Protein AF-L0HHL3-F1 (afdb_monomer)

Sequence (752 aa):
MQIEIRMGMSLYPGSCNAVVAPVHVMVSAINSNADLQRFLFLYIGGNYTRVLSGIPRDSTNFEIRHAFTAHQPLSVLREASHTIVLVEHDPTLFEGAEKMLAPVARALKDTGRESLVILYAPAIDRTFAALMRQADRIIEIAAAEVLSPRVFLRAIRLQRTGRPVRSKRRTRNTAGNLRTWQRSTPARRSLPATTRWRRRLSLFWLRSSNARSISMLRGMAMWIIDSAYRNGGIDLWTNEDGAVTRVHHPYDPLFFVHFADPHASHEMIGTLEERYGAEECTIRTVFDSLLGYRVFADRRVAEAIEGQAQYDVQLFNVDVHRDQRFMAEYEFFPCSGNGTDRFSQEGSHDLDSITIRIHGEPERSAALPEIELVHERTERFAGPEGTVLSDLFSRVSSLDPDVILMPDADAWMPRLRRLAQRHGLVMPFSRNGKYRSMDSRSYWSYGKMEHKDAALVPGGRVLIDTERSFVYREGGLEGVLMSARLSGLSPNLASRFTPGTLISSYETYEAVRRGIAVPFRKSDSETIRRISTLQSADRGGMMFQPRPGVFENVEEIDFTSMYPSIIVQGNLSPETIGYPEQPGFLPAVLNPLLDLRIRTKQLKKTDPAFDGIDSILKWMLVTCFGYTGYKNAKFGRIEVHKGITKQSWEILIKTKDISEKMGFTVLHGIVDCLWVQGSGIGLLKARVEQEIGLPLEVEHFDWIVFDPLADGFGAHNRYFGRHPDGSVKVRGIAARAVTTRRSSPAPCSGRC

Radius of gyration: 30.84 Å; Cα contacts (8 Å, |Δi|>4): 1315; chains: 1; bounding box: 78×94×77 Å

Secondary structure (DSSP, 8-state):
--EEEETTEEE-SSEEEEEE--HHHHHHHHHH-TTTTTS-EEEEE-SS-SSGGGS-TT-TTEEEEE--SSSHHHHHHHH---SEEEEE--GGGSTT-GGGHHHHHHHHHHHTTTSEEEEEESS--TTHHHHGGG-SEEEE---TT---HHHHHHHHGGGS--SPPPP----------------PPPPP------SSTTSSHHHHHHHHHHHHHHHHHTT---EEEEEEEETTEEEEEEEETTEEEEEEEE----EEEEES-TTTTHHHHHHHHHHH--EEEEEE-SS-EEEEEEE---HHHHHHHHHHTTT-EEEESSSS-HHHHHHHHHT--SS--TT--TT-S-------EEEEEESS-TTT-SS---EEEESSSEEEE-SSHHHHHHHHHHHHHHH--SEEEETTHHHHHHHHHHHHHHTTPPPTTSTTS-EEEE--EEEEETTEEEEE--EEEETTSEEEETTT-HHHHHHHHHHHHHHHHHHT--HHHHTTS-HHHHHHHHHHHHHHHHTPPPBSS---PPPPEEHHHHHHH---S-B-----EEEEEEEEEEETTHHHHHHHHTT--TTTTT-TTSPPHHHHHHHHHHHHHHHHHHHTTT-GGGHHHHHHHHHHHHHHHHHHT-TT-TT--HHHHHHHHHHHHHHHHHHHHHHHHTTPEEEEEETTEEEEESS-HHHHHHHHHHHH-S-EEEEEEEEEEEEEPTTSSEEEEEEEEE-TTS-EEEESSGGG-TT-----PPP-----

InterPro domains:
  IPR006134 DNA-directed DNA polymerase, family B, multifunctional domain [PF00136] (538-577)
  IPR012337 Ribonuclease H-like superfamily [SSF53098] (230-468)
  IPR023211 DNA polymerase, palm domain superfamily [G3DSA:3.90.1600.10] (544-700)
  IPR043502 DNA/RNA polymerase superfamily [SSF56672] (500-734)
  IPR050240 DNA polymerase type-B [PTHR10322] (482-677)

Nearest PDB structures (foldseek):
  3k59-assembly1_A  TM=7.622E-01  e=1.535E-24  Escherichia coli K-12
  3k5m-assembly1_A  TM=7.533E-01  e=8.736E-24  Escherichia coli
  3k58-assembly1_A  TM=7.401E-01  e=1.827E-23  Escherichia coli K-12
  8fok-assembly1_1  TM=7.064E-01  e=8.979E-19  Saccharomyces cerevisiae
  5iud-assembly3_G  TM=6.536E-01  e=2.086E-18  Homo sapiens

Structure (mmCIF, N/CA/C/O backbone):
data_AF-L0HHL3-F1
#
_entry.id   AF-L0HHL3-F1
#
loop_
_atom_site.group_PDB
_atom_site.id
_atom_site.type_symbol
_atom_site.label_atom_id
_atom_site.label_alt_id
_atom_site.label_comp_id
_atom_site.label_asym_id
_atom_site.label_entity_id
_atom_site.label_seq_id
_atom_site.pdbx_PDB_ins_code
_atom_site.Cartn_x
_atom_site.Cartn_y
_atom_site.Cartn_z
_atom_site.occupancy
_atom_site.B_iso_or_equiv
_atom_site.auth_seq_id
_atom_site.auth_comp_id
_atom_site.auth_asym_id
_atom_site.auth_atom_id
_atom_site.pdbx_PDB_model_num
ATOM 1 N N . MET A 1 1 ? -29.227 -20.607 34.211 1.00 55.47 1 MET A N 1
ATOM 2 C CA . MET A 1 1 ? -29.476 -19.443 33.335 1.00 55.47 1 MET A CA 1
ATOM 3 C C . MET A 1 1 ? -30.086 -19.967 32.047 1.00 55.47 1 MET A C 1
ATOM 5 O O . MET A 1 1 ? -29.527 -20.888 31.470 1.00 55.47 1 MET A O 1
ATOM 9 N N . GLN A 1 2 ? -31.268 -19.488 31.670 1.00 61.06 2 GLN A N 1
ATOM 10 C CA . GLN A 1 2 ? -31.998 -19.937 30.484 1.00 61.06 2 GLN A CA 1
ATOM 11 C C . GLN A 1 2 ? -32.368 -18.681 29.702 1.00 61.06 2 GLN A C 1
ATOM 13 O O . GLN A 1 2 ? -33.131 -17.862 30.194 1.00 61.06 2 GLN A O 1
ATOM 18 N N . ILE A 1 3 ? -31.771 -18.494 28.528 1.00 65.69 3 ILE A N 1
ATOM 19 C CA . ILE A 1 3 ? -31.923 -17.263 27.747 1.00 65.69 3 ILE A CA 1
ATOM 20 C C . ILE A 1 3 ? -32.920 -17.523 26.629 1.00 65.69 3 ILE A C 1
ATOM 22 O O . ILE A 1 3 ? -32.648 -18.280 25.700 1.00 65.69 3 ILE A O 1
ATOM 26 N N . GLU A 1 4 ? -34.096 -16.918 26.728 1.00 65.50 4 GLU A N 1
ATOM 27 C CA . GLU A 1 4 ? -35.163 -17.082 25.748 1.00 65.50 4 GLU A CA 1
ATOM 28 C C . GLU A 1 4 ? -35.013 -16.085 24.582 1.00 65.50 4 GLU A C 1
ATOM 30 O O . GLU A 1 4 ? -35.056 -14.873 24.783 1.00 65.50 4 GLU A O 1
ATOM 35 N N . ILE A 1 5 ? -34.811 -16.583 23.353 1.00 65.12 5 ILE A N 1
ATOM 36 C CA . ILE A 1 5 ? -34.751 -15.736 22.138 1.00 65.12 5 ILE A CA 1
ATOM 37 C C . ILE A 1 5 ? -36.171 -15.430 21.631 1.00 65.12 5 ILE A C 1
ATOM 39 O O . ILE A 1 5 ? -36.443 -14.367 21.077 1.00 65.12 5 ILE A O 1
ATOM 43 N N . ARG A 1 6 ? -37.092 -16.378 21.811 1.00 62.41 6 ARG A N 1
ATOM 44 C CA . ARG A 1 6 ? -38.516 -16.275 21.475 1.00 62.41 6 ARG A CA 1
ATOM 45 C C . ARG A 1 6 ? -39.278 -17.276 22.340 1.00 62.41 6 ARG A C 1
ATOM 47 O O . ARG A 1 6 ? -38.689 -18.282 22.718 1.00 62.41 6 ARG A O 1
ATOM 54 N N . MET A 1 7 ? -40.560 -17.031 22.607 1.00 55.59 7 MET A N 1
ATOM 55 C CA . MET A 1 7 ? -41.405 -17.905 23.433 1.00 55.59 7 MET A CA 1
ATOM 56 C C . MET A 1 7 ? -41.226 -19.396 23.069 1.00 55.59 7 MET A C 1
ATOM 58 O O . MET A 1 7 ? -41.476 -19.789 21.927 1.00 55.59 7 MET A O 1
ATOM 62 N N . GLY A 1 8 ? -40.752 -20.208 24.018 1.00 60.16 8 GLY A N 1
ATOM 63 C CA . GLY A 1 8 ? -40.486 -21.644 23.851 1.00 60.16 8 GLY A CA 1
ATOM 64 C C . GLY A 1 8 ? -39.119 -22.013 23.250 1.00 60.16 8 GLY A C 1
ATOM 65 O O . GLY A 1 8 ? -38.827 -23.197 23.074 1.00 60.16 8 GLY A O 1
ATOM 66 N N . MET A 1 9 ? -38.260 -21.039 22.944 1.00 69.12 9 MET A N 1
ATOM 67 C CA . MET A 1 9 ? -36.918 -21.245 22.396 1.00 69.12 9 MET A CA 1
ATOM 68 C C . MET A 1 9 ? -35.848 -20.689 23.328 1.00 69.12 9 MET A C 1
ATOM 70 O O . MET A 1 9 ? -35.544 -19.493 23.319 1.00 69.12 9 MET A O 1
ATOM 74 N N . SER A 1 10 ? -35.234 -21.588 24.092 1.00 71.62 10 SER A N 1
ATOM 75 C CA . SER A 1 10 ? -34.217 -21.227 25.072 1.00 71.62 10 SER A CA 1
ATOM 76 C C . SER A 1 10 ? -32.819 -21.716 24.715 1.00 71.62 10 SER A C 1
ATOM 78 O O . SER A 1 10 ? -32.622 -22.837 24.235 1.00 71.62 10 SER A O 1
ATOM 80 N N . LEU A 1 11 ? -31.855 -20.852 25.008 1.00 81.12 11 LEU A N 1
ATOM 81 C CA . LEU A 1 11 ? -30.425 -21.090 24.974 1.00 81.12 11 LEU A CA 1
ATOM 82 C C . LEU A 1 11 ? -29.896 -21.331 26.388 1.00 81.12 11 LEU A C 1
ATOM 84 O O . LEU A 1 11 ? -30.398 -20.753 27.356 1.00 81.12 11 LEU A O 1
ATOM 88 N N . TYR A 1 12 ? -28.857 -22.154 26.495 1.00 79.19 12 TYR A N 1
ATOM 89 C CA . TYR A 1 12 ? -28.260 -22.536 27.772 1.00 79.19 12 TYR A CA 1
ATOM 90 C C . TYR A 1 12 ? -26.768 -22.165 27.801 1.00 79.19 12 TYR A C 1
ATOM 92 O O . TYR A 1 12 ? -26.090 -22.351 26.790 1.00 79.19 12 TYR A O 1
ATOM 100 N N . PRO A 1 13 ? -26.230 -21.663 28.926 1.00 80.94 13 PRO A N 1
ATOM 101 C CA . PRO A 1 13 ? -24.787 -21.550 29.127 1.00 80.94 13 PRO A CA 1
ATOM 102 C C . PRO A 1 13 ? -24.097 -22.888 28.873 1.00 80.94 13 PRO A C 1
ATOM 104 O O . PRO A 1 13 ? -24.697 -23.939 29.108 1.00 80.94 13 PRO A O 1
ATOM 107 N N . GLY A 1 14 ? -22.849 -22.849 28.410 1.00 85.88 14 GLY A N 1
ATOM 108 C CA . GLY A 1 14 ? -22.137 -24.068 28.041 1.00 85.88 14 GLY A CA 1
ATOM 109 C C . GLY A 1 14 ? -22.707 -24.716 26.773 1.00 85.88 14 GLY A C 1
ATOM 110 O O . GLY A 1 14 ? -22.733 -25.942 26.661 1.00 85.88 14 GLY A O 1
ATOM 111 N N . SER A 1 15 ? -23.199 -23.909 25.823 1.00 90.75 15 SER A N 1
ATOM 112 C CA . SER A 1 15 ? -23.555 -24.404 24.491 1.00 90.75 15 SER A CA 1
ATOM 113 C C .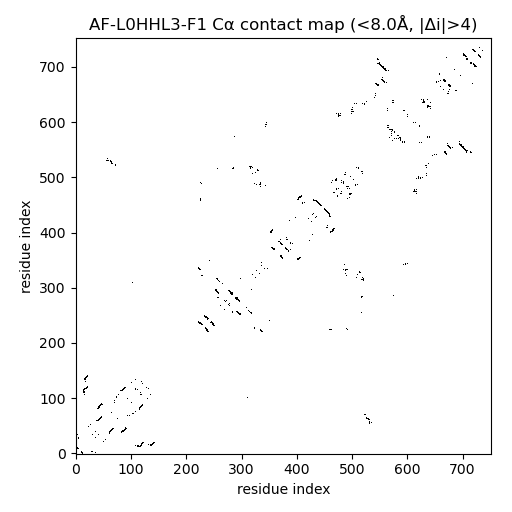 SER A 1 15 ? -23.190 -23.432 23.367 1.00 90.75 15 SER A C 1
ATOM 115 O O . SER A 1 15 ? -23.211 -22.210 23.536 1.00 90.75 15 SER A O 1
ATOM 117 N N . CYS A 1 16 ? -22.914 -23.982 22.181 1.00 92.88 16 CYS A N 1
ATOM 118 C CA . CYS A 1 16 ? -22.727 -23.231 20.942 1.00 92.88 16 CYS A CA 1
ATOM 119 C C . CYS A 1 16 ? -23.951 -23.389 20.035 1.00 92.88 16 CYS A C 1
ATOM 121 O O . CYS A 1 16 ? -24.223 -24.475 19.527 1.00 92.88 16 CYS A O 1
ATOM 123 N N . ASN A 1 17 ? -24.677 -22.303 19.775 1.00 93.81 17 ASN A N 1
ATOM 124 C CA . ASN A 1 17 ? -25.935 -22.324 19.030 1.00 93.81 17 ASN A CA 1
ATOM 125 C C . ASN A 1 17 ? -25.812 -21.506 17.745 1.00 93.81 17 ASN A C 1
ATOM 127 O O . ASN A 1 17 ? -25.396 -20.350 17.781 1.00 93.81 17 ASN A O 1
ATOM 131 N N . ALA A 1 18 ? -26.203 -22.087 16.612 1.00 93.88 18 ALA A N 1
ATOM 132 C CA . ALA A 1 18 ? -26.307 -21.375 15.343 1.00 93.88 18 ALA A CA 1
ATOM 133 C C . ALA A 1 18 ? -27.739 -20.866 15.151 1.00 93.88 18 ALA A C 1
ATOM 135 O O . ALA A 1 18 ? -28.680 -21.657 15.173 1.00 93.88 18 ALA A O 1
ATOM 136 N N . VAL A 1 19 ? -27.908 -19.562 14.951 1.00 92.12 19 VAL A N 1
ATOM 137 C CA . VAL A 1 19 ? -29.206 -18.894 14.824 1.00 92.12 19 VAL A CA 1
ATOM 138 C C . VAL A 1 19 ? -29.313 -18.224 13.459 1.00 92.12 19 VAL A C 1
ATOM 140 O O . VAL A 1 19 ? -28.503 -17.372 13.101 1.00 92.12 19 VAL A O 1
ATOM 143 N N . VAL A 1 20 ? -30.344 -18.591 12.707 1.00 91.81 20 VAL A N 1
ATOM 144 C CA . VAL A 1 20 ? -30.723 -17.960 11.444 1.00 91.81 20 VAL A CA 1
ATOM 145 C C . VAL A 1 20 ? -32.041 -17.241 11.664 1.00 91.81 20 VAL A C 1
ATOM 147 O O . VAL A 1 20 ? -33.058 -17.892 11.889 1.00 91.81 20 VAL A O 1
ATOM 150 N N . ALA A 1 21 ? -32.038 -15.912 11.649 1.00 89.88 21 ALA A N 1
ATOM 151 C CA . ALA A 1 21 ? -33.242 -15.127 11.918 1.00 89.88 21 ALA A CA 1
ATOM 152 C C . ALA A 1 21 ? -33.183 -13.748 11.244 1.00 89.88 21 ALA A C 1
ATOM 154 O O . ALA A 1 21 ? -32.094 -13.203 11.079 1.00 89.88 21 ALA A O 1
ATOM 155 N N . PRO A 1 22 ? -34.327 -13.130 10.898 1.00 88.62 22 PRO A N 1
ATOM 156 C CA . PRO A 1 22 ? -34.358 -11.740 10.464 1.00 88.62 22 PRO A CA 1
ATOM 157 C C . PRO A 1 22 ? -33.741 -10.797 11.506 1.00 88.62 22 PRO A C 1
ATOM 159 O O . PRO A 1 22 ? -33.952 -10.966 12.707 1.00 88.62 22 PRO A O 1
ATOM 162 N N . VAL A 1 23 ? -33.058 -9.744 11.040 1.00 85.69 23 VAL A N 1
ATOM 163 C CA . VAL A 1 23 ? -32.337 -8.781 11.899 1.00 85.69 23 VAL A CA 1
ATOM 164 C C . VAL A 1 23 ? -33.225 -8.205 13.002 1.00 85.69 23 VAL A C 1
ATOM 166 O O . VAL A 1 23 ? -32.812 -8.171 14.156 1.00 85.69 23 VAL A O 1
ATOM 169 N N . HIS A 1 24 ? -34.464 -7.821 12.682 1.00 83.56 24 HIS A N 1
ATOM 170 C CA . HIS A 1 24 ? -35.394 -7.251 13.662 1.00 83.56 24 HIS A CA 1
ATOM 171 C C . HIS A 1 24 ? -35.758 -8.231 14.790 1.00 83.56 24 HIS A C 1
ATOM 173 O O . HIS A 1 24 ? -35.934 -7.804 15.928 1.00 83.56 24 HIS A O 1
ATOM 179 N N . VAL A 1 25 ? -35.829 -9.538 14.502 1.00 84.69 25 VAL A N 1
ATOM 180 C CA . VAL A 1 25 ? -36.080 -10.571 15.519 1.00 84.69 25 VAL A CA 1
ATOM 181 C C . VAL A 1 25 ? -34.884 -10.672 16.456 1.00 84.69 25 VAL A C 1
ATOM 183 O O . VAL A 1 25 ? -35.065 -10.710 17.668 1.00 84.69 25 VAL A O 1
ATOM 186 N N . MET A 1 26 ? -33.667 -10.668 15.906 1.00 86.75 26 MET A N 1
ATOM 187 C CA . MET A 1 26 ? -32.451 -10.759 16.713 1.00 86.75 26 MET A CA 1
ATOM 188 C C . MET A 1 26 ? -32.255 -9.519 17.594 1.00 86.75 26 MET A C 1
ATOM 190 O O . MET A 1 26 ? -31.982 -9.649 18.783 1.00 86.75 26 MET A O 1
ATOM 194 N N . VAL A 1 27 ? -32.464 -8.321 17.041 1.00 84.75 27 VAL A N 1
ATOM 195 C CA . VAL A 1 27 ? -32.413 -7.058 17.797 1.00 84.75 27 VAL A CA 1
ATOM 196 C C . VAL A 1 27 ? -33.463 -7.048 18.910 1.00 84.75 27 VAL A C 1
ATOM 198 O O . VAL A 1 27 ? -33.146 -6.719 20.051 1.00 84.75 27 VAL A O 1
ATOM 201 N N . SER A 1 28 ? -34.700 -7.460 18.612 1.00 82.50 28 SER A N 1
ATOM 202 C CA . SER A 1 28 ? -35.758 -7.559 19.623 1.00 82.50 28 SER A CA 1
ATOM 203 C C . SER A 1 28 ? -35.394 -8.551 20.729 1.00 82.50 28 SER A C 1
ATOM 205 O O . SER A 1 28 ? -35.553 -8.218 21.902 1.00 82.50 28 SER A O 1
ATOM 207 N N . ALA A 1 29 ? -34.849 -9.720 20.386 1.00 80.62 29 ALA A N 1
ATOM 208 C CA . ALA A 1 29 ? -34.430 -10.721 21.363 1.00 80.62 29 ALA A CA 1
ATOM 209 C C . ALA A 1 29 ? -33.326 -10.201 22.298 1.00 80.62 29 ALA A C 1
ATOM 211 O O . ALA A 1 29 ? -33.406 -10.409 23.505 1.00 80.62 29 ALA A O 1
ATOM 212 N N . ILE A 1 30 ? -32.334 -9.485 21.759 1.00 82.00 30 ILE A N 1
ATOM 213 C CA . ILE A 1 30 ? -31.243 -8.886 22.543 1.00 82.00 30 ILE A CA 1
ATOM 214 C C . ILE A 1 30 ? -31.771 -7.804 23.487 1.00 82.00 30 ILE A C 1
ATOM 216 O O . ILE A 1 30 ? -31.431 -7.791 24.667 1.00 82.00 30 ILE A O 1
ATOM 220 N N . ASN A 1 31 ? -32.621 -6.911 22.980 1.00 81.44 31 ASN A N 1
ATOM 221 C CA . ASN A 1 31 ? -33.057 -5.735 23.731 1.00 81.44 31 ASN A CA 1
ATOM 222 C C . ASN A 1 31 ? -34.166 -6.030 24.746 1.00 81.44 31 ASN A C 1
ATOM 224 O O . ASN A 1 31 ? -34.282 -5.318 25.737 1.00 81.44 31 ASN A O 1
ATOM 228 N N . SER A 1 32 ? -34.995 -7.046 24.498 1.00 75.50 32 SER A N 1
ATOM 229 C CA . SER A 1 32 ? -36.169 -7.337 25.338 1.00 75.50 32 SER A CA 1
ATOM 230 C C . SER A 1 32 ? -35.873 -8.354 26.443 1.00 75.50 32 SER A C 1
ATOM 232 O O . SER A 1 32 ? -36.700 -8.551 27.331 1.00 75.50 32 SER A O 1
ATOM 234 N N . ASN A 1 33 ? -34.721 -9.029 26.396 1.00 73.25 33 ASN A N 1
ATOM 235 C CA . ASN A 1 33 ? -34.374 -10.070 27.353 1.00 73.25 33 ASN A CA 1
ATOM 236 C C . ASN A 1 33 ? -33.531 -9.493 28.503 1.00 73.25 33 ASN A C 1
ATOM 238 O O . ASN A 1 33 ? -32.340 -9.220 28.357 1.00 73.25 33 ASN A O 1
ATOM 242 N N . ALA A 1 34 ? -34.158 -9.343 29.671 1.00 67.31 34 ALA A N 1
ATOM 243 C CA . ALA A 1 34 ? -33.518 -8.794 30.864 1.00 67.31 34 ALA A CA 1
ATOM 244 C C . ALA A 1 34 ? -32.311 -9.620 31.346 1.00 67.31 34 ALA A C 1
ATOM 246 O O . ALA A 1 34 ? -31.379 -9.056 31.915 1.00 67.31 34 ALA A O 1
ATOM 247 N N . ASP A 1 35 ? -32.292 -10.934 31.102 1.00 66.19 35 ASP A N 1
ATOM 248 C CA . ASP A 1 35 ? -31.152 -11.775 31.465 1.00 66.19 35 ASP A CA 1
ATOM 249 C C . ASP A 1 35 ? -29.970 -11.547 30.518 1.00 66.19 35 ASP A C 1
ATOM 251 O O . ASP A 1 35 ? -28.837 -11.511 30.985 1.00 66.19 35 ASP A O 1
ATOM 255 N N . LEU A 1 36 ? -30.200 -11.274 29.227 1.00 66.38 36 LEU A N 1
ATOM 256 C CA . LEU A 1 36 ? -29.121 -10.884 28.304 1.00 66.38 36 LEU A CA 1
ATOM 257 C C . LEU A 1 36 ? -28.428 -9.587 28.724 1.00 66.38 36 LEU A C 1
ATOM 259 O O . LEU A 1 36 ? -27.220 -9.459 28.551 1.00 66.38 36 LEU A O 1
ATOM 263 N N . GLN A 1 37 ? -29.172 -8.647 29.306 1.00 67.12 37 GLN A N 1
ATOM 264 C CA . GLN A 1 37 ? -28.620 -7.371 29.760 1.00 67.12 37 GLN A CA 1
ATOM 265 C C . GLN A 1 37 ? -27.899 -7.454 31.112 1.00 67.12 37 GLN A C 1
ATOM 267 O O . GLN A 1 37 ? -27.196 -6.514 31.478 1.00 67.12 37 GLN A O 1
ATOM 272 N N . ARG A 1 38 ? -28.041 -8.556 31.860 1.00 72.06 38 ARG A N 1
ATOM 273 C CA . ARG A 1 38 ? -27.437 -8.738 33.193 1.00 72.06 38 ARG A CA 1
ATOM 274 C C . ARG A 1 38 ? -26.022 -9.312 33.173 1.00 72.06 38 ARG A C 1
ATOM 276 O O . ARG A 1 38 ? -25.310 -9.146 34.159 1.00 72.06 38 ARG A O 1
ATOM 283 N N . PHE A 1 39 ? -25.622 -9.988 32.099 1.00 78.00 39 PHE A N 1
ATOM 284 C CA . PHE A 1 39 ? -24.329 -10.674 32.011 1.00 78.00 39 PHE A CA 1
ATOM 285 C C . PHE A 1 39 ? -23.344 -9.943 31.104 1.00 78.00 39 PHE A C 1
ATOM 287 O O . PHE A 1 39 ? -23.742 -9.184 30.224 1.00 78.00 39 PHE A O 1
ATOM 294 N N . LEU A 1 40 ? -22.049 -10.208 31.306 1.00 80.06 40 LEU A N 1
ATOM 295 C CA . LEU A 1 40 ? -21.001 -9.671 30.448 1.00 80.06 40 LEU A CA 1
ATOM 296 C C . LEU A 1 40 ? -21.117 -10.298 29.053 1.00 80.06 40 LEU A C 1
ATOM 298 O O . LEU A 1 40 ? -21.014 -11.521 28.893 1.00 80.06 40 LEU A O 1
ATOM 302 N N . PHE A 1 41 ? -21.356 -9.448 28.060 1.00 85.88 41 PHE A N 1
ATOM 303 C CA . PHE A 1 41 ? -21.722 -9.844 26.709 1.00 85.88 41 PHE A CA 1
ATOM 304 C C . PHE A 1 41 ? -20.639 -9.410 25.724 1.00 85.88 41 PHE A C 1
ATOM 306 O O . PHE A 1 41 ? -20.372 -8.218 25.609 1.00 85.88 41 PHE A O 1
ATOM 313 N N . LEU A 1 42 ? -20.051 -10.349 24.981 1.00 88.00 42 LEU A N 1
ATOM 314 C CA . LEU A 1 42 ? -19.148 -10.049 23.870 1.00 88.00 42 LEU A CA 1
ATOM 315 C C . LEU A 1 42 ? -19.882 -10.151 22.538 1.00 88.00 42 LEU A C 1
ATOM 317 O O . LEU A 1 42 ? -20.348 -11.219 22.148 1.00 88.00 42 LEU A O 1
ATOM 321 N N . TYR A 1 43 ? -19.929 -9.049 21.804 1.00 89.06 43 TYR A N 1
ATOM 322 C CA . TYR A 1 43 ? -20.373 -8.994 20.422 1.00 89.06 43 TYR A CA 1
ATOM 323 C C . TYR A 1 43 ? -19.164 -9.016 19.485 1.00 89.06 43 TYR A C 1
ATOM 325 O O . TYR A 1 43 ? -18.332 -8.106 19.506 1.00 89.06 43 TYR A O 1
ATOM 333 N N . ILE A 1 44 ? -19.090 -10.027 18.625 1.00 88.50 44 ILE A N 1
ATOM 334 C CA . ILE A 1 44 ? -18.081 -10.158 17.577 1.00 88.50 44 ILE A CA 1
ATOM 335 C C . ILE A 1 44 ? -18.738 -9.868 16.227 1.00 88.50 44 ILE A C 1
ATOM 337 O O . ILE A 1 44 ? -19.641 -10.591 15.803 1.00 88.50 44 ILE A O 1
ATOM 341 N N . GLY A 1 45 ? -18.289 -8.808 15.554 1.00 83.12 45 GLY A N 1
ATOM 342 C CA . GLY A 1 45 ? -18.847 -8.350 14.277 1.00 83.12 45 GLY A CA 1
ATOM 343 C C . GLY A 1 45 ? -17.824 -8.295 13.143 1.00 83.12 45 GLY A C 1
ATOM 344 O O . GLY A 1 45 ? -16.636 -8.095 13.384 1.00 83.12 45 GLY A O 1
ATOM 345 N N . GLY A 1 46 ? -18.292 -8.450 11.902 1.00 74.44 46 GLY A N 1
ATOM 346 C CA . GLY A 1 46 ? -17.477 -8.293 10.690 1.00 74.44 46 GLY A CA 1
ATOM 347 C C . GLY A 1 46 ? -17.328 -6.843 10.211 1.00 74.44 46 GLY A C 1
ATOM 348 O O . GLY A 1 46 ? -17.470 -5.894 10.988 1.00 74.44 46 GLY A O 1
ATOM 349 N N . ASN A 1 47 ? -17.093 -6.677 8.901 1.00 62.41 47 ASN A N 1
ATOM 350 C CA . ASN A 1 47 ? -17.029 -5.365 8.232 1.00 62.41 47 ASN A CA 1
ATOM 351 C C . ASN A 1 47 ? -18.384 -4.645 8.245 1.00 62.41 47 ASN A C 1
ATOM 353 O O . ASN A 1 47 ? -18.444 -3.419 8.221 1.00 62.41 47 ASN A O 1
ATOM 357 N N . TYR A 1 48 ? -19.470 -5.418 8.253 1.00 65.44 48 TYR A N 1
ATOM 358 C CA . TYR A 1 48 ? -20.834 -4.913 8.193 1.00 65.44 48 TYR A CA 1
ATOM 359 C C . TYR A 1 48 ? -21.653 -5.538 9.311 1.00 65.44 48 TYR A C 1
ATOM 361 O O . TYR A 1 48 ? -22.057 -6.698 9.216 1.00 65.44 48 TYR A O 1
ATOM 369 N N . THR A 1 49 ? -21.906 -4.766 10.363 1.00 74.50 49 THR A N 1
ATOM 370 C CA . THR A 1 49 ? -22.762 -5.203 11.462 1.00 74.50 49 THR A CA 1
ATOM 371 C C . THR A 1 49 ? -24.195 -4.748 11.226 1.00 74.50 49 THR A C 1
ATOM 373 O O . THR A 1 49 ? -24.459 -3.573 10.970 1.00 74.50 49 THR A O 1
ATOM 376 N N . ARG A 1 50 ? -25.146 -5.685 11.271 1.00 81.12 50 ARG A N 1
ATOM 377 C CA . ARG A 1 50 ? -26.572 -5.384 11.047 1.00 81.12 50 ARG A CA 1
ATOM 378 C C . ARG A 1 50 ? -27.345 -5.290 12.351 1.00 81.12 50 ARG A C 1
ATOM 380 O O . ARG A 1 50 ? -28.338 -4.577 12.416 1.00 81.12 50 ARG A O 1
ATOM 387 N N . VAL A 1 51 ? -26.911 -6.033 13.366 1.00 83.00 51 VAL A N 1
ATOM 388 C CA . VAL A 1 51 ? -27.590 -6.100 14.667 1.00 83.00 51 VAL A CA 1
ATOM 389 C C . VAL A 1 51 ? -27.110 -4.984 15.591 1.00 83.00 51 VAL A C 1
ATOM 391 O O . VAL A 1 51 ? -27.916 -4.399 16.308 1.00 83.00 51 VAL A O 1
ATOM 394 N N . LEU A 1 52 ? -25.819 -4.645 15.527 1.00 81.00 52 LEU A N 1
ATOM 395 C CA . LEU A 1 52 ? -25.172 -3.685 16.423 1.00 81.00 52 LEU A CA 1
ATOM 396 C C . LEU A 1 52 ? -25.843 -2.302 16.461 1.00 81.00 52 LEU A C 1
ATOM 398 O O . LEU A 1 52 ? -25.928 -1.689 17.521 1.00 81.00 52 LEU A O 1
ATOM 402 N N . SER A 1 53 ? -26.346 -1.817 15.321 1.00 76.44 53 SER A N 1
ATOM 403 C CA . SER A 1 53 ? -27.036 -0.522 15.214 1.00 76.44 53 SER A CA 1
ATOM 404 C C . SER A 1 53 ? -28.373 -0.480 15.959 1.00 76.44 53 SER A C 1
ATOM 406 O O . SER A 1 53 ? -28.849 0.601 16.298 1.00 76.44 53 SER A O 1
ATOM 408 N N . GLY A 1 54 ? -28.972 -1.643 16.221 1.00 75.56 54 GLY A N 1
ATOM 409 C CA . GLY A 1 54 ? -30.223 -1.777 16.956 1.00 75.56 54 GLY A CA 1
ATOM 410 C C . GLY A 1 54 ? -30.058 -1.880 18.473 1.00 75.56 54 GLY A C 1
ATOM 411 O O . GLY A 1 54 ? -31.074 -1.932 19.161 1.00 75.56 54 GLY A O 1
ATOM 412 N N . ILE A 1 55 ? -28.832 -1.932 19.008 1.00 80.25 55 ILE A N 1
ATOM 413 C CA . ILE A 1 55 ? -28.592 -2.100 20.451 1.00 80.25 55 ILE A CA 1
ATOM 414 C C . ILE A 1 55 ? -28.546 -0.719 21.156 1.00 80.25 55 ILE A C 1
ATOM 416 O O . ILE A 1 55 ? -27.852 0.182 20.669 1.00 80.25 55 ILE A O 1
ATOM 420 N N . PRO A 1 56 ? -29.267 -0.519 22.284 1.00 75.50 56 PRO A N 1
ATOM 421 C CA . PRO A 1 56 ? -29.323 0.749 23.016 1.00 75.50 56 PRO A CA 1
ATOM 422 C C . PRO A 1 56 ? -27.969 1.255 23.532 1.00 75.50 56 PRO A C 1
ATOM 424 O O . PRO A 1 56 ? -27.112 0.485 23.961 1.00 75.50 56 PRO A O 1
ATOM 427 N N . ARG A 1 57 ? -27.806 2.584 23.549 1.00 66.69 57 ARG A N 1
ATOM 428 C CA . ARG A 1 57 ? -26.555 3.293 23.900 1.00 66.69 57 ARG A CA 1
ATOM 429 C C . ARG A 1 57 ? -26.108 3.148 25.349 1.00 66.69 57 ARG A C 1
ATOM 431 O O . ARG A 1 57 ? -24.919 3.247 25.636 1.00 66.69 57 ARG A O 1
ATOM 438 N N . ASP A 1 58 ? -27.066 2.978 26.239 1.00 68.06 58 ASP A N 1
ATOM 439 C CA . ASP A 1 58 ? -26.918 2.866 27.687 1.00 68.06 58 ASP A CA 1
ATOM 440 C C . ASP A 1 58 ? -26.611 1.433 28.150 1.00 68.06 58 ASP A C 1
ATOM 442 O O . ASP A 1 58 ? -26.429 1.195 29.340 1.00 68.06 58 ASP A O 1
ATOM 446 N N . SER A 1 59 ? -26.485 0.484 27.218 1.00 74.19 59 SER A N 1
ATOM 447 C CA . SER A 1 59 ? -26.120 -0.902 27.513 1.00 74.19 59 SER A CA 1
ATOM 448 C C . SER A 1 59 ? -24.668 -1.000 28.005 1.00 74.19 59 SER A C 1
ATOM 450 O O . SER A 1 59 ? -23.721 -1.035 27.217 1.00 74.19 59 SER A O 1
ATOM 452 N N . THR A 1 60 ? -24.479 -1.043 29.326 1.00 70.62 60 THR A N 1
ATOM 453 C CA . THR A 1 60 ? -23.159 -1.015 29.987 1.00 70.62 60 THR A CA 1
ATOM 454 C C . THR A 1 60 ? -22.413 -2.350 29.977 1.00 70.62 60 THR A C 1
ATOM 456 O O . THR A 1 60 ? -21.185 -2.345 30.044 1.00 70.62 60 THR A O 1
ATOM 459 N N . ASN A 1 61 ? -23.132 -3.469 29.861 1.00 77.00 61 ASN A N 1
ATOM 460 C CA . ASN A 1 61 ? -22.579 -4.830 29.925 1.00 77.00 61 ASN A CA 1
ATOM 461 C C . ASN A 1 61 ? -22.193 -5.413 28.553 1.00 77.00 61 ASN A C 1
ATOM 463 O O . ASN A 1 61 ? -21.777 -6.567 28.465 1.00 77.00 61 ASN A O 1
ATOM 467 N N . PHE A 1 62 ? -22.338 -4.621 27.487 1.00 80.00 62 PHE A N 1
ATOM 468 C CA . PHE A 1 62 ? -22.008 -5.020 26.124 1.00 80.00 62 PHE A CA 1
ATOM 469 C C . PHE A 1 62 ? -20.621 -4.532 25.732 1.00 80.00 62 PHE A C 1
ATOM 471 O O . PHE A 1 62 ? -20.364 -3.334 25.577 1.00 80.00 62 PHE A O 1
ATOM 478 N N . GLU A 1 63 ? -19.762 -5.507 25.510 1.00 84.88 63 GLU A N 1
ATOM 479 C CA . GLU A 1 63 ? -18.426 -5.378 24.978 1.00 84.88 63 GLU A CA 1
ATOM 480 C C . GLU A 1 63 ? -18.412 -5.833 23.520 1.00 84.88 63 GLU A C 1
ATOM 482 O O . GLU A 1 63 ? -19.087 -6.780 23.130 1.00 84.88 63 GLU A O 1
ATOM 487 N N . ILE A 1 64 ? -17.680 -5.120 22.676 1.00 83.62 64 ILE A N 1
ATOM 488 C CA . ILE A 1 64 ? -17.679 -5.302 21.229 1.00 83.62 64 ILE A CA 1
ATOM 489 C C . ILE A 1 64 ? -16.242 -5.425 20.760 1.00 83.62 64 ILE A C 1
ATOM 491 O O . ILE A 1 64 ? -15.384 -4.624 21.141 1.00 83.62 64 ILE A O 1
ATOM 495 N N . ARG A 1 65 ? -16.012 -6.398 19.881 1.00 84.44 65 ARG A N 1
ATOM 496 C CA . ARG A 1 65 ? -14.778 -6.550 19.114 1.00 84.44 65 ARG A CA 1
ATOM 497 C C . ARG A 1 65 ? -15.111 -6.805 17.653 1.00 84.44 65 ARG A C 1
ATOM 499 O O . ARG A 1 65 ? -15.831 -7.748 17.334 1.00 84.44 65 ARG A O 1
ATOM 506 N N . HIS A 1 66 ? -14.563 -6.000 16.751 1.00 78.75 66 HIS A N 1
ATOM 507 C CA . HIS A 1 66 ? -14.647 -6.312 15.330 1.00 78.75 66 HIS A CA 1
ATOM 508 C C . HIS A 1 66 ? -13.520 -7.244 14.881 1.00 78.75 66 HIS A C 1
ATOM 510 O O . HIS A 1 66 ? -12.379 -7.164 15.343 1.00 78.75 66 HIS A O 1
ATOM 516 N N . ALA A 1 67 ? -13.857 -8.113 13.933 1.00 78.19 67 ALA A N 1
ATOM 517 C CA . ALA A 1 67 ? -12.941 -8.996 13.243 1.00 78.19 67 ALA A CA 1
ATOM 518 C C . ALA A 1 67 ? -13.086 -8.789 11.729 1.00 78.19 67 ALA A C 1
ATOM 520 O O . ALA A 1 67 ? -14.119 -9.080 11.138 1.00 78.19 67 ALA A O 1
ATOM 521 N N . PHE A 1 68 ? -12.034 -8.279 11.103 1.00 75.44 68 PHE A N 1
ATOM 522 C CA . PHE A 1 68 ? -11.947 -7.887 9.698 1.00 75.44 68 PHE A CA 1
ATOM 523 C C . PHE A 1 68 ? -11.183 -8.902 8.827 1.00 75.44 68 PHE A C 1
ATOM 525 O O . PHE A 1 68 ? -11.256 -8.838 7.597 1.00 75.44 68 PHE A O 1
ATOM 532 N N . THR A 1 69 ? -10.462 -9.855 9.432 1.00 77.56 69 THR A N 1
ATOM 533 C CA . THR A 1 69 ? -9.763 -10.956 8.734 1.00 77.56 69 THR A CA 1
ATOM 534 C C . THR A 1 69 ? -10.255 -12.321 9.203 1.00 77.56 69 THR A C 1
ATOM 536 O O . THR A 1 69 ? -10.777 -12.438 10.300 1.00 77.56 69 THR A O 1
ATOM 539 N N . ALA A 1 70 ? -10.032 -13.391 8.432 1.00 80.50 70 ALA A N 1
ATOM 540 C CA . ALA A 1 70 ? -10.393 -14.755 8.849 1.00 80.50 70 ALA A CA 1
ATOM 541 C C . ALA A 1 70 ? -9.677 -15.259 10.124 1.00 80.50 70 ALA A C 1
ATOM 543 O O . ALA A 1 70 ? -10.108 -16.254 10.702 1.00 80.50 70 ALA A O 1
ATOM 544 N N . HIS A 1 71 ? -8.568 -14.625 10.530 1.00 82.50 71 HIS A N 1
ATOM 545 C CA . HIS A 1 71 ? -7.752 -15.062 11.671 1.00 82.50 71 HIS A CA 1
ATOM 546 C C . HIS A 1 71 ? -8.170 -14.365 12.972 1.00 82.50 71 HIS A C 1
ATOM 548 O O . HIS A 1 71 ? -8.110 -14.979 14.031 1.00 82.50 71 HIS A O 1
ATOM 554 N N . GLN A 1 72 ? -8.669 -13.128 12.895 1.00 83.69 72 GLN A N 1
ATOM 555 C CA . GLN A 1 72 ? -9.112 -12.367 14.066 1.00 83.69 72 GLN A CA 1
ATOM 556 C C . GLN A 1 72 ? -10.262 -13.032 14.852 1.00 83.69 72 GLN A C 1
ATOM 558 O O . GLN A 1 72 ? -10.162 -13.051 16.073 1.00 83.69 72 GLN A O 1
ATOM 563 N N . PRO A 1 73 ? -11.309 -13.643 14.246 1.00 84.12 73 PRO A N 1
ATOM 564 C CA . PRO A 1 73 ? -12.355 -14.324 15.005 1.00 84.12 73 PRO A CA 1
ATOM 565 C C . PRO A 1 73 ? -11.793 -15.448 15.871 1.00 84.12 73 PRO A C 1
ATOM 567 O O . PRO A 1 73 ? -12.256 -15.644 16.986 1.00 84.12 73 PRO A O 1
ATOM 570 N N . LEU A 1 74 ? -10.778 -16.165 15.377 1.00 85.38 74 LEU A N 1
ATOM 571 C CA . LEU A 1 74 ? -10.126 -17.229 16.132 1.00 85.38 74 LEU A CA 1
ATOM 572 C C . LEU A 1 74 ? -9.399 -16.672 17.364 1.00 85.38 74 LEU A C 1
ATOM 574 O O . LEU A 1 74 ? -9.608 -17.185 18.459 1.00 85.38 74 LEU A O 1
ATOM 578 N N . SER A 1 75 ? -8.600 -15.614 17.194 1.00 83.88 75 SER A N 1
ATOM 579 C CA . SER A 1 75 ? -7.910 -14.938 18.303 1.00 83.88 75 SER A CA 1
ATOM 580 C C . SER A 1 75 ? -8.899 -14.386 19.331 1.00 83.88 75 SER A C 1
ATOM 582 O O . SER A 1 75 ? -8.777 -14.672 20.517 1.00 83.88 75 SER A O 1
ATOM 584 N N . VAL A 1 76 ? -9.950 -13.693 18.876 1.00 84.06 76 VAL A N 1
ATOM 585 C CA . VAL A 1 76 ? -10.975 -13.127 19.765 1.00 84.06 76 VAL A CA 1
ATOM 586 C C . VAL A 1 76 ? -11.699 -14.216 20.557 1.00 84.06 76 VAL A C 1
ATOM 588 O O . VAL A 1 76 ? -11.924 -14.032 21.747 1.00 84.06 76 VAL A O 1
ATOM 591 N N . LEU A 1 77 ? -12.050 -15.343 19.928 1.00 87.38 77 LEU A N 1
ATOM 592 C CA . LEU A 1 77 ? -12.738 -16.452 20.600 1.00 87.38 77 LEU A CA 1
ATOM 593 C C . LEU A 1 77 ? -11.867 -17.151 21.652 1.00 87.38 77 LEU A C 1
ATOM 595 O O . LEU A 1 77 ? -12.407 -17.626 22.647 1.00 87.38 77 LEU A O 1
ATOM 599 N N . ARG A 1 78 ? -10.545 -17.212 21.446 1.00 84.06 78 ARG A N 1
ATOM 600 C CA . ARG A 1 78 ? -9.595 -17.781 22.420 1.00 84.06 78 ARG A CA 1
ATOM 601 C C . ARG A 1 78 ? -9.372 -16.883 23.630 1.00 84.06 78 ARG A C 1
ATOM 603 O O . ARG A 1 78 ? -9.153 -17.385 24.722 1.00 84.06 78 ARG A O 1
ATOM 610 N N . GLU A 1 79 ? -9.418 -15.572 23.427 1.00 82.88 79 GLU A N 1
ATOM 611 C CA . GLU A 1 79 ? -9.280 -14.579 24.497 1.00 82.88 79 GLU A CA 1
ATOM 612 C C . GLU A 1 79 ? -10.601 -14.302 25.235 1.00 82.88 79 GLU A C 1
ATOM 614 O O . GLU A 1 79 ? -10.602 -13.637 26.270 1.00 82.88 79 GLU A O 1
ATOM 619 N N . ALA A 1 80 ? -11.735 -14.753 24.688 1.00 83.31 80 ALA A N 1
ATOM 620 C CA . ALA A 1 80 ? -13.052 -14.474 25.241 1.00 83.31 80 ALA A CA 1
ATOM 621 C C . ALA A 1 80 ? -13.251 -15.195 26.581 1.00 83.31 80 ALA A C 1
ATOM 623 O O . ALA A 1 80 ? -13.245 -16.420 26.648 1.00 83.31 80 ALA A O 1
ATOM 624 N N . SER A 1 81 ? -13.505 -14.419 27.633 1.00 83.31 81 SER A N 1
ATOM 625 C CA . SER A 1 81 ? -13.845 -14.896 28.983 1.00 83.31 81 SER A CA 1
ATOM 626 C C . SER A 1 81 ? -15.266 -14.487 29.404 1.00 83.31 81 SER A C 1
ATOM 628 O O . SER A 1 81 ? -15.637 -14.525 30.577 1.00 83.31 81 SER A O 1
ATOM 630 N N . HIS A 1 82 ? -16.080 -14.070 28.432 1.00 88.62 82 HIS A N 1
ATOM 631 C CA . HIS A 1 82 ? -17.423 -13.529 28.622 1.00 88.62 82 HIS A CA 1
ATOM 632 C C . HIS A 1 82 ? -18.454 -14.621 28.883 1.00 88.62 82 HIS A C 1
ATOM 634 O O . HIS A 1 82 ? -18.356 -15.734 28.372 1.00 88.62 82 HIS A O 1
ATOM 640 N N . THR A 1 83 ? -19.515 -14.286 29.617 1.00 86.25 83 THR A N 1
ATOM 641 C CA . THR A 1 83 ? -20.618 -15.225 29.870 1.00 86.25 83 THR A CA 1
ATOM 642 C C . THR A 1 83 ? -21.387 -15.544 28.588 1.00 86.25 83 THR A C 1
ATOM 644 O O . THR A 1 83 ? -21.840 -16.674 28.388 1.00 86.25 83 THR A O 1
ATOM 647 N N . ILE A 1 84 ? -21.545 -14.546 27.715 1.00 88.12 84 ILE A N 1
ATOM 648 C CA . ILE A 1 84 ? -22.267 -14.664 26.450 1.00 88.12 84 ILE A CA 1
ATOM 649 C C . ILE A 1 84 ? -21.389 -14.111 25.334 1.00 88.12 84 ILE A C 1
ATOM 651 O O . ILE A 1 84 ? -20.859 -13.009 25.451 1.00 88.12 84 ILE A O 1
ATOM 655 N N . VAL A 1 85 ? -21.264 -14.864 24.244 1.00 91.06 85 VAL A N 1
ATOM 656 C CA . VAL A 1 85 ? -20.512 -14.473 23.050 1.00 91.06 85 VAL A CA 1
ATOM 657 C C . VAL A 1 85 ? -21.429 -14.581 21.836 1.00 91.06 85 VAL A C 1
ATOM 659 O O . VAL A 1 85 ? -21.806 -15.676 21.422 1.00 91.06 85 VAL A O 1
ATOM 662 N N . LEU A 1 86 ? -21.795 -13.451 21.241 1.00 91.62 86 LEU A N 1
ATOM 663 C CA . LEU A 1 86 ? -22.553 -13.397 19.995 1.00 91.62 86 LEU A CA 1
ATOM 664 C C . LEU A 1 86 ? -21.608 -13.094 18.843 1.00 91.62 86 LEU A C 1
ATOM 666 O O . LEU A 1 86 ? -20.928 -12.076 18.846 1.00 91.62 86 LEU A O 1
ATOM 670 N N . VAL A 1 87 ? -21.608 -13.956 17.834 1.00 92.94 87 VAL A N 1
ATOM 671 C CA . VAL A 1 87 ? -20.815 -13.790 16.616 1.00 92.94 87 VAL A CA 1
ATOM 672 C C . VAL A 1 87 ? -21.753 -13.544 15.444 1.00 92.94 87 VAL A C 1
ATOM 674 O O . VAL A 1 87 ? -22.461 -14.456 15.018 1.00 92.94 87 VAL A O 1
ATOM 677 N N . GLU A 1 88 ? -21.772 -12.320 14.917 1.00 91.62 88 GLU A N 1
ATOM 678 C CA . GLU A 1 88 ? -22.478 -12.014 13.673 1.00 91.62 88 GLU A CA 1
ATOM 679 C C . GLU A 1 88 ? -21.627 -12.464 12.482 1.00 91.62 88 GLU A C 1
ATOM 681 O O . GLU A 1 88 ? -20.516 -11.980 12.261 1.00 91.62 88 GLU A O 1
ATOM 686 N N . HIS A 1 89 ? -22.159 -13.399 11.698 1.00 90.19 89 HIS A N 1
ATOM 687 C CA . HIS A 1 89 ? -21.474 -13.956 10.542 1.00 90.19 89 HIS A CA 1
ATOM 688 C C . HIS A 1 89 ? -21.370 -12.949 9.396 1.00 90.19 89 HIS A C 1
ATOM 690 O O . HIS A 1 89 ? -22.375 -12.453 8.874 1.00 90.19 89 HIS A O 1
ATOM 696 N N . ASP A 1 90 ? -20.136 -12.735 8.949 1.00 85.44 90 ASP A N 1
ATOM 697 C CA . ASP A 1 90 ? -19.801 -11.993 7.742 1.00 85.44 90 ASP A CA 1
ATOM 698 C C . ASP A 1 90 ? -19.060 -12.928 6.764 1.00 85.44 90 ASP A C 1
ATOM 700 O O . ASP A 1 90 ? -17.919 -13.332 7.025 1.00 85.44 90 ASP A O 1
ATOM 704 N N . PRO A 1 91 ? -19.674 -13.290 5.620 1.00 81.69 91 PRO A N 1
ATOM 705 C CA . PRO A 1 91 ? -19.055 -14.201 4.664 1.00 81.69 91 PRO A CA 1
ATOM 706 C C . PRO A 1 91 ? -17.777 -13.629 4.036 1.00 81.69 91 PRO A C 1
ATOM 708 O O . PRO A 1 91 ? -16.907 -14.410 3.641 1.00 81.69 91 PRO A O 1
ATOM 711 N N . THR A 1 92 ? -17.626 -12.299 3.986 1.00 80.12 92 THR A N 1
ATOM 712 C CA . THR A 1 92 ? -16.478 -11.629 3.349 1.00 80.12 92 THR A CA 1
ATOM 713 C C . THR A 1 92 ? -15.165 -11.830 4.113 1.00 80.12 92 THR A C 1
ATOM 715 O O . THR A 1 92 ? -14.080 -11.610 3.561 1.00 80.12 92 THR A O 1
ATOM 718 N N . LEU A 1 93 ? -15.234 -12.282 5.372 1.00 80.06 93 LEU A N 1
ATOM 719 C CA . LEU A 1 93 ? -14.061 -12.599 6.189 1.00 80.06 93 LEU A CA 1
ATOM 720 C C . LEU A 1 93 ? -13.314 -13.830 5.675 1.00 80.06 93 LEU A C 1
ATOM 722 O O . LEU A 1 93 ? -12.099 -13.908 5.836 1.00 80.06 93 LEU A O 1
ATOM 726 N N . PHE A 1 94 ? -14.019 -14.772 5.043 1.00 83.19 94 PHE A N 1
ATOM 727 C CA . PHE A 1 94 ? -13.479 -16.076 4.645 1.00 83.19 94 PHE A CA 1
ATOM 728 C C . PHE A 1 94 ? -13.151 -16.189 3.148 1.00 83.19 94 PHE A C 1
ATOM 730 O O . PHE A 1 94 ? -12.719 -17.254 2.701 1.00 83.19 94 PHE A O 1
ATOM 737 N N . GLU A 1 95 ? -13.331 -15.120 2.367 1.00 77.62 95 GLU A N 1
ATOM 738 C CA . GLU A 1 95 ? -12.968 -15.092 0.945 1.00 77.62 95 GLU A CA 1
ATOM 739 C C . GLU A 1 95 ? -11.461 -15.326 0.760 1.00 77.62 95 GLU A C 1
ATOM 741 O O . GLU A 1 95 ? -10.631 -14.547 1.229 1.00 77.62 95 GLU A O 1
ATOM 746 N N . GLY A 1 96 ? -11.097 -16.428 0.094 1.00 74.81 96 GLY A N 1
ATOM 747 C CA . GLY A 1 96 ? -9.698 -16.832 -0.094 1.00 74.81 96 GLY A CA 1
ATOM 748 C C . GLY A 1 96 ? -9.017 -17.395 1.162 1.00 74.81 96 GLY A C 1
ATOM 749 O O . GLY A 1 96 ? -7.803 -17.614 1.154 1.00 74.81 96 GLY A O 1
ATOM 750 N N . ALA A 1 97 ? -9.774 -17.634 2.237 1.00 81.44 97 ALA A N 1
ATOM 751 C CA . ALA A 1 97 ? -9.294 -18.164 3.511 1.00 81.44 97 ALA A CA 1
ATOM 752 C C . ALA A 1 97 ? -10.163 -19.331 4.016 1.00 81.44 97 ALA A C 1
ATOM 754 O O . ALA A 1 97 ? -10.325 -19.528 5.220 1.00 81.44 97 ALA A O 1
ATOM 755 N N . GLU A 1 98 ? -10.702 -20.157 3.114 1.00 84.19 98 GLU A N 1
ATOM 756 C CA . GLU A 1 98 ? -11.643 -21.241 3.439 1.00 84.19 98 GLU A CA 1
ATOM 757 C C . GLU A 1 98 ? -11.070 -22.270 4.425 1.00 84.19 98 GLU A C 1
ATOM 759 O O . GLU A 1 98 ? -11.819 -22.932 5.144 1.00 84.19 98 GLU A O 1
ATOM 764 N N . LYS A 1 99 ? -9.738 -22.385 4.496 1.00 85.12 99 LYS A N 1
ATOM 765 C CA . LYS A 1 99 ? -9.033 -23.230 5.471 1.00 85.12 99 LYS A CA 1
ATOM 766 C C . LYS A 1 99 ? -9.319 -22.826 6.926 1.00 85.12 99 LYS A C 1
ATOM 768 O O . LYS A 1 99 ? -9.278 -23.693 7.792 1.00 85.12 99 LYS A O 1
ATOM 773 N N . MET A 1 100 ? -9.673 -21.563 7.181 1.00 87.31 100 MET A N 1
ATOM 774 C CA . MET A 1 100 ? -9.982 -21.041 8.520 1.00 87.31 100 MET A CA 1
ATOM 775 C C . MET A 1 100 ? -11.377 -21.420 9.026 1.00 87.31 100 MET A C 1
ATOM 777 O O . MET A 1 100 ? -11.630 -21.329 10.224 1.00 87.31 100 MET A O 1
ATOM 781 N N . LEU A 1 101 ? -12.274 -21.907 8.161 1.00 90.19 101 LEU A N 1
ATOM 782 C CA . LEU A 1 101 ? -13.639 -22.268 8.564 1.00 90.19 101 LEU A CA 1
ATOM 783 C C . LEU A 1 101 ? -13.656 -23.369 9.631 1.00 90.19 101 LEU A C 1
ATOM 785 O O . LEU A 1 101 ? -14.413 -23.285 10.591 1.00 90.19 101 LEU A O 1
ATOM 789 N N . ALA A 1 102 ? -12.828 -24.406 9.483 1.00 89.75 102 ALA A N 1
ATOM 790 C CA . ALA A 1 102 ? -12.793 -25.510 10.442 1.00 89.75 102 ALA A CA 1
ATOM 791 C C . ALA A 1 102 ? -12.182 -25.111 11.806 1.00 89.75 102 ALA A C 1
ATOM 793 O O . ALA A 1 102 ? -12.806 -25.436 12.820 1.00 89.75 102 ALA A O 1
ATOM 794 N N . PRO A 1 103 ? -11.037 -24.395 11.865 1.00 89.75 103 PRO A N 1
ATOM 795 C CA . PRO A 1 103 ? -10.515 -23.822 13.107 1.00 89.75 103 PRO A CA 1
ATOM 796 C C . PRO A 1 103 ? -11.506 -22.898 13.819 1.00 89.75 103 PRO A C 1
ATOM 798 O O . PRO A 1 103 ? -11.748 -23.085 15.006 1.00 89.75 103 PRO A O 1
ATOM 801 N N . VAL A 1 104 ? -12.136 -21.956 13.105 1.00 90.94 104 VAL A N 1
ATOM 802 C CA . VAL A 1 104 ? -13.107 -21.027 13.712 1.00 90.94 104 VAL A CA 1
ATOM 803 C C . VAL A 1 104 ? -14.343 -21.775 14.217 1.00 90.94 104 VAL A C 1
ATOM 805 O O . VAL A 1 104 ? -14.794 -21.521 15.328 1.00 90.94 104 VAL A O 1
ATOM 808 N N . ALA A 1 105 ? -14.859 -22.752 13.461 1.00 92.06 105 ALA A N 1
ATOM 809 C CA . ALA A 1 105 ? -15.971 -23.592 13.914 1.00 92.06 105 ALA A CA 1
ATOM 810 C C . ALA A 1 105 ? -15.644 -24.365 15.202 1.00 92.06 105 ALA A C 1
ATOM 812 O O . ALA A 1 105 ? -16.510 -24.525 16.058 1.00 92.06 105 ALA A O 1
ATOM 813 N N . ARG A 1 106 ? -14.398 -24.839 15.338 1.00 91.12 106 ARG A N 1
ATOM 814 C CA . ARG A 1 106 ? -13.929 -25.512 16.552 1.00 91.12 106 ARG A CA 1
ATOM 815 C C . ARG A 1 106 ? -13.797 -24.534 17.717 1.00 91.12 106 ARG A C 1
ATOM 817 O O . ARG A 1 106 ? -14.287 -24.835 18.792 1.00 91.12 106 ARG A O 1
ATOM 824 N N . ALA A 1 107 ? -13.222 -23.355 17.490 1.00 90.44 107 ALA A N 1
ATOM 825 C CA . ALA A 1 107 ? -13.113 -22.330 18.524 1.00 90.44 107 ALA A CA 1
ATOM 826 C C . ALA A 1 107 ? -14.487 -21.898 19.050 1.00 90.44 107 ALA A C 1
ATOM 828 O O . ALA A 1 107 ? -14.684 -21.878 20.253 1.00 90.44 107 ALA A O 1
ATOM 829 N N . LEU A 1 108 ? -15.474 -21.679 18.170 1.00 93.31 108 LEU A N 1
ATOM 830 C CA . LEU A 1 108 ? -16.862 -21.411 18.576 1.00 93.31 108 LEU A CA 1
ATOM 831 C C . LEU A 1 108 ? -17.415 -22.508 19.494 1.00 93.31 108 LEU A C 1
ATOM 833 O O . LEU A 1 108 ? -18.079 -22.222 20.490 1.00 93.31 108 LEU A O 1
ATOM 837 N N . LYS A 1 109 ? -17.134 -23.771 19.160 1.00 92.62 109 LYS A N 1
ATOM 838 C CA . LYS A 1 109 ? -17.554 -24.924 19.953 1.00 92.62 109 LYS A CA 1
ATOM 839 C C . LYS A 1 109 ? -16.857 -24.979 21.312 1.00 92.62 109 LYS A C 1
ATOM 841 O O . LYS A 1 109 ? -17.511 -25.277 22.307 1.00 92.62 109 LYS A O 1
ATOM 846 N N . ASP A 1 110 ? -15.558 -24.718 21.346 1.00 90.06 110 ASP A N 1
ATOM 847 C CA . ASP A 1 110 ? -14.754 -24.779 22.563 1.00 90.06 110 ASP A CA 1
ATOM 848 C C . ASP A 1 110 ? -15.081 -23.615 23.509 1.00 90.06 110 ASP A C 1
ATOM 850 O O . ASP A 1 110 ? -15.365 -23.872 24.676 1.00 90.06 110 ASP A O 1
ATOM 854 N N . THR A 1 111 ? -15.204 -22.379 23.004 1.00 91.00 111 THR A N 1
ATOM 855 C CA . THR A 1 111 ? -15.735 -21.230 23.766 1.00 91.00 111 THR A CA 1
ATOM 856 C C . THR A 1 111 ? -17.136 -21.533 24.299 1.00 91.00 111 THR A C 1
ATOM 858 O O . THR A 1 111 ? -17.471 -21.214 25.436 1.00 91.00 111 THR A O 1
ATOM 861 N N . GLY A 1 112 ? -17.953 -22.230 23.506 1.00 89.62 112 GLY A N 1
ATOM 862 C CA . GLY A 1 112 ? -19.280 -22.678 23.907 1.00 89.62 112 GLY A CA 1
ATOM 863 C C . GLY A 1 112 ? -19.296 -23.680 25.059 1.00 89.62 112 GLY A C 1
ATOM 864 O O . GLY A 1 112 ? -20.381 -23.992 25.514 1.00 89.62 112 GLY A O 1
ATOM 865 N N . ARG A 1 113 ? -18.168 -24.213 25.546 1.00 88.81 113 ARG A N 1
ATOM 866 C CA . ARG A 1 113 ? -18.156 -25.081 26.741 1.00 88.81 113 ARG A CA 1
ATOM 867 C C . ARG A 1 113 ? -18.252 -24.286 28.040 1.00 88.81 113 ARG A C 1
ATOM 869 O O . ARG A 1 113 ? -18.795 -24.796 29.016 1.00 88.81 113 ARG A O 1
ATOM 876 N N . GLU A 1 114 ? -17.746 -23.058 28.035 1.00 86.06 114 GLU A N 1
ATOM 877 C CA . GLU A 1 114 ? -17.676 -22.177 29.208 1.00 86.06 114 GLU A CA 1
ATOM 878 C C . GLU A 1 114 ? -18.665 -21.008 29.096 1.00 86.06 114 GLU A C 1
ATOM 880 O O . GLU A 1 114 ? -19.252 -20.582 30.091 1.00 86.06 114 GLU A O 1
ATOM 885 N N . SER A 1 115 ? -18.928 -20.551 27.871 1.00 89.56 115 SER A N 1
ATOM 886 C CA . SER A 1 115 ? -19.840 -19.450 27.560 1.00 89.56 115 SER A CA 1
ATOM 887 C C . SER A 1 115 ? -21.112 -19.943 26.866 1.00 89.56 115 SER A C 1
ATOM 889 O O . SER A 1 115 ? -21.188 -21.055 26.340 1.00 89.56 115 SER A O 1
ATOM 891 N N . LEU A 1 116 ? -22.137 -19.093 26.802 1.00 91.00 1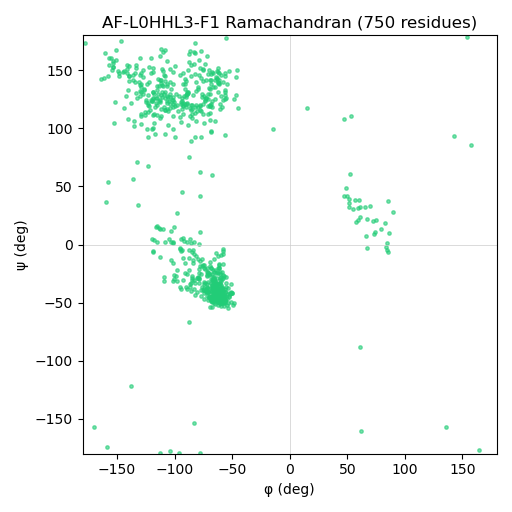16 LEU A N 1
ATOM 892 C CA . LEU A 1 116 ? -23.179 -19.234 25.786 1.00 91.00 116 LEU A CA 1
ATOM 893 C C . LEU A 1 116 ? -22.692 -18.600 24.476 1.00 91.00 116 LEU A C 1
ATOM 895 O O . LEU A 1 116 ? -22.579 -17.378 24.401 1.00 91.00 116 LEU A O 1
ATOM 899 N N . VAL A 1 117 ? -22.470 -19.402 23.433 1.00 93.38 117 VAL A N 1
ATOM 900 C CA . VAL A 1 117 ? -22.104 -18.898 22.099 1.00 93.38 117 VAL A CA 1
ATOM 901 C C . VAL A 1 117 ? -23.330 -18.852 21.185 1.00 93.38 117 VAL A C 1
ATOM 903 O O . VAL A 1 117 ? -24.053 -19.842 21.041 1.00 93.38 117 VAL A O 1
ATOM 906 N N . ILE A 1 118 ? -23.547 -17.704 20.539 1.00 92.81 118 ILE A N 1
ATOM 907 C CA . ILE A 1 118 ? -24.610 -17.460 19.557 1.00 92.81 118 ILE A CA 1
ATOM 908 C C . ILE A 1 118 ? -23.968 -17.076 18.221 1.00 92.81 118 ILE A C 1
ATOM 910 O O . ILE A 1 118 ? -23.593 -15.927 18.010 1.00 92.81 118 ILE A O 1
ATOM 914 N N . LEU A 1 119 ? -23.859 -18.029 17.298 1.00 94.25 119 LEU A N 1
ATOM 915 C CA . LEU A 1 119 ? -23.433 -17.776 15.922 1.00 94.25 119 LEU A CA 1
ATOM 916 C C . LEU A 1 119 ? -24.651 -17.357 15.088 1.00 94.25 119 LEU A C 1
ATOM 918 O O . LEU A 1 119 ? -25.507 -18.187 14.794 1.00 94.25 119 LEU A O 1
ATOM 922 N N . TYR A 1 120 ? -24.732 -16.091 14.690 1.00 93.44 120 TYR A N 1
ATOM 923 C CA . TYR A 1 120 ? -25.916 -15.505 14.062 1.00 93.44 120 TYR A CA 1
ATOM 924 C C . TYR A 1 120 ? -25.698 -15.138 12.586 1.00 93.44 120 TYR A C 1
ATOM 926 O O . TYR A 1 120 ? -24.675 -14.557 12.231 1.00 93.44 120 TYR A O 1
ATOM 934 N N . ALA A 1 121 ? -26.691 -15.408 11.732 1.00 91.50 121 ALA A N 1
ATOM 935 C CA . ALA A 1 121 ? -26.769 -14.869 10.373 1.00 91.50 121 ALA A CA 1
ATOM 936 C C . ALA A 1 121 ? -28.222 -14.567 9.961 1.00 91.50 121 ALA A C 1
ATOM 938 O O . ALA A 1 121 ? -29.135 -15.292 10.355 1.00 91.50 121 ALA A O 1
ATOM 939 N N . PRO A 1 122 ? -28.469 -13.562 9.099 1.00 87.75 122 PRO A N 1
ATOM 940 C CA . PRO A 1 122 ? -29.811 -13.315 8.572 1.00 87.75 122 PRO A CA 1
ATOM 941 C C . PRO A 1 122 ? -30.274 -14.377 7.563 1.00 87.75 122 PRO A C 1
ATOM 943 O O . PRO A 1 122 ? -31.471 -14.546 7.347 1.00 87.75 122 PRO A O 1
ATOM 946 N N . ALA A 1 123 ? -29.333 -15.074 6.924 1.00 87.56 123 ALA A N 1
ATOM 947 C CA . ALA A 1 123 ? -29.589 -16.128 5.952 1.00 87.56 123 ALA A CA 1
ATOM 948 C C . ALA A 1 123 ? -28.417 -17.118 5.919 1.00 87.56 123 ALA A C 1
ATOM 950 O O . ALA A 1 123 ? -27.288 -16.765 6.262 1.00 87.56 123 ALA A O 1
ATOM 951 N N . ILE A 1 124 ? -28.677 -18.350 5.474 1.00 89.44 124 ILE A N 1
ATOM 952 C CA . ILE A 1 124 ? -27.644 -19.381 5.329 1.00 89.44 124 ILE A CA 1
ATOM 953 C C . ILE A 1 124 ? -26.889 -19.174 4.014 1.00 89.44 124 ILE A C 1
ATOM 955 O O . ILE A 1 124 ? -27.462 -19.294 2.930 1.00 89.44 124 ILE A O 1
ATOM 959 N N . ASP A 1 125 ? -25.582 -18.956 4.111 1.00 90.19 125 ASP A N 1
ATOM 960 C CA . ASP A 1 125 ? -24.649 -19.013 2.986 1.00 90.19 125 ASP A CA 1
ATOM 961 C C . ASP A 1 125 ? -23.675 -20.205 3.113 1.00 90.19 125 ASP A C 1
ATOM 963 O O . ASP A 1 125 ? -23.744 -21.013 4.045 1.00 90.19 125 ASP A O 1
ATOM 967 N N . ARG A 1 126 ? -22.761 -20.351 2.143 1.00 89.06 126 ARG A N 1
ATOM 968 C CA . ARG A 1 126 ? -21.807 -21.472 2.099 1.00 89.06 126 ARG A CA 1
ATOM 969 C C . ARG A 1 126 ? -20.847 -21.487 3.294 1.00 89.06 126 ARG A C 1
ATOM 971 O O . ARG A 1 126 ? -20.477 -22.577 3.737 1.00 89.06 126 ARG A O 1
ATOM 978 N N . THR A 1 127 ? -20.394 -20.327 3.764 1.00 90.44 127 THR A N 1
ATOM 979 C CA . THR A 1 127 ? -19.411 -20.223 4.849 1.00 90.44 127 THR A CA 1
ATOM 980 C C . THR A 1 127 ? -20.099 -20.398 6.201 1.00 90.44 127 THR A C 1
ATOM 982 O O . THR A 1 127 ? -19.625 -21.203 7.003 1.00 90.44 127 THR A O 1
ATOM 985 N N . PHE A 1 128 ? -21.286 -19.819 6.401 1.00 92.06 128 PHE A N 1
ATOM 986 C CA . PHE A 1 128 ? -22.125 -20.074 7.577 1.00 92.06 128 PHE A CA 1
ATOM 987 C C . PHE A 1 128 ? -22.470 -21.561 7.716 1.00 92.06 128 PHE A C 1
ATOM 989 O O . PHE A 1 128 ? -22.289 -22.154 8.779 1.00 92.06 128 PHE A O 1
ATOM 996 N N . ALA A 1 129 ? -22.864 -22.206 6.610 1.00 91.19 129 ALA A N 1
ATOM 997 C CA . ALA A 1 129 ? -23.152 -23.640 6.567 1.00 91.19 129 ALA A CA 1
ATOM 998 C C . ALA A 1 129 ? -21.942 -24.526 6.913 1.00 91.19 129 ALA A C 1
ATOM 1000 O O . ALA A 1 129 ? -22.104 -25.707 7.229 1.00 91.19 129 ALA A O 1
ATOM 1001 N N . ALA A 1 130 ? -20.715 -24.008 6.817 1.00 91.06 130 ALA A N 1
ATOM 1002 C CA . ALA A 1 130 ? -19.525 -24.701 7.296 1.00 91.06 130 ALA A CA 1
ATOM 1003 C C . ALA A 1 130 ? -19.329 -24.518 8.806 1.00 91.06 130 ALA A C 1
ATOM 1005 O O . ALA A 1 130 ? -19.063 -25.507 9.490 1.00 91.06 130 ALA A O 1
ATOM 1006 N N . LEU A 1 131 ? -19.511 -23.294 9.311 1.00 92.38 131 LEU A N 1
ATOM 1007 C CA . LEU A 1 131 ? -19.351 -22.953 10.727 1.00 92.38 131 LEU A CA 1
ATOM 1008 C C . LEU A 1 131 ? -20.398 -23.640 11.614 1.00 92.38 131 LEU A C 1
ATOM 1010 O O . LEU A 1 131 ? -20.051 -24.268 12.612 1.00 92.38 131 LEU A O 1
ATOM 1014 N N . MET A 1 132 ? -21.669 -23.622 11.204 1.00 92.31 132 MET A N 1
ATOM 1015 C CA . MET A 1 132 ? -22.781 -24.163 11.998 1.00 92.31 132 MET A CA 1
ATOM 1016 C C . MET A 1 132 ? -22.732 -25.685 12.208 1.00 92.31 132 MET A C 1
ATOM 1018 O O . MET A 1 132 ? -23.474 -26.205 13.033 1.00 92.31 132 MET A O 1
ATOM 1022 N N . ARG A 1 133 ? -21.879 -26.431 11.486 1.00 89.38 133 ARG A N 1
ATOM 1023 C CA . ARG A 1 133 ? -21.821 -27.904 11.602 1.00 89.38 133 ARG A CA 1
ATOM 1024 C C . ARG A 1 133 ? -21.345 -28.396 12.963 1.00 89.38 133 ARG A C 1
ATOM 1026 O O . ARG A 1 133 ? -21.614 -29.546 13.290 1.00 89.38 133 ARG A O 1
ATOM 1033 N N . GLN A 1 134 ? -20.601 -27.573 13.699 1.00 87.56 134 GLN A N 1
ATOM 1034 C CA . GLN A 1 134 ? -20.129 -27.911 15.044 1.00 87.56 134 GLN A CA 1
ATOM 1035 C C . GLN A 1 134 ? -21.040 -27.361 16.151 1.00 87.56 134 GLN A C 1
ATOM 1037 O O . GLN A 1 134 ? -20.800 -27.651 17.322 1.00 87.56 134 GLN A O 1
ATOM 1042 N N . ALA A 1 135 ? -22.086 -26.604 15.803 1.00 91.00 135 ALA A N 1
ATOM 1043 C CA . ALA A 1 135 ? -23.037 -26.089 16.779 1.00 91.00 135 ALA A CA 1
ATOM 1044 C C . ALA A 1 135 ? -23.818 -27.236 17.445 1.00 91.00 135 ALA A C 1
ATOM 1046 O O . ALA A 1 135 ? -24.200 -28.205 16.791 1.00 91.00 135 ALA A O 1
ATOM 1047 N N . ASP A 1 136 ? -24.079 -27.103 18.744 1.00 91.31 136 ASP A N 1
ATOM 1048 C CA . ASP A 1 136 ? -24.945 -27.994 19.522 1.00 91.31 136 ASP A CA 1
ATOM 1049 C C . ASP A 1 136 ? -26.377 -27.990 18.999 1.00 91.31 136 ASP A C 1
ATOM 1051 O O . ASP A 1 136 ? -27.041 -29.025 18.940 1.00 91.31 136 ASP A O 1
ATOM 1055 N N . ARG A 1 137 ? -26.864 -26.802 18.629 1.00 91.00 137 ARG A N 1
ATOM 1056 C CA . ARG A 1 137 ? -28.220 -26.600 18.122 1.00 91.00 137 ARG A CA 1
ATOM 1057 C C . ARG A 1 137 ? -28.205 -25.615 16.968 1.00 91.00 137 ARG A C 1
ATOM 1059 O O . ARG A 1 137 ? -27.444 -24.649 16.957 1.00 91.00 137 ARG A O 1
ATOM 1066 N N . ILE A 1 138 ? -29.089 -25.865 16.012 1.00 90.25 138 ILE A N 1
ATOM 1067 C CA . ILE A 1 138 ? -29.367 -24.976 14.890 1.00 90.25 138 ILE A CA 1
ATOM 1068 C C . ILE A 1 138 ? -30.809 -24.516 15.040 1.00 90.25 138 ILE A C 1
ATOM 1070 O O . ILE A 1 138 ? -31.719 -25.335 15.169 1.00 90.25 138 ILE A O 1
ATOM 1074 N N . ILE A 1 139 ? -30.998 -23.207 15.033 1.00 88.69 139 ILE A N 1
ATOM 1075 C CA . ILE A 1 139 ? -32.273 -22.541 15.229 1.00 88.69 139 ILE A CA 1
ATOM 1076 C C . ILE A 1 139 ? -32.528 -21.688 13.993 1.00 88.69 139 ILE A C 1
ATOM 1078 O O . ILE A 1 139 ? -31.760 -20.778 13.703 1.00 88.69 139 ILE A O 1
ATOM 1082 N N . GLU A 1 140 ? -33.611 -21.962 13.277 1.00 87.75 140 GLU A N 1
ATOM 1083 C CA . GLU A 1 140 ? -34.033 -21.176 12.120 1.00 87.75 140 GLU A CA 1
ATOM 1084 C C . GLU A 1 140 ? -35.396 -20.547 12.412 1.00 87.75 140 GLU A C 1
ATOM 1086 O O . GLU A 1 140 ? -36.381 -21.244 12.658 1.00 87.75 140 GLU A O 1
ATOM 1091 N N . ILE A 1 141 ? -35.446 -19.218 12.407 1.00 83.62 141 ILE A N 1
ATOM 1092 C CA . ILE A 1 141 ? -36.659 -18.428 12.585 1.00 83.62 141 ILE A CA 1
ATOM 1093 C C . ILE A 1 141 ? -37.001 -17.821 11.228 1.00 83.62 141 ILE A C 1
ATOM 1095 O O . ILE A 1 141 ? -36.490 -16.769 10.857 1.00 83.62 141 ILE A O 1
ATOM 1099 N N . ALA A 1 142 ? -37.874 -18.484 10.476 1.00 71.12 142 ALA A N 1
ATOM 1100 C CA . ALA A 1 142 ? -38.399 -17.928 9.237 1.00 71.12 142 ALA A CA 1
ATOM 1101 C C . ALA A 1 142 ? -39.474 -16.865 9.531 1.00 71.12 142 ALA A C 1
ATOM 1103 O O . ALA A 1 142 ? -40.283 -17.015 10.452 1.00 71.12 142 ALA A O 1
ATOM 1104 N N . ALA A 1 143 ? -39.513 -15.801 8.722 1.00 55.50 143 ALA A N 1
ATOM 1105 C CA . ALA A 1 143 ? -40.696 -14.950 8.640 1.00 55.50 143 ALA A CA 1
ATOM 1106 C C . ALA A 1 143 ? -41.866 -15.789 8.097 1.00 55.50 143 ALA A C 1
ATOM 1108 O O . ALA A 1 143 ? -41.663 -16.638 7.227 1.00 55.50 143 ALA A O 1
ATOM 1109 N N . ALA A 1 144 ? -43.080 -15.554 8.600 1.00 48.12 144 ALA A N 1
ATOM 1110 C CA . ALA A 1 144 ? -44.266 -16.369 8.314 1.00 48.12 144 ALA A CA 1
ATOM 1111 C C . ALA A 1 144 ? -44.637 -16.482 6.813 1.00 48.12 144 ALA A C 1
ATOM 1113 O O . ALA A 1 144 ? -45.480 -17.300 6.461 1.00 48.12 144 ALA A O 1
ATOM 1114 N N . GLU A 1 145 ? -43.988 -15.728 5.921 1.00 42.53 145 GLU A N 1
ATOM 1115 C CA . GLU A 1 145 ? -44.298 -15.674 4.487 1.00 42.53 145 GLU A CA 1
ATOM 1116 C C . GLU A 1 145 ? -43.361 -16.483 3.569 1.00 42.53 145 GLU A C 1
ATOM 1118 O O . GLU A 1 145 ? -43.568 -16.502 2.358 1.00 42.53 145 GLU A O 1
ATOM 1123 N N . VAL A 1 146 ? -42.362 -17.214 4.087 1.00 39.28 146 VAL A N 1
ATOM 1124 C CA . VAL A 1 146 ? -41.464 -18.028 3.235 1.00 39.28 146 VAL A CA 1
ATOM 1125 C C . VAL A 1 146 ? -41.475 -19.499 3.646 1.00 39.28 146 VAL A C 1
ATOM 1127 O O . VAL A 1 146 ? -40.480 -20.061 4.094 1.00 39.28 146 VAL A O 1
ATOM 1130 N N . LEU A 1 147 ? -42.612 -20.168 3.447 1.00 34.66 147 LEU A N 1
ATOM 1131 C CA . LEU A 1 147 ? -42.679 -21.631 3.438 1.00 34.66 147 LEU A CA 1
ATOM 1132 C C . LEU A 1 147 ? -42.689 -22.139 1.993 1.00 34.66 147 LEU A C 1
ATOM 1134 O O . LEU A 1 147 ? -43.733 -22.321 1.376 1.00 34.66 147 LEU A O 1
ATOM 1138 N N . SER A 1 148 ? -41.502 -22.435 1.460 1.00 37.75 148 SER A N 1
ATOM 1139 C CA . SER A 1 148 ? -41.354 -23.387 0.355 1.00 37.75 148 SER A CA 1
ATOM 1140 C C . SER A 1 148 ? -40.761 -24.689 0.926 1.00 37.75 148 SER A C 1
ATOM 1142 O O . SER A 1 148 ? -39.545 -24.770 1.139 1.00 37.75 148 SER A O 1
ATOM 1144 N N . PRO A 1 149 ? -41.571 -25.751 1.122 1.00 40.06 149 PRO A N 1
ATOM 1145 C CA . PRO A 1 149 ? -41.136 -27.043 1.680 1.00 40.06 149 PRO A CA 1
ATOM 1146 C C . PRO A 1 149 ? -40.032 -27.760 0.876 1.00 40.06 149 PRO A C 1
ATOM 1148 O O . PRO A 1 149 ? -39.477 -28.770 1.311 1.00 40.06 149 PRO A O 1
ATOM 1151 N N . ARG A 1 150 ? -39.701 -27.264 -0.324 1.00 40.38 150 ARG A N 1
ATOM 1152 C CA . ARG A 1 150 ? -38.780 -27.912 -1.269 1.00 40.38 150 ARG A CA 1
ATOM 1153 C C . ARG A 1 150 ? -37.297 -27.718 -0.942 1.00 40.38 150 ARG A C 1
ATOM 1155 O O . ARG A 1 150 ? -36.486 -28.527 -1.392 1.00 40.38 150 ARG A O 1
ATOM 1162 N N . VAL A 1 151 ? -36.929 -26.696 -0.164 1.00 44.25 151 VAL A N 1
ATOM 1163 C CA . VAL A 1 151 ? -35.524 -26.456 0.230 1.00 44.25 151 VAL A CA 1
ATOM 1164 C C . VAL A 1 151 ? -35.165 -27.263 1.485 1.00 44.25 151 VAL A C 1
ATOM 1166 O O . VAL A 1 151 ? -34.125 -27.924 1.510 1.00 44.25 151 VAL A O 1
ATOM 1169 N N . PHE A 1 152 ? -36.086 -27.339 2.451 1.00 39.22 152 PHE A N 1
ATOM 1170 C CA . PHE A 1 152 ? -35.945 -28.082 3.710 1.00 39.22 152 PHE A CA 1
ATOM 1171 C C . PHE A 1 152 ? -35.662 -29.583 3.496 1.00 39.22 152 PHE A C 1
ATOM 1173 O O . PHE A 1 152 ? -34.710 -30.145 4.041 1.00 39.22 152 PHE A O 1
ATOM 1180 N N . LEU A 1 153 ? -36.403 -30.232 2.589 1.00 40.91 153 LEU A N 1
ATOM 1181 C CA . LEU A 1 153 ? -36.200 -31.650 2.256 1.00 40.91 153 LEU A CA 1
ATOM 1182 C C . LEU A 1 153 ? -34.881 -31.931 1.517 1.00 40.91 153 LEU A C 1
ATOM 1184 O O . LEU A 1 153 ? -34.411 -33.071 1.514 1.00 40.91 153 LEU A O 1
ATOM 1188 N N . ARG A 1 154 ? -34.262 -30.922 0.890 1.00 40.00 154 ARG A N 1
ATOM 1189 C CA . ARG A 1 154 ? -33.020 -31.093 0.118 1.00 40.00 154 ARG A CA 1
ATOM 1190 C C . ARG A 1 154 ? -31.772 -31.017 1.001 1.00 40.00 154 ARG A C 1
ATOM 1192 O O . ARG A 1 154 ? -30.805 -31.717 0.714 1.00 40.00 154 ARG A O 1
ATOM 1199 N N . ALA A 1 155 ? -31.823 -30.243 2.087 1.00 37.78 155 ALA A N 1
ATOM 1200 C CA . ALA A 1 155 ? -30.751 -30.151 3.078 1.00 37.78 155 ALA A CA 1
ATOM 1201 C C . ALA A 1 155 ? -30.689 -31.393 3.990 1.00 37.78 155 ALA A C 1
ATOM 1203 O O . ALA A 1 155 ? -29.613 -31.951 4.199 1.00 37.78 155 ALA A O 1
ATOM 1204 N N . ILE A 1 156 ? -31.841 -31.909 4.438 1.00 42.38 156 ILE A N 1
ATOM 1205 C CA . ILE A 1 156 ? -31.908 -33.100 5.309 1.00 42.38 156 ILE A CA 1
ATOM 1206 C C . ILE A 1 156 ? -31.485 -34.381 4.564 1.00 42.38 156 ILE A C 1
ATOM 1208 O O . ILE A 1 156 ? -30.845 -35.263 5.137 1.00 42.38 156 ILE A O 1
ATOM 1212 N N . ARG A 1 157 ? -31.750 -34.493 3.252 1.00 37.69 157 ARG A N 1
ATOM 1213 C CA . ARG A 1 157 ? -31.353 -35.682 2.468 1.00 37.69 157 ARG A CA 1
ATOM 1214 C C . ARG A 1 157 ? -29.836 -35.831 2.288 1.00 37.69 157 ARG A C 1
ATOM 1216 O O . ARG A 1 157 ? -29.371 -36.940 2.041 1.00 37.69 157 ARG A O 1
ATOM 1223 N N . LEU A 1 158 ? -29.066 -34.755 2.457 1.00 38.56 158 LEU A N 1
ATOM 1224 C CA . LEU A 1 158 ? -27.598 -34.774 2.414 1.00 38.56 158 LEU A CA 1
ATOM 1225 C C . LEU A 1 158 ? -26.950 -35.234 3.731 1.00 38.56 158 LEU A C 1
ATOM 1227 O O . LEU A 1 158 ? -25.758 -35.525 3.735 1.00 38.56 158 LEU A O 1
ATOM 1231 N N . GLN A 1 159 ? -27.719 -35.380 4.816 1.00 44.75 159 GLN A N 1
ATOM 1232 C CA . GLN A 1 159 ? -27.214 -35.892 6.097 1.00 44.75 159 GLN A CA 1
ATOM 1233 C C . GLN A 1 159 ? -27.170 -37.427 6.184 1.00 44.75 159 GLN A C 1
ATOM 1235 O O . GLN A 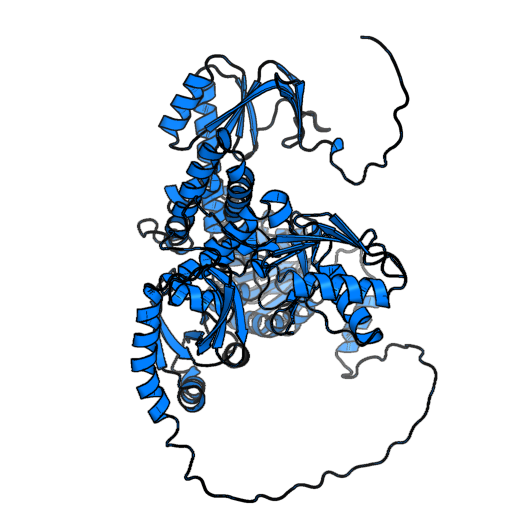1 159 ? -26.497 -37.957 7.063 1.00 44.75 159 GLN A O 1
ATOM 1240 N N . ARG A 1 160 ? -27.856 -38.169 5.297 1.00 34.34 160 ARG A N 1
ATOM 1241 C CA . ARG A 1 160 ? -28.009 -39.637 5.434 1.00 34.34 160 ARG A CA 1
ATOM 1242 C C . ARG A 1 160 ? -27.313 -40.501 4.387 1.00 34.34 160 ARG A C 1
ATOM 1244 O O . ARG A 1 160 ? -27.215 -41.706 4.585 1.00 34.34 160 ARG A O 1
ATOM 1251 N N . THR A 1 161 ? -26.793 -39.941 3.301 1.00 35.78 161 THR A N 1
ATOM 1252 C CA . THR A 1 161 ? -26.090 -40.741 2.286 1.00 35.78 161 THR A CA 1
ATOM 1253 C C . THR A 1 161 ? -24.802 -40.048 1.877 1.00 35.78 161 THR A C 1
ATOM 1255 O O . THR A 1 161 ? -24.828 -39.108 1.086 1.00 35.78 161 THR A O 1
ATOM 1258 N N . GLY A 1 162 ? -23.669 -40.514 2.403 1.00 33.44 162 GLY A N 1
ATOM 1259 C CA . GLY A 1 162 ? -22.324 -40.051 2.051 1.00 33.44 162 GLY A CA 1
ATOM 1260 C C . GLY A 1 162 ? -21.907 -40.401 0.617 1.00 33.44 162 GLY A C 1
ATOM 1261 O O . GLY A 1 162 ? -20.924 -41.106 0.410 1.00 33.44 162 GLY A O 1
ATOM 1262 N N . ARG A 1 163 ? -22.645 -39.928 -0.394 1.00 26.75 163 ARG A N 1
ATOM 1263 C CA . ARG A 1 163 ? -22.251 -39.989 -1.807 1.00 26.75 163 ARG A CA 1
ATOM 1264 C C . ARG A 1 163 ? -22.637 -38.695 -2.535 1.00 26.75 163 ARG A C 1
ATOM 1266 O O . ARG A 1 163 ? -23.781 -38.260 -2.419 1.00 26.75 163 ARG A O 1
ATOM 1273 N N . PRO A 1 164 ? -21.728 -38.091 -3.320 1.00 29.38 164 PRO A N 1
ATOM 1274 C CA . PRO A 1 164 ? -22.041 -36.901 -4.098 1.00 29.38 164 PRO A CA 1
ATOM 1275 C C . PRO A 1 164 ? -22.988 -37.237 -5.260 1.00 29.38 164 PRO A C 1
ATOM 1277 O O . PRO A 1 164 ? -22.795 -38.210 -5.993 1.00 29.38 164 PRO A O 1
ATOM 1280 N N . VAL A 1 165 ? -24.014 -36.403 -5.445 1.00 29.53 165 VAL A N 1
ATOM 1281 C CA . VAL A 1 165 ? -24.943 -36.466 -6.580 1.00 29.53 165 VAL A CA 1
ATOM 1282 C C . VAL A 1 165 ? -24.213 -36.014 -7.851 1.00 29.53 165 VAL A C 1
ATOM 1284 O O . VAL A 1 165 ? -23.745 -34.882 -7.941 1.00 29.53 165 VAL A O 1
ATOM 1287 N N . ARG A 1 166 ? -24.127 -36.910 -8.845 1.00 25.59 166 ARG A N 1
ATOM 1288 C CA . ARG A 1 166 ? -23.605 -36.643 -10.197 1.00 25.59 166 ARG A CA 1
ATOM 1289 C C . ARG A 1 166 ? -24.387 -35.510 -10.874 1.00 25.59 166 ARG A C 1
ATOM 1291 O O . ARG A 1 166 ? -25.595 -35.631 -11.074 1.00 25.59 166 ARG A O 1
ATOM 1298 N N . SER A 1 167 ? -23.693 -34.466 -11.326 1.00 27.25 167 SER A N 1
ATOM 1299 C CA . SER A 1 167 ? -24.227 -33.534 -12.319 1.00 27.25 167 SER A CA 1
ATOM 1300 C C . SER A 1 167 ? -24.177 -34.187 -13.707 1.00 27.25 167 SER A C 1
ATOM 1302 O O . SER A 1 167 ? -23.146 -34.694 -14.150 1.00 27.25 167 SER A O 1
ATOM 1304 N N . LYS A 1 168 ? -25.316 -34.213 -14.409 1.00 24.47 168 LYS A N 1
ATOM 1305 C CA . LYS A 1 168 ? -25.384 -34.594 -15.825 1.00 24.47 168 LYS A CA 1
ATOM 1306 C C . LYS A 1 168 ? -24.684 -33.510 -16.655 1.00 24.47 168 LYS A C 1
ATOM 1308 O O . LYS A 1 168 ? -25.303 -32.509 -17.000 1.00 24.47 168 LYS A O 1
ATOM 1313 N N . ARG A 1 169 ? -23.418 -33.722 -17.017 1.00 26.22 169 ARG A N 1
ATOM 1314 C CA . ARG A 1 169 ? -22.817 -33.117 -18.214 1.00 26.22 169 ARG A CA 1
ATOM 1315 C C . ARG A 1 169 ? -22.793 -34.173 -19.315 1.00 26.22 169 ARG A C 1
ATOM 1317 O O . ARG A 1 169 ? -22.219 -35.242 -19.144 1.00 26.22 169 ARG A O 1
ATOM 1324 N N . ARG A 1 170 ? -23.460 -33.866 -20.430 1.00 25.78 170 ARG A N 1
ATOM 1325 C CA . ARG A 1 170 ? -23.303 -34.556 -21.714 1.00 25.78 170 ARG A CA 1
ATOM 1326 C C . ARG A 1 170 ? -21.838 -34.437 -22.139 1.00 25.78 170 ARG A C 1
ATOM 1328 O O . ARG A 1 170 ? -21.384 -33.328 -22.400 1.00 25.78 170 ARG A O 1
ATOM 1335 N N . THR A 1 171 ? -21.143 -35.556 -22.279 1.00 25.69 171 THR A N 1
ATOM 1336 C CA . THR A 1 171 ? -19.935 -35.660 -23.103 1.00 25.69 171 THR A CA 1
ATOM 1337 C C . THR A 1 171 ? -20.042 -36.911 -23.967 1.00 25.69 171 THR A C 1
ATOM 1339 O O . THR A 1 171 ? -20.424 -37.983 -23.500 1.00 25.69 171 THR A O 1
ATOM 1342 N N . ARG A 1 172 ? -19.795 -36.716 -25.265 1.00 24.88 172 ARG A N 1
ATOM 1343 C CA . ARG A 1 172 ? -19.724 -37.749 -26.301 1.00 24.88 172 ARG A CA 1
ATOM 1344 C C . ARG A 1 172 ? -18.510 -38.658 -26.062 1.00 24.88 172 ARG A C 1
ATOM 1346 O O . ARG A 1 172 ? -17.484 -38.200 -25.571 1.00 24.88 172 ARG A O 1
ATOM 1353 N N . ASN A 1 173 ? -18.686 -39.921 -26.445 1.00 22.81 173 ASN A N 1
ATOM 1354 C CA . ASN A 1 173 ? -17.715 -41.016 -26.481 1.00 22.81 173 ASN A CA 1
ATOM 1355 C C . ASN A 1 173 ? -16.364 -40.654 -27.114 1.00 22.81 173 ASN A C 1
ATOM 1357 O O . ASN A 1 173 ? -16.358 -40.047 -28.180 1.00 22.81 173 ASN A O 1
ATOM 1361 N N . THR A 1 174 ? -15.288 -41.226 -26.563 1.00 26.81 174 THR A N 1
ATOM 1362 C CA . THR A 1 174 ? -14.320 -42.069 -27.297 1.00 26.81 174 THR A CA 1
ATOM 1363 C C . THR A 1 174 ? -13.562 -42.982 -26.321 1.00 26.81 174 THR A C 1
ATOM 1365 O O . THR A 1 174 ? -13.354 -42.652 -25.158 1.00 26.81 174 THR A O 1
ATOM 1368 N N . ALA A 1 175 ? -13.270 -44.189 -26.802 1.00 23.69 175 ALA A N 1
ATOM 1369 C CA . ALA A 1 175 ? -12.889 -45.397 -26.077 1.00 23.69 175 ALA A CA 1
ATOM 1370 C C . ALA A 1 175 ? -11.394 -45.491 -25.707 1.00 23.69 175 ALA A C 1
ATOM 1372 O O . ALA A 1 175 ? -10.569 -44.810 -26.308 1.00 23.69 175 ALA A O 1
ATOM 1373 N N . GLY A 1 176 ? -11.042 -46.417 -24.798 1.00 24.92 176 GLY A N 1
ATOM 1374 C CA . GLY A 1 176 ? -9.661 -46.910 -24.683 1.00 24.92 176 GLY A CA 1
ATOM 1375 C C . GLY A 1 176 ? -9.239 -47.530 -23.344 1.00 24.92 176 GLY A C 1
ATOM 1376 O O . GLY A 1 176 ? -8.637 -46.853 -22.526 1.00 24.92 176 GLY A O 1
ATOM 1377 N N . ASN A 1 177 ? -9.501 -48.831 -23.178 1.00 25.50 177 ASN A N 1
ATOM 1378 C CA . ASN A 1 177 ? -8.716 -49.850 -22.453 1.00 25.50 177 ASN A CA 1
ATOM 1379 C C . ASN A 1 177 ? -8.169 -49.587 -21.029 1.00 25.50 177 ASN A C 1
ATOM 1381 O O . ASN A 1 177 ? -7.116 -48.989 -20.827 1.00 25.50 177 ASN A O 1
ATOM 1385 N N . LEU A 1 178 ? -8.796 -50.259 -20.053 1.00 22.34 178 LEU A N 1
ATOM 1386 C CA . LEU A 1 178 ? -8.191 -50.637 -18.773 1.00 22.34 178 LEU A CA 1
ATOM 1387 C C . LEU A 1 178 ? -7.197 -51.797 -18.966 1.00 22.34 178 LEU A C 1
ATOM 1389 O O . LEU A 1 178 ? -7.579 -52.878 -19.412 1.00 22.34 178 LEU A O 1
ATOM 1393 N N . ARG A 1 179 ? -5.946 -51.603 -18.537 1.00 24.39 179 ARG A N 1
ATOM 1394 C CA . ARG A 1 179 ? -5.049 -52.687 -18.112 1.00 24.39 179 ARG A CA 1
ATOM 1395 C C . ARG A 1 179 ? -4.634 -52.457 -16.661 1.00 24.39 179 ARG A C 1
ATOM 1397 O O . ARG A 1 179 ? -4.124 -51.404 -16.294 1.00 24.39 179 ARG A O 1
ATOM 1404 N N . THR A 1 180 ? -4.902 -53.475 -15.861 1.00 22.78 180 THR A N 1
ATOM 1405 C CA . THR A 1 180 ? -4.499 -53.692 -14.473 1.00 22.78 180 THR A CA 1
ATOM 1406 C C . THR A 1 180 ? -2.982 -53.628 -14.298 1.00 22.78 180 THR A C 1
ATOM 1408 O O . THR A 1 180 ? -2.264 -54.306 -15.027 1.00 22.78 180 THR A O 1
ATOM 1411 N N . TRP A 1 181 ? -2.508 -52.899 -13.284 1.00 23.39 181 TRP A N 1
ATOM 1412 C CA . TRP A 1 181 ? -1.145 -53.033 -12.760 1.00 23.39 181 TRP A CA 1
ATOM 1413 C C . TRP A 1 181 ? -1.185 -53.214 -11.242 1.00 23.39 181 TRP A C 1
ATOM 1415 O O . TRP A 1 181 ? -1.559 -52.314 -10.488 1.00 23.39 181 TRP A O 1
ATOM 1425 N N . GLN A 1 182 ? -0.833 -54.430 -10.822 1.00 22.69 182 GLN A N 1
ATOM 1426 C CA . GLN A 1 182 ? -0.545 -54.812 -9.444 1.00 22.69 182 GLN A CA 1
ATOM 1427 C C . GLN A 1 182 ? 0.658 -54.016 -8.921 1.00 22.69 182 GLN A C 1
ATOM 1429 O O . GLN A 1 182 ? 1.649 -53.821 -9.623 1.00 22.69 182 GLN A O 1
ATOM 1434 N N . ARG A 1 183 ? 0.573 -53.570 -7.664 1.00 24.09 183 ARG A N 1
ATOM 1435 C CA . ARG A 1 183 ? 1.688 -52.961 -6.933 1.00 24.09 183 ARG A CA 1
ATOM 1436 C C . ARG A 1 183 ? 2.719 -54.034 -6.581 1.00 24.09 183 ARG A C 1
ATOM 1438 O O . ARG A 1 183 ? 2.457 -54.867 -5.720 1.00 24.09 183 ARG A O 1
ATOM 1445 N N . SER A 1 184 ? 3.895 -53.963 -7.193 1.00 23.34 184 SER A N 1
ATOM 1446 C CA . SER A 1 184 ? 5.114 -54.618 -6.718 1.00 23.34 184 SER A CA 1
ATOM 1447 C C . SER A 1 184 ? 5.932 -53.640 -5.869 1.00 23.34 184 SER A C 1
ATOM 1449 O O . SER A 1 184 ? 6.335 -52.573 -6.333 1.00 23.34 184 SER A O 1
ATOM 1451 N N . THR A 1 185 ? 6.166 -54.011 -4.617 1.00 27.84 185 THR A N 1
ATOM 1452 C CA . THR A 1 185 ? 7.114 -53.411 -3.669 1.00 27.84 185 THR A CA 1
ATOM 1453 C C . THR A 1 185 ? 8.551 -53.519 -4.197 1.00 27.84 185 THR A C 1
ATOM 1455 O O . THR A 1 185 ? 8.921 -54.607 -4.638 1.00 27.84 185 THR A O 1
ATOM 1458 N N . PRO A 1 186 ? 9.415 -52.490 -4.085 1.00 27.27 186 PRO A N 1
ATOM 1459 C CA . PRO A 1 186 ? 10.851 -52.693 -4.179 1.00 27.27 186 PRO A CA 1
ATOM 1460 C C . PRO A 1 186 ? 11.511 -52.693 -2.799 1.00 27.27 186 PRO A C 1
ATOM 1462 O O . PRO A 1 186 ? 11.200 -51.905 -1.905 1.00 27.27 186 PRO A O 1
ATOM 1465 N N . ALA A 1 187 ? 12.433 -53.638 -2.674 1.00 24.16 187 ALA A N 1
ATOM 1466 C CA . ALA A 1 187 ? 13.207 -53.987 -1.505 1.00 24.16 187 ALA A CA 1
ATOM 1467 C C . ALA A 1 187 ? 14.138 -52.866 -1.016 1.00 24.16 187 ALA A C 1
ATOM 1469 O O . ALA A 1 187 ? 14.704 -52.094 -1.792 1.00 24.16 187 ALA A O 1
ATOM 1470 N N . ARG A 1 188 ? 14.353 -52.860 0.305 1.00 26.67 188 ARG A N 1
ATOM 1471 C CA . ARG A 1 188 ? 15.431 -52.143 0.992 1.00 26.67 188 ARG A CA 1
ATOM 1472 C C . ARG A 1 188 ? 16.790 -52.556 0.416 1.00 26.67 188 ARG A C 1
ATOM 1474 O O . ARG A 1 188 ? 17.146 -53.730 0.458 1.00 26.67 188 ARG A O 1
ATOM 1481 N N . ARG A 1 189 ? 17.586 -51.578 -0.018 1.00 25.64 189 ARG A N 1
ATOM 1482 C CA . ARG A 1 189 ? 19.049 -51.687 -0.078 1.00 25.64 189 ARG A CA 1
ATOM 1483 C C . ARG A 1 189 ? 19.657 -50.561 0.747 1.00 25.64 189 ARG A C 1
ATOM 1485 O O . ARG A 1 189 ? 19.498 -49.386 0.437 1.00 25.64 189 ARG A O 1
ATOM 1492 N N . SER A 1 190 ? 20.308 -50.964 1.827 1.00 27.48 190 SER A N 1
ATOM 1493 C CA . SER A 1 190 ? 21.169 -50.164 2.689 1.00 27.48 190 SER A CA 1
ATOM 1494 C C . SER A 1 190 ? 22.477 -49.825 1.971 1.00 27.48 190 SER A C 1
ATOM 1496 O O . SER A 1 190 ? 23.154 -50.728 1.483 1.00 27.48 190 SER A O 1
ATOM 1498 N N . LEU A 1 191 ? 22.855 -48.546 1.960 1.00 28.31 191 LEU A N 1
ATOM 1499 C CA . LEU A 1 191 ? 24.215 -48.077 1.673 1.00 28.31 191 LEU A CA 1
ATOM 1500 C C . LEU A 1 191 ? 24.643 -47.091 2.781 1.00 28.31 191 LEU A C 1
ATOM 1502 O O . LEU A 1 191 ? 23.776 -46.402 3.326 1.00 28.31 191 LEU A O 1
ATOM 1506 N N . PRO A 1 192 ? 25.933 -47.049 3.166 1.00 25.86 192 PRO A N 1
ATOM 1507 C CA . PRO A 1 192 ? 26.354 -46.578 4.483 1.00 25.86 192 PRO A CA 1
ATOM 1508 C C . PRO A 1 192 ? 26.465 -45.055 4.580 1.00 25.86 192 PRO A C 1
ATOM 1510 O O . PRO A 1 192 ? 26.864 -44.361 3.645 1.00 25.86 192 PRO A O 1
ATOM 1513 N N . ALA A 1 193 ? 26.150 -44.547 5.767 1.00 31.25 193 ALA A N 1
ATOM 1514 C CA . ALA A 1 193 ? 26.197 -43.144 6.130 1.00 31.25 193 ALA A CA 1
ATOM 1515 C C . ALA A 1 193 ? 27.597 -42.727 6.606 1.00 31.25 193 ALA A C 1
ATOM 1517 O O . ALA A 1 193 ? 27.841 -42.743 7.800 1.00 31.25 193 ALA A O 1
ATOM 1518 N N . THR A 1 194 ? 28.496 -42.292 5.717 1.00 33.22 194 THR A N 1
ATOM 1519 C CA . THR A 1 194 ? 29.741 -41.595 6.126 1.00 33.22 194 THR A CA 1
ATOM 1520 C C . THR A 1 194 ? 30.338 -40.721 5.011 1.00 33.22 194 THR A C 1
ATOM 1522 O O . THR A 1 194 ? 31.507 -40.848 4.670 1.00 33.22 194 THR A O 1
ATOM 1525 N N . THR A 1 195 ? 29.589 -39.790 4.400 1.00 30.27 195 THR A N 1
ATOM 1526 C CA . THR A 1 195 ? 30.232 -38.731 3.567 1.00 30.27 195 THR A CA 1
ATOM 1527 C C . THR A 1 195 ? 29.388 -37.471 3.333 1.00 30.27 195 THR A C 1
ATOM 1529 O O . THR A 1 195 ? 29.434 -36.864 2.268 1.00 30.27 195 THR A O 1
ATOM 1532 N N . ARG A 1 196 ? 28.603 -37.023 4.325 1.00 28.36 196 ARG A N 1
ATOM 1533 C CA . ARG A 1 196 ? 27.828 -35.761 4.216 1.00 28.36 196 ARG A CA 1
ATOM 1534 C C . ARG A 1 196 ? 28.180 -34.688 5.253 1.00 28.36 196 ARG A C 1
ATOM 1536 O O . ARG A 1 196 ? 27.740 -33.551 5.123 1.00 28.36 196 ARG A O 1
ATOM 1543 N N . TRP A 1 197 ? 29.046 -35.012 6.213 1.00 28.69 197 TRP A N 1
ATOM 1544 C CA . TRP A 1 197 ? 29.367 -34.148 7.356 1.00 28.69 197 TRP A CA 1
ATOM 1545 C C . TRP A 1 197 ? 30.504 -33.134 7.127 1.00 28.69 197 TRP A C 1
ATOM 1547 O O . TRP A 1 197 ? 30.632 -32.187 7.894 1.00 28.69 197 TRP A O 1
ATOM 1557 N N . ARG A 1 198 ? 31.280 -33.232 6.036 1.00 24.77 198 ARG A N 1
ATOM 1558 C CA . ARG A 1 198 ? 32.384 -32.282 5.754 1.00 24.77 198 ARG A CA 1
ATOM 1559 C C . ARG A 1 198 ? 32.025 -31.080 4.865 1.00 24.77 198 ARG A C 1
ATOM 1561 O O . ARG A 1 198 ? 32.845 -30.183 4.731 1.00 24.77 198 ARG A O 1
ATOM 1568 N N . ARG A 1 199 ? 30.804 -30.996 4.313 1.00 28.64 199 ARG A N 1
ATOM 1569 C CA . ARG A 1 199 ? 30.351 -29.843 3.494 1.00 28.64 199 ARG A CA 1
ATOM 1570 C C . ARG A 1 199 ? 29.575 -28.758 4.260 1.00 28.64 199 ARG A C 1
ATOM 1572 O O . ARG A 1 199 ? 29.260 -27.733 3.671 1.00 28.64 199 ARG A O 1
ATOM 1579 N N . ARG A 1 200 ? 29.260 -28.956 5.549 1.00 35.88 200 ARG A N 1
ATOM 1580 C CA . ARG A 1 200 ? 28.524 -27.964 6.368 1.00 35.88 200 ARG A CA 1
ATOM 1581 C C . ARG A 1 200 ? 29.416 -27.099 7.263 1.00 35.88 200 ARG A C 1
ATOM 1583 O O . ARG A 1 200 ? 29.083 -25.943 7.483 1.00 35.88 200 ARG A O 1
ATOM 1590 N N . LEU A 1 201 ? 30.590 -27.583 7.674 1.00 26.53 201 LEU A N 1
ATOM 1591 C CA . LEU A 1 201 ? 31.573 -26.757 8.394 1.00 26.53 201 LEU A CA 1
ATOM 1592 C C . LEU A 1 201 ? 32.215 -25.680 7.497 1.00 26.53 201 LEU A C 1
ATOM 1594 O O . LEU A 1 201 ? 32.573 -24.612 7.986 1.00 26.53 201 LEU A O 1
ATOM 1598 N N . SER A 1 202 ? 32.266 -25.891 6.174 1.00 28.20 202 SER A N 1
ATOM 1599 C CA . SER A 1 202 ? 32.712 -24.856 5.229 1.00 28.20 202 SER A CA 1
ATOM 1600 C C . SER A 1 202 ? 31.719 -23.694 5.098 1.00 28.20 202 SER A C 1
ATOM 1602 O O . SER A 1 202 ? 32.137 -22.579 4.819 1.00 28.20 202 SER A O 1
ATOM 1604 N N . LEU A 1 203 ? 30.420 -23.910 5.348 1.00 32.84 203 LEU A N 1
ATOM 1605 C CA . LEU A 1 203 ? 29.397 -22.852 5.325 1.00 32.84 203 LEU A CA 1
ATOM 1606 C C . LEU A 1 203 ? 29.506 -21.895 6.523 1.00 32.84 203 LEU A C 1
ATOM 1608 O O . LEU A 1 203 ? 29.139 -20.730 6.401 1.00 32.84 203 LEU A O 1
ATOM 1612 N N . PHE A 1 204 ? 30.059 -22.355 7.649 1.00 27.73 204 PHE A N 1
ATOM 1613 C CA . PHE A 1 204 ? 30.321 -21.505 8.813 1.00 27.73 204 PHE A CA 1
ATOM 1614 C C . PHE A 1 204 ? 31.541 -20.595 8.579 1.00 27.73 204 PHE A C 1
ATOM 1616 O O . PHE A 1 204 ? 31.490 -19.405 8.874 1.00 27.73 204 PHE A O 1
ATOM 1623 N N . TRP A 1 205 ? 32.594 -21.115 7.933 1.00 24.16 205 TRP A N 1
ATOM 1624 C CA . TRP A 1 205 ? 33.759 -20.320 7.513 1.00 24.16 205 TRP A CA 1
ATOM 1625 C C . TRP A 1 205 ? 33.466 -19.375 6.330 1.00 24.16 205 TRP A C 1
ATOM 1627 O O . TRP A 1 205 ? 34.069 -18.303 6.247 1.00 24.16 205 TRP A O 1
ATOM 1637 N N . LEU A 1 206 ? 32.496 -19.713 5.466 1.00 30.92 206 LEU A N 1
ATOM 1638 C CA . LEU A 1 206 ? 31.998 -18.815 4.413 1.00 30.92 206 LEU A CA 1
ATOM 1639 C C . LEU A 1 206 ? 31.156 -17.640 4.950 1.00 30.92 206 LEU A C 1
ATOM 1641 O O . LEU A 1 206 ? 31.023 -16.634 4.261 1.00 30.92 206 LEU A O 1
ATOM 1645 N N . ARG A 1 207 ? 30.594 -17.714 6.167 1.00 38.25 207 ARG A N 1
ATOM 1646 C CA . ARG A 1 207 ? 29.765 -16.631 6.741 1.00 38.25 207 ARG A CA 1
ATOM 1647 C C . ARG A 1 207 ? 30.590 -15.445 7.254 1.00 38.25 207 ARG A C 1
ATOM 1649 O O . ARG A 1 207 ? 30.194 -14.304 7.032 1.00 38.25 207 ARG A O 1
ATOM 1656 N N . SER A 1 208 ? 31.768 -15.688 7.830 1.00 30.92 208 SER A N 1
ATOM 1657 C CA . SER A 1 208 ? 32.705 -14.621 8.232 1.00 30.92 208 SER A CA 1
ATOM 1658 C C . SER A 1 208 ? 33.374 -13.934 7.034 1.00 30.92 208 SER A C 1
ATOM 1660 O O . SER A 1 208 ? 33.794 -12.782 7.128 1.00 30.92 208 SER A O 1
ATOM 1662 N N . SER A 1 209 ? 33.451 -14.625 5.893 1.00 30.89 209 SER A N 1
ATOM 1663 C CA . SER A 1 209 ? 33.942 -14.076 4.624 1.00 30.89 209 SER A CA 1
ATOM 1664 C C . SER A 1 209 ? 32.831 -13.379 3.819 1.00 30.89 209 SER A C 1
ATOM 1666 O O . SER A 1 209 ? 33.095 -12.321 3.255 1.00 30.89 209 SER A O 1
ATOM 1668 N N . ASN A 1 210 ? 31.574 -13.847 3.870 1.00 42.41 210 ASN A N 1
ATOM 1669 C CA . ASN A 1 210 ? 30.420 -13.147 3.276 1.00 42.41 210 ASN A CA 1
ATOM 1670 C C . ASN A 1 210 ? 30.106 -11.813 3.966 1.00 42.41 210 ASN A C 1
ATOM 1672 O O . ASN A 1 210 ? 29.793 -10.845 3.284 1.00 42.41 210 ASN A O 1
ATOM 1676 N N . ALA A 1 211 ? 30.219 -11.728 5.297 1.00 36.50 211 ALA A N 1
ATOM 1677 C CA . ALA A 1 211 ? 30.045 -10.458 6.005 1.00 36.50 211 ALA A CA 1
ATOM 1678 C C . ALA A 1 211 ? 31.115 -9.423 5.604 1.00 36.50 211 ALA A C 1
ATOM 1680 O O . ALA A 1 211 ? 30.797 -8.244 5.497 1.00 36.50 211 ALA A O 1
ATOM 1681 N N . ARG A 1 212 ? 32.350 -9.867 5.304 1.00 33.00 212 ARG A N 1
ATOM 1682 C CA . ARG A 1 212 ? 33.437 -9.012 4.789 1.00 33.00 212 ARG A CA 1
ATOM 1683 C C . ARG A 1 212 ? 33.251 -8.614 3.316 1.00 33.00 212 ARG A C 1
ATOM 1685 O O . ARG A 1 212 ? 33.531 -7.472 2.968 1.00 33.00 212 ARG A O 1
ATOM 1692 N N . SER A 1 213 ? 32.737 -9.507 2.462 1.00 44.03 213 SER A N 1
ATOM 1693 C CA . SER A 1 213 ? 32.393 -9.174 1.066 1.00 44.03 213 SER A CA 1
ATOM 1694 C C . SER A 1 213 ? 31.163 -8.270 0.953 1.00 44.03 213 SER A C 1
ATOM 1696 O O . SER A 1 213 ? 31.120 -7.430 0.065 1.00 44.03 213 SER A O 1
ATOM 1698 N N . ILE A 1 214 ? 30.185 -8.385 1.858 1.00 45.81 214 ILE A N 1
ATOM 1699 C CA . ILE A 1 214 ? 28.994 -7.523 1.870 1.00 45.81 214 ILE A CA 1
ATOM 1700 C C . ILE A 1 214 ? 29.264 -6.191 2.590 1.00 45.81 214 ILE A C 1
ATOM 1702 O O . ILE A 1 214 ? 28.737 -5.162 2.178 1.00 45.81 214 ILE A O 1
ATOM 1706 N N . SER A 1 215 ? 30.156 -6.149 3.589 1.00 42.62 215 SER A N 1
ATOM 1707 C CA . SER A 1 215 ? 30.627 -4.874 4.153 1.00 42.62 215 SER A CA 1
ATOM 1708 C C . SER A 1 215 ? 31.442 -4.051 3.151 1.00 42.62 215 SER A C 1
ATOM 1710 O O . SER A 1 215 ? 31.419 -2.830 3.235 1.00 42.62 215 SER A O 1
ATOM 1712 N N . MET A 1 216 ? 32.123 -4.693 2.189 1.00 41.12 216 MET A N 1
ATOM 1713 C CA . MET A 1 216 ? 32.737 -3.999 1.044 1.00 41.12 216 MET A CA 1
ATOM 1714 C C . MET A 1 216 ? 31.692 -3.381 0.098 1.00 41.12 216 MET A C 1
ATOM 1716 O O . MET A 1 216 ? 31.969 -2.352 -0.507 1.00 41.12 216 MET A O 1
ATOM 1720 N N . LEU A 1 217 ? 30.478 -3.944 0.014 1.00 47.03 217 LEU A N 1
ATOM 1721 C CA . LEU A 1 217 ? 29.395 -3.424 -0.834 1.00 47.03 217 LEU A CA 1
ATOM 1722 C C . LEU A 1 217 ? 28.675 -2.208 -0.237 1.00 47.03 217 LEU A C 1
ATOM 1724 O O . LEU A 1 217 ? 28.062 -1.456 -0.986 1.00 47.03 217 LEU A O 1
ATOM 1728 N N . ARG A 1 218 ? 28.789 -1.952 1.076 1.00 46.78 218 ARG A N 1
ATOM 1729 C CA . ARG A 1 218 ? 28.257 -0.721 1.702 1.00 46.78 218 ARG A CA 1
ATOM 1730 C C . ARG A 1 218 ? 28.905 0.568 1.168 1.00 46.78 218 ARG A C 1
ATOM 1732 O O . ARG A 1 218 ? 28.411 1.646 1.470 1.00 46.78 218 ARG A O 1
ATOM 1739 N N . GLY A 1 219 ? 29.985 0.458 0.389 1.00 40.19 219 GLY A N 1
ATOM 1740 C CA . GLY A 1 219 ? 30.642 1.575 -0.297 1.00 40.19 219 GLY A CA 1
ATOM 1741 C C . GLY A 1 219 ? 30.689 1.455 -1.825 1.00 40.19 219 GLY A C 1
ATOM 1742 O O . GLY A 1 219 ? 31.319 2.298 -2.456 1.00 40.19 219 GLY A O 1
ATOM 1743 N N . MET A 1 220 ? 30.068 0.431 -2.428 1.00 44.78 220 MET A N 1
ATOM 1744 C CA . MET A 1 220 ? 30.062 0.247 -3.885 1.00 44.78 220 MET A CA 1
ATOM 1745 C C . MET A 1 220 ? 28.729 0.705 -4.477 1.00 44.78 220 MET A C 1
ATOM 1747 O O . MET A 1 220 ? 27.717 0.012 -4.428 1.00 44.78 220 MET A O 1
ATOM 1751 N N . ALA A 1 221 ? 28.782 1.919 -5.006 1.00 52.56 221 ALA A N 1
ATOM 1752 C CA . ALA A 1 221 ? 28.027 2.456 -6.128 1.00 52.56 221 ALA A CA 1
ATOM 1753 C C . ALA A 1 221 ? 27.293 1.433 -7.005 1.00 52.56 221 ALA A C 1
ATOM 1755 O O . ALA A 1 221 ? 27.901 0.850 -7.895 1.00 52.56 221 ALA A O 1
ATOM 1756 N N . MET A 1 222 ? 25.990 1.226 -6.820 1.00 69.50 222 MET A N 1
ATOM 1757 C CA . MET A 1 222 ? 25.240 0.325 -7.701 1.00 69.50 222 MET A CA 1
ATOM 1758 C C . MET A 1 222 ? 23.858 0.893 -8.010 1.00 69.50 222 MET A C 1
ATOM 1760 O O . MET A 1 222 ? 22.966 0.860 -7.162 1.00 69.50 222 MET A O 1
ATOM 1764 N N . TRP A 1 223 ? 23.655 1.362 -9.246 1.00 85.81 223 TRP A N 1
ATOM 1765 C CA . TRP A 1 223 ? 22.328 1.748 -9.726 1.00 85.81 223 TRP A CA 1
ATOM 1766 C C . TRP A 1 223 ? 21.535 0.483 -10.075 1.00 85.81 223 TRP A C 1
ATOM 1768 O O . TRP A 1 223 ? 21.668 -0.077 -11.160 1.00 85.81 223 TRP A O 1
ATOM 1778 N N . ILE A 1 224 ? 20.759 -0.039 -9.119 1.00 90.50 224 ILE A N 1
ATOM 1779 C CA . ILE A 1 224 ? 20.022 -1.301 -9.296 1.00 90.50 224 ILE A CA 1
ATOM 1780 C C . ILE A 1 224 ? 18.768 -1.065 -10.153 1.00 90.50 224 ILE A C 1
ATOM 1782 O O . ILE A 1 224 ? 17.861 -0.330 -9.752 1.00 90.50 224 ILE A O 1
ATOM 1786 N N . ILE A 1 225 ? 18.694 -1.754 -11.296 1.00 91.75 225 ILE A N 1
ATOM 1787 C CA . ILE A 1 225 ? 17.640 -1.614 -12.319 1.00 91.75 225 ILE A CA 1
ATOM 1788 C C . ILE A 1 225 ? 16.558 -2.689 -12.170 1.00 91.75 225 ILE A C 1
ATOM 1790 O O . ILE A 1 225 ? 15.397 -2.492 -12.519 1.00 91.75 225 ILE A O 1
ATOM 1794 N N . ASP A 1 226 ? 16.948 -3.871 -11.693 1.00 93.62 226 ASP A N 1
ATOM 1795 C CA . ASP A 1 226 ? 16.071 -5.022 -11.500 1.00 93.62 226 ASP A CA 1
ATOM 1796 C C . ASP A 1 226 ? 16.645 -5.924 -10.408 1.00 93.62 226 ASP A C 1
ATOM 1798 O O . ASP A 1 226 ? 17.858 -6.032 -10.227 1.00 93.62 226 ASP A O 1
ATOM 1802 N N . SER A 1 227 ? 15.763 -6.618 -9.701 1.00 92.88 227 SER A N 1
ATOM 1803 C CA . SER A 1 227 ? 16.137 -7.587 -8.679 1.00 92.88 227 SER A CA 1
ATOM 1804 C C . SER A 1 227 ? 15.204 -8.793 -8.726 1.00 92.88 227 SER A C 1
ATOM 1806 O O . SER A 1 227 ? 14.041 -8.698 -9.135 1.00 92.88 227 SER A O 1
ATOM 1808 N N . ALA A 1 228 ? 15.734 -9.973 -8.399 1.00 90.94 228 ALA A N 1
ATOM 1809 C CA . ALA A 1 228 ? 14.921 -11.173 -8.234 1.00 90.94 228 ALA A CA 1
ATOM 1810 C C . ALA A 1 228 ? 15.619 -12.273 -7.441 1.00 90.94 228 ALA A C 1
ATOM 1812 O O . ALA A 1 228 ? 16.787 -12.582 -7.657 1.00 90.94 228 ALA A O 1
ATOM 1813 N N . TYR A 1 229 ? 14.839 -12.987 -6.632 1.00 89.50 229 TYR A N 1
ATOM 1814 C CA . TYR A 1 229 ? 15.295 -14.215 -5.992 1.00 89.50 229 TYR A CA 1
ATOM 1815 C C . TYR A 1 229 ? 15.347 -15.391 -6.979 1.00 89.50 229 TYR A C 1
ATOM 1817 O O . TYR A 1 229 ? 14.322 -15.779 -7.552 1.00 89.50 229 TYR A O 1
ATOM 1825 N N . ARG A 1 230 ? 16.526 -15.994 -7.166 1.00 85.75 230 ARG A N 1
ATOM 1826 C CA . ARG A 1 230 ? 16.765 -17.159 -8.035 1.00 85.75 230 ARG A CA 1
ATOM 1827 C C . ARG A 1 230 ? 17.881 -18.032 -7.468 1.00 85.75 230 ARG A C 1
ATOM 1829 O O . ARG A 1 230 ? 18.820 -17.529 -6.880 1.00 85.75 230 ARG A O 1
ATOM 1836 N N . ASN A 1 231 ? 17.798 -19.346 -7.679 1.00 85.38 231 ASN A N 1
ATOM 1837 C CA . ASN A 1 231 ? 18.879 -20.297 -7.372 1.00 85.38 231 ASN A CA 1
ATOM 1838 C C . ASN A 1 231 ? 19.463 -20.220 -5.940 1.00 85.38 231 ASN A C 1
ATOM 1840 O O . ASN A 1 231 ? 20.642 -20.499 -5.755 1.00 85.38 231 ASN A O 1
ATOM 1844 N N . GLY A 1 232 ? 18.660 -19.872 -4.928 1.00 85.56 232 GLY A N 1
ATOM 1845 C CA . GLY A 1 232 ? 19.156 -19.749 -3.548 1.00 85.56 232 GLY A CA 1
ATOM 1846 C C . GLY A 1 232 ? 19.833 -18.410 -3.230 1.00 85.56 232 GLY A C 1
ATOM 1847 O O . GLY A 1 232 ? 20.590 -18.325 -2.267 1.00 85.56 232 GLY A O 1
ATOM 1848 N N . GLY A 1 233 ? 19.593 -17.375 -4.037 1.00 91.56 233 GLY A N 1
ATOM 1849 C CA . GLY A 1 233 ? 20.132 -16.037 -3.826 1.00 91.56 233 GLY A CA 1
ATOM 1850 C C . GLY A 1 233 ? 19.342 -14.945 -4.540 1.00 91.56 233 GLY A C 1
ATOM 1851 O O . GLY A 1 233 ? 18.289 -15.209 -5.122 1.00 91.56 233 GLY A O 1
ATOM 1852 N N . ILE A 1 234 ? 19.847 -13.717 -4.481 1.00 93.44 234 ILE A N 1
ATOM 1853 C CA . ILE A 1 234 ? 19.313 -12.538 -5.163 1.00 93.44 234 ILE A CA 1
ATOM 1854 C C . ILE A 1 234 ? 20.195 -12.216 -6.367 1.00 93.44 234 ILE A C 1
ATOM 1856 O O . ILE A 1 234 ? 21.387 -11.970 -6.218 1.00 93.44 234 ILE A O 1
ATOM 1860 N N . ASP A 1 235 ? 19.599 -12.208 -7.557 1.00 92.44 235 ASP A N 1
ATOM 1861 C CA . ASP A 1 235 ? 20.183 -11.572 -8.736 1.00 92.44 235 ASP A CA 1
ATOM 1862 C C . ASP A 1 235 ? 19.857 -10.072 -8.653 1.00 92.44 235 ASP A C 1
ATOM 1864 O O . ASP A 1 235 ? 18.677 -9.709 -8.674 1.00 92.44 235 ASP A O 1
ATOM 1868 N N . LEU A 1 236 ? 20.881 -9.223 -8.574 1.00 93.00 236 LEU A N 1
ATOM 1869 C CA . LEU A 1 236 ? 20.788 -7.778 -8.771 1.00 93.00 236 LEU A CA 1
ATOM 1870 C C . LEU A 1 236 ? 21.322 -7.438 -10.160 1.00 93.00 236 LEU A C 1
ATOM 1872 O O . LEU A 1 236 ? 22.368 -7.940 -10.568 1.00 93.00 236 LEU A O 1
ATOM 1876 N N . TRP A 1 237 ? 20.589 -6.608 -10.889 1.00 92.44 237 TRP A N 1
ATOM 1877 C CA . TRP A 1 237 ? 21.049 -6.025 -12.141 1.00 92.44 237 TRP A CA 1
ATOM 1878 C C . TRP A 1 237 ? 21.431 -4.583 -11.881 1.00 92.44 237 TRP A C 1
ATOM 1880 O O . TRP A 1 237 ? 20.571 -3.804 -11.472 1.00 92.44 237 TRP A O 1
ATOM 1890 N N . THR A 1 238 ? 22.697 -4.249 -12.086 1.00 89.62 238 THR A N 1
ATOM 1891 C CA . THR A 1 238 ? 23.256 -2.931 -11.788 1.00 89.62 238 THR A CA 1
ATOM 1892 C C . THR A 1 238 ? 23.702 -2.277 -13.080 1.00 89.62 238 THR A C 1
ATOM 1894 O O . THR A 1 238 ? 24.272 -2.950 -13.935 1.00 89.62 238 THR A O 1
ATOM 1897 N N . ASN A 1 239 ? 23.395 -0.993 -13.246 1.00 85.94 239 ASN A N 1
ATOM 1898 C CA . ASN A 1 239 ? 23.989 -0.160 -14.282 1.00 85.94 239 ASN A CA 1
ATOM 1899 C C . ASN A 1 239 ? 25.200 0.557 -13.667 1.00 85.94 239 ASN A C 1
ATOM 1901 O O . ASN A 1 239 ? 25.049 1.310 -12.702 1.00 85.94 239 ASN A O 1
ATOM 1905 N N . GLU A 1 240 ? 26.385 0.261 -14.194 1.00 78.00 240 GLU A N 1
ATOM 1906 C CA . GLU A 1 240 ? 27.652 0.909 -13.855 1.00 78.00 240 GLU A CA 1
ATOM 1907 C C . GLU A 1 240 ? 28.221 1.495 -15.154 1.00 78.00 240 GLU A C 1
ATOM 1909 O O . GLU A 1 240 ? 28.498 0.756 -16.098 1.00 78.00 240 GLU A O 1
ATOM 1914 N N . ASP A 1 241 ? 28.331 2.825 -15.224 1.00 70.94 241 ASP A N 1
ATOM 1915 C CA . ASP A 1 241 ? 28.866 3.570 -16.375 1.00 70.94 241 ASP A CA 1
ATOM 1916 C C . ASP A 1 241 ? 28.224 3.206 -17.735 1.00 70.94 241 ASP A C 1
ATOM 1918 O O . ASP A 1 241 ? 28.898 3.100 -18.760 1.00 70.94 241 ASP A O 1
ATOM 1922 N N . GLY A 1 242 ? 26.902 2.987 -17.751 1.00 74.00 242 GLY A N 1
ATOM 1923 C CA . GLY A 1 242 ? 26.134 2.655 -18.957 1.00 74.00 242 GLY A CA 1
ATOM 1924 C C . GLY A 1 242 ? 26.151 1.168 -19.328 1.00 74.00 242 GLY A C 1
ATOM 1925 O O . GLY A 1 242 ? 25.487 0.765 -20.283 1.00 74.00 242 GLY A O 1
ATOM 1926 N N . ALA A 1 243 ? 26.871 0.330 -18.578 1.00 82.56 243 ALA A N 1
ATOM 1927 C CA . ALA A 1 243 ? 26.896 -1.111 -18.773 1.00 82.56 243 ALA A CA 1
ATOM 1928 C C . ALA A 1 243 ? 26.082 -1.818 -17.688 1.00 82.56 243 ALA A C 1
ATOM 1930 O O . ALA A 1 243 ? 26.361 -1.712 -16.492 1.00 82.56 243 ALA A O 1
ATOM 1931 N N . VAL A 1 244 ? 25.094 -2.612 -18.106 1.00 89.00 244 VAL A N 1
ATOM 1932 C CA . VAL A 1 244 ? 24.305 -3.393 -17.156 1.00 89.00 244 VAL A CA 1
ATOM 1933 C C . VAL A 1 244 ? 24.913 -4.761 -16.921 1.00 89.00 244 VAL A C 1
ATOM 1935 O O . VAL A 1 244 ? 24.967 -5.614 -17.811 1.00 89.00 244 VAL A O 1
ATOM 1938 N N . THR A 1 245 ? 25.288 -5.007 -15.673 1.00 90.12 245 THR A N 1
ATOM 1939 C CA . THR A 1 245 ? 25.820 -6.289 -15.227 1.00 90.12 245 THR A CA 1
ATOM 1940 C C . THR A 1 245 ? 24.858 -6.974 -14.265 1.00 90.12 245 THR A C 1
ATOM 1942 O O . THR A 1 245 ? 23.922 -6.380 -13.729 1.00 90.12 245 THR A O 1
ATOM 1945 N N . ARG A 1 246 ? 25.045 -8.284 -14.088 1.00 91.75 246 ARG A N 1
ATOM 1946 C CA . ARG A 1 246 ? 24.266 -9.079 -13.140 1.00 91.75 246 ARG A CA 1
ATOM 1947 C C . ARG A 1 246 ? 25.178 -9.614 -12.053 1.00 91.75 246 ARG A C 1
ATOM 1949 O O . ARG A 1 246 ? 26.039 -10.448 -12.337 1.00 91.75 246 ARG A O 1
ATOM 1956 N N . VAL A 1 247 ? 24.882 -9.248 -10.815 1.00 90.25 247 VAL A N 1
ATOM 1957 C CA . VAL A 1 247 ? 25.571 -9.729 -9.619 1.00 90.25 247 VAL A CA 1
ATOM 1958 C C . VAL A 1 247 ? 24.648 -10.679 -8.858 1.00 90.25 247 VAL A C 1
ATOM 1960 O O . VAL A 1 247 ? 23.470 -10.393 -8.651 1.00 90.25 247 VAL A O 1
ATOM 1963 N N . HIS A 1 248 ? 25.159 -11.850 -8.478 1.00 91.94 248 HIS A N 1
ATOM 1964 C CA . HIS A 1 248 ? 24.402 -12.842 -7.714 1.00 91.94 248 HIS A CA 1
ATOM 1965 C C . HIS A 1 248 ? 24.888 -12.890 -6.266 1.00 91.94 248 HIS A C 1
ATOM 1967 O O . HIS A 1 248 ? 26.049 -13.208 -6.011 1.00 91.94 248 HIS A O 1
ATOM 1973 N N . HIS A 1 249 ? 23.981 -12.655 -5.322 1.00 91.00 249 HIS A N 1
ATOM 1974 C CA . HIS A 1 249 ? 24.251 -12.719 -3.890 1.00 91.00 249 HIS A CA 1
ATOM 1975 C C . HIS A 1 249 ? 23.562 -13.940 -3.275 1.00 91.00 249 HIS A C 1
ATOM 1977 O O . HIS A 1 249 ? 22.332 -14.007 -3.294 1.00 91.00 249 HIS A O 1
ATOM 1983 N N . PRO A 1 250 ? 24.303 -14.902 -2.697 1.00 91.38 250 PRO A N 1
ATOM 1984 C CA . PRO A 1 250 ? 23.699 -15.986 -1.931 1.00 91.38 250 PRO A CA 1
ATOM 1985 C C . PRO A 1 250 ? 22.830 -15.426 -0.802 1.00 91.38 250 PRO A C 1
ATOM 1987 O O . PRO A 1 250 ? 23.285 -14.591 -0.022 1.00 91.38 250 PRO A O 1
ATOM 1990 N N . TYR A 1 251 ? 21.588 -15.891 -0.708 1.00 91.12 251 TYR A N 1
ATOM 1991 C CA . TYR A 1 251 ? 20.632 -15.389 0.271 1.00 91.12 251 TYR A CA 1
ATOM 1992 C C . TYR A 1 251 ? 19.626 -16.473 0.643 1.00 91.12 251 TYR A C 1
ATOM 1994 O O . TYR A 1 251 ? 18.915 -17.008 -0.212 1.00 91.12 251 TYR A O 1
ATOM 2002 N N . ASP A 1 252 ? 19.550 -16.776 1.934 1.00 86.62 252 ASP A N 1
ATOM 2003 C CA . ASP A 1 252 ? 18.661 -17.794 2.482 1.00 86.62 252 ASP A CA 1
ATOM 2004 C C . ASP A 1 252 ? 17.760 -17.161 3.554 1.00 86.62 252 ASP A C 1
ATOM 2006 O O . ASP A 1 252 ? 18.185 -17.008 4.704 1.00 86.62 252 ASP A O 1
ATOM 2010 N N . PRO A 1 253 ? 16.555 -16.692 3.179 1.00 86.38 253 PRO A N 1
ATOM 2011 C CA . PRO A 1 253 ? 15.687 -15.973 4.097 1.00 86.38 253 PRO A CA 1
ATOM 2012 C C . PRO A 1 253 ? 15.073 -16.926 5.128 1.00 86.38 253 PRO A C 1
ATOM 2014 O O . PRO A 1 253 ? 14.397 -17.888 4.772 1.00 86.38 253 PRO A O 1
ATOM 2017 N N . LEU A 1 254 ? 15.249 -16.603 6.407 1.00 93.25 254 LEU A N 1
ATOM 2018 C CA . LEU A 1 254 ? 14.591 -17.273 7.536 1.00 93.25 254 LEU A CA 1
ATOM 2019 C C . LEU A 1 254 ? 13.232 -16.645 7.848 1.00 93.25 254 LEU A C 1
ATOM 2021 O O . LEU A 1 254 ? 13.045 -15.464 7.592 1.00 93.25 254 LEU A O 1
ATOM 2025 N N . PHE A 1 255 ? 12.308 -17.348 8.484 1.00 96.31 255 PHE A N 1
ATOM 2026 C CA . PHE A 1 255 ? 11.150 -16.712 9.129 1.00 96.31 255 PHE A CA 1
ATOM 2027 C C . PHE A 1 255 ? 11.245 -16.857 10.647 1.00 96.31 255 PHE A C 1
ATOM 2029 O O . PHE A 1 255 ? 12.075 -17.617 11.146 1.00 96.31 255 PHE A O 1
ATOM 2036 N N . PHE A 1 256 ? 10.409 -16.124 11.378 1.00 97.00 256 PHE A N 1
ATOM 2037 C CA . PHE A 1 256 ? 10.323 -16.256 12.830 1.00 97.00 256 PHE A CA 1
ATOM 2038 C C . PHE A 1 256 ? 9.018 -16.925 13.236 1.00 97.00 256 PHE A C 1
ATOM 2040 O O . PHE A 1 256 ? 7.986 -16.695 12.602 1.00 97.00 256 PHE A O 1
ATOM 2047 N N . VAL A 1 257 ? 9.066 -17.727 14.296 1.00 96.56 257 VAL A N 1
ATOM 2048 C CA . VAL A 1 257 ? 7.892 -18.339 14.918 1.00 96.56 257 VAL A CA 1
ATOM 2049 C C . VAL A 1 257 ? 7.903 -18.086 16.419 1.00 96.56 257 VAL A C 1
ATOM 2051 O O . VAL A 1 257 ? 8.906 -18.317 17.086 1.00 96.56 257 VAL A O 1
ATOM 2054 N N . HIS A 1 258 ? 6.778 -17.624 16.943 1.00 95.19 258 HIS A N 1
ATOM 2055 C CA . HIS A 1 258 ? 6.492 -17.561 18.366 1.00 95.19 258 HIS A CA 1
ATOM 2056 C C . HIS A 1 258 ? 5.371 -18.558 18.684 1.00 95.19 258 HIS A C 1
ATOM 2058 O O . HIS A 1 258 ? 4.328 -18.565 18.021 1.00 95.19 258 HIS A O 1
ATOM 2064 N N . PHE A 1 259 ? 5.612 -19.400 19.686 1.00 92.00 259 PHE A N 1
ATOM 2065 C CA . PHE A 1 259 ? 4.643 -20.344 20.233 1.00 92.00 259 PHE A CA 1
ATOM 2066 C C . PHE A 1 259 ? 4.095 -19.766 21.535 1.00 92.00 259 PHE A C 1
ATOM 2068 O O . PHE A 1 259 ? 4.886 -19.415 22.410 1.00 92.00 259 PHE A O 1
ATOM 2075 N N . ALA A 1 260 ? 2.768 -19.683 21.664 1.00 85.00 260 ALA A N 1
ATOM 2076 C CA . ALA A 1 260 ? 2.131 -19.191 22.887 1.00 85.00 260 ALA A CA 1
ATOM 2077 C C . ALA A 1 260 ? 2.450 -20.099 24.089 1.00 85.00 260 ALA A C 1
ATOM 2079 O O . ALA A 1 260 ? 2.751 -19.609 25.174 1.00 85.00 260 ALA A O 1
ATOM 2080 N N . ASP A 1 261 ? 2.460 -21.417 23.859 1.00 86.00 261 ASP A N 1
ATOM 2081 C CA . ASP A 1 261 ? 2.930 -22.426 24.806 1.00 86.00 261 ASP A CA 1
ATOM 2082 C C . ASP A 1 261 ? 4.034 -23.294 24.160 1.00 86.00 261 ASP A C 1
ATOM 2084 O O . ASP A 1 261 ? 3.748 -24.226 23.390 1.00 86.00 261 ASP A O 1
ATOM 2088 N N . PRO A 1 262 ? 5.317 -22.997 24.448 1.00 87.00 262 PRO A N 1
ATOM 2089 C CA . PRO A 1 262 ? 6.441 -23.804 23.987 1.00 87.00 262 PRO A CA 1
ATOM 2090 C C . PRO A 1 262 ? 6.404 -25.249 24.501 1.00 87.00 262 PRO A C 1
ATOM 2092 O O . PRO A 1 262 ? 6.846 -26.153 23.792 1.00 87.00 262 PRO A O 1
ATOM 2095 N N . HIS A 1 263 ? 5.849 -25.498 25.693 1.00 86.94 263 HIS A N 1
ATOM 2096 C CA . HIS A 1 263 ? 5.763 -26.846 26.253 1.00 86.94 263 HIS A CA 1
ATOM 2097 C C . HIS A 1 263 ? 4.759 -27.693 25.480 1.00 86.94 263 HIS A C 1
ATOM 2099 O O . HIS A 1 263 ? 5.096 -28.805 25.085 1.00 86.94 263 HIS A O 1
ATOM 2105 N N . ALA A 1 264 ? 3.574 -27.161 25.175 1.00 85.69 264 ALA A N 1
ATOM 2106 C CA . ALA A 1 264 ? 2.604 -27.855 24.323 1.00 85.69 264 ALA A CA 1
ATOM 2107 C C . ALA A 1 264 ? 3.140 -28.134 22.904 1.00 85.69 264 ALA A C 1
ATOM 2109 O O . ALA A 1 264 ? 2.685 -29.063 22.237 1.00 85.69 264 ALA A O 1
ATOM 2110 N N . SER A 1 265 ? 4.127 -27.355 22.450 1.00 89.38 265 SER A N 1
ATOM 2111 C CA . SER A 1 265 ? 4.702 -27.433 21.101 1.00 89.38 265 SER A CA 1
ATOM 2112 C C . SER A 1 265 ? 6.070 -28.130 21.040 1.00 89.38 265 SER A C 1
ATOM 2114 O O . SER A 1 265 ? 6.732 -28.074 20.000 1.00 89.38 265 SER A O 1
ATOM 2116 N N . HIS A 1 266 ? 6.507 -28.806 22.111 1.00 90.62 266 HIS A N 1
ATOM 2117 C CA . HIS A 1 266 ? 7.883 -29.304 22.242 1.00 90.62 266 HIS A CA 1
ATOM 2118 C C . HIS A 1 266 ? 8.318 -30.256 21.108 1.00 90.62 266 HIS A C 1
ATOM 2120 O O . HIS A 1 266 ? 9.440 -30.153 20.614 1.00 90.62 266 HIS A O 1
ATOM 2126 N N . GLU A 1 267 ? 7.444 -31.163 20.648 1.00 91.56 267 GLU A N 1
ATOM 2127 C CA . GLU A 1 267 ? 7.765 -32.095 19.551 1.00 91.56 267 GLU A CA 1
ATOM 2128 C C . GLU A 1 267 ? 7.984 -31.357 18.225 1.00 91.56 267 GLU A C 1
ATOM 2130 O O . GLU A 1 267 ? 8.870 -31.697 17.432 1.00 91.56 267 GLU A O 1
ATOM 2135 N N . MET A 1 268 ? 7.178 -30.318 17.989 1.00 92.25 268 MET A N 1
ATOM 2136 C CA . MET A 1 268 ? 7.293 -29.481 16.803 1.00 92.25 268 MET A CA 1
ATOM 2137 C C . MET A 1 268 ? 8.589 -28.678 16.847 1.00 92.25 268 MET A C 1
ATOM 2139 O O . MET A 1 268 ? 9.325 -28.682 15.863 1.00 92.25 268 MET A O 1
ATOM 2143 N N . ILE A 1 269 ? 8.891 -28.047 17.984 1.00 93.06 269 ILE A N 1
ATOM 2144 C CA . ILE A 1 269 ? 10.129 -27.288 18.193 1.00 93.06 269 ILE A CA 1
ATOM 2145 C C . ILE A 1 269 ? 11.346 -28.190 17.960 1.00 93.06 269 ILE A C 1
ATOM 2147 O O . ILE A 1 269 ? 12.174 -27.862 17.112 1.00 93.06 269 ILE A O 1
ATOM 2151 N N . GLY A 1 270 ? 11.395 -29.376 18.577 1.00 93.50 270 GLY A N 1
ATOM 2152 C CA . GLY A 1 270 ? 12.495 -30.326 18.374 1.00 93.50 270 GLY A CA 1
ATOM 2153 C C . GLY A 1 270 ? 12.662 -30.752 16.909 1.00 93.50 270 GLY A C 1
ATOM 2154 O O . GLY A 1 270 ? 13.778 -30.834 16.396 1.00 93.50 270 GLY A O 1
ATOM 2155 N N . THR A 1 271 ? 11.556 -30.930 16.176 1.00 94.25 271 THR A N 1
ATOM 2156 C CA . THR A 1 271 ? 11.602 -31.203 14.728 1.00 94.25 271 THR A CA 1
ATOM 2157 C C . THR A 1 271 ? 12.171 -30.018 13.938 1.00 94.25 271 THR A C 1
ATOM 2159 O O . THR A 1 271 ? 12.901 -30.214 12.961 1.00 94.25 271 THR A O 1
ATOM 2162 N N . LEU A 1 272 ? 11.827 -28.784 14.319 1.00 94.25 272 LEU A N 1
ATOM 2163 C CA . LEU A 1 272 ? 12.337 -27.574 13.674 1.00 94.25 272 LEU A CA 1
ATOM 2164 C C . LEU A 1 272 ? 13.841 -27.401 13.912 1.00 94.25 272 LEU A C 1
ATOM 2166 O O . LEU A 1 272 ? 14.571 -27.089 12.968 1.00 94.25 272 LEU A O 1
ATOM 2170 N N . GLU A 1 273 ? 14.311 -27.667 15.126 1.00 95.00 273 GLU A N 1
ATOM 2171 C CA . GLU A 1 273 ? 15.730 -27.648 15.492 1.00 95.00 273 GLU A CA 1
ATOM 2172 C C . GLU A 1 273 ? 16.521 -28.700 14.700 1.00 95.00 273 GLU A C 1
ATOM 2174 O O . GLU A 1 273 ? 17.477 -28.364 13.999 1.00 95.00 273 GLU A O 1
ATOM 2179 N N . GLU A 1 274 ? 16.077 -29.962 14.706 1.00 95.62 274 GLU A N 1
ATOM 2180 C CA . GLU A 1 274 ? 16.788 -31.061 14.042 1.00 95.62 274 GLU A CA 1
ATOM 2181 C C . GLU A 1 274 ? 16.810 -30.905 12.512 1.00 95.62 274 GLU A C 1
ATOM 2183 O O . GLU A 1 274 ? 17.846 -31.073 11.856 1.00 95.62 274 GLU A O 1
ATOM 2188 N N . ARG A 1 275 ? 15.655 -30.595 11.912 1.00 95.00 275 ARG A N 1
ATOM 2189 C CA . ARG A 1 275 ? 15.486 -30.641 10.453 1.00 95.00 275 ARG A CA 1
ATOM 2190 C C . ARG A 1 275 ? 15.822 -29.327 9.763 1.00 95.00 275 ARG A C 1
ATOM 2192 O O . ARG A 1 275 ? 16.339 -29.353 8.641 1.00 95.00 275 ARG A O 1
ATOM 2199 N N . TYR A 1 276 ?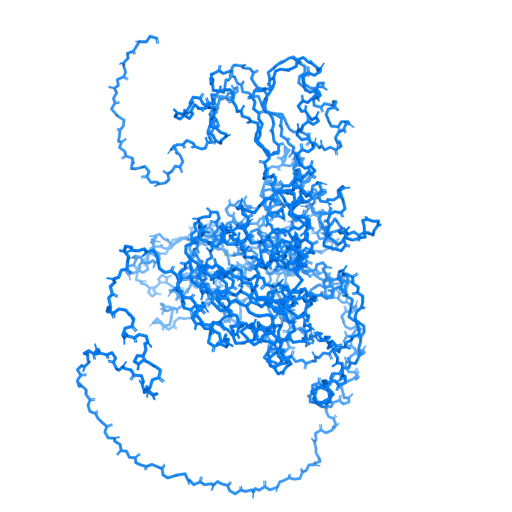 15.500 -28.204 10.398 1.00 93.31 276 TYR A N 1
ATOM 2200 C CA . TYR A 1 276 ? 15.612 -26.868 9.810 1.00 93.31 276 TYR A CA 1
ATOM 2201 C C . TYR A 1 276 ? 16.637 -25.982 10.524 1.00 93.31 276 TYR A C 1
ATOM 2203 O O . TYR A 1 276 ? 16.825 -24.842 10.104 1.00 93.31 276 TYR A O 1
ATOM 2211 N N . GLY A 1 277 ? 17.332 -26.499 11.547 1.00 92.94 277 GLY A N 1
ATOM 2212 C CA . GLY A 1 277 ? 18.321 -25.729 12.301 1.00 92.94 277 GLY A CA 1
ATOM 2213 C C . GLY A 1 277 ? 17.692 -24.513 12.967 1.00 92.94 277 GLY A C 1
ATOM 2214 O O . GLY A 1 277 ? 18.266 -23.429 12.904 1.00 92.94 277 GLY A O 1
ATOM 2215 N N . ALA A 1 278 ? 16.470 -24.666 13.485 1.00 95.12 278 ALA A N 1
ATOM 2216 C CA . ALA A 1 278 ? 15.821 -23.592 14.212 1.00 95.12 278 ALA A CA 1
ATOM 2217 C C . ALA A 1 278 ? 16.619 -23.243 15.472 1.00 95.12 278 ALA A C 1
ATOM 2219 O O . ALA A 1 278 ? 17.181 -24.121 16.120 1.00 95.12 278 ALA A O 1
ATOM 2220 N N . GLU A 1 279 ? 16.679 -21.957 15.796 1.00 96.31 279 GLU A N 1
ATOM 2221 C CA . GLU A 1 279 ? 17.427 -21.455 16.947 1.00 96.31 279 GLU A CA 1
ATOM 2222 C C . GLU A 1 279 ? 16.564 -20.453 17.707 1.00 96.31 279 GLU A C 1
ATOM 2224 O O . GLU A 1 279 ? 15.877 -19.634 17.089 1.00 96.31 279 GLU A O 1
ATOM 2229 N N . GLU A 1 280 ? 16.613 -20.511 19.034 1.00 96.31 280 GLU A N 1
ATOM 2230 C CA . GLU A 1 280 ? 15.909 -19.574 19.904 1.00 96.31 280 GLU A CA 1
ATOM 2231 C C . GLU A 1 280 ? 16.422 -18.139 19.698 1.00 96.31 280 GLU A C 1
ATOM 2233 O O . GLU A 1 280 ? 17.615 -17.889 19.497 1.00 96.31 280 GLU A O 1
ATOM 2238 N N . CYS A 1 281 ? 15.505 -17.175 19.696 1.00 96.38 281 CYS A N 1
ATOM 2239 C CA . CYS A 1 281 ? 15.807 -15.768 19.492 1.00 96.38 281 CYS A CA 1
ATOM 2240 C C . CYS A 1 281 ? 14.723 -14.856 20.073 1.00 96.38 281 CYS A C 1
ATOM 2242 O O . CYS A 1 281 ? 13.564 -15.243 20.227 1.00 96.38 281 CYS A O 1
ATOM 2244 N N . THR A 1 282 ? 15.090 -13.597 20.299 1.00 97.38 282 THR A N 1
ATOM 2245 C CA . THR A 1 282 ? 14.136 -12.526 20.587 1.00 97.38 282 THR A CA 1
ATOM 2246 C C . THR A 1 282 ? 13.594 -11.945 19.280 1.00 97.38 282 THR A C 1
ATOM 2248 O O . THR A 1 282 ? 14.345 -11.414 18.460 1.00 97.38 282 THR A O 1
ATOM 2251 N N . ILE A 1 283 ? 12.281 -12.024 19.092 1.00 96.94 283 ILE A N 1
ATOM 2252 C CA . ILE A 1 283 ? 11.546 -11.472 17.956 1.00 96.94 283 ILE A CA 1
ATOM 2253 C C . ILE A 1 283 ? 11.017 -10.101 18.363 1.00 96.94 283 ILE A C 1
ATOM 2255 O O . ILE A 1 283 ? 10.096 -9.998 19.168 1.00 96.94 283 ILE A O 1
ATOM 2259 N N . ARG A 1 284 ? 11.572 -9.033 17.796 1.00 95.81 284 ARG A N 1
ATOM 2260 C CA . ARG A 1 284 ? 11.097 -7.676 18.076 1.00 95.81 284 ARG A CA 1
ATOM 2261 C C . ARG A 1 284 ? 9.931 -7.320 17.157 1.00 95.81 284 ARG A C 1
ATOM 2263 O O . ARG A 1 284 ? 10.102 -7.319 15.940 1.00 95.81 284 ARG A O 1
ATOM 2270 N N . THR A 1 285 ? 8.766 -7.009 17.713 1.00 93.31 285 THR A N 1
ATOM 2271 C CA . THR A 1 285 ? 7.584 -6.556 16.956 1.00 93.31 285 THR A CA 1
ATOM 2272 C C . THR A 1 285 ? 7.384 -5.044 17.113 1.00 93.31 285 THR A C 1
ATOM 2274 O O . THR A 1 285 ? 8.215 -4.378 17.729 1.00 93.31 285 THR A O 1
ATOM 2277 N N . VAL A 1 286 ? 6.319 -4.487 16.523 1.00 91.00 286 VAL A N 1
ATOM 2278 C CA . VAL A 1 286 ? 5.922 -3.088 16.783 1.00 91.00 286 VAL A CA 1
ATOM 2279 C C . VAL A 1 286 ? 5.340 -2.893 18.183 1.00 91.00 286 VAL A C 1
ATOM 2281 O O . VAL A 1 286 ? 5.400 -1.786 18.692 1.00 91.00 286 VAL A O 1
ATOM 2284 N N . PHE A 1 287 ? 4.802 -3.953 18.795 1.00 88.44 287 PHE A N 1
ATOM 2285 C CA . PHE A 1 287 ? 4.227 -3.904 20.138 1.00 88.44 287 PHE A CA 1
ATOM 2286 C C . PHE A 1 287 ? 5.310 -4.161 21.182 1.00 88.44 287 PHE A C 1
ATOM 2288 O O . PHE A 1 287 ? 5.706 -3.260 21.904 1.00 88.44 287 PHE A O 1
ATOM 2295 N N . ASP A 1 288 ? 5.835 -5.386 21.194 1.00 84.25 288 ASP A N 1
ATOM 2296 C CA . ASP A 1 288 ? 6.786 -5.862 22.194 1.00 84.25 288 ASP A CA 1
ATOM 2297 C C . ASP A 1 288 ? 7.798 -6.848 21.597 1.00 84.25 288 ASP A C 1
ATOM 2299 O O . ASP A 1 288 ? 7.728 -7.248 20.427 1.00 84.25 288 ASP A O 1
ATOM 2303 N N . SER A 1 289 ? 8.764 -7.253 22.419 1.00 92.94 289 SER A N 1
ATOM 2304 C CA . SER A 1 289 ? 9.678 -8.349 22.102 1.00 92.94 289 SER A CA 1
ATOM 2305 C C . SER A 1 289 ? 9.116 -9.683 22.590 1.00 92.94 289 SER A C 1
ATOM 2307 O O . SER A 1 289 ? 8.766 -9.824 23.757 1.00 92.94 289 SER A O 1
ATOM 2309 N N . LEU A 1 290 ? 9.070 -10.673 21.703 1.00 94.38 290 LEU A N 1
ATOM 2310 C CA . LEU A 1 290 ? 8.593 -12.026 21.977 1.00 94.38 290 LEU A CA 1
ATOM 2311 C C . LEU A 1 290 ? 9.766 -13.005 21.976 1.00 94.38 290 LEU A C 1
ATOM 2313 O O . LEU A 1 290 ? 10.697 -12.866 21.182 1.00 94.38 290 LEU A O 1
ATOM 2317 N N . LEU A 1 291 ? 9.710 -14.032 22.819 1.00 95.69 291 LEU A N 1
ATOM 2318 C CA . LEU A 1 291 ? 10.616 -15.172 22.706 1.00 95.69 291 LEU A CA 1
ATOM 2319 C C . LEU A 1 291 ? 10.119 -16.105 21.599 1.00 95.69 291 LEU A C 1
ATOM 2321 O O . LEU A 1 291 ? 8.926 -16.393 21.514 1.00 95.69 291 LEU A O 1
ATOM 2325 N N . GLY A 1 292 ? 11.005 -16.585 20.739 1.00 95.94 292 GLY A N 1
ATOM 2326 C CA . GLY A 1 292 ? 10.620 -17.509 19.681 1.00 95.94 292 GLY A CA 1
ATOM 2327 C C . GLY A 1 292 ? 11.822 -18.108 18.981 1.00 95.94 292 GLY A C 1
ATOM 2328 O O . GLY A 1 292 ? 12.912 -18.151 19.537 1.00 95.94 292 GLY A O 1
ATOM 2329 N N . TYR A 1 293 ? 11.630 -18.560 17.747 1.00 96.69 293 TYR A N 1
ATOM 2330 C CA . TYR A 1 293 ? 12.650 -19.270 16.988 1.00 96.69 293 TYR A CA 1
ATOM 2331 C C . TYR A 1 293 ? 12.822 -18.664 15.600 1.00 96.69 293 TYR A C 1
ATOM 2333 O O . TYR A 1 293 ? 11.842 -18.373 14.908 1.00 96.69 293 TYR A O 1
ATOM 2341 N N . ARG A 1 294 ? 14.073 -18.527 15.157 1.00 96.31 294 ARG A N 1
ATOM 2342 C CA . ARG A 1 294 ? 14.407 -18.296 13.747 1.00 96.31 294 ARG A CA 1
ATOM 2343 C C . ARG A 1 294 ? 14.460 -19.633 13.021 1.00 96.31 294 ARG A C 1
ATOM 2345 O O . ARG A 1 294 ? 15.148 -20.541 13.468 1.00 96.31 294 ARG A O 1
ATOM 2352 N N . VAL A 1 295 ? 13.757 -19.754 11.899 1.00 96.06 295 VAL A N 1
ATOM 2353 C CA . VAL A 1 295 ? 13.621 -21.006 11.142 1.00 96.06 295 VAL A CA 1
ATOM 2354 C C . VAL A 1 295 ? 14.099 -20.802 9.707 1.00 96.06 295 VAL A C 1
ATOM 2356 O O . VAL A 1 295 ? 13.560 -19.972 8.973 1.00 96.06 295 VAL A O 1
ATOM 2359 N N . PHE A 1 296 ? 15.091 -21.588 9.283 1.00 91.81 296 PHE A N 1
ATOM 2360 C CA . PHE A 1 296 ? 15.665 -21.538 7.934 1.00 91.81 296 PHE A CA 1
ATOM 2361 C C . PHE A 1 296 ? 14.882 -22.449 6.984 1.00 91.81 296 PHE A C 1
ATOM 2363 O O . PHE A 1 296 ? 15.293 -23.566 6.658 1.00 91.81 296 PHE A O 1
ATOM 2370 N N . ALA A 1 297 ? 13.695 -21.997 6.587 1.00 91.62 297 ALA A N 1
ATOM 2371 C CA . ALA A 1 297 ? 12.812 -22.763 5.722 1.00 91.62 297 ALA A CA 1
ATOM 2372 C C . ALA A 1 297 ? 11.917 -21.875 4.850 1.00 91.62 297 ALA A C 1
ATOM 2374 O O . ALA A 1 297 ? 11.791 -20.669 5.052 1.00 91.62 297 ALA A O 1
ATOM 2375 N N . ASP A 1 298 ? 11.275 -22.494 3.857 1.00 89.50 298 ASP A N 1
ATOM 2376 C CA . ASP A 1 298 ? 10.349 -21.797 2.974 1.00 89.50 298 ASP A CA 1
ATOM 2377 C C . ASP A 1 298 ? 8.940 -21.652 3.578 1.00 89.50 298 ASP A C 1
ATOM 2379 O O . ASP A 1 298 ? 8.584 -22.221 4.613 1.00 89.50 298 ASP A O 1
ATOM 2383 N N . ARG A 1 299 ? 8.094 -20.901 2.868 1.00 91.50 299 ARG A N 1
ATOM 2384 C CA . ARG A 1 299 ? 6.700 -20.647 3.241 1.00 91.50 299 ARG A CA 1
ATOM 2385 C C . ARG A 1 299 ? 5.869 -21.918 3.449 1.00 91.50 299 ARG A C 1
ATOM 2387 O O . ARG A 1 299 ? 4.918 -21.880 4.221 1.00 91.50 299 ARG A O 1
ATOM 2394 N N . ARG A 1 300 ? 6.184 -23.037 2.786 1.00 92.38 300 ARG A N 1
ATOM 2395 C CA . ARG A 1 300 ? 5.400 -24.275 2.944 1.00 92.38 300 ARG A CA 1
ATOM 2396 C C . ARG A 1 300 ? 5.566 -24.843 4.345 1.00 92.38 300 ARG A C 1
ATOM 2398 O O . ARG A 1 300 ? 4.614 -25.395 4.885 1.00 92.38 300 ARG A O 1
ATOM 2405 N N . VAL A 1 301 ? 6.756 -24.694 4.926 1.00 94.19 301 VAL A N 1
ATOM 2406 C CA . VAL A 1 301 ? 7.024 -25.093 6.310 1.00 94.19 301 VAL A CA 1
ATOM 2407 C C . VAL A 1 301 ? 6.279 -24.178 7.275 1.00 94.19 301 VAL A C 1
ATOM 2409 O O . VAL A 1 301 ? 5.594 -24.683 8.155 1.00 94.19 301 VAL A O 1
ATOM 2412 N N . ALA A 1 302 ? 6.309 -22.862 7.053 1.00 94.00 302 ALA A N 1
ATOM 2413 C CA . ALA A 1 302 ? 5.533 -21.905 7.844 1.00 94.00 302 ALA A CA 1
ATOM 2414 C C . ALA A 1 302 ? 4.020 -22.221 7.835 1.00 94.00 302 ALA A C 1
ATOM 2416 O O . ALA A 1 302 ? 3.395 -22.313 8.887 1.00 94.00 302 ALA A O 1
ATOM 2417 N N . GLU A 1 303 ? 3.434 -22.483 6.662 1.00 92.06 303 GLU A N 1
ATOM 2418 C CA . GLU A 1 303 ? 2.015 -22.859 6.543 1.00 92.06 303 GLU A CA 1
ATOM 2419 C C . GLU A 1 303 ? 1.704 -24.229 7.182 1.00 92.06 303 GLU A C 1
ATOM 2421 O O . GLU A 1 303 ? 0.594 -24.451 7.669 1.00 92.06 303 GLU A O 1
ATOM 2426 N N . ALA A 1 304 ? 2.669 -25.156 7.194 1.00 92.25 304 ALA A N 1
ATOM 2427 C CA . ALA A 1 304 ? 2.525 -26.436 7.882 1.00 92.25 304 ALA A CA 1
ATOM 2428 C C . ALA A 1 304 ? 2.545 -26.272 9.410 1.00 92.25 304 ALA A C 1
ATOM 2430 O O . ALA A 1 304 ? 1.728 -26.903 10.077 1.00 92.25 304 ALA A O 1
ATOM 2431 N N . ILE A 1 305 ? 3.419 -25.406 9.940 1.00 92.25 305 ILE A N 1
ATOM 2432 C CA . ILE A 1 305 ? 3.461 -25.035 11.365 1.00 92.25 305 ILE A CA 1
ATOM 2433 C C . ILE A 1 305 ? 2.111 -24.441 11.781 1.00 92.25 305 ILE A C 1
ATOM 2435 O O . ILE A 1 305 ? 1.501 -24.932 12.726 1.00 92.25 305 ILE A O 1
ATOM 2439 N N . GLU A 1 306 ? 1.599 -23.464 11.019 1.00 89.56 306 GLU A N 1
ATOM 2440 C CA . GLU A 1 306 ? 0.265 -22.868 11.212 1.00 89.56 306 GLU A CA 1
ATOM 2441 C C . GLU A 1 306 ? -0.823 -23.940 11.347 1.00 89.56 306 GLU A C 1
ATOM 2443 O O . GLU A 1 306 ? -1.589 -23.946 12.306 1.00 89.56 306 GLU A O 1
ATOM 2448 N N . GLY A 1 307 ? -0.881 -24.880 10.400 1.00 86.44 307 GLY A N 1
ATOM 2449 C CA . GLY A 1 307 ? -1.898 -25.930 10.410 1.00 86.44 307 GLY A CA 1
ATOM 2450 C C . GLY A 1 307 ? -1.756 -26.914 11.575 1.00 86.44 307 GLY A C 1
ATOM 2451 O O . GLY A 1 307 ? -2.762 -27.296 12.173 1.00 86.44 307 GLY A O 1
ATOM 2452 N N . GLN A 1 308 ? -0.529 -27.332 11.898 1.00 88.62 308 GLN A N 1
ATOM 2453 C CA . GLN A 1 308 ? -0.262 -28.308 12.962 1.00 88.62 308 GLN A CA 1
ATOM 2454 C C . GLN A 1 308 ? -0.504 -27.725 14.353 1.00 88.62 308 GLN A C 1
ATOM 2456 O O . GLN A 1 308 ? -1.127 -28.383 15.182 1.00 88.62 308 GLN A O 1
ATOM 2461 N N . ALA A 1 309 ? -0.103 -26.473 14.574 1.00 85.38 309 ALA A N 1
ATOM 2462 C CA . ALA A 1 309 ? -0.358 -25.754 15.816 1.00 85.38 309 ALA A CA 1
ATOM 2463 C C . ALA A 1 309 ? -1.796 -25.216 15.904 1.00 85.38 309 ALA A C 1
ATOM 2465 O O . ALA A 1 309 ? -2.099 -24.387 16.753 1.00 85.38 309 ALA A O 1
ATOM 2466 N N . GLN A 1 310 ? -2.693 -25.633 15.001 1.00 82.75 310 GLN A N 1
ATOM 2467 C CA . GLN A 1 310 ? -4.081 -25.169 14.943 1.00 82.75 310 GLN A CA 1
ATOM 2468 C C . GLN A 1 310 ? -4.194 -23.636 14.932 1.00 82.75 310 GLN A C 1
ATOM 2470 O O . GLN A 1 310 ? -5.126 -23.076 15.504 1.00 82.75 310 GLN A O 1
ATOM 2475 N N . TYR A 1 311 ? -3.259 -22.956 14.269 1.00 82.75 311 TYR A N 1
ATOM 2476 C CA . TYR A 1 311 ? -3.147 -21.499 14.206 1.00 82.75 311 TYR A CA 1
ATOM 2477 C C . TYR A 1 311 ? -2.923 -20.833 15.575 1.00 82.75 311 TYR A C 1
ATOM 2479 O O . TYR A 1 311 ? -3.257 -19.667 15.751 1.00 82.75 311 TYR A O 1
ATOM 2487 N N . ASP A 1 312 ? -2.391 -21.558 16.562 1.00 84.31 312 ASP A N 1
ATOM 2488 C CA . ASP A 1 312 ? -1.964 -21.039 17.871 1.00 84.31 312 ASP A CA 1
ATOM 2489 C C . ASP A 1 312 ? -0.480 -20.665 17.907 1.00 84.31 312 ASP A C 1
ATOM 2491 O O . ASP A 1 312 ? 0.287 -21.018 18.798 1.00 84.31 312 ASP A O 1
ATOM 2495 N N . VAL A 1 313 ? -0.060 -19.979 16.850 1.00 90.25 313 VAL A N 1
ATOM 2496 C CA . VAL A 1 313 ? 1.318 -19.555 16.622 1.00 90.25 313 VAL A CA 1
ATOM 2497 C C . VAL A 1 313 ? 1.314 -18.211 15.929 1.00 90.25 313 VAL A C 1
ATOM 2499 O O . VAL A 1 313 ? 0.446 -17.925 15.100 1.00 90.25 313 VAL A O 1
ATOM 2502 N N . GLN A 1 314 ? 2.329 -17.407 16.216 1.00 92.31 314 GLN A N 1
ATOM 2503 C CA . GLN A 1 314 ? 2.587 -16.181 15.477 1.00 92.31 314 GLN A CA 1
ATOM 2504 C C . GLN A 1 314 ? 3.803 -16.393 14.582 1.00 92.31 314 GLN A C 1
ATOM 2506 O O . GLN A 1 314 ? 4.877 -16.773 15.042 1.00 92.31 314 GLN A O 1
ATOM 2511 N N . LEU A 1 315 ? 3.624 -16.166 13.284 1.00 94.75 315 LEU A N 1
ATOM 2512 C CA . LEU A 1 315 ? 4.681 -16.282 12.285 1.00 94.75 315 LEU A CA 1
ATOM 2513 C C . LEU A 1 315 ? 5.007 -14.906 11.719 1.00 94.75 315 LEU A C 1
ATOM 2515 O O . LEU A 1 315 ? 4.101 -14.120 11.439 1.00 94.75 315 LEU A O 1
ATOM 2519 N N . PHE A 1 316 ? 6.289 -14.647 11.475 1.00 96.19 316 PHE A N 1
ATOM 2520 C CA . PHE A 1 316 ? 6.762 -13.361 10.969 1.00 96.19 316 PHE A CA 1
ATOM 2521 C C . PHE A 1 316 ? 7.750 -13.519 9.817 1.00 96.19 316 PHE A C 1
ATOM 2523 O O . PHE A 1 316 ? 8.483 -14.503 9.733 1.00 96.19 316 PHE A O 1
ATOM 2530 N N . ASN A 1 317 ? 7.797 -12.522 8.936 1.00 95.56 317 ASN A N 1
ATOM 2531 C CA . ASN A 1 317 ? 8.672 -12.432 7.764 1.00 95.56 317 ASN A CA 1
ATOM 2532 C C . ASN A 1 317 ? 8.519 -13.576 6.739 1.00 95.56 317 ASN A C 1
ATOM 2534 O O . ASN A 1 317 ? 9.417 -13.809 5.928 1.00 95.56 317 ASN A O 1
ATOM 2538 N N . VAL A 1 318 ? 7.383 -14.282 6.745 1.00 94.81 318 VAL A N 1
ATOM 2539 C CA . VAL A 1 318 ? 7.115 -15.427 5.851 1.00 94.81 318 VAL A CA 1
ATOM 2540 C C . VAL A 1 318 ? 6.825 -14.985 4.413 1.00 94.81 318 VAL A C 1
ATOM 2542 O O . VAL A 1 318 ? 7.232 -15.653 3.460 1.00 94.81 318 VAL A O 1
ATOM 2545 N N . ASP A 1 319 ? 6.089 -13.885 4.243 1.00 91.88 319 ASP A N 1
ATOM 2546 C CA . ASP A 1 319 ? 5.588 -13.390 2.955 1.00 91.88 319 ASP A CA 1
ATOM 2547 C C . ASP A 1 319 ? 6.209 -12.062 2.511 1.00 91.88 319 ASP A C 1
ATOM 2549 O O . ASP A 1 319 ? 5.736 -11.453 1.553 1.00 91.88 319 ASP A O 1
ATOM 2553 N N . VAL A 1 320 ? 7.299 -11.643 3.158 1.00 92.81 320 VAL A N 1
ATOM 2554 C CA . VAL A 1 320 ? 8.094 -10.498 2.706 1.00 92.81 320 VAL A CA 1
ATOM 2555 C C . VAL A 1 320 ? 8.801 -10.868 1.401 1.00 92.81 320 VAL A C 1
ATOM 2557 O O . VAL A 1 320 ? 9.386 -11.950 1.274 1.00 92.81 320 VAL A O 1
ATOM 2560 N N . HIS A 1 321 ? 8.750 -9.967 0.420 1.00 91.81 321 HIS A N 1
ATOM 2561 C CA . HIS A 1 321 ? 9.460 -10.128 -0.846 1.00 91.81 321 HIS A CA 1
ATOM 2562 C C . HIS A 1 321 ? 10.957 -10.335 -0.580 1.00 91.81 321 HIS A C 1
ATOM 2564 O O . HIS A 1 321 ? 11.580 -9.566 0.140 1.00 91.81 321 HIS A O 1
ATOM 2570 N N . ARG A 1 322 ? 11.540 -11.421 -1.099 1.00 92.31 322 ARG A N 1
ATOM 2571 C CA . ARG A 1 322 ? 12.889 -11.867 -0.694 1.00 92.31 322 ARG A CA 1
ATOM 2572 C C . ARG A 1 322 ? 13.992 -10.897 -1.117 1.00 92.31 322 ARG A C 1
ATOM 2574 O O . ARG A 1 322 ? 14.939 -10.694 -0.373 1.00 92.31 322 ARG A O 1
ATOM 2581 N N . ASP A 1 323 ? 13.860 -10.329 -2.306 1.00 92.12 323 ASP A N 1
ATOM 2582 C CA . ASP A 1 323 ? 14.713 -9.266 -2.839 1.00 92.12 323 ASP A CA 1
ATOM 2583 C C . ASP A 1 323 ? 14.559 -7.965 -2.049 1.00 92.12 323 ASP A C 1
ATOM 2585 O O . ASP A 1 323 ? 15.561 -7.396 -1.629 1.00 92.12 323 ASP A O 1
ATOM 2589 N N . GLN A 1 324 ? 13.324 -7.545 -1.770 1.00 95.00 324 GLN A N 1
ATOM 2590 C CA . GLN A 1 324 ? 13.046 -6.401 -0.898 1.00 95.00 324 GLN A CA 1
ATOM 2591 C C . GLN A 1 324 ? 13.655 -6.589 0.494 1.00 95.00 324 GLN A C 1
ATOM 2593 O O . GLN A 1 324 ? 14.257 -5.672 1.040 1.00 95.00 324 GLN A O 1
ATOM 2598 N N . ARG A 1 325 ? 13.511 -7.785 1.069 1.00 94.75 325 ARG A N 1
ATOM 2599 C CA . ARG A 1 325 ? 14.037 -8.120 2.389 1.00 94.75 325 ARG A CA 1
ATOM 2600 C C . ARG A 1 325 ? 15.555 -8.072 2.422 1.00 94.75 325 ARG A C 1
ATOM 2602 O O . ARG A 1 325 ? 16.102 -7.460 3.327 1.00 94.75 325 ARG A O 1
ATOM 2609 N N . PHE A 1 326 ? 16.210 -8.687 1.438 1.00 94.19 326 PHE A N 1
ATOM 2610 C CA . PHE A 1 326 ? 17.657 -8.593 1.272 1.00 94.19 326 PHE A CA 1
ATOM 2611 C C . PHE A 1 326 ? 18.083 -7.124 1.223 1.00 94.19 326 PHE A C 1
ATOM 2613 O O . PHE A 1 326 ? 18.937 -6.696 1.990 1.00 94.19 326 PHE A O 1
ATOM 2620 N N . MET A 1 327 ? 17.429 -6.331 0.375 1.00 92.50 327 MET A N 1
ATOM 2621 C CA . MET A 1 327 ? 17.719 -4.907 0.253 1.00 92.50 327 MET A CA 1
ATOM 2622 C C . MET A 1 327 ? 17.523 -4.162 1.583 1.00 92.50 327 MET A C 1
ATOM 2624 O O . MET A 1 327 ? 18.413 -3.432 1.991 1.00 92.50 327 MET A O 1
ATOM 2628 N N . ALA A 1 328 ? 16.451 -4.428 2.329 1.00 93.94 328 ALA A N 1
ATOM 2629 C CA . ALA A 1 328 ? 16.216 -3.815 3.635 1.00 93.94 328 ALA A CA 1
ATOM 2630 C C . ALA A 1 328 ? 17.240 -4.230 4.710 1.00 93.94 328 ALA A C 1
ATOM 2632 O O . ALA A 1 328 ? 17.721 -3.375 5.447 1.00 93.94 328 ALA A O 1
ATOM 2633 N N . GLU A 1 329 ? 17.591 -5.519 4.798 1.00 93.38 329 GLU A N 1
ATOM 2634 C CA . GLU A 1 329 ? 18.563 -6.054 5.770 1.00 93.38 329 GLU A CA 1
ATOM 2635 C C . GLU A 1 329 ? 19.980 -5.510 5.532 1.00 93.38 329 GLU A C 1
ATOM 2637 O O . GLU A 1 329 ? 20.741 -5.313 6.481 1.00 93.38 329 GLU A O 1
ATOM 2642 N N . TYR A 1 330 ? 20.332 -5.258 4.268 1.00 89.81 330 TYR A N 1
ATOM 2643 C CA . TYR A 1 330 ? 21.640 -4.734 3.871 1.00 89.81 330 TYR A CA 1
ATOM 2644 C C . TYR A 1 330 ? 21.642 -3.229 3.563 1.00 89.81 330 TYR A C 1
ATOM 2646 O O . TYR A 1 330 ? 22.700 -2.687 3.254 1.00 89.81 330 TYR A O 1
ATOM 2654 N N . GLU A 1 331 ? 20.494 -2.564 3.712 1.00 88.94 331 GLU A N 1
ATOM 2655 C CA . GLU A 1 331 ? 20.266 -1.137 3.439 1.00 88.94 331 GLU A CA 1
ATOM 2656 C C . GLU A 1 331 ? 20.544 -0.706 1.985 1.00 88.94 331 GLU A C 1
ATOM 2658 O O . GLU A 1 331 ? 20.901 0.439 1.720 1.00 88.94 331 GLU A O 1
ATOM 2663 N N . PHE A 1 332 ? 20.326 -1.612 1.030 1.00 88.44 332 PHE A N 1
ATOM 2664 C CA . PHE A 1 332 ? 20.280 -1.294 -0.397 1.00 88.44 332 PHE A CA 1
ATOM 2665 C C . PHE A 1 332 ? 18.890 -0.834 -0.818 1.00 88.44 332 PHE A C 1
ATOM 2667 O O . PHE A 1 332 ? 17.879 -1.253 -0.265 1.00 88.44 332 PHE A O 1
ATOM 2674 N N . PHE A 1 333 ? 18.819 -0.046 -1.880 1.00 89.62 333 PHE A N 1
ATOM 2675 C CA . PHE A 1 333 ? 17.560 0.335 -2.504 1.00 89.62 333 PHE A CA 1
ATOM 2676 C C . PHE A 1 333 ? 17.772 0.549 -4.003 1.00 89.62 333 PHE A C 1
ATOM 2678 O O . PHE A 1 333 ? 18.874 0.907 -4.423 1.00 89.62 333 PHE A O 1
ATOM 2685 N N . PRO A 1 334 ? 16.751 0.284 -4.831 1.00 91.56 334 PRO A N 1
ATOM 2686 C CA . PRO A 1 334 ? 16.893 0.393 -6.269 1.00 91.56 334 PRO A CA 1
ATOM 2687 C C . PRO A 1 334 ? 16.866 1.842 -6.747 1.00 91.56 334 PRO A C 1
ATOM 2689 O O . PRO A 1 334 ? 16.476 2.749 -6.013 1.00 91.56 334 PRO A O 1
ATOM 2692 N N . CYS A 1 335 ? 17.261 2.041 -8.005 1.00 88.88 335 CYS A N 1
ATOM 2693 C CA . CYS A 1 335 ? 17.162 3.326 -8.699 1.00 88.88 335 CYS A CA 1
ATOM 2694 C C . CYS A 1 335 ? 17.885 4.481 -7.994 1.00 88.88 335 CYS A C 1
ATOM 2696 O O . CYS A 1 335 ? 17.370 5.598 -7.953 1.00 88.88 335 CYS A O 1
ATOM 2698 N N . SER A 1 336 ? 19.050 4.218 -7.407 1.00 80.06 336 SER A N 1
ATOM 2699 C CA . SER A 1 336 ? 19.871 5.206 -6.707 1.00 80.06 336 SER A CA 1
ATOM 2700 C C . SER A 1 336 ? 21.335 5.030 -7.088 1.00 80.06 336 SER A C 1
ATOM 2702 O O . SER A 1 336 ? 21.786 3.900 -7.254 1.00 80.06 336 SER A O 1
ATOM 2704 N N . GLY A 1 337 ? 22.067 6.129 -7.248 1.00 67.31 337 GLY A N 1
ATOM 2705 C CA . GLY A 1 337 ? 23.501 6.099 -7.519 1.00 67.31 337 GLY A CA 1
ATOM 2706 C C . GLY A 1 337 ? 24.343 6.262 -6.250 1.00 67.31 337 GLY A C 1
ATOM 2707 O O . GLY A 1 337 ? 23.848 6.432 -5.140 1.00 67.31 337 GLY A O 1
ATOM 2708 N N . ASN A 1 338 ? 25.658 6.265 -6.424 1.00 58.47 338 ASN A N 1
ATOM 2709 C CA . ASN A 1 338 ? 26.432 7.457 -6.087 1.00 58.47 338 ASN A CA 1
ATOM 2710 C C . ASN A 1 338 ? 26.422 8.071 -4.672 1.00 58.47 338 ASN A C 1
ATOM 2712 O O . ASN A 1 338 ? 26.710 9.259 -4.606 1.00 58.47 338 ASN A O 1
ATOM 2716 N N . GLY A 1 339 ? 26.044 7.403 -3.577 1.00 59.31 339 GLY A N 1
ATOM 2717 C CA . GLY A 1 339 ? 25.866 8.096 -2.285 1.00 59.31 339 GLY A CA 1
ATOM 2718 C C . GLY A 1 339 ? 24.618 8.992 -2.220 1.00 59.31 339 GLY A C 1
ATOM 2719 O O . GLY A 1 339 ? 24.536 9.876 -1.367 1.00 59.31 339 GLY A O 1
ATOM 2720 N N . THR A 1 340 ? 23.636 8.761 -3.101 1.00 68.44 340 THR A N 1
ATOM 2721 C CA . THR A 1 340 ? 22.332 9.428 -3.031 1.00 68.44 340 THR A CA 1
ATOM 2722 C C . THR A 1 340 ? 21.471 8.816 -1.930 1.00 68.44 340 THR A C 1
ATOM 2724 O O . THR A 1 340 ? 21.297 7.597 -1.856 1.00 68.44 340 THR A O 1
ATOM 2727 N N . ASP A 1 341 ? 20.924 9.673 -1.066 1.00 82.19 341 ASP A N 1
ATOM 2728 C CA . ASP A 1 341 ? 19.972 9.273 -0.030 1.00 82.19 341 ASP A CA 1
ATOM 2729 C C . ASP A 1 341 ? 18.692 8.691 -0.653 1.00 82.19 341 ASP A C 1
ATOM 2731 O O . ASP A 1 341 ? 18.253 9.114 -1.723 1.00 82.19 341 ASP A O 1
ATOM 2735 N N . ARG A 1 342 ? 18.039 7.739 0.026 1.00 87.38 342 ARG A N 1
ATOM 2736 C CA . ARG A 1 342 ? 16.800 7.127 -0.487 1.00 87.38 342 ARG A CA 1
ATOM 2737 C C . ARG A 1 342 ? 15.689 8.163 -0.700 1.00 87.38 342 ARG A C 1
ATOM 2739 O O . ARG A 1 342 ? 14.833 7.961 -1.558 1.00 87.38 342 ARG A O 1
ATOM 2746 N N . PHE A 1 343 ? 15.704 9.251 0.068 1.00 90.00 343 PHE A N 1
ATOM 2747 C CA . PHE A 1 343 ? 14.769 10.367 -0.033 1.00 90.00 343 PHE A CA 1
ATOM 2748 C C . PHE A 1 343 ? 15.360 11.568 -0.784 1.00 90.00 343 PHE A C 1
ATOM 2750 O O . PHE A 1 343 ? 14.797 12.662 -0.715 1.00 90.00 343 PHE A O 1
ATOM 2757 N N . SER A 1 344 ? 16.475 11.402 -1.507 1.00 82.81 344 SER A N 1
ATOM 2758 C CA . SER A 1 344 ? 16.973 12.456 -2.387 1.00 82.81 344 SER A CA 1
ATOM 2759 C C . SER A 1 344 ? 15.950 12.754 -3.483 1.00 82.81 344 SER A C 1
ATOM 2761 O O . SER A 1 344 ? 15.325 11.856 -4.051 1.00 82.81 344 SER A O 1
ATOM 2763 N N . GLN A 1 345 ? 15.787 14.040 -3.777 1.00 70.38 345 GLN A N 1
ATOM 2764 C CA . GLN A 1 345 ? 14.943 14.531 -4.870 1.00 70.38 345 GLN A CA 1
ATOM 2765 C C . GLN A 1 345 ? 15.656 14.411 -6.213 1.00 70.38 345 GLN A C 1
ATOM 2767 O O . GLN A 1 345 ? 15.022 14.229 -7.244 1.00 70.38 345 GLN A O 1
ATOM 2772 N N . GLU A 1 346 ? 16.982 14.489 -6.176 1.00 62.69 346 GLU A N 1
ATOM 2773 C CA . GLU A 1 346 ? 17.844 14.352 -7.333 1.00 62.69 346 GLU A CA 1
ATOM 2774 C C . GLU A 1 346 ? 17.965 12.868 -7.682 1.00 62.69 346 GLU A C 1
ATOM 2776 O O . GLU A 1 346 ? 18.436 12.037 -6.894 1.00 62.69 346 GLU A O 1
ATOM 2781 N N . GLY A 1 347 ? 17.465 12.530 -8.863 1.00 58.91 347 GLY A N 1
ATOM 2782 C CA . GLY A 1 347 ? 17.578 11.218 -9.470 1.00 58.91 347 GLY A CA 1
ATOM 2783 C C . GLY A 1 347 ? 17.932 11.365 -10.937 1.00 58.91 347 GLY A C 1
ATOM 2784 O O . GLY A 1 347 ? 17.195 10.870 -11.773 1.00 58.91 347 GLY A O 1
ATOM 2785 N N . SER A 1 348 ? 19.033 12.053 -11.260 1.00 64.50 348 SER A N 1
ATOM 2786 C CA . SER A 1 348 ? 19.561 11.967 -12.624 1.00 64.50 348 SER A CA 1
ATOM 2787 C C . SER A 1 348 ? 19.906 10.509 -12.905 1.00 64.50 348 SER A C 1
ATOM 2789 O O . SER A 1 348 ? 20.584 9.860 -12.102 1.00 64.50 348 SER A O 1
ATOM 2791 N N . HIS A 1 349 ? 19.399 9.985 -14.013 1.00 77.56 349 HIS A N 1
ATOM 2792 C CA . HIS A 1 349 ? 19.686 8.637 -14.459 1.00 77.56 349 HIS A CA 1
ATOM 2793 C C . HIS A 1 349 ? 20.084 8.662 -15.932 1.00 77.56 349 H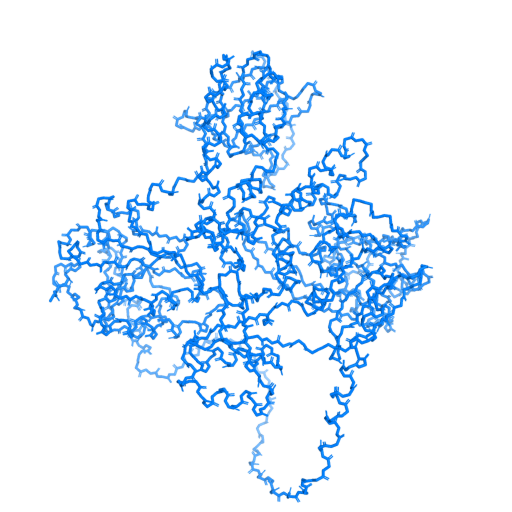IS A C 1
ATOM 2795 O O . HIS A 1 349 ? 19.440 9.321 -16.744 1.00 77.56 349 HIS A O 1
ATOM 2801 N N . ASP A 1 350 ? 21.081 7.863 -16.292 1.00 78.94 350 ASP A N 1
ATOM 2802 C CA . ASP A 1 350 ? 21.550 7.751 -17.679 1.00 78.94 350 ASP A CA 1
ATOM 2803 C C . ASP A 1 350 ? 20.945 6.523 -18.379 1.00 78.94 350 ASP A C 1
ATOM 2805 O O . ASP A 1 350 ? 21.548 5.930 -19.269 1.00 78.94 350 ASP A O 1
ATOM 2809 N N . LEU A 1 351 ? 19.756 6.091 -17.938 1.00 87.94 351 LEU A N 1
ATOM 2810 C CA . LEU A 1 351 ? 19.080 4.928 -18.508 1.00 87.94 351 LEU A CA 1
ATOM 2811 C C . LEU A 1 351 ? 18.693 5.171 -19.955 1.00 87.94 351 LEU A C 1
ATOM 2813 O O . LEU A 1 351 ? 17.903 6.070 -20.256 1.00 87.94 351 LEU A O 1
ATOM 2817 N N . ASP A 1 352 ? 19.146 4.272 -20.819 1.00 91.50 352 ASP A N 1
ATOM 2818 C CA . ASP A 1 352 ? 18.689 4.260 -22.195 1.00 91.50 352 ASP A CA 1
ATOM 2819 C C . ASP A 1 352 ? 17.249 3.738 -22.271 1.00 91.50 352 ASP A C 1
ATOM 2821 O O . ASP A 1 352 ? 16.921 2.659 -21.760 1.00 91.50 352 ASP A O 1
ATOM 2825 N N . SER A 1 353 ? 16.367 4.515 -22.897 1.00 94.50 353 SER A N 1
ATOM 2826 C CA . SER A 1 353 ? 14.938 4.219 -22.943 1.00 94.50 353 SER A CA 1
ATOM 2827 C C . SER A 1 353 ? 14.411 4.206 -24.369 1.00 94.50 353 SER A C 1
ATOM 2829 O O . SER A 1 353 ? 14.666 5.111 -25.160 1.00 94.50 353 SER A O 1
ATOM 2831 N N . ILE A 1 354 ? 13.622 3.182 -24.691 1.00 97.75 354 ILE A N 1
ATOM 2832 C CA . ILE A 1 354 ? 12.893 3.098 -25.958 1.00 97.75 354 ILE A CA 1
ATOM 2833 C C . ILE A 1 354 ? 11.395 3.053 -25.700 1.00 97.75 354 ILE A C 1
ATOM 2835 O O . ILE A 1 354 ? 10.934 2.523 -24.685 1.00 97.75 354 ILE A O 1
ATOM 2839 N N . THR A 1 355 ? 10.619 3.547 -26.660 1.00 98.31 355 THR A N 1
ATOM 2840 C CA . THR A 1 355 ? 9.167 3.362 -26.680 1.00 98.31 355 THR A CA 1
ATOM 2841 C C . THR A 1 355 ? 8.774 2.431 -27.819 1.00 98.31 355 THR A C 1
ATOM 2843 O O . THR A 1 355 ? 9.126 2.679 -28.966 1.00 98.31 355 THR A O 1
ATOM 2846 N N . ILE A 1 356 ? 8.021 1.371 -27.520 1.00 98.00 356 ILE A N 1
ATOM 2847 C CA . ILE A 1 356 ? 7.463 0.453 -28.522 1.00 98.00 356 ILE A CA 1
ATOM 2848 C C . ILE A 1 356 ? 5.948 0.621 -28.528 1.00 98.00 356 ILE A C 1
ATOM 2850 O O . ILE A 1 356 ? 5.291 0.303 -27.540 1.00 98.00 356 ILE A O 1
ATOM 2854 N N . ARG A 1 357 ? 5.376 1.075 -29.645 1.00 97.12 357 ARG A N 1
ATOM 2855 C CA . ARG A 1 357 ? 3.925 1.165 -29.849 1.00 97.12 357 ARG A CA 1
ATOM 2856 C C . ARG A 1 357 ? 3.485 0.122 -30.861 1.00 97.12 357 ARG A C 1
ATOM 2858 O O . ARG A 1 357 ? 4.051 0.020 -31.942 1.00 97.12 357 ARG A O 1
ATOM 2865 N N . ILE A 1 358 ? 2.461 -0.646 -30.513 1.00 94.69 358 ILE A N 1
ATOM 2866 C CA . ILE A 1 358 ? 1.846 -1.619 -31.416 1.00 94.69 358 ILE A CA 1
ATOM 2867 C C . ILE A 1 358 ? 0.476 -1.065 -31.803 1.00 94.69 358 ILE A C 1
ATOM 2869 O O . ILE A 1 358 ? -0.377 -0.894 -30.935 1.00 94.69 358 ILE A O 1
ATOM 2873 N N . HIS A 1 359 ? 0.268 -0.762 -33.089 1.00 90.12 359 HIS A N 1
ATOM 2874 C CA . HIS A 1 359 ? -0.930 -0.076 -33.601 1.00 90.12 359 HIS A CA 1
ATOM 2875 C C . HIS A 1 359 ? -2.137 -1.019 -33.712 1.00 90.12 359 HIS A C 1
ATOM 2877 O O . HIS A 1 359 ? -2.653 -1.298 -34.793 1.00 90.12 359 HIS A O 1
ATOM 2883 N N . GLY A 1 360 ? -2.584 -1.551 -32.576 1.00 85.62 360 GLY A N 1
ATOM 2884 C CA . GLY A 1 360 ? -3.789 -2.364 -32.470 1.00 85.62 360 GLY A CA 1
ATOM 2885 C C . GLY A 1 360 ? -4.082 -2.803 -31.040 1.00 85.62 360 GLY A C 1
ATOM 2886 O O . GLY A 1 360 ? -3.283 -2.612 -30.129 1.00 85.62 360 GLY A O 1
ATOM 2887 N N . GLU A 1 361 ? -5.240 -3.430 -30.842 1.00 84.62 361 GLU A N 1
ATOM 2888 C CA . GLU A 1 361 ? -5.630 -3.953 -29.530 1.00 84.62 361 GLU A CA 1
ATOM 2889 C C . GLU A 1 361 ? -5.126 -5.400 -29.359 1.00 84.62 361 GLU A C 1
ATOM 2891 O O . GLU A 1 361 ? -5.403 -6.245 -30.227 1.00 84.62 361 GLU A O 1
ATOM 2896 N N . PRO A 1 362 ? -4.434 -5.741 -28.255 1.00 82.06 362 PRO A N 1
ATOM 2897 C CA . PRO A 1 362 ? -3.826 -7.061 -28.055 1.00 82.06 362 PRO A CA 1
ATOM 2898 C C . PRO A 1 362 ? -4.840 -8.209 -28.074 1.00 82.06 362 PRO A C 1
ATOM 2900 O O . PRO A 1 362 ? -4.505 -9.309 -28.523 1.00 82.06 362 PRO A O 1
ATOM 2903 N N . GLU A 1 363 ? -6.073 -7.956 -27.633 1.00 79.44 363 GLU A N 1
ATOM 2904 C CA . GLU A 1 363 ? -7.152 -8.949 -27.563 1.00 79.44 363 GLU A CA 1
ATOM 2905 C C . GLU A 1 363 ? -7.926 -9.108 -28.878 1.00 79.44 363 GLU A C 1
ATOM 2907 O O . GLU A 1 363 ? -8.439 -10.192 -29.156 1.00 79.44 363 GLU A O 1
ATOM 2912 N N . ARG A 1 364 ? -8.011 -8.052 -29.699 1.00 82.38 364 ARG A N 1
ATOM 2913 C CA . ARG A 1 364 ? -8.837 -8.044 -30.922 1.00 82.38 364 ARG A CA 1
ATOM 2914 C C . ARG A 1 364 ? -8.050 -8.268 -32.203 1.00 82.38 364 ARG A C 1
ATOM 2916 O O . ARG A 1 364 ? -8.607 -8.743 -33.188 1.00 82.38 364 ARG A O 1
ATOM 2923 N N . SER A 1 365 ? -6.766 -7.925 -32.212 1.00 81.69 365 SER A N 1
ATOM 2924 C CA . SER A 1 365 ? -5.961 -8.002 -33.432 1.00 81.69 365 SER A CA 1
ATOM 2925 C C . SER A 1 365 ? -5.734 -9.466 -33.813 1.00 81.69 365 SER A C 1
ATOM 2927 O O . SER A 1 365 ? -5.130 -10.204 -33.041 1.00 81.69 365 SER A O 1
ATOM 2929 N N . ALA A 1 366 ? -6.181 -9.915 -34.988 1.00 78.62 366 ALA A N 1
ATOM 2930 C CA . ALA A 1 366 ? -5.986 -11.303 -35.430 1.00 78.62 366 ALA A CA 1
ATOM 2931 C C . ALA A 1 366 ? -4.527 -11.595 -35.834 1.00 78.62 366 ALA A C 1
ATOM 2933 O O . ALA A 1 366 ? -3.979 -12.642 -35.493 1.00 78.62 366 ALA A O 1
ATOM 2934 N N . ALA A 1 367 ? -3.886 -10.634 -36.501 1.00 83.50 367 ALA A N 1
ATOM 2935 C CA . ALA A 1 367 ? -2.466 -10.637 -36.846 1.00 83.50 367 ALA A CA 1
ATOM 2936 C C . ALA A 1 367 ? -1.706 -9.605 -36.000 1.00 83.50 367 ALA A C 1
ATOM 2938 O O . ALA A 1 367 ? -2.326 -8.790 -35.311 1.00 83.50 367 ALA A O 1
ATOM 2939 N N . LEU A 1 368 ? -0.374 -9.670 -36.011 1.00 85.75 368 LEU A N 1
ATOM 2940 C CA . LEU A 1 368 ? 0.462 -8.616 -35.441 1.00 85.75 368 LEU A CA 1
ATOM 2941 C C . LEU A 1 368 ? 0.351 -7.355 -36.322 1.00 85.75 368 LEU A C 1
ATOM 2943 O O . LEU A 1 368 ? 0.655 -7.448 -37.512 1.00 85.75 368 LEU A O 1
ATOM 2947 N N . PRO A 1 369 ? -0.132 -6.221 -35.788 1.00 87.69 369 PRO A N 1
ATOM 2948 C CA . PRO A 1 369 ? -0.243 -4.985 -36.554 1.00 87.69 369 PRO A CA 1
ATOM 2949 C C . PRO A 1 369 ? 1.127 -4.300 -36.690 1.00 87.69 369 PRO A C 1
ATOM 2951 O O . PRO A 1 369 ? 2.135 -4.809 -36.197 1.00 87.69 369 PRO A O 1
ATOM 2954 N N . GLU A 1 370 ? 1.154 -3.147 -37.361 1.00 92.94 370 GLU A N 1
ATOM 2955 C CA . GLU A 1 370 ? 2.353 -2.310 -37.469 1.00 92.94 370 GLU A CA 1
ATOM 2956 C C . GLU A 1 370 ? 2.917 -1.974 -36.081 1.00 92.94 370 GLU A C 1
ATOM 2958 O O . GLU A 1 370 ? 2.172 -1.668 -35.141 1.00 92.94 370 GLU A O 1
ATOM 2963 N N . ILE A 1 371 ? 4.244 -2.031 -35.969 1.00 96.25 371 ILE A N 1
ATOM 2964 C CA . ILE A 1 371 ? 4.976 -1.688 -34.752 1.00 96.25 371 ILE A CA 1
ATOM 2965 C C . ILE A 1 371 ? 5.834 -0.458 -35.020 1.00 96.25 371 ILE A C 1
ATOM 2967 O O . ILE A 1 371 ? 6.603 -0.422 -35.976 1.00 96.25 371 ILE A O 1
ATOM 2971 N N . GLU A 1 372 ? 5.723 0.530 -34.146 1.00 97.50 372 GLU A N 1
ATOM 2972 C CA . GLU A 1 372 ? 6.558 1.723 -34.117 1.00 97.50 372 GLU A CA 1
ATOM 2973 C C . GLU A 1 372 ? 7.536 1.619 -32.941 1.00 97.50 372 GLU A C 1
ATOM 2975 O O . GLU A 1 372 ? 7.125 1.388 -31.803 1.00 97.50 372 GLU A O 1
ATOM 2980 N N . LEU A 1 373 ? 8.830 1.787 -33.208 1.00 97.75 373 LEU A N 1
ATOM 2981 C CA . LEU A 1 373 ? 9.874 1.899 -32.194 1.00 97.75 373 LEU A CA 1
ATOM 2982 C C . LEU A 1 373 ? 10.439 3.317 -32.231 1.00 97.75 373 LEU A C 1
ATOM 2984 O O . LEU A 1 373 ? 10.896 3.781 -33.273 1.00 97.75 373 LEU A O 1
ATOM 2988 N N . VAL A 1 374 ? 10.416 3.992 -31.087 1.00 97.44 374 VAL A N 1
ATOM 2989 C CA . VAL A 1 374 ? 10.947 5.344 -30.904 1.00 97.44 374 VAL A CA 1
ATOM 2990 C C . VAL A 1 374 ? 12.152 5.281 -29.971 1.00 97.44 374 VAL A C 1
ATOM 2992 O O . VAL A 1 374 ? 12.043 4.792 -28.845 1.00 97.44 374 VAL A O 1
ATOM 2995 N N . HIS A 1 375 ? 13.281 5.784 -30.461 1.00 94.38 375 HIS A N 1
ATOM 2996 C CA . HIS A 1 375 ? 14.528 6.015 -29.726 1.00 94.38 375 HIS A CA 1
ATOM 2997 C C . HIS A 1 375 ? 15.081 7.384 -30.163 1.00 94.38 375 HIS A C 1
ATOM 2999 O O . HIS A 1 375 ? 14.335 8.358 -30.115 1.00 94.38 375 HIS A O 1
ATOM 3005 N N . GLU A 1 376 ? 16.305 7.471 -30.697 1.00 91.75 376 GLU A N 1
ATOM 3006 C CA . GLU A 1 376 ? 16.813 8.673 -31.389 1.00 91.75 376 GLU A CA 1
ATOM 3007 C C . GLU A 1 376 ? 16.025 9.000 -32.669 1.00 91.75 376 GLU A C 1
ATOM 3009 O O . GLU A 1 376 ? 15.837 10.159 -33.039 1.00 91.75 376 GLU A O 1
ATOM 3014 N N . ARG A 1 377 ? 15.550 7.958 -33.356 1.00 93.12 377 ARG A N 1
ATOM 3015 C CA . ARG A 1 377 ? 14.697 8.046 -34.545 1.00 93.12 377 ARG A CA 1
ATOM 3016 C C . ARG A 1 377 ? 13.477 7.151 -34.383 1.00 93.12 377 ARG A C 1
ATOM 3018 O O . ARG A 1 377 ? 13.473 6.220 -33.580 1.00 93.12 377 ARG A O 1
ATOM 3025 N N . THR A 1 378 ? 12.444 7.431 -35.171 1.00 96.19 378 THR A N 1
ATOM 3026 C CA . THR A 1 378 ? 11.248 6.586 -35.242 1.00 96.19 378 THR A CA 1
ATOM 3027 C C . THR A 1 378 ? 11.397 5.576 -36.376 1.00 96.19 378 THR A C 1
ATOM 3029 O O . THR A 1 378 ? 11.570 5.960 -37.532 1.00 96.19 378 THR A O 1
ATOM 3032 N N . GLU A 1 379 ? 11.324 4.289 -36.048 1.00 96.75 379 GLU A N 1
ATOM 3033 C CA . GLU A 1 379 ? 11.383 3.169 -36.990 1.00 96.75 379 GLU A CA 1
ATOM 3034 C C . GLU A 1 379 ? 10.026 2.457 -37.011 1.00 96.75 379 GLU A C 1
ATOM 3036 O O . GLU A 1 379 ? 9.412 2.246 -35.963 1.00 96.75 379 GLU A O 1
ATOM 3041 N N . ARG A 1 380 ? 9.534 2.103 -38.203 1.00 96.69 380 ARG A N 1
ATOM 3042 C CA . ARG A 1 380 ? 8.247 1.415 -38.381 1.00 96.69 380 ARG A CA 1
ATOM 3043 C C . ARG A 1 380 ? 8.458 0.060 -39.032 1.00 96.69 380 ARG A C 1
ATOM 3045 O O . ARG A 1 380 ? 9.125 -0.039 -40.059 1.00 96.69 380 ARG A O 1
ATOM 3052 N N . PHE A 1 381 ? 7.849 -0.961 -38.446 1.00 94.81 381 PHE A N 1
ATOM 3053 C CA . PHE A 1 381 ? 7.913 -2.339 -38.904 1.00 94.81 381 PHE A CA 1
ATOM 3054 C C . PHE A 1 381 ? 6.515 -2.781 -39.339 1.00 94.81 381 PHE A C 1
ATOM 3056 O O . PHE A 1 381 ? 5.611 -2.935 -38.513 1.00 94.81 381 PHE A O 1
ATOM 3063 N N . ALA A 1 382 ? 6.345 -2.991 -40.642 1.00 92.75 382 ALA A N 1
ATOM 3064 C CA . ALA A 1 382 ? 5.107 -3.457 -41.255 1.00 92.75 382 ALA A CA 1
ATOM 3065 C C . ALA A 1 382 ? 5.409 -4.565 -42.272 1.00 92.75 382 ALA A C 1
ATOM 3067 O O . ALA A 1 382 ? 6.453 -4.554 -42.921 1.00 92.75 382 ALA A O 1
ATOM 3068 N N . GLY A 1 383 ? 4.495 -5.526 -42.421 1.00 91.62 383 GLY A N 1
ATOM 3069 C CA . GLY A 1 383 ? 4.656 -6.648 -43.347 1.00 91.62 383 GLY A CA 1
ATOM 3070 C C . GLY A 1 383 ? 4.261 -7.994 -42.733 1.00 91.62 383 GLY A C 1
ATOM 3071 O O . GLY A 1 383 ? 3.470 -8.031 -41.787 1.00 91.62 383 GLY A O 1
ATOM 3072 N N . PRO A 1 384 ? 4.777 -9.116 -43.270 1.00 91.12 384 PRO A N 1
ATOM 3073 C CA . PRO A 1 384 ? 4.521 -10.444 -42.724 1.00 91.12 384 PRO A CA 1
ATOM 3074 C C . PRO A 1 384 ? 4.952 -10.557 -41.256 1.00 91.12 384 PRO A C 1
ATOM 3076 O O . PRO A 1 384 ? 6.023 -10.089 -40.877 1.00 91.12 384 PRO A O 1
ATOM 3079 N N . GLU A 1 385 ? 4.142 -11.243 -40.442 1.00 92.12 385 GLU A N 1
ATOM 3080 C CA . GLU A 1 385 ? 4.323 -11.342 -38.982 1.00 92.12 385 GLU A CA 1
ATOM 3081 C C . GLU A 1 385 ? 5.741 -11.777 -38.566 1.00 92.12 385 GLU A C 1
ATOM 3083 O O . GLU A 1 385 ? 6.308 -11.212 -37.633 1.00 92.12 385 GLU A O 1
ATOM 3088 N N . GLY A 1 386 ? 6.330 -12.756 -39.263 1.00 92.00 386 GLY A N 1
ATOM 3089 C CA . GLY A 1 386 ? 7.682 -13.241 -38.969 1.00 92.00 386 GLY A CA 1
ATOM 3090 C C . GLY A 1 386 ? 8.771 -12.194 -39.224 1.00 92.00 386 GLY A C 1
ATOM 3091 O O . GLY A 1 386 ? 9.684 -12.060 -38.412 1.00 92.00 386 GLY A O 1
ATOM 3092 N N . THR A 1 387 ? 8.648 -11.418 -40.305 1.00 93.31 387 THR A N 1
ATOM 3093 C CA . THR A 1 387 ? 9.585 -10.338 -40.652 1.00 93.31 387 THR A CA 1
ATOM 3094 C C . THR A 1 387 ? 9.498 -9.206 -39.635 1.00 93.31 387 THR A C 1
ATOM 3096 O O . THR A 1 387 ? 10.511 -8.840 -39.053 1.00 93.31 387 THR A O 1
ATOM 3099 N N . VAL A 1 388 ? 8.281 -8.748 -39.315 1.00 94.56 388 VAL A N 1
ATOM 3100 C CA . VAL A 1 388 ? 8.053 -7.684 -38.319 1.00 94.56 388 VAL A CA 1
ATOM 3101 C C . VAL A 1 388 ? 8.649 -8.054 -36.956 1.00 94.56 388 VAL A C 1
ATOM 3103 O O . VAL A 1 388 ? 9.313 -7.234 -36.325 1.00 94.56 388 VAL A O 1
ATOM 3106 N N . LEU A 1 389 ? 8.450 -9.297 -36.500 1.00 95.62 389 LEU A N 1
ATOM 3107 C CA . LEU A 1 389 ? 9.035 -9.776 -35.243 1.00 95.62 389 LEU A CA 1
ATOM 3108 C C . LEU A 1 389 ? 10.558 -9.857 -35.306 1.00 95.62 389 LEU A C 1
ATOM 3110 O O . LEU A 1 389 ? 11.218 -9.457 -34.351 1.00 95.62 389 LEU A O 1
ATOM 3114 N N . SER A 1 390 ? 11.109 -10.376 -36.404 1.00 96.19 390 SER A N 1
ATOM 3115 C CA . SER A 1 390 ? 12.556 -10.489 -36.589 1.00 96.19 390 SER A CA 1
ATOM 3116 C C . SER A 1 390 ? 13.232 -9.117 -36.574 1.00 96.19 390 SER A C 1
ATOM 3118 O O . SER A 1 390 ? 14.247 -8.949 -35.896 1.00 96.19 390 SER A O 1
ATOM 3120 N N . ASP A 1 391 ? 12.649 -8.130 -37.256 1.00 95.94 391 ASP A N 1
ATOM 3121 C CA . ASP A 1 391 ? 13.188 -6.771 -37.345 1.00 95.94 391 ASP A CA 1
ATOM 3122 C C . ASP A 1 391 ? 13.110 -6.061 -35.991 1.00 95.94 391 ASP A C 1
ATOM 3124 O O . ASP A 1 391 ? 14.119 -5.548 -35.501 1.00 95.94 391 ASP A O 1
ATOM 3128 N N . LEU A 1 392 ? 11.949 -6.127 -35.323 1.00 96.56 392 LEU A N 1
ATOM 3129 C CA . LEU A 1 392 ? 11.784 -5.603 -33.967 1.00 96.56 392 LEU A CA 1
ATOM 3130 C C . LEU A 1 392 ? 12.800 -6.231 -33.004 1.00 96.56 392 LEU A C 1
ATOM 3132 O O . LEU A 1 392 ? 13.463 -5.527 -32.243 1.00 96.56 392 LEU A O 1
ATOM 3136 N N . PHE A 1 393 ? 12.920 -7.561 -33.006 1.00 97.06 393 PHE A N 1
ATOM 3137 C CA . PHE A 1 393 ? 13.786 -8.273 -32.069 1.00 97.06 393 PHE A CA 1
ATOM 3138 C C . PHE A 1 393 ? 15.268 -8.002 -32.336 1.00 97.06 393 PHE A C 1
ATOM 3140 O O . PHE A 1 393 ? 16.037 -7.796 -31.393 1.00 97.06 393 PHE A O 1
ATOM 3147 N N . SER A 1 394 ? 15.669 -7.943 -33.603 1.00 96.56 394 SER A N 1
ATOM 3148 C CA . SER A 1 394 ? 17.018 -7.525 -33.984 1.00 96.56 394 SER A CA 1
ATOM 3149 C C . SER A 1 394 ? 17.292 -6.104 -33.498 1.00 96.56 394 SER A C 1
ATOM 3151 O O . SER A 1 394 ? 18.341 -5.855 -32.904 1.00 96.56 394 SER A O 1
ATOM 3153 N N . ARG A 1 395 ? 16.323 -5.187 -33.644 1.00 96.81 395 ARG A N 1
ATOM 3154 C CA . ARG A 1 395 ? 16.505 -3.799 -33.219 1.00 96.81 395 ARG A CA 1
ATOM 3155 C C . ARG A 1 395 ? 16.629 -3.658 -31.706 1.00 96.81 395 ARG A C 1
ATOM 3157 O O . ARG A 1 395 ? 17.598 -3.058 -31.249 1.00 96.81 395 ARG A O 1
ATOM 3164 N N . VAL A 1 396 ? 15.733 -4.272 -30.932 1.00 96.62 396 VAL A N 1
ATOM 3165 C CA . VAL A 1 396 ? 15.812 -4.287 -29.457 1.00 96.62 396 VAL A CA 1
ATOM 3166 C C . VAL A 1 396 ? 17.130 -4.903 -28.977 1.00 96.62 396 VAL A C 1
ATOM 3168 O O . VAL A 1 396 ? 17.725 -4.403 -28.028 1.00 96.62 396 VAL A O 1
ATOM 3171 N N . SER A 1 397 ? 17.618 -5.955 -29.643 1.00 95.56 397 SER A N 1
ATOM 3172 C CA . SER A 1 397 ? 18.910 -6.569 -29.300 1.00 95.56 397 SER A CA 1
ATOM 3173 C C . SER A 1 397 ? 20.093 -5.653 -29.614 1.00 95.56 397 SER A C 1
ATOM 3175 O O . SER A 1 397 ? 21.049 -5.632 -28.851 1.00 95.56 397 SER A O 1
ATOM 3177 N N . SER A 1 398 ? 20.030 -4.907 -30.724 1.00 95.00 398 SER A N 1
ATOM 3178 C CA . SER A 1 398 ? 21.091 -3.979 -31.139 1.00 95.00 398 SER A CA 1
ATOM 3179 C C . SER A 1 398 ? 21.176 -2.721 -30.276 1.00 95.00 398 SER A C 1
ATOM 3181 O O . SER A 1 398 ? 22.268 -2.204 -30.083 1.00 95.00 398 SER A O 1
ATOM 3183 N N . LEU A 1 399 ? 20.029 -2.229 -29.795 1.00 95.19 399 LEU A N 1
ATOM 3184 C CA . LEU A 1 399 ? 19.952 -1.050 -28.934 1.00 95.19 399 LEU A CA 1
ATOM 3185 C C . LEU A 1 399 ? 20.324 -1.380 -27.483 1.00 95.19 399 LEU A C 1
ATOM 3187 O O . LEU A 1 399 ? 20.893 -0.545 -26.804 1.00 95.19 399 LEU A O 1
ATOM 3191 N N . ASP A 1 400 ? 20.012 -2.595 -27.021 1.00 94.12 400 ASP A N 1
ATOM 3192 C CA . ASP A 1 400 ? 20.177 -3.027 -25.626 1.00 94.12 400 ASP A CA 1
ATOM 3193 C C . ASP A 1 400 ? 19.607 -2.045 -24.568 1.00 94.12 400 ASP A C 1
ATOM 3195 O O . ASP A 1 400 ? 20.254 -1.806 -23.552 1.00 94.12 400 ASP A O 1
ATOM 3199 N N . PRO A 1 401 ? 18.362 -1.552 -24.712 1.00 95.12 401 PRO A N 1
ATOM 3200 C CA . PRO A 1 401 ? 17.831 -0.492 -23.853 1.00 95.12 401 PRO A CA 1
ATOM 3201 C C . PRO A 1 401 ? 17.615 -0.949 -22.406 1.00 95.12 401 PRO A C 1
ATOM 3203 O O . PRO A 1 401 ? 17.186 -2.081 -22.147 1.00 95.12 401 PRO A O 1
ATOM 3206 N N . ASP A 1 402 ? 17.802 -0.054 -21.446 1.00 94.75 402 ASP A N 1
ATOM 3207 C CA . ASP A 1 402 ? 17.530 -0.337 -20.036 1.00 94.75 402 ASP A CA 1
ATOM 3208 C C . ASP A 1 402 ? 16.038 -0.307 -19.719 1.00 94.75 402 ASP A C 1
ATOM 3210 O O . ASP A 1 402 ? 15.539 -1.154 -18.965 1.00 94.75 402 ASP A O 1
ATOM 3214 N N . VAL A 1 403 ? 15.321 0.638 -20.331 1.00 96.38 403 VAL A N 1
ATOM 3215 C CA . VAL A 1 403 ? 13.891 0.867 -20.131 1.00 96.38 403 VAL A CA 1
ATOM 3216 C C . VAL A 1 403 ? 13.135 0.673 -21.443 1.00 96.38 403 VAL A C 1
ATOM 3218 O O . VAL A 1 403 ? 13.476 1.225 -22.484 1.00 96.38 403 VAL A O 1
ATOM 3221 N N . ILE A 1 404 ? 12.057 -0.103 -21.383 1.00 98.12 404 ILE A N 1
ATOM 3222 C CA . ILE A 1 404 ? 11.110 -0.283 -22.479 1.00 98.12 404 ILE A CA 1
ATOM 3223 C C . ILE A 1 404 ? 9.754 0.234 -22.007 1.00 98.12 404 ILE A C 1
ATOM 3225 O O . ILE A 1 404 ? 9.116 -0.352 -21.126 1.00 98.12 404 ILE A O 1
ATOM 3229 N N . LEU A 1 405 ? 9.320 1.333 -22.614 1.00 98.31 405 LEU A N 1
ATOM 3230 C CA . LEU A 1 405 ? 7.999 1.916 -22.434 1.00 98.31 405 LEU A CA 1
ATOM 3231 C C . LEU A 1 405 ? 7.082 1.357 -23.520 1.00 98.31 405 LEU A C 1
ATOM 3233 O O . LEU A 1 405 ? 7.357 1.501 -24.711 1.00 98.31 405 LEU A O 1
ATOM 3237 N N . MET A 1 406 ? 6.017 0.664 -23.131 1.00 97.38 406 MET A N 1
ATOM 3238 C CA . MET A 1 406 ? 5.163 -0.021 -24.095 1.00 97.38 406 MET A CA 1
ATOM 3239 C C . MET A 1 406 ? 3.689 0.030 -23.670 1.00 97.38 406 MET A C 1
ATOM 3241 O O . MET A 1 406 ? 3.339 -0.535 -22.633 1.00 97.38 406 MET A O 1
ATOM 3245 N N . PRO A 1 407 ? 2.802 0.662 -24.458 1.00 95.88 407 PRO A N 1
ATOM 3246 C CA . PRO A 1 407 ? 1.359 0.577 -24.254 1.00 95.88 407 PRO A CA 1
ATOM 3247 C C . PRO A 1 407 ? 0.876 -0.877 -24.252 1.00 95.88 407 PRO A C 1
ATOM 3249 O O . PRO A 1 407 ? 1.244 -1.653 -25.138 1.00 95.88 407 PRO A O 1
ATOM 3252 N N . ASP A 1 408 ? 0.073 -1.257 -23.254 1.00 93.69 408 ASP A N 1
ATOM 3253 C CA . ASP A 1 408 ? -0.467 -2.614 -23.088 1.00 93.69 408 ASP A CA 1
ATOM 3254 C C . ASP A 1 408 ? 0.607 -3.723 -23.063 1.00 93.69 408 ASP A C 1
ATOM 3256 O O . ASP A 1 408 ? 0.368 -4.860 -23.495 1.00 93.69 408 ASP A O 1
ATOM 3260 N N . ALA A 1 409 ? 1.813 -3.411 -22.574 1.00 94.69 409 ALA A N 1
ATOM 3261 C CA . ALA A 1 409 ? 2.928 -4.353 -22.494 1.00 94.69 409 ALA A CA 1
ATOM 3262 C C . ALA A 1 409 ? 2.538 -5.687 -21.843 1.00 94.69 409 ALA A C 1
ATOM 3264 O O . ALA A 1 409 ? 2.929 -6.752 -22.330 1.00 94.69 409 ALA A O 1
ATOM 3265 N N . ASP A 1 410 ? 1.751 -5.656 -20.763 1.00 92.69 410 ASP A N 1
ATOM 3266 C CA . ASP A 1 410 ? 1.409 -6.867 -20.014 1.00 92.69 410 ASP A CA 1
ATOM 3267 C C . ASP A 1 410 ? 0.521 -7.819 -20.838 1.00 92.69 410 ASP A C 1
ATOM 3269 O O . ASP A 1 410 ? 0.671 -9.041 -20.744 1.00 92.69 410 ASP A O 1
ATOM 3273 N N . ALA A 1 411 ? -0.306 -7.282 -21.740 1.00 91.50 411 ALA A N 1
ATOM 3274 C CA . ALA A 1 411 ? -1.116 -8.065 -22.671 1.00 91.50 411 ALA A CA 1
ATOM 3275 C C . ALA A 1 411 ? -0.327 -8.499 -23.923 1.00 91.50 411 ALA A C 1
ATOM 3277 O O . ALA A 1 411 ? -0.475 -9.629 -24.411 1.00 91.50 411 ALA A O 1
ATOM 3278 N N . TRP A 1 412 ? 0.549 -7.633 -24.441 1.00 93.81 412 TRP A N 1
ATOM 3279 C CA . TRP A 1 412 ? 1.342 -7.917 -25.637 1.00 93.81 412 TRP A CA 1
ATOM 3280 C C . TRP A 1 412 ? 2.463 -8.927 -25.396 1.00 93.81 412 TRP A C 1
ATOM 3282 O O . TRP A 1 412 ? 2.675 -9.804 -26.234 1.00 93.81 412 TRP A O 1
ATOM 3292 N N . MET A 1 413 ? 3.160 -8.884 -24.261 1.00 94.00 413 MET A N 1
ATOM 3293 C CA . MET A 1 413 ? 4.333 -9.733 -24.011 1.00 94.00 413 MET A CA 1
ATOM 3294 C C . MET A 1 413 ? 4.050 -11.245 -24.088 1.00 94.00 413 MET A C 1
ATOM 3296 O O . MET A 1 413 ? 4.784 -11.958 -24.785 1.00 94.00 413 MET A O 1
ATOM 3300 N N . PRO A 1 414 ? 2.987 -11.794 -23.459 1.00 91.75 414 PRO A N 1
ATOM 3301 C CA . PRO A 1 414 ? 2.626 -13.201 -23.629 1.00 91.75 414 PRO A CA 1
ATOM 3302 C C . PRO A 1 414 ? 2.289 -13.556 -25.079 1.00 91.75 414 PRO A C 1
ATOM 3304 O O . PRO A 1 414 ? 2.565 -14.675 -25.524 1.00 91.75 414 PRO A O 1
ATOM 3307 N N . ARG A 1 415 ? 1.688 -12.620 -25.824 1.00 91.62 415 ARG A N 1
ATOM 3308 C CA . ARG A 1 415 ? 1.378 -12.796 -27.241 1.00 91.62 415 ARG A CA 1
ATOM 3309 C C . ARG A 1 415 ? 2.655 -12.827 -28.071 1.00 91.62 415 ARG A C 1
ATOM 3311 O O . ARG A 1 415 ? 2.866 -13.835 -28.735 1.00 91.62 415 ARG A O 1
ATOM 3318 N N . LEU A 1 416 ? 3.525 -11.825 -27.963 1.00 93.31 416 LEU A N 1
ATOM 3319 C CA . LEU A 1 416 ? 4.823 -11.775 -28.644 1.00 93.31 416 LEU A CA 1
ATOM 3320 C C . LEU A 1 416 ? 5.641 -13.043 -28.389 1.00 93.31 416 LEU A C 1
ATOM 3322 O O . LEU A 1 416 ? 6.167 -13.618 -29.335 1.00 93.31 416 LEU A O 1
ATOM 3326 N N . ARG A 1 417 ? 5.654 -13.562 -27.153 1.00 92.69 417 ARG A N 1
ATOM 3327 C CA . ARG A 1 417 ? 6.310 -14.841 -26.836 1.00 92.69 417 ARG A CA 1
ATOM 3328 C C . ARG A 1 417 ? 5.735 -16.020 -27.627 1.00 92.69 417 ARG A C 1
ATOM 3330 O O . ARG A 1 417 ? 6.496 -16.841 -28.129 1.00 92.69 417 ARG A O 1
ATOM 3337 N N . ARG A 1 418 ? 4.404 -16.124 -27.737 1.00 91.81 418 ARG A N 1
ATOM 3338 C CA . ARG A 1 418 ? 3.755 -17.179 -28.540 1.00 91.81 418 ARG A CA 1
ATOM 3339 C C . ARG A 1 418 ? 4.076 -17.021 -30.023 1.00 91.81 418 ARG A C 1
ATOM 3341 O O . ARG A 1 418 ? 4.360 -18.016 -30.678 1.00 91.81 418 ARG A O 1
ATOM 3348 N N . LEU A 1 419 ? 4.048 -15.794 -30.545 1.00 92.38 419 LEU A N 1
ATOM 3349 C CA . LEU A 1 419 ? 4.379 -15.531 -31.947 1.00 92.38 419 LEU A CA 1
ATOM 3350 C C . LEU A 1 419 ? 5.843 -15.881 -32.244 1.00 92.38 419 LEU A C 1
ATOM 3352 O O . LEU A 1 419 ? 6.108 -16.607 -33.195 1.00 92.38 419 LEU A O 1
ATOM 3356 N N . ALA A 1 420 ? 6.767 -15.461 -31.379 1.00 93.50 420 ALA A N 1
ATOM 3357 C CA . ALA A 1 420 ? 8.185 -15.791 -31.466 1.00 93.50 420 ALA A CA 1
ATOM 3358 C C . ALA A 1 420 ? 8.408 -17.309 -31.536 1.00 93.50 420 ALA A C 1
ATOM 3360 O O . ALA A 1 420 ? 9.095 -17.789 -32.429 1.00 93.50 420 ALA A O 1
ATOM 3361 N N . GLN A 1 421 ? 7.742 -18.077 -30.664 1.00 93.75 421 GLN A N 1
ATOM 3362 C CA . GLN A 1 421 ? 7.807 -19.542 -30.679 1.00 93.75 421 GLN A CA 1
ATOM 3363 C C . GLN A 1 421 ? 7.296 -20.151 -31.992 1.00 93.75 421 GLN A C 1
ATOM 3365 O O . GLN A 1 421 ? 7.903 -21.098 -32.485 1.00 93.75 421 GLN A O 1
ATOM 3370 N N . ARG A 1 422 ? 6.210 -19.618 -32.574 1.00 94.31 422 ARG A N 1
ATOM 3371 C CA . ARG A 1 422 ? 5.677 -20.100 -33.864 1.00 94.31 422 ARG A CA 1
ATOM 3372 C C . ARG A 1 422 ? 6.646 -19.872 -35.023 1.00 94.31 422 ARG A C 1
ATOM 3374 O O . ARG A 1 422 ? 6.705 -20.707 -35.916 1.00 94.31 422 ARG A O 1
ATOM 3381 N N . HIS A 1 423 ? 7.386 -18.767 -34.994 1.00 94.19 423 HIS A N 1
ATOM 3382 C CA . HIS A 1 423 ? 8.354 -18.395 -36.034 1.00 94.19 423 HIS A CA 1
ATOM 3383 C C . HIS A 1 423 ? 9.789 -18.846 -35.725 1.00 94.19 423 HIS A C 1
ATOM 3385 O O . HIS A 1 423 ? 10.702 -18.519 -36.474 1.00 94.19 423 HIS A O 1
ATOM 3391 N N . GLY A 1 424 ? 10.015 -19.586 -34.632 1.00 95.00 424 GLY A N 1
ATOM 3392 C CA . GLY A 1 424 ? 11.354 -20.040 -34.236 1.00 95.00 424 GLY A CA 1
ATOM 3393 C C . GLY A 1 424 ? 12.306 -18.914 -33.808 1.00 95.00 424 GLY A C 1
ATOM 3394 O O . GLY A 1 424 ? 13.519 -19.092 -33.854 1.00 95.00 424 GLY A O 1
ATOM 3395 N N . LEU A 1 425 ? 11.773 -17.761 -33.395 1.00 95.31 425 LEU A N 1
ATOM 3396 C CA . LEU A 1 425 ? 12.539 -16.583 -32.989 1.00 95.31 425 LEU A CA 1
ATOM 3397 C C . LEU A 1 425 ? 12.790 -16.562 -31.475 1.00 95.31 425 LEU A C 1
ATOM 3399 O O . LEU A 1 425 ? 11.944 -16.968 -30.671 1.00 95.31 425 LEU A O 1
ATOM 3403 N N . VAL A 1 426 ? 13.940 -16.015 -31.074 1.00 93.44 426 VAL A N 1
ATOM 3404 C CA . VAL A 1 426 ? 14.278 -15.766 -29.666 1.00 93.44 426 VAL A CA 1
ATOM 3405 C C . VAL A 1 426 ? 13.847 -14.353 -29.285 1.00 93.44 426 VAL A C 1
ATOM 3407 O O . VAL A 1 426 ? 14.185 -13.383 -29.951 1.00 93.44 426 VAL A O 1
ATOM 3410 N N . MET A 1 427 ? 13.093 -14.239 -28.194 1.00 94.06 427 MET A N 1
ATOM 3411 C CA . MET A 1 427 ? 12.521 -12.977 -27.728 1.00 94.06 427 MET A CA 1
ATOM 3412 C C . MET A 1 427 ? 13.533 -12.193 -26.853 1.00 94.06 427 MET A C 1
ATOM 3414 O O . MET A 1 427 ? 13.849 -12.668 -25.755 1.00 94.06 427 MET A O 1
ATOM 3418 N N . PRO A 1 428 ? 13.994 -10.991 -27.262 1.00 94.94 428 PRO A N 1
ATOM 3419 C CA . PRO A 1 428 ? 15.182 -10.325 -26.697 1.00 94.94 428 PRO A CA 1
ATOM 3420 C C . PRO A 1 428 ? 14.901 -9.343 -25.549 1.00 94.94 428 PRO A C 1
ATOM 3422 O O . PRO A 1 428 ? 15.801 -8.658 -25.061 1.00 94.94 428 PRO A O 1
ATOM 3425 N N . PHE A 1 429 ? 13.652 -9.255 -25.090 1.00 95.62 429 PHE A N 1
ATOM 3426 C CA . PHE A 1 429 ? 13.266 -8.321 -24.028 1.00 95.62 429 PHE A CA 1
ATOM 3427 C C . PHE A 1 429 ? 13.940 -8.638 -22.685 1.00 95.62 429 PHE A C 1
ATOM 3429 O O . PHE A 1 429 ? 14.051 -7.758 -21.843 1.00 95.62 429 PHE A O 1
ATOM 3436 N N . SER A 1 430 ? 14.405 -9.870 -22.462 1.00 94.69 430 SER A N 1
ATOM 3437 C CA . SER A 1 430 ? 15.197 -10.235 -21.285 1.00 94.69 430 SER A CA 1
ATOM 3438 C C . SER A 1 430 ? 16.661 -10.455 -21.647 1.00 94.69 430 SER A C 1
ATOM 3440 O O . SER A 1 430 ? 16.960 -11.314 -22.476 1.00 94.69 430 SER A O 1
ATOM 3442 N N . ARG A 1 431 ? 17.571 -9.788 -20.923 1.00 92.88 431 ARG A N 1
ATOM 3443 C CA . ARG A 1 431 ? 19.029 -9.927 -21.098 1.00 92.88 431 ARG A CA 1
ATOM 3444 C C . ARG A 1 431 ? 19.556 -11.340 -20.807 1.00 92.88 431 ARG A C 1
ATOM 3446 O O . ARG A 1 431 ? 20.578 -11.737 -21.346 1.00 92.88 431 ARG A O 1
ATOM 3453 N N . ASN A 1 432 ? 18.861 -12.136 -19.986 1.00 90.62 432 ASN A N 1
ATOM 3454 C CA . ASN A 1 432 ? 19.226 -13.538 -19.713 1.00 90.62 432 ASN A CA 1
ATOM 3455 C C . ASN A 1 432 ? 18.215 -14.565 -20.247 1.00 90.62 432 ASN A C 1
ATOM 3457 O O . ASN A 1 432 ? 18.232 -15.720 -19.811 1.00 90.62 432 ASN A O 1
ATOM 3461 N N . GLY A 1 433 ? 17.294 -14.144 -21.120 1.00 89.75 433 GLY A N 1
ATOM 3462 C CA . GLY A 1 433 ? 16.250 -14.998 -21.693 1.00 89.75 433 GLY A CA 1
ATOM 3463 C C . GLY A 1 433 ? 15.207 -15.515 -20.692 1.00 89.75 433 GLY A C 1
ATOM 3464 O O . GLY A 1 433 ? 14.372 -16.346 -21.052 1.00 89.75 433 GLY A O 1
ATOM 3465 N N . LYS A 1 434 ? 15.222 -15.058 -19.431 1.00 89.44 434 LYS A N 1
ATOM 3466 C CA . LYS A 1 434 ? 14.317 -15.549 -18.382 1.00 89.44 434 LYS A CA 1
ATOM 3467 C C . LYS A 1 434 ? 13.271 -14.507 -18.022 1.00 89.44 434 LYS A C 1
ATOM 3469 O O . LYS A 1 434 ? 13.591 -13.431 -17.525 1.00 89.44 434 LYS A O 1
ATOM 3474 N N . TYR A 1 435 ? 12.013 -14.918 -18.089 1.00 91.06 435 TYR A N 1
ATOM 3475 C CA . TYR A 1 435 ? 10.869 -14.078 -17.757 1.00 91.06 435 TYR A CA 1
ATOM 3476 C C . TYR A 1 435 ? 10.179 -14.544 -16.474 1.00 91.06 435 TYR A C 1
ATOM 3478 O O . TYR A 1 435 ? 9.979 -15.743 -16.267 1.00 91.06 435 TYR A O 1
ATOM 3486 N N . ARG A 1 436 ? 9.797 -13.599 -15.612 1.00 89.00 436 ARG A N 1
ATOM 3487 C CA . ARG A 1 436 ? 8.961 -13.854 -14.432 1.00 89.00 436 ARG A CA 1
ATOM 3488 C C . ARG A 1 436 ? 7.499 -13.698 -14.840 1.00 89.00 436 ARG A C 1
ATOM 3490 O O . ARG A 1 436 ? 7.134 -12.688 -15.429 1.00 89.00 436 ARG A O 1
ATOM 3497 N N . SER A 1 437 ? 6.678 -14.705 -14.557 1.00 85.19 437 SER A N 1
ATOM 3498 C CA . SER A 1 437 ? 5.230 -14.610 -14.777 1.00 85.19 437 SER A CA 1
ATOM 3499 C C . SER A 1 437 ? 4.568 -14.084 -13.508 1.00 85.19 437 SER A C 1
ATOM 3501 O O . SER A 1 437 ? 4.886 -14.553 -12.415 1.00 85.19 437 SER A O 1
ATOM 3503 N N . MET A 1 438 ? 3.675 -13.113 -13.654 1.00 81.50 438 MET A N 1
ATOM 3504 C CA . MET A 1 438 ? 2.783 -12.650 -12.596 1.00 81.50 438 MET A CA 1
ATOM 3505 C C . MET A 1 438 ? 1.364 -13.069 -12.957 1.00 81.50 438 MET A C 1
ATOM 3507 O O . MET A 1 438 ? 0.943 -12.854 -14.090 1.00 81.50 438 MET A O 1
ATOM 3511 N N . ASP A 1 439 ? 0.645 -13.669 -12.013 1.00 72.50 439 ASP A N 1
ATOM 3512 C CA . ASP A 1 439 ? -0.733 -14.105 -12.236 1.00 72.50 439 ASP A CA 1
ATOM 3513 C C . ASP A 1 439 ? -1.703 -12.919 -12.228 1.00 72.50 439 ASP A C 1
ATOM 3515 O O . ASP A 1 439 ? -1.506 -11.943 -11.496 1.00 72.50 439 ASP A O 1
ATOM 3519 N N . SER A 1 440 ? -2.793 -13.045 -12.988 1.00 71.06 440 SER A N 1
ATOM 3520 C CA . SER A 1 440 ? -3.900 -12.091 -12.947 1.00 71.06 440 SER A CA 1
ATOM 3521 C C . SER A 1 440 ? -4.583 -12.100 -11.578 1.00 71.06 440 SER A C 1
ATOM 3523 O O . SER A 1 440 ? -4.754 -13.164 -10.974 1.00 71.06 440 SER A O 1
ATOM 3525 N N . ARG A 1 441 ? -5.043 -10.942 -11.101 1.00 68.25 441 ARG A N 1
ATOM 3526 C CA . ARG A 1 441 ? -5.779 -10.816 -9.834 1.00 68.25 441 ARG A CA 1
ATOM 3527 C C . ARG A 1 441 ? -6.933 -9.837 -9.975 1.00 68.25 441 ARG A C 1
ATOM 3529 O O . ARG A 1 441 ? -6.764 -8.780 -10.564 1.00 68.25 441 ARG A O 1
ATOM 3536 N N . SER A 1 442 ? -8.068 -10.157 -9.364 1.00 57.91 442 SER A N 1
ATOM 3537 C CA . SER A 1 442 ? -9.168 -9.206 -9.189 1.00 57.91 442 SER A CA 1
ATOM 3538 C C . SER A 1 442 ? -9.239 -8.761 -7.733 1.00 57.91 442 SER A C 1
ATOM 3540 O O . SER A 1 442 ? -9.078 -9.585 -6.831 1.00 57.91 442 SER A O 1
ATOM 3542 N N . TYR A 1 443 ? -9.470 -7.475 -7.495 1.00 55.53 443 TYR A N 1
ATOM 3543 C CA . TYR A 1 443 ? -9.640 -6.913 -6.156 1.00 55.53 443 TYR A CA 1
ATOM 3544 C C . TYR A 1 443 ? -10.727 -5.840 -6.160 1.00 55.53 443 TYR A C 1
ATOM 3546 O O . TYR A 1 443 ? -11.012 -5.228 -7.183 1.00 55.53 443 TYR A O 1
ATOM 3554 N N . TRP A 1 444 ? -11.355 -5.612 -5.011 1.00 43.53 444 TRP A N 1
ATOM 3555 C CA . TRP A 1 444 ? -12.341 -4.546 -4.852 1.00 43.53 444 TRP A CA 1
ATOM 3556 C C . TRP A 1 444 ? -11.654 -3.239 -4.453 1.00 43.53 444 TRP A C 1
ATOM 3558 O O . TRP A 1 444 ? -10.845 -3.223 -3.528 1.00 43.53 444 TRP A O 1
ATOM 3568 N N . SER A 1 445 ? -11.985 -2.145 -5.136 1.00 42.97 445 SER A N 1
ATOM 3569 C CA . SER A 1 445 ? -11.484 -0.797 -4.865 1.00 42.97 445 SER A CA 1
ATOM 3570 C C . SER A 1 445 ? -12.602 0.220 -5.090 1.00 42.97 445 SER A C 1
ATOM 3572 O O . SER A 1 445 ? -13.258 0.189 -6.127 1.00 42.97 445 SER A O 1
ATOM 3574 N N . TYR A 1 446 ? -12.863 1.093 -4.109 1.00 39.34 446 TYR A N 1
ATOM 3575 C CA . TYR A 1 446 ? -13.894 2.145 -4.185 1.00 39.34 446 TYR A CA 1
ATOM 3576 C C . TYR A 1 446 ? -15.266 1.662 -4.708 1.00 39.34 446 TYR A C 1
ATOM 3578 O O . TYR A 1 446 ? -15.903 2.313 -5.535 1.00 39.34 446 TYR A O 1
ATOM 3586 N N . GLY A 1 447 ? -15.716 0.486 -4.256 1.00 41.75 447 GLY A N 1
ATOM 3587 C CA . GLY A 1 447 ? -17.006 -0.090 -4.658 1.00 41.75 447 GLY A CA 1
ATOM 3588 C C . GLY A 1 447 ? -17.053 -0.655 -6.084 1.00 41.75 447 GLY A C 1
ATOM 3589 O O . GLY A 1 447 ? -18.135 -0.985 -6.565 1.00 41.75 447 GLY A O 1
ATOM 3590 N N . LYS A 1 448 ? -15.907 -0.793 -6.760 1.00 43.03 448 LYS A N 1
ATOM 3591 C CA . LYS A 1 448 ? -15.770 -1.448 -8.067 1.00 43.03 448 LYS A CA 1
ATOM 3592 C C . LYS A 1 448 ? -14.809 -2.629 -7.982 1.00 43.03 448 LYS A C 1
ATOM 3594 O O . LYS A 1 448 ? -13.861 -2.617 -7.199 1.00 43.03 448 LYS A O 1
ATOM 3599 N N . MET A 1 449 ? -15.064 -3.658 -8.784 1.00 57.41 449 MET A N 1
ATOM 3600 C CA . MET A 1 449 ? -14.134 -4.769 -8.956 1.00 57.41 449 MET A CA 1
ATOM 3601 C C . MET A 1 449 ? -13.120 -4.387 -10.034 1.00 57.41 449 MET A C 1
ATOM 3603 O O . MET A 1 449 ? -13.477 -4.258 -11.202 1.00 57.41 449 MET A O 1
ATOM 3607 N N . GLU A 1 450 ? -11.871 -4.212 -9.628 1.00 60.53 450 GLU A N 1
ATOM 3608 C CA . GLU A 1 450 ? -10.733 -3.976 -10.509 1.00 60.53 450 GLU A CA 1
ATOM 3609 C C . GLU A 1 450 ? -10.110 -5.319 -10.906 1.00 60.53 450 GLU A C 1
ATOM 3611 O O . GLU A 1 450 ? -10.006 -6.238 -10.085 1.00 60.53 450 GLU A O 1
ATOM 3616 N N . HIS A 1 451 ? -9.693 -5.440 -12.165 1.00 66.75 451 HIS A N 1
ATOM 3617 C CA . HIS A 1 451 ? -8.975 -6.605 -12.677 1.00 66.75 451 HIS A CA 1
ATOM 3618 C C . HIS A 1 451 ? -7.569 -6.201 -13.101 1.00 66.75 451 HIS A C 1
ATOM 3620 O O . HIS A 1 451 ? -7.377 -5.207 -13.795 1.00 66.75 451 HIS A O 1
ATOM 3626 N N . LYS A 1 452 ? -6.587 -6.994 -12.683 1.00 66.25 452 LYS A N 1
ATOM 3627 C CA . LYS A 1 452 ? -5.191 -6.848 -13.060 1.00 66.25 452 LYS A CA 1
ATOM 3628 C C . LYS A 1 452 ? -4.757 -8.071 -13.849 1.00 66.25 452 LYS A C 1
ATOM 3630 O O . LYS A 1 452 ? -4.876 -9.195 -13.355 1.00 66.25 452 LYS A O 1
ATOM 3635 N N . ASP A 1 453 ? -4.218 -7.829 -15.032 1.00 71.94 453 ASP A N 1
ATOM 3636 C CA . ASP A 1 453 ? -3.816 -8.875 -15.962 1.00 71.94 453 ASP A CA 1
ATOM 3637 C C . ASP A 1 453 ? -2.566 -9.624 -15.505 1.00 71.94 453 ASP A C 1
ATOM 3639 O O . ASP A 1 453 ? -1.797 -9.179 -14.647 1.00 71.94 453 ASP A O 1
ATOM 3643 N N . ALA A 1 454 ? -2.371 -10.798 -16.103 1.00 81.00 454 ALA A N 1
ATOM 3644 C CA . ALA A 1 454 ? -1.117 -11.514 -15.982 1.00 81.00 454 ALA A CA 1
ATOM 3645 C C . ALA A 1 454 ? -0.009 -10.753 -16.725 1.00 81.00 454 ALA A C 1
ATOM 3647 O O . ALA A 1 454 ? -0.219 -10.296 -17.844 1.00 81.00 454 ALA A O 1
ATOM 3648 N N . ALA A 1 455 ? 1.182 -10.672 -16.135 1.00 85.81 455 ALA A N 1
ATOM 3649 C CA . ALA A 1 455 ? 2.321 -9.960 -16.716 1.00 85.81 455 ALA A CA 1
ATOM 3650 C C . ALA A 1 455 ? 3.499 -10.903 -16.968 1.00 85.81 455 ALA A C 1
ATOM 3652 O O . ALA A 1 455 ? 3.722 -11.865 -16.223 1.00 85.81 455 ALA A O 1
ATOM 3653 N N . LEU A 1 456 ? 4.288 -10.607 -18.003 1.00 91.44 456 LEU A N 1
ATOM 3654 C CA . LEU A 1 456 ? 5.518 -11.327 -18.317 1.00 91.44 456 LEU A CA 1
ATOM 3655 C C . LEU A 1 456 ? 6.721 -10.384 -18.214 1.00 91.44 456 LEU A C 1
ATOM 3657 O O . LEU A 1 456 ? 7.067 -9.684 -19.160 1.00 91.44 456 LEU A O 1
ATOM 3661 N N . VAL A 1 457 ? 7.368 -10.395 -17.054 1.00 92.69 457 VAL A N 1
ATOM 3662 C CA . VAL A 1 457 ? 8.414 -9.436 -16.691 1.00 92.69 457 VAL A CA 1
ATOM 3663 C C . VAL A 1 457 ? 9.793 -9.943 -17.137 1.00 92.69 457 VAL A C 1
ATOM 3665 O O . VAL A 1 457 ? 10.192 -11.035 -16.707 1.00 92.69 457 VAL A O 1
ATOM 3668 N N . PRO A 1 458 ? 10.540 -9.200 -17.973 1.00 94.62 458 PRO A N 1
ATOM 3669 C CA . PRO A 1 458 ? 11.884 -9.590 -18.385 1.00 94.62 458 PRO A CA 1
ATOM 3670 C C . PRO A 1 458 ? 12.896 -9.465 -17.241 1.00 94.62 458 PRO A C 1
ATOM 3672 O O . PRO A 1 458 ? 12.793 -8.585 -16.395 1.00 94.62 458 PRO A O 1
ATOM 3675 N N . GLY A 1 459 ? 13.900 -10.346 -17.214 1.00 92.81 459 GLY A N 1
ATOM 3676 C CA . GLY A 1 459 ? 15.068 -10.159 -16.351 1.00 92.81 459 GLY A CA 1
ATOM 3677 C C . GLY A 1 459 ? 16.076 -9.198 -16.979 1.00 92.81 459 GLY A C 1
ATOM 3678 O O . GLY A 1 459 ? 16.428 -9.390 -18.149 1.00 92.81 459 GLY A O 1
ATOM 3679 N N . GLY A 1 460 ? 16.554 -8.231 -16.192 1.00 92.31 460 GLY A N 1
ATOM 3680 C CA . GLY A 1 460 ? 17.635 -7.314 -16.573 1.00 92.31 460 GLY A CA 1
ATOM 3681 C C . GLY A 1 460 ? 17.235 -6.149 -17.477 1.00 92.31 460 GLY A C 1
ATOM 3682 O O . GLY A 1 460 ? 18.116 -5.507 -18.034 1.00 92.31 460 GLY A O 1
ATOM 3683 N N . ARG A 1 461 ? 15.933 -5.886 -17.635 1.00 94.81 461 ARG A N 1
ATOM 3684 C CA . ARG A 1 461 ? 15.385 -4.661 -18.239 1.00 94.81 461 ARG A CA 1
ATOM 3685 C C . ARG A 1 461 ? 14.160 -4.208 -17.456 1.00 94.81 461 ARG A C 1
ATOM 3687 O O . ARG A 1 461 ? 13.466 -5.040 -16.859 1.00 94.81 461 ARG A O 1
ATOM 3694 N N . VAL A 1 462 ? 13.864 -2.918 -17.494 1.00 96.12 462 VAL A N 1
ATOM 3695 C CA . VAL A 1 462 ? 12.643 -2.338 -16.933 1.00 96.12 462 VAL A CA 1
ATOM 3696 C C . VAL A 1 462 ? 11.590 -2.265 -18.035 1.00 96.12 462 VAL A C 1
ATOM 3698 O O . VAL A 1 462 ? 11.734 -1.506 -18.983 1.00 96.12 462 VAL A O 1
ATOM 3701 N N . LEU A 1 463 ? 10.525 -3.059 -17.926 1.00 97.38 463 LEU A N 1
ATOM 3702 C CA . LEU A 1 463 ? 9.394 -3.020 -18.851 1.00 97.38 463 LEU A CA 1
ATOM 3703 C C . LEU A 1 463 ? 8.178 -2.411 -18.158 1.00 97.38 463 LEU A C 1
ATOM 3705 O O . LEU A 1 463 ? 7.618 -3.018 -17.232 1.00 97.38 463 LEU A O 1
ATOM 3709 N N . ILE A 1 464 ? 7.731 -1.261 -18.654 1.00 97.56 464 ILE A N 1
ATOM 3710 C CA . ILE A 1 464 ? 6.591 -0.528 -18.103 1.00 97.56 464 ILE A CA 1
ATOM 3711 C C . ILE A 1 464 ? 5.440 -0.554 -19.104 1.00 97.56 464 ILE A C 1
ATOM 3713 O O . ILE A 1 464 ? 5.576 -0.100 -20.239 1.00 97.56 464 ILE A O 1
ATOM 3717 N N . ASP A 1 465 ? 4.299 -1.070 -18.649 1.00 96.44 465 ASP A N 1
ATOM 3718 C CA . ASP A 1 465 ? 3.030 -0.929 -19.357 1.00 96.44 465 ASP A CA 1
ATOM 3719 C C . ASP A 1 465 ? 2.514 0.501 -19.179 1.00 96.44 465 ASP A C 1
ATOM 3721 O O . ASP A 1 465 ? 2.052 0.856 -18.095 1.00 96.44 465 ASP A O 1
ATOM 3725 N N . THR A 1 466 ? 2.620 1.339 -20.207 1.00 96.50 466 THR A N 1
ATOM 3726 C CA . THR A 1 466 ? 2.331 2.777 -20.071 1.00 96.50 466 THR A CA 1
ATOM 3727 C C . THR A 1 466 ? 0.841 3.101 -19.984 1.00 96.50 466 THR A C 1
ATOM 3729 O O . THR A 1 466 ? 0.488 4.180 -19.517 1.00 96.50 466 THR A O 1
ATOM 3732 N N . GLU A 1 467 ? -0.033 2.176 -20.387 1.00 92.19 467 GLU A N 1
ATOM 3733 C CA . GLU A 1 467 ? -1.487 2.384 -20.396 1.00 92.19 467 GLU A CA 1
ATOM 3734 C C . GLU A 1 467 ? -2.152 1.850 -19.130 1.00 92.19 467 GLU A C 1
ATOM 3736 O O . GLU A 1 467 ? -3.095 2.450 -18.608 1.00 92.19 467 GLU A O 1
ATOM 3741 N N . ARG A 1 468 ? -1.662 0.723 -18.604 1.00 89.81 468 ARG A N 1
ATOM 3742 C CA . ARG A 1 468 ? -2.278 0.040 -17.456 1.00 89.81 468 ARG A CA 1
ATOM 3743 C C . ARG A 1 468 ? -1.609 0.364 -16.126 1.00 89.81 468 ARG A C 1
ATOM 3745 O O . ARG A 1 468 ? -2.245 0.234 -15.079 1.00 89.81 468 ARG A O 1
ATOM 3752 N N . SER A 1 469 ? -0.351 0.805 -16.141 1.00 93.94 469 SER A N 1
ATOM 3753 C CA . SER A 1 469 ? 0.365 1.237 -14.938 1.00 93.94 469 SER A CA 1
ATOM 3754 C C . SER A 1 469 ? -0.214 2.544 -14.402 1.00 93.94 469 SER A C 1
ATOM 3756 O O . SER A 1 469 ? 0.018 3.622 -14.948 1.00 93.94 469 SER A O 1
ATOM 3758 N N . PHE A 1 470 ? -0.938 2.467 -13.284 1.00 93.69 470 PHE A N 1
ATOM 3759 C CA . PHE A 1 470 ? -1.399 3.659 -12.569 1.00 93.69 470 PHE A CA 1
ATOM 3760 C C . PHE A 1 470 ? -0.226 4.568 -12.181 1.00 93.69 470 PHE A C 1
ATOM 3762 O O . PHE A 1 470 ? -0.279 5.773 -12.393 1.00 93.69 470 PHE A O 1
ATOM 3769 N N . VAL A 1 471 ? 0.851 3.973 -11.664 1.00 95.50 471 VAL A N 1
ATOM 3770 C CA . VAL A 1 471 ? 2.041 4.692 -11.194 1.00 95.50 471 VAL A CA 1
ATOM 3771 C C . VAL A 1 471 ? 2.697 5.472 -12.331 1.00 95.50 471 VAL A C 1
ATOM 3773 O O . VAL A 1 471 ? 3.081 6.616 -12.134 1.00 95.50 471 VAL A O 1
ATOM 3776 N N . TYR A 1 472 ? 2.777 4.883 -13.526 1.00 96.62 472 TYR A N 1
ATOM 3777 C CA . TYR A 1 472 ? 3.339 5.558 -14.694 1.00 96.62 472 TYR A CA 1
ATOM 3778 C C . TYR A 1 472 ? 2.405 6.639 -15.246 1.00 96.62 472 TYR A C 1
ATOM 3780 O O . TYR A 1 472 ? 2.869 7.714 -15.599 1.00 96.62 472 TYR A O 1
ATOM 3788 N N . ARG A 1 473 ? 1.089 6.398 -15.306 1.00 95.69 473 ARG A N 1
ATOM 3789 C CA . ARG A 1 473 ? 0.145 7.417 -15.799 1.00 95.69 473 ARG A CA 1
ATOM 3790 C C . ARG A 1 473 ? 0.107 8.660 -14.916 1.00 95.69 473 ARG A C 1
ATOM 3792 O O . ARG A 1 473 ? -0.014 9.762 -15.433 1.00 95.69 473 ARG A O 1
ATOM 3799 N N . GLU A 1 474 ? 0.203 8.476 -13.603 1.00 94.44 474 GLU A N 1
ATOM 3800 C CA . GLU A 1 474 ? 0.174 9.582 -12.644 1.00 94.44 474 GLU A CA 1
ATOM 3801 C C . GLU A 1 474 ? 1.551 10.212 -12.418 1.00 94.44 474 GLU A C 1
ATOM 3803 O O . GLU A 1 474 ? 1.629 11.403 -12.131 1.00 94.44 474 GLU A O 1
ATOM 3808 N N . GLY A 1 475 ? 2.618 9.411 -12.487 1.00 93.31 475 GLY A N 1
ATOM 3809 C CA . GLY A 1 475 ? 3.961 9.798 -12.056 1.00 93.31 475 GLY A CA 1
ATOM 3810 C C . GLY A 1 475 ? 5.041 9.781 -13.141 1.00 93.31 475 GLY A C 1
ATOM 3811 O O . GLY A 1 475 ? 6.173 10.172 -12.873 1.00 93.31 475 GLY A O 1
ATOM 3812 N N . GLY A 1 476 ? 4.738 9.310 -14.349 1.00 95.00 476 GLY A N 1
ATOM 3813 C CA . GLY A 1 476 ? 5.731 9.072 -15.397 1.00 95.00 476 GLY A CA 1
ATOM 3814 C C . GLY A 1 476 ? 6.785 8.029 -15.004 1.00 95.00 476 GLY A C 1
ATOM 3815 O O . GLY A 1 476 ? 6.592 7.222 -14.088 1.00 95.00 476 GLY A O 1
ATOM 3816 N N . LEU A 1 477 ? 7.920 8.042 -15.709 1.00 94.12 477 LEU A N 1
ATOM 3817 C CA . LEU A 1 477 ? 9.065 7.186 -15.389 1.00 94.12 477 LEU A CA 1
ATOM 3818 C C . LEU A 1 477 ? 9.646 7.536 -14.010 1.00 94.12 477 LEU A C 1
ATOM 3820 O O . LEU A 1 477 ? 9.809 6.640 -13.184 1.00 94.12 477 LEU A O 1
ATOM 3824 N N . GLU A 1 478 ? 9.849 8.823 -13.725 1.00 92.38 478 GLU A N 1
ATOM 3825 C CA . GLU A 1 478 ? 10.391 9.290 -12.441 1.00 92.38 478 GLU A CA 1
ATOM 3826 C C . GLU A 1 478 ? 9.552 8.843 -11.244 1.00 92.38 478 GLU A C 1
ATOM 3828 O O . GLU A 1 478 ? 10.086 8.376 -10.238 1.00 92.38 478 GLU A O 1
ATOM 3833 N N . GLY A 1 479 ? 8.222 8.887 -11.354 1.00 94.12 479 GLY A N 1
ATOM 3834 C CA . GLY A 1 479 ? 7.333 8.388 -10.309 1.00 94.12 479 GLY A CA 1
ATOM 3835 C C . GLY A 1 479 ? 7.469 6.878 -10.078 1.00 94.12 479 GLY A C 1
ATOM 3836 O O . GLY A 1 479 ? 7.409 6.420 -8.932 1.00 94.12 479 GLY A O 1
ATOM 3837 N N . VAL A 1 480 ? 7.707 6.088 -11.134 1.00 95.75 480 VAL A N 1
ATOM 3838 C CA . VAL A 1 480 ? 7.987 4.645 -11.016 1.00 95.75 480 VAL A CA 1
ATOM 3839 C C . VAL A 1 480 ? 9.330 4.403 -10.328 1.00 95.75 480 VAL A C 1
ATOM 3841 O O . VAL A 1 480 ? 9.396 3.571 -9.420 1.00 95.75 480 VAL A O 1
ATOM 3844 N N . LEU A 1 481 ? 10.381 5.121 -10.730 1.00 94.12 481 LEU A N 1
ATOM 3845 C CA . LEU A 1 481 ? 11.722 4.984 -10.156 1.00 94.12 481 LEU A CA 1
ATOM 3846 C C . LEU A 1 481 ? 11.751 5.424 -8.688 1.00 94.12 481 LEU A C 1
ATOM 3848 O O . LEU A 1 481 ? 12.279 4.701 -7.845 1.00 94.12 481 LEU A O 1
ATOM 3852 N N . MET A 1 482 ? 11.096 6.537 -8.354 1.00 93.69 482 MET A N 1
ATOM 3853 C CA . MET A 1 482 ? 10.928 6.998 -6.974 1.00 93.69 482 MET A CA 1
ATOM 3854 C C . MET A 1 482 ? 10.158 5.973 -6.131 1.00 93.69 482 MET A C 1
ATOM 3856 O O . MET A 1 482 ? 10.578 5.617 -5.031 1.00 93.69 482 MET A O 1
ATOM 3860 N N . SER A 1 483 ? 9.058 5.427 -6.658 1.00 95.38 483 SER A N 1
ATOM 3861 C CA . SER A 1 483 ? 8.284 4.389 -5.962 1.00 95.38 483 SER A CA 1
ATOM 3862 C C . SER A 1 483 ? 9.109 3.134 -5.696 1.00 95.38 483 SER A C 1
ATOM 3864 O O . SER A 1 483 ? 9.041 2.566 -4.603 1.00 95.38 483 SER A O 1
ATOM 3866 N N . ALA A 1 484 ? 9.888 2.695 -6.686 1.00 95.44 484 ALA A N 1
ATOM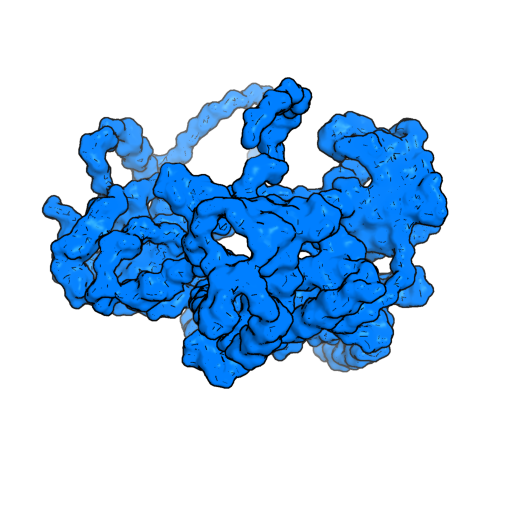 3867 C CA . ALA A 1 484 ? 10.803 1.566 -6.571 1.00 95.44 484 ALA A CA 1
ATOM 3868 C C . ALA A 1 484 ? 11.850 1.821 -5.481 1.00 95.44 484 ALA A C 1
ATOM 3870 O O . ALA A 1 484 ? 11.987 1.011 -4.560 1.00 95.44 484 ALA A O 1
ATOM 3871 N N . ARG A 1 485 ? 12.515 2.982 -5.547 1.00 93.75 485 ARG A N 1
ATOM 3872 C CA . ARG A 1 485 ? 13.534 3.439 -4.595 1.00 93.75 485 ARG A CA 1
ATOM 3873 C C . ARG A 1 485 ? 13.014 3.429 -3.161 1.00 93.75 485 ARG A C 1
ATOM 3875 O O . ARG A 1 485 ? 13.627 2.817 -2.291 1.00 93.75 485 ARG A O 1
ATOM 3882 N N . LEU A 1 486 ? 11.866 4.062 -2.920 1.00 94.50 486 LEU A N 1
ATOM 3883 C CA . LEU A 1 486 ? 11.269 4.155 -1.587 1.00 94.50 486 LEU A CA 1
ATOM 3884 C C . LEU A 1 486 ? 10.851 2.777 -1.072 1.00 94.50 486 LEU A C 1
ATOM 3886 O O . LEU A 1 486 ? 11.237 2.387 0.028 1.00 94.50 486 LEU A O 1
ATOM 3890 N N . SER A 1 487 ? 10.090 2.022 -1.869 1.00 95.31 487 SER A N 1
ATOM 3891 C CA . SER A 1 487 ? 9.522 0.738 -1.439 1.00 95.31 487 SER A CA 1
ATOM 3892 C C . SER A 1 487 ? 10.527 -0.416 -1.396 1.00 95.31 487 SER A C 1
ATOM 3894 O O . SER A 1 487 ? 10.204 -1.466 -0.843 1.00 95.31 487 SER A O 1
ATOM 3896 N N . GLY A 1 488 ? 11.725 -0.266 -1.967 1.00 94.38 488 GLY A N 1
ATOM 3897 C CA . GLY A 1 488 ? 12.680 -1.366 -2.102 1.00 94.38 488 GLY A CA 1
ATOM 3898 C C . GLY A 1 488 ? 12.172 -2.467 -3.038 1.00 94.38 488 GLY A C 1
ATOM 3899 O O . GLY A 1 488 ? 12.434 -3.646 -2.816 1.00 94.38 488 GLY A O 1
ATOM 3900 N N . LEU A 1 489 ? 11.390 -2.111 -4.056 1.00 95.44 489 LEU A N 1
ATOM 3901 C CA . LEU A 1 489 ? 10.897 -3.033 -5.081 1.00 95.44 489 LEU A CA 1
ATOM 3902 C C . LEU A 1 489 ? 11.553 -2.716 -6.419 1.00 95.44 489 LEU A C 1
ATOM 3904 O O . LEU A 1 489 ? 11.849 -1.561 -6.696 1.00 95.44 489 LEU A O 1
ATOM 3908 N N . SER A 1 490 ? 11.717 -3.706 -7.298 1.00 94.88 490 SER A N 1
ATOM 3909 C CA . SER A 1 490 ? 12.176 -3.410 -8.660 1.00 94.88 490 SER A CA 1
ATOM 3910 C C . SER A 1 490 ? 11.180 -2.493 -9.396 1.00 94.88 490 SER A C 1
ATOM 3912 O O . SER A 1 490 ? 9.968 -2.635 -9.198 1.00 94.88 490 SER A O 1
ATOM 3914 N N . PRO A 1 491 ? 11.636 -1.610 -10.303 1.00 95.44 491 PRO A N 1
ATOM 3915 C CA . PRO A 1 491 ? 10.766 -0.770 -11.142 1.00 95.44 491 PRO A CA 1
ATOM 3916 C C . PRO A 1 491 ? 9.680 -1.549 -11.890 1.00 95.44 491 PRO A C 1
ATOM 3918 O O . PRO A 1 491 ? 8.546 -1.089 -12.044 1.00 95.44 491 PRO A O 1
ATOM 3921 N N . ASN A 1 492 ? 9.996 -2.781 -12.295 1.00 95.31 492 ASN A N 1
ATOM 3922 C CA . ASN A 1 492 ? 9.033 -3.704 -12.889 1.00 95.31 492 ASN A CA 1
ATOM 3923 C C . ASN A 1 492 ? 7.858 -4.030 -11.950 1.00 95.31 492 ASN A C 1
ATOM 3925 O O . ASN A 1 492 ? 6.715 -4.115 -12.399 1.00 95.31 492 ASN A O 1
ATOM 3929 N N . LEU A 1 493 ? 8.118 -4.247 -10.658 1.00 94.31 493 LEU A N 1
ATOM 3930 C CA . LEU A 1 493 ? 7.064 -4.486 -9.671 1.00 94.31 493 LEU A CA 1
ATOM 3931 C C . LEU A 1 493 ? 6.372 -3.182 -9.280 1.00 94.31 493 LEU A C 1
ATOM 3933 O O . LEU A 1 493 ? 5.142 -3.144 -9.252 1.00 94.31 493 LEU A O 1
ATOM 3937 N N . ALA A 1 494 ? 7.149 -2.124 -9.033 1.00 95.81 494 ALA A N 1
ATOM 3938 C CA . ALA A 1 494 ? 6.637 -0.840 -8.578 1.00 95.81 494 ALA A CA 1
ATOM 3939 C C . ALA A 1 494 ? 5.624 -0.243 -9.565 1.00 95.81 494 ALA A C 1
ATOM 3941 O O . ALA A 1 494 ? 4.524 0.116 -9.157 1.00 95.81 494 ALA A O 1
ATOM 3942 N N . SER A 1 495 ? 5.927 -0.257 -10.869 1.00 95.94 495 SER A N 1
ATOM 3943 C CA . SER A 1 495 ? 4.997 0.189 -11.923 1.00 95.94 495 SER A CA 1
ATOM 3944 C C . SER A 1 495 ? 3.673 -0.580 -11.941 1.00 95.94 495 SER A C 1
ATOM 3946 O O . SER A 1 495 ? 2.633 -0.047 -12.308 1.00 95.94 495 SER A O 1
ATOM 3948 N N . ARG A 1 496 ? 3.666 -1.845 -11.518 1.00 93.12 496 ARG A N 1
ATOM 3949 C CA . ARG A 1 496 ? 2.463 -2.684 -11.555 1.00 93.12 496 ARG A CA 1
ATOM 3950 C C . ARG A 1 496 ? 1.656 -2.595 -10.263 1.00 93.12 496 ARG A C 1
ATOM 3952 O O . ARG A 1 496 ? 0.530 -3.089 -10.221 1.00 93.12 496 ARG A O 1
ATOM 3959 N N . PHE A 1 497 ? 2.210 -2.083 -9.173 1.00 91.00 497 PHE A N 1
ATOM 3960 C CA . PHE A 1 497 ? 1.552 -2.090 -7.868 1.00 91.00 497 PHE A CA 1
ATOM 3961 C C . PHE A 1 497 ? 0.674 -0.856 -7.662 1.00 91.00 497 PHE A C 1
ATOM 3963 O O . PHE A 1 497 ? 0.907 0.206 -8.227 1.00 91.00 497 PHE A O 1
ATOM 3970 N N . THR A 1 498 ? -0.388 -1.013 -6.868 1.00 89.56 498 THR A N 1
ATOM 3971 C CA . THR A 1 498 ? -1.228 0.125 -6.477 1.00 89.56 498 THR A CA 1
ATOM 3972 C C . THR A 1 498 ? -0.483 0.986 -5.456 1.00 89.56 498 THR A C 1
ATOM 3974 O O . THR A 1 498 ? 0.331 0.438 -4.706 1.00 89.56 498 THR A O 1
ATOM 3977 N N . PRO A 1 499 ? -0.800 2.287 -5.325 1.00 90.06 499 PRO A N 1
ATOM 3978 C CA . PRO A 1 499 ? -0.182 3.135 -4.303 1.00 90.06 499 PRO A CA 1
ATOM 3979 C C . PRO A 1 499 ? -0.306 2.566 -2.879 1.00 90.06 499 PRO A C 1
ATOM 3981 O O . PRO A 1 499 ? 0.665 2.573 -2.131 1.00 90.06 499 PRO A O 1
ATOM 3984 N N . GLY A 1 500 ? -1.448 1.946 -2.550 1.00 87.12 500 GLY A N 1
ATOM 3985 C CA . GLY A 1 500 ? -1.650 1.251 -1.271 1.00 87.12 500 GLY A CA 1
ATOM 3986 C C . GLY A 1 500 ? -0.715 0.048 -1.062 1.00 87.12 500 GLY A C 1
ATOM 3987 O O . GLY A 1 500 ? -0.222 -0.191 0.039 1.00 87.12 500 GLY A O 1
ATOM 3988 N N . THR A 1 501 ? -0.412 -0.696 -2.131 1.00 88.88 501 THR A N 1
ATOM 3989 C CA . THR A 1 501 ? 0.583 -1.780 -2.067 1.00 88.88 501 THR A CA 1
ATOM 3990 C C . THR A 1 501 ? 1.991 -1.207 -1.914 1.00 88.88 501 THR A C 1
ATOM 3992 O O . THR A 1 501 ? 2.768 -1.730 -1.124 1.00 88.88 501 THR A O 1
ATOM 3995 N N . LEU A 1 502 ? 2.312 -0.118 -2.620 1.00 93.56 502 LEU A N 1
ATOM 3996 C CA . LEU A 1 502 ? 3.615 0.544 -2.534 1.00 93.56 502 LEU A CA 1
ATOM 3997 C C . LEU A 1 502 ? 3.898 1.081 -1.130 1.00 93.56 502 LEU A C 1
ATOM 3999 O O . LEU A 1 502 ? 4.987 0.840 -0.617 1.00 93.56 502 LEU A O 1
ATOM 4003 N N . ILE A 1 503 ? 2.928 1.745 -0.486 1.00 92.50 503 ILE A N 1
ATOM 4004 C CA . ILE A 1 503 ? 3.108 2.244 0.885 1.00 92.50 503 ILE A CA 1
ATOM 4005 C C . ILE A 1 503 ? 3.249 1.091 1.890 1.00 92.50 503 ILE A C 1
ATOM 4007 O O . ILE A 1 503 ? 4.117 1.134 2.751 1.00 92.50 503 ILE A O 1
ATOM 4011 N N . SER A 1 504 ? 2.509 -0.008 1.716 1.00 91.31 504 SER A N 1
ATOM 4012 C CA . SER A 1 504 ? 2.688 -1.211 2.549 1.00 91.31 504 SER A CA 1
ATOM 4013 C C . SER A 1 504 ? 4.047 -1.871 2.364 1.00 91.31 504 SER A C 1
ATOM 4015 O O . SER A 1 504 ? 4.658 -2.349 3.321 1.00 91.31 504 SER A O 1
ATOM 4017 N N . SER A 1 505 ? 4.521 -1.942 1.120 1.00 94.00 505 SER A N 1
ATOM 4018 C CA . SER A 1 505 ? 5.854 -2.442 0.806 1.00 94.00 505 SER A CA 1
ATOM 4019 C C . SER A 1 505 ? 6.917 -1.534 1.416 1.00 94.00 505 SER A C 1
ATOM 4021 O O . SER A 1 505 ? 7.862 -2.047 2.006 1.00 94.00 505 SER A O 1
ATOM 4023 N N . TYR A 1 506 ? 6.730 -0.217 1.362 1.00 95.56 506 TYR A N 1
ATOM 4024 C CA . TYR A 1 506 ? 7.584 0.755 2.034 1.00 95.56 506 TYR A CA 1
ATOM 4025 C C . TYR A 1 506 ? 7.633 0.549 3.561 1.00 95.56 506 TYR A C 1
ATOM 4027 O O . TYR A 1 506 ? 8.719 0.418 4.124 1.00 95.56 506 TYR A O 1
ATOM 4035 N N . GLU A 1 507 ? 6.482 0.417 4.226 1.00 95.19 507 GLU A N 1
ATOM 4036 C CA . GLU A 1 507 ? 6.408 0.106 5.661 1.00 95.19 507 GLU A CA 1
ATOM 4037 C C . GLU A 1 507 ? 7.106 -1.225 5.984 1.00 95.19 507 GLU A C 1
ATOM 4039 O O . GLU A 1 507 ? 7.864 -1.327 6.943 1.00 95.19 507 GLU A O 1
ATOM 4044 N N . THR A 1 508 ? 6.906 -2.248 5.148 1.00 95.50 508 THR A N 1
ATOM 4045 C CA . THR A 1 508 ? 7.557 -3.561 5.292 1.00 95.50 508 THR A CA 1
ATOM 4046 C C . THR A 1 508 ? 9.078 -3.449 5.186 1.00 95.50 508 THR A C 1
ATOM 4048 O O . THR A 1 508 ? 9.795 -4.043 5.991 1.00 95.50 508 THR A O 1
ATOM 4051 N N . TYR A 1 509 ? 9.577 -2.673 4.219 1.00 96.38 509 TYR A N 1
ATOM 4052 C CA . TYR A 1 509 ? 11.002 -2.399 4.070 1.00 96.38 509 TYR A CA 1
ATOM 4053 C C . TYR A 1 509 ? 11.552 -1.709 5.327 1.00 96.38 509 TYR A C 1
ATOM 4055 O O . TYR A 1 509 ? 12.563 -2.146 5.871 1.00 96.38 509 TYR A O 1
ATOM 4063 N N . GLU A 1 510 ? 10.875 -0.672 5.834 1.00 96.69 510 GLU A N 1
ATOM 4064 C CA . GLU A 1 510 ? 11.308 0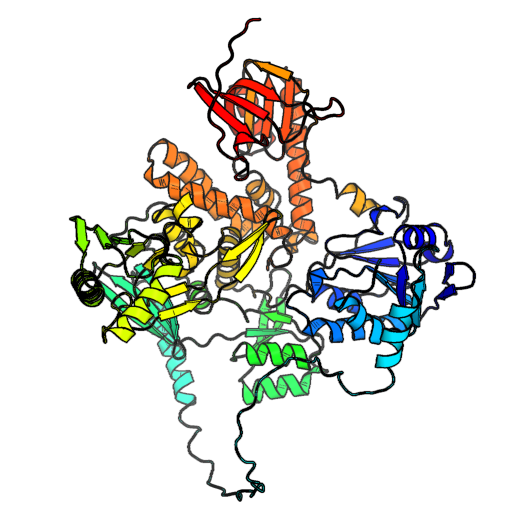.033 7.046 1.00 96.69 510 GLU A CA 1
ATOM 4065 C C . GLU A 1 510 ? 11.275 -0.848 8.294 1.00 96.69 510 GLU A C 1
ATOM 4067 O O . GLU A 1 510 ? 12.189 -0.767 9.116 1.00 96.69 510 GLU A O 1
ATOM 4072 N N . ALA A 1 511 ? 10.267 -1.709 8.433 1.00 96.62 511 ALA A N 1
ATOM 4073 C CA . ALA A 1 511 ? 10.198 -2.664 9.528 1.00 96.62 511 ALA A CA 1
ATOM 4074 C C . ALA A 1 511 ? 11.414 -3.597 9.505 1.00 96.62 511 ALA A C 1
ATOM 4076 O O . ALA A 1 511 ? 12.153 -3.663 10.488 1.00 96.62 511 ALA A O 1
ATOM 4077 N N . VAL A 1 512 ? 11.687 -4.241 8.365 1.00 96.44 512 VAL A N 1
ATOM 4078 C CA . VAL A 1 512 ? 12.837 -5.147 8.219 1.00 96.44 512 VAL A CA 1
ATOM 4079 C C . VAL A 1 512 ? 14.155 -4.414 8.460 1.00 96.44 512 VAL A C 1
ATOM 4081 O O . VAL A 1 512 ? 14.961 -4.897 9.254 1.00 96.44 512 VAL A O 1
ATOM 4084 N N . ARG A 1 513 ? 14.352 -3.235 7.853 1.00 95.69 513 ARG A N 1
ATOM 4085 C CA . ARG A 1 513 ? 15.566 -2.419 8.023 1.00 95.69 513 ARG A CA 1
ATOM 4086 C C . ARG A 1 513 ? 15.830 -2.089 9.485 1.00 95.69 513 ARG A C 1
ATOM 4088 O O . ARG A 1 513 ? 16.963 -2.134 9.950 1.00 95.69 513 ARG A O 1
ATOM 4095 N N . ARG A 1 514 ? 14.773 -1.768 10.232 1.00 95.69 514 ARG A N 1
ATOM 4096 C CA . ARG A 1 514 ? 14.893 -1.456 11.656 1.00 95.69 514 ARG A CA 1
ATOM 4097 C C . ARG A 1 514 ? 15.141 -2.711 12.487 1.00 95.69 514 ARG A C 1
ATOM 4099 O O . ARG A 1 514 ? 15.648 -2.560 13.590 1.00 95.69 514 ARG A O 1
ATOM 4106 N N . GLY A 1 515 ? 14.812 -3.913 12.007 1.00 95.25 515 GLY A N 1
ATOM 4107 C CA . GLY A 1 515 ? 14.826 -5.165 12.776 1.00 95.25 515 GLY A CA 1
ATOM 4108 C C . GLY A 1 515 ? 13.492 -5.461 13.471 1.00 95.25 515 GLY A C 1
ATOM 4109 O O . GLY A 1 515 ? 13.465 -6.048 14.547 1.00 95.25 515 GLY A O 1
ATOM 4110 N N . ILE A 1 516 ? 12.386 -4.971 12.913 1.00 96.50 516 ILE A N 1
ATOM 4111 C CA . ILE A 1 516 ? 11.011 -5.236 13.348 1.00 96.50 516 ILE A CA 1
ATOM 4112 C C . ILE A 1 516 ? 10.442 -6.378 12.499 1.00 96.50 516 ILE A C 1
ATOM 4114 O O . ILE A 1 516 ? 10.484 -6.348 11.268 1.00 96.50 516 ILE A O 1
ATOM 4118 N N . ALA A 1 517 ? 9.904 -7.394 13.162 1.00 96.19 517 ALA A N 1
ATOM 4119 C CA . ALA A 1 517 ? 9.305 -8.555 12.534 1.00 96.19 517 ALA A CA 1
ATOM 4120 C C . ALA A 1 517 ? 7.931 -8.210 11.931 1.00 96.19 517 ALA A C 1
ATOM 4122 O O . ALA A 1 517 ? 7.049 -7.674 12.600 1.00 96.19 517 ALA A O 1
ATOM 4123 N N . VAL A 1 518 ? 7.746 -8.540 10.655 1.00 95.00 518 VAL A N 1
ATOM 4124 C CA . VAL A 1 518 ? 6.532 -8.276 9.876 1.00 95.00 518 VAL A CA 1
ATOM 4125 C C . VAL A 1 518 ? 5.569 -9.454 10.046 1.00 95.00 518 VAL A C 1
ATOM 4127 O O . VAL A 1 518 ? 5.934 -10.577 9.690 1.00 95.00 518 VAL A O 1
ATOM 4130 N N . PRO A 1 519 ? 4.341 -9.255 10.549 1.00 92.62 519 PRO A N 1
ATOM 4131 C CA . PRO A 1 519 ? 3.417 -10.357 10.810 1.00 92.62 519 PRO A CA 1
ATOM 4132 C C . PRO A 1 519 ? 3.000 -11.073 9.516 1.00 92.62 519 PRO A C 1
ATOM 4134 O O . PRO A 1 519 ? 2.661 -10.440 8.515 1.00 92.62 519 PRO A O 1
ATOM 4137 N N . PHE A 1 520 ? 2.979 -12.408 9.512 1.00 90.62 520 PHE A N 1
ATOM 4138 C CA . PHE A 1 520 ? 2.499 -13.184 8.362 1.00 90.62 520 PHE A CA 1
ATOM 4139 C C . PHE A 1 520 ? 0.976 -13.059 8.218 1.00 90.62 520 PHE A C 1
ATOM 4141 O O . PHE A 1 520 ? 0.468 -12.745 7.136 1.00 90.62 520 PHE A O 1
ATOM 4148 N N . ARG A 1 521 ? 0.246 -13.231 9.325 1.00 83.81 521 ARG A N 1
ATOM 4149 C CA . ARG A 1 521 ? -1.209 -13.054 9.408 1.00 83.81 521 ARG A CA 1
ATOM 4150 C C . ARG A 1 521 ? -1.542 -11.889 10.316 1.00 83.81 521 ARG A C 1
ATOM 4152 O O . ARG A 1 521 ? -0.920 -11.714 11.355 1.00 83.81 521 ARG A O 1
ATOM 4159 N N . LYS A 1 522 ? -2.568 -11.135 9.933 1.00 76.94 522 LYS A N 1
ATOM 4160 C CA . LYS A 1 522 ? -3.154 -10.111 10.790 1.00 76.94 522 LYS A CA 1
ATOM 4161 C C . LYS A 1 522 ? -4.134 -10.773 11.754 1.00 76.94 522 LYS A C 1
ATOM 4163 O O . LYS A 1 522 ? -5.285 -11.032 11.386 1.00 76.94 522 LYS A O 1
ATOM 4168 N N . SER A 1 523 ? -3.631 -11.125 12.930 1.00 65.88 523 SER A N 1
ATOM 4169 C CA . SER A 1 523 ? -4.389 -11.713 14.038 1.00 65.88 523 SER A CA 1
ATOM 4170 C C . SER A 1 523 ? -4.721 -10.700 15.129 1.00 65.88 523 SER A C 1
ATOM 4172 O O . SER A 1 523 ? -5.602 -10.971 15.935 1.00 65.88 523 SER A O 1
ATOM 4174 N N . ASP A 1 524 ? -4.062 -9.537 15.148 1.00 65.81 524 ASP A N 1
ATOM 4175 C CA . ASP A 1 524 ? -4.346 -8.477 16.106 1.00 65.81 524 ASP A CA 1
ATOM 4176 C C . ASP A 1 524 ? -5.764 -7.950 15.864 1.00 65.81 524 ASP A C 1
ATOM 4178 O O . ASP A 1 524 ? -6.063 -7.313 14.853 1.00 65.81 524 ASP A O 1
ATOM 4182 N N . SER A 1 525 ? -6.686 -8.299 16.756 1.00 59.88 525 SER A N 1
ATOM 4183 C CA . SER A 1 525 ? -8.055 -7.800 16.703 1.00 59.88 525 SER A CA 1
ATOM 4184 C C . SER A 1 525 ? -8.139 -6.423 17.335 1.00 59.88 525 SER A C 1
ATOM 4186 O O . SER A 1 525 ? -7.251 -6.001 18.074 1.00 59.88 525 SER A O 1
ATOM 4188 N N . GLU A 1 526 ? -9.244 -5.745 17.072 1.00 70.31 526 GLU A N 1
ATOM 4189 C CA . GLU A 1 526 ? -9.593 -4.529 17.783 1.00 70.31 526 GLU A CA 1
ATOM 4190 C C . GLU A 1 526 ? -9.655 -4.766 19.304 1.00 70.31 526 GLU A C 1
ATOM 4192 O O . GLU A 1 526 ? -10.013 -5.853 19.780 1.00 70.31 526 GLU A O 1
ATOM 4197 N N . THR A 1 527 ? -9.297 -3.742 20.072 1.00 70.06 527 THR A N 1
ATOM 4198 C CA . THR A 1 527 ? -9.463 -3.726 21.528 1.00 70.06 527 THR A CA 1
ATOM 4199 C C . THR A 1 527 ? -10.940 -3.817 21.913 1.00 70.06 527 THR A C 1
ATOM 4201 O O . THR A 1 527 ? -11.832 -3.424 21.163 1.00 70.06 527 THR A O 1
ATOM 4204 N N . ILE A 1 528 ? -11.226 -4.377 23.091 1.00 73.38 528 ILE A N 1
ATOM 4205 C CA . ILE A 1 528 ? -12.606 -4.450 23.576 1.00 73.38 528 ILE A CA 1
ATOM 4206 C C . ILE A 1 528 ? -13.153 -3.031 23.762 1.00 73.38 528 ILE A C 1
ATOM 4208 O O . ILE A 1 528 ? -12.522 -2.202 24.417 1.00 73.38 528 ILE A O 1
ATOM 4212 N N . ARG A 1 529 ? -14.350 -2.758 23.230 1.00 71.88 529 ARG A N 1
ATOM 4213 C CA . ARG A 1 529 ? -15.042 -1.474 23.417 1.00 71.88 529 ARG A CA 1
ATOM 4214 C C . ARG A 1 529 ? -16.454 -1.653 23.933 1.00 71.88 529 ARG A C 1
ATOM 4216 O O . ARG A 1 529 ? -17.126 -2.611 23.579 1.00 71.88 529 ARG A O 1
ATOM 4223 N N . ARG A 1 530 ? -16.943 -0.675 24.692 1.00 73.38 530 ARG A N 1
ATOM 4224 C CA . ARG A 1 530 ? -18.361 -0.600 25.070 1.00 73.38 530 ARG A CA 1
ATOM 4225 C C . ARG A 1 530 ? -19.190 0.059 23.967 1.00 73.38 530 ARG A C 1
ATOM 4227 O O . ARG A 1 530 ? -18.666 0.876 23.204 1.00 73.38 530 ARG A O 1
ATOM 4234 N N . ILE A 1 531 ? -20.490 -0.244 23.914 1.00 68.00 531 ILE A N 1
ATOM 4235 C CA . ILE A 1 531 ? -21.436 0.346 22.940 1.00 68.00 531 ILE A CA 1
ATOM 4236 C C . ILE A 1 531 ? -21.387 1.876 22.941 1.00 68.00 531 ILE A C 1
ATOM 4238 O O . ILE A 1 531 ? -21.324 2.498 21.877 1.00 68.00 531 ILE A O 1
ATOM 4242 N N . SER A 1 532 ? -21.384 2.486 24.127 1.00 63.69 532 SER A N 1
ATOM 4243 C CA . SER A 1 532 ? -21.367 3.943 24.284 1.00 63.69 532 SER A CA 1
ATOM 4244 C C . SER A 1 532 ? -20.134 4.590 23.639 1.00 63.69 532 SER A C 1
ATOM 4246 O O . SER A 1 532 ? -20.245 5.626 22.979 1.00 63.69 532 SER A O 1
ATOM 4248 N N . THR A 1 533 ? -18.964 3.958 23.764 1.00 63.44 533 THR A N 1
ATOM 4249 C CA . THR A 1 533 ? -17.702 4.389 23.139 1.00 63.44 533 THR A CA 1
ATOM 4250 C C . THR A 1 533 ? -17.708 4.185 21.625 1.00 63.44 533 THR A C 1
ATOM 4252 O O . THR A 1 533 ? -17.184 5.008 20.881 1.00 63.44 533 THR A O 1
ATOM 4255 N N . LEU A 1 534 ? -18.315 3.100 21.143 1.00 58.31 534 LEU A N 1
ATOM 4256 C CA . LEU A 1 534 ? -18.348 2.772 19.718 1.00 58.31 534 LEU A CA 1
ATOM 4257 C C . LEU A 1 534 ? -19.210 3.752 18.917 1.00 58.31 534 LEU A C 1
ATOM 4259 O O . LEU A 1 534 ? -18.742 4.315 17.932 1.00 58.31 534 LEU A O 1
ATOM 4263 N N . GLN A 1 535 ? -20.428 4.032 19.385 1.00 57.38 535 GLN A N 1
ATOM 4264 C CA . GLN A 1 535 ? -21.349 4.938 18.688 1.00 57.38 535 GLN A CA 1
ATOM 4265 C C . GLN A 1 535 ? -20.965 6.424 18.819 1.00 57.38 535 GLN A C 1
ATOM 4267 O O . GLN A 1 535 ? -21.396 7.243 18.008 1.00 57.38 535 GLN A O 1
ATOM 4272 N N . SER A 1 536 ? -20.161 6.792 19.823 1.00 54.88 536 SER A N 1
ATOM 4273 C CA . SER A 1 536 ? -19.566 8.135 19.915 1.00 54.88 536 SER A CA 1
ATOM 4274 C C . SER A 1 536 ? -18.354 8.305 18.992 1.00 54.88 536 SER A C 1
ATOM 4276 O O . SER A 1 536 ? -18.126 9.417 18.517 1.00 54.88 536 SER A O 1
ATOM 4278 N N . ALA A 1 537 ? -17.629 7.218 18.700 1.00 51.22 537 ALA A N 1
ATOM 4279 C CA . ALA A 1 537 ? -16.456 7.200 17.826 1.00 51.22 537 ALA A CA 1
ATOM 4280 C C . ALA A 1 537 ? -16.771 6.948 16.335 1.00 51.22 537 ALA A C 1
ATOM 4282 O O . ALA A 1 537 ? -16.006 7.396 15.488 1.00 51.22 537 ALA A O 1
ATOM 4283 N N . ASP A 1 538 ? -17.883 6.283 15.988 1.00 49.81 538 ASP A N 1
ATOM 4284 C CA . ASP A 1 538 ? -18.319 6.009 14.598 1.00 49.81 538 ASP A CA 1
ATOM 4285 C C . ASP A 1 538 ? -18.973 7.224 13.908 1.00 49.81 538 ASP A C 1
ATOM 4287 O O . ASP A 1 538 ? -19.965 7.127 13.183 1.00 49.81 538 ASP A O 1
ATOM 4291 N N . ARG A 1 539 ? -18.399 8.408 14.112 1.00 52.03 539 ARG A N 1
ATOM 4292 C CA . ARG A 1 539 ? -18.696 9.574 13.281 1.00 52.03 539 ARG A CA 1
ATOM 4293 C C . ARG A 1 539 ? -17.725 9.512 12.107 1.00 52.03 539 ARG A C 1
ATOM 4295 O O . ARG A 1 539 ? -16.539 9.767 12.283 1.00 52.03 539 ARG A O 1
ATOM 4302 N N . GLY A 1 540 ? -18.206 9.080 10.939 1.00 50.28 540 GLY A N 1
ATOM 4303 C CA . GLY A 1 540 ? -17.419 9.075 9.700 1.00 50.28 540 GLY A CA 1
ATOM 4304 C C . GLY A 1 540 ? -16.858 10.463 9.354 1.00 50.28 540 GLY A C 1
ATOM 4305 O O . GLY A 1 540 ? -17.125 11.439 10.053 1.00 50.28 540 GLY A O 1
ATOM 4306 N N . GLY A 1 541 ? -16.082 10.555 8.267 1.00 50.91 541 GLY A N 1
ATOM 4307 C CA . GLY A 1 541 ? -15.481 11.819 7.822 1.00 50.91 541 GLY A CA 1
ATOM 4308 C C . GLY A 1 541 ? -16.492 12.968 7.824 1.00 50.91 541 GLY A C 1
ATOM 4309 O O . GLY A 1 541 ? -17.599 12.827 7.302 1.00 50.91 541 GLY A O 1
ATOM 4310 N N . MET A 1 542 ? -16.133 14.082 8.462 1.00 59.59 542 MET A N 1
ATOM 4311 C CA . MET A 1 542 ? -17.052 15.199 8.631 1.00 59.59 542 MET A CA 1
ATOM 4312 C C . MET A 1 542 ? -17.328 15.865 7.299 1.00 59.59 542 MET A C 1
ATOM 4314 O O . MET A 1 542 ? -16.417 16.227 6.555 1.00 59.59 542 MET A O 1
ATOM 4318 N N . MET A 1 543 ? -18.613 16.031 7.032 1.00 64.12 543 MET A N 1
ATOM 4319 C CA . MET A 1 543 ? -19.104 16.864 5.959 1.00 64.12 543 MET A CA 1
ATOM 4320 C C . MET A 1 543 ? -20.028 17.880 6.615 1.00 64.12 543 MET A C 1
ATOM 4322 O O . MET A 1 543 ? -20.983 17.504 7.299 1.00 64.12 543 MET A O 1
ATOM 4326 N N . PHE A 1 544 ? -19.710 19.163 6.478 1.00 71.31 544 PHE A N 1
ATOM 4327 C CA . PHE A 1 544 ? -20.681 20.196 6.798 1.00 71.31 544 PHE A CA 1
ATOM 4328 C C . PHE A 1 544 ? -21.777 20.129 5.742 1.00 71.31 544 PHE A C 1
ATOM 4330 O O . PHE A 1 544 ? -21.504 19.860 4.579 1.00 71.31 544 PHE A O 1
ATOM 4337 N N . GLN A 1 545 ? -23.025 20.319 6.145 1.00 74.81 545 GLN A N 1
ATOM 4338 C CA . GLN A 1 545 ? -24.141 20.324 5.211 1.00 74.81 545 GLN A CA 1
ATOM 4339 C C . GLN A 1 545 ? -24.033 21.586 4.337 1.00 74.81 545 GLN A C 1
ATOM 4341 O O . GLN A 1 545 ? -24.189 22.681 4.887 1.00 74.81 545 GLN A O 1
ATOM 4346 N N . PRO A 1 546 ? -23.781 21.486 3.012 1.00 78.94 546 PRO A N 1
ATOM 4347 C CA . PRO A 1 546 ? -23.680 22.683 2.192 1.00 78.94 546 PRO A CA 1
ATOM 4348 C C . PRO A 1 546 ? -25.038 23.365 2.094 1.00 78.94 546 PRO A C 1
ATOM 4350 O O . PRO A 1 546 ? -26.081 22.695 2.068 1.00 78.94 546 PRO A O 1
ATOM 4353 N N . ARG A 1 547 ? -25.017 24.695 1.981 1.00 76.62 547 ARG A N 1
ATOM 4354 C CA . ARG A 1 547 ? -26.185 25.471 1.551 1.00 76.62 547 ARG A CA 1
ATOM 4355 C C . ARG A 1 547 ? -26.252 25.392 0.021 1.00 76.62 547 ARG A C 1
ATOM 4357 O O . ARG A 1 547 ? -25.330 25.888 -0.623 1.00 76.62 547 ARG A O 1
ATOM 4364 N N . PRO A 1 548 ? -27.283 24.765 -0.576 1.00 84.25 548 PRO A N 1
ATOM 4365 C CA . PRO A 1 548 ? -27.421 24.769 -2.024 1.00 84.25 548 PRO A CA 1
ATOM 4366 C C . PRO A 1 548 ? -27.586 26.197 -2.540 1.00 84.25 548 PRO A C 1
ATOM 4368 O O . PRO A 1 548 ? -28.270 27.013 -1.919 1.00 84.25 548 PRO A O 1
ATOM 4371 N N . GLY A 1 549 ? -26.971 26.491 -3.679 1.00 89.00 549 GLY A N 1
ATOM 4372 C CA . GLY A 1 549 ? -27.001 27.826 -4.263 1.00 89.00 549 GLY A CA 1
ATOM 4373 C C . GLY A 1 549 ? -25.793 28.118 -5.138 1.00 89.00 549 GLY A C 1
ATOM 4374 O O . GLY A 1 549 ? -24.896 27.285 -5.279 1.00 89.00 549 GLY A O 1
ATOM 4375 N N . VAL A 1 550 ? -25.802 29.317 -5.717 1.00 93.00 550 VAL A N 1
ATOM 4376 C CA . VAL A 1 550 ? -24.675 29.893 -6.453 1.00 93.00 550 VAL A CA 1
ATOM 4377 C C . VAL A 1 550 ? -24.026 30.944 -5.566 1.00 93.00 550 VAL A C 1
ATOM 4379 O O . VAL A 1 550 ? -24.714 31.813 -5.032 1.00 93.00 550 VAL A O 1
ATOM 4382 N N . PHE A 1 551 ? -22.713 30.851 -5.412 1.00 94.44 551 PHE A N 1
ATOM 4383 C CA . PHE A 1 551 ? -21.924 31.750 -4.583 1.00 94.44 551 PHE A CA 1
ATOM 4384 C C . PHE A 1 551 ? -20.784 32.315 -5.417 1.00 94.44 551 PHE A C 1
ATOM 4386 O O . PHE A 1 551 ? -20.102 31.560 -6.104 1.00 94.44 551 PHE A O 1
ATOM 4393 N N . GLU A 1 552 ? -20.584 33.626 -5.356 1.00 95.12 552 GLU A N 1
ATOM 4394 C CA . GLU A 1 552 ? -19.502 34.329 -6.050 1.00 95.12 552 GLU A CA 1
ATOM 4395 C C . GLU A 1 552 ? -18.339 34.614 -5.096 1.00 95.12 552 GLU A C 1
ATOM 4397 O O . GLU A 1 552 ? -18.559 34.779 -3.894 1.00 95.12 552 GLU A O 1
ATOM 4402 N N . ASN A 1 553 ? -17.120 34.732 -5.627 1.00 94.56 553 ASN A N 1
ATOM 4403 C CA . ASN A 1 553 ? -15.911 35.080 -4.869 1.00 94.56 553 ASN A CA 1
ATOM 4404 C C . ASN A 1 553 ? -15.704 34.171 -3.646 1.00 94.56 553 ASN A C 1
ATOM 4406 O O . ASN A 1 553 ? -15.724 34.620 -2.495 1.00 94.56 553 ASN A O 1
ATOM 4410 N N . VAL A 1 554 ? -15.566 32.873 -3.906 1.00 95.81 554 VAL A N 1
ATOM 4411 C CA . VAL A 1 554 ? -15.408 31.851 -2.866 1.00 95.81 554 VAL A CA 1
ATOM 4412 C C . VAL A 1 554 ? -13.973 31.356 -2.846 1.00 95.81 554 VAL A C 1
ATOM 4414 O O . VAL A 1 554 ? -13.396 31.061 -3.888 1.00 95.81 554 VAL A O 1
ATOM 4417 N N . GLU A 1 555 ? -13.425 31.214 -1.647 1.00 95.81 555 GLU A N 1
ATOM 4418 C CA . GLU A 1 555 ? -12.102 30.646 -1.416 1.00 95.81 555 GLU A CA 1
ATOM 4419 C C . GLU A 1 555 ? -12.253 29.220 -0.877 1.00 95.81 555 GLU A C 1
ATOM 4421 O O . GLU A 1 555 ? -12.959 28.988 0.108 1.00 95.81 555 GLU A O 1
ATOM 4426 N N . GLU A 1 556 ? -11.593 28.252 -1.504 1.00 94.62 556 GLU A N 1
ATOM 4427 C CA . GLU A 1 556 ? -11.406 26.904 -0.961 1.00 94.62 556 GLU A CA 1
ATOM 4428 C C . GLU A 1 556 ? -10.082 26.870 -0.200 1.00 94.62 556 GLU A C 1
ATOM 4430 O O . GLU A 1 556 ? -9.025 27.119 -0.779 1.00 94.62 556 GLU A O 1
ATOM 4435 N N . ILE A 1 557 ? -10.138 26.571 1.098 1.00 93.88 557 ILE A N 1
ATOM 4436 C CA . ILE A 1 557 ? -8.958 26.294 1.918 1.00 93.88 557 ILE A CA 1
ATOM 4437 C C . ILE A 1 557 ? -8.812 24.780 2.084 1.00 93.88 557 ILE A C 1
ATOM 4439 O O . ILE A 1 557 ? -9.736 24.126 2.562 1.00 93.88 557 ILE A O 1
ATOM 4443 N N . ASP A 1 558 ? -7.667 24.226 1.685 1.00 91.62 558 ASP A N 1
ATOM 4444 C CA . ASP A 1 558 ? -7.397 22.779 1.676 1.00 91.62 558 ASP A CA 1
ATOM 4445 C C . ASP A 1 558 ? -6.098 22.447 2.427 1.00 91.62 558 ASP A C 1
ATOM 4447 O O . ASP A 1 558 ? -5.044 23.052 2.191 1.00 91.62 558 ASP A O 1
ATOM 4451 N N . PHE A 1 559 ? -6.153 21.484 3.348 1.00 89.62 559 PHE A N 1
ATOM 4452 C CA . PHE A 1 559 ? -4.988 21.061 4.121 1.00 89.62 559 PHE A CA 1
ATOM 4453 C C . PHE A 1 559 ? -4.076 20.142 3.306 1.00 89.62 559 PHE A C 1
ATOM 4455 O O . PHE A 1 559 ? -4.400 19.006 2.952 1.00 89.62 559 PHE A O 1
ATOM 4462 N N . THR A 1 560 ? -2.834 20.576 3.096 1.00 84.50 560 THR A N 1
ATOM 4463 C CA . THR A 1 560 ? -1.855 19.749 2.388 1.00 84.50 560 THR A CA 1
ATOM 4464 C C . THR A 1 560 ? -1.451 18.541 3.231 1.00 84.50 560 THR A C 1
ATOM 4466 O O . THR A 1 560 ? -0.850 18.682 4.292 1.00 84.50 560 THR A O 1
ATOM 4469 N N . SER A 1 561 ? -1.700 17.335 2.708 1.00 85.25 561 SER A N 1
ATOM 4470 C CA . SER A 1 561 ? -1.323 16.070 3.370 1.00 85.25 561 SER A CA 1
ATOM 4471 C C . SER A 1 561 ? -1.981 15.874 4.743 1.00 85.25 561 SER A C 1
ATOM 4473 O O . SER A 1 561 ? -1.359 15.259 5.607 1.00 85.25 561 SER A O 1
ATOM 4475 N N . MET A 1 562 ? -3.206 16.368 4.962 1.00 89.44 562 MET A N 1
ATOM 4476 C CA . MET A 1 562 ? -3.803 16.418 6.303 1.00 89.44 562 MET A CA 1
ATOM 4477 C C . MET A 1 562 ? -3.696 15.094 7.077 1.00 89.44 562 MET A C 1
ATOM 4479 O O . MET A 1 562 ? -3.203 15.080 8.200 1.00 89.44 562 MET A O 1
ATOM 4483 N N . TYR A 1 563 ? -4.089 13.967 6.472 1.00 89.19 563 TYR A N 1
ATOM 4484 C CA . TYR A 1 563 ? -4.081 12.672 7.160 1.00 89.19 563 TYR A CA 1
ATOM 4485 C C . TYR A 1 563 ? -2.684 12.147 7.531 1.00 89.19 563 TYR A C 1
ATOM 4487 O O . TYR A 1 563 ? -2.494 11.799 8.695 1.00 89.19 563 TYR A O 1
ATOM 4495 N N . PRO A 1 564 ? -1.690 12.096 6.622 1.00 91.31 564 PRO A N 1
ATOM 4496 C CA . PRO A 1 564 ? -0.311 11.812 7.010 1.00 91.31 564 PRO A CA 1
ATOM 4497 C C . PRO A 1 564 ? 0.208 12.713 8.131 1.00 91.31 564 PRO A C 1
ATOM 4499 O O . PRO A 1 564 ? 0.838 12.218 9.061 1.00 91.31 564 PRO A O 1
ATOM 4502 N N . SER A 1 565 ? -0.080 14.016 8.070 1.00 92.12 565 SER A N 1
ATOM 4503 C CA . SER A 1 565 ? 0.374 14.960 9.091 1.00 92.12 565 SER A CA 1
ATOM 4504 C C . SER A 1 565 ? -0.286 14.695 10.444 1.00 92.12 565 SER A C 1
ATOM 4506 O O . SER A 1 565 ? 0.402 14.714 11.456 1.00 92.12 565 SER A O 1
ATOM 4508 N N . ILE A 1 566 ? -1.580 14.357 10.460 1.00 92.25 566 ILE A N 1
ATOM 4509 C CA . ILE A 1 566 ? -2.308 13.902 11.654 1.00 92.25 566 ILE A CA 1
ATOM 4510 C C . ILE A 1 566 ? -1.656 12.649 12.251 1.00 92.25 566 ILE A C 1
ATOM 4512 O O . ILE A 1 566 ? -1.454 12.581 13.459 1.00 92.25 566 ILE A O 1
ATOM 4516 N N . ILE A 1 567 ? -1.291 11.665 11.419 1.00 92.50 567 ILE A N 1
ATOM 4517 C CA . ILE A 1 567 ? -0.618 10.450 11.898 1.00 92.50 567 ILE A CA 1
ATOM 4518 C C . ILE A 1 567 ? 0.695 10.807 12.595 1.00 92.50 567 ILE A C 1
ATOM 4520 O O . ILE A 1 567 ? 0.946 10.336 13.702 1.00 92.50 567 ILE A O 1
ATOM 4524 N N . VAL A 1 568 ? 1.512 11.646 11.957 1.00 93.50 568 VAL A N 1
ATOM 4525 C CA . VAL A 1 568 ? 2.829 12.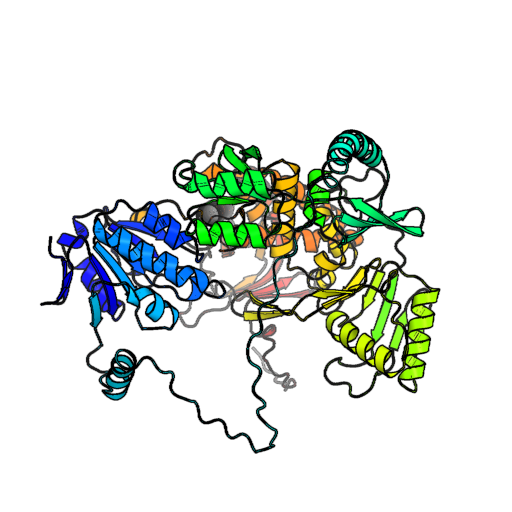035 12.468 1.00 93.50 568 VAL A CA 1
ATOM 4526 C C . VAL A 1 568 ? 2.714 12.890 13.733 1.00 93.50 568 VAL A C 1
ATOM 4528 O O . VAL A 1 568 ? 3.290 12.531 14.756 1.00 93.50 568 VAL A O 1
ATOM 4531 N N . GLN A 1 569 ? 1.955 13.988 13.690 1.00 92.12 569 GLN A N 1
ATOM 4532 C CA . GLN A 1 569 ? 1.809 14.926 14.811 1.00 92.12 569 GLN A CA 1
ATOM 4533 C C . GLN A 1 569 ? 1.070 14.302 15.997 1.00 92.12 569 GLN A C 1
ATOM 4535 O O . GLN A 1 569 ? 1.415 14.562 17.146 1.00 92.12 569 GLN A O 1
ATOM 4540 N N . GLY A 1 570 ? 0.071 13.461 15.724 1.00 91.25 570 GLY A N 1
ATOM 4541 C CA . GLY A 1 570 ? -0.708 12.752 16.735 1.00 91.25 570 GLY A CA 1
ATOM 4542 C C . GLY A 1 570 ? -0.060 11.464 17.244 1.00 91.25 570 GLY A C 1
ATOM 4543 O O . GLY A 1 570 ? -0.689 10.772 18.041 1.00 91.25 570 GLY A O 1
ATOM 4544 N N . ASN A 1 571 ? 1.144 11.115 16.771 1.00 94.50 571 ASN A N 1
ATOM 4545 C CA . ASN A 1 571 ? 1.855 9.877 17.099 1.00 94.50 571 ASN A CA 1
ATOM 4546 C C . ASN A 1 571 ? 0.975 8.612 16.947 1.00 94.50 571 ASN A C 1
ATOM 4548 O O . ASN A 1 571 ? 0.979 7.723 17.798 1.00 94.50 571 ASN A O 1
ATOM 4552 N N . LEU A 1 572 ? 0.167 8.531 15.883 1.00 92.19 572 LEU A N 1
ATOM 4553 C CA . LEU A 1 572 ? -0.863 7.495 15.733 1.00 92.19 572 LEU A CA 1
ATOM 4554 C C . LEU A 1 572 ? -0.305 6.213 15.090 1.00 92.19 572 LEU A C 1
ATOM 4556 O O . LEU A 1 572 ? -0.003 6.179 13.899 1.00 92.19 572 LEU A O 1
ATOM 4560 N N . SER A 1 573 ? -0.214 5.130 15.860 1.00 92.00 573 SER A N 1
ATOM 4561 C CA . SER A 1 573 ? 0.296 3.818 15.432 1.00 92.00 573 SER A CA 1
ATOM 4562 C C . SER A 1 573 ? -0.379 2.698 16.247 1.00 92.00 573 SER A C 1
ATOM 4564 O O . SER A 1 573 ? -0.907 2.983 17.324 1.00 92.00 573 SER A O 1
ATOM 4566 N N . PRO A 1 574 ? -0.420 1.429 15.789 1.00 88.94 574 PRO A N 1
ATOM 4567 C CA . PRO A 1 574 ? -1.048 0.334 16.541 1.00 88.94 574 PRO A CA 1
ATOM 4568 C C . PRO A 1 574 ? -0.596 0.207 18.004 1.00 88.94 574 PRO A C 1
ATOM 4570 O O . PRO A 1 574 ? -1.414 -0.041 18.889 1.00 88.94 574 PRO A O 1
ATOM 4573 N N . GLU A 1 575 ? 0.694 0.375 18.257 1.00 90.31 575 GLU A N 1
ATOM 4574 C CA . GLU A 1 575 ? 1.333 0.267 19.568 1.00 90.31 575 GLU A CA 1
ATOM 4575 C C . GLU A 1 575 ? 1.101 1.495 20.459 1.00 90.31 575 GLU A C 1
ATOM 4577 O O . GLU A 1 575 ? 1.048 1.372 21.682 1.00 90.31 575 GLU A O 1
ATOM 4582 N N . THR A 1 576 ? 0.850 2.667 19.869 1.00 91.38 576 THR A N 1
ATOM 4583 C CA . THR A 1 576 ? 0.629 3.906 20.628 1.00 91.38 576 THR A CA 1
ATOM 4584 C C . THR A 1 576 ? -0.810 4.060 21.118 1.00 91.38 576 THR A C 1
ATOM 4586 O O . THR A 1 576 ? -1.081 4.920 21.950 1.00 91.38 576 THR A O 1
ATOM 4589 N N . ILE A 1 577 ? -1.735 3.189 20.685 1.00 84.88 577 ILE A N 1
ATOM 4590 C CA . ILE A 1 577 ? -3.124 3.169 21.181 1.00 84.88 577 ILE A CA 1
ATOM 4591 C C . ILE A 1 577 ? -3.161 2.973 22.705 1.00 84.88 577 ILE A C 1
ATOM 4593 O O . ILE A 1 577 ? -3.916 3.653 23.395 1.00 84.88 577 ILE A O 1
ATOM 4597 N N . GLY A 1 578 ? -2.374 2.023 23.222 1.00 79.50 578 GLY A N 1
ATOM 4598 C CA . GLY A 1 578 ? -2.272 1.749 24.661 1.00 79.50 578 GLY A CA 1
ATOM 4599 C C . GLY A 1 578 ? -1.168 2.548 25.357 1.00 79.50 578 GLY A C 1
ATOM 4600 O O . GLY A 1 578 ? -1.254 2.791 26.559 1.00 79.50 578 GLY A O 1
ATOM 4601 N N . TYR A 1 579 ? -0.153 2.972 24.600 1.00 85.31 579 TYR A N 1
ATOM 4602 C CA . TYR A 1 579 ? 1.056 3.615 25.113 1.00 85.31 579 TYR A CA 1
ATOM 4603 C C . TYR A 1 579 ? 1.389 4.878 24.298 1.00 85.31 579 TYR A C 1
ATOM 4605 O O . TYR A 1 579 ? 2.363 4.885 23.546 1.00 85.31 579 TYR A O 1
ATOM 4613 N N . PRO A 1 580 ? 0.596 5.960 24.422 1.00 87.31 580 PRO A N 1
ATOM 4614 C CA . PRO A 1 580 ? 0.705 7.140 23.553 1.00 87.31 580 PRO A CA 1
ATOM 4615 C C . PRO A 1 580 ? 2.044 7.884 23.668 1.00 87.31 580 PRO A C 1
ATOM 4617 O O . PRO A 1 580 ? 2.451 8.562 22.727 1.00 87.31 580 PRO A O 1
ATOM 4620 N N . GLU A 1 581 ? 2.737 7.727 24.797 1.00 88.50 581 GLU A N 1
ATOM 4621 C CA . GLU A 1 581 ? 4.049 8.330 25.066 1.00 88.50 581 GLU A CA 1
ATOM 4622 C C . GLU A 1 581 ? 5.200 7.643 24.306 1.00 88.50 581 GLU A C 1
ATOM 4624 O O . GLU A 1 581 ? 6.293 8.198 24.193 1.00 88.50 581 GLU A O 1
ATOM 4629 N N . GLN A 1 582 ? 4.997 6.419 23.803 1.00 89.62 582 GLN A N 1
ATOM 4630 C CA . GLN A 1 582 ? 6.036 5.701 23.065 1.00 89.62 582 GLN A CA 1
ATOM 4631 C C . GLN A 1 582 ? 6.101 6.178 21.609 1.00 89.62 582 GLN A C 1
ATOM 4633 O O . GLN A 1 582 ? 5.055 6.357 20.986 1.00 89.62 582 GLN A O 1
ATOM 4638 N N . PRO A 1 583 ? 7.296 6.345 21.012 1.00 91.56 583 PRO A N 1
ATOM 4639 C CA . PRO A 1 583 ? 7.409 6.705 19.601 1.00 91.56 583 PRO A CA 1
ATOM 4640 C C . PRO A 1 583 ? 6.781 5.644 18.690 1.00 91.56 583 PRO A C 1
ATOM 4642 O O . PRO A 1 583 ? 7.219 4.494 18.671 1.00 91.56 583 PRO A O 1
ATOM 4645 N N . GLY A 1 584 ? 5.786 6.044 17.901 1.00 94.31 584 GLY A N 1
ATOM 4646 C CA . GLY A 1 584 ? 5.103 5.154 16.975 1.00 94.31 584 GLY A CA 1
ATOM 4647 C C . GLY A 1 584 ? 5.935 4.835 15.731 1.00 94.31 584 GLY A C 1
ATOM 4648 O O . GLY A 1 584 ? 6.565 5.704 15.119 1.00 94.31 584 GLY A O 1
ATOM 4649 N N . PHE A 1 585 ? 5.865 3.583 15.297 1.00 95.06 585 PHE A N 1
ATOM 4650 C CA . PHE A 1 585 ? 6.400 3.071 14.046 1.00 95.06 585 PHE A CA 1
ATOM 4651 C C . PHE A 1 585 ? 5.836 3.822 12.837 1.00 95.06 585 PHE A C 1
ATOM 4653 O O . PHE A 1 585 ? 6.624 4.335 12.041 1.00 95.06 585 PHE A O 1
ATOM 4660 N N . LEU A 1 586 ? 4.506 3.932 12.702 1.00 94.44 586 LEU A N 1
ATOM 4661 C CA . LEU A 1 586 ? 3.887 4.617 11.559 1.00 94.44 586 LEU A CA 1
ATOM 4662 C C . LEU A 1 586 ? 4.314 6.096 11.456 1.00 94.44 586 LEU A C 1
ATOM 4664 O O . LEU A 1 586 ? 4.797 6.476 10.388 1.00 94.44 586 LEU A O 1
ATOM 4668 N N . PRO A 1 587 ? 4.240 6.925 12.519 1.00 94.81 587 PRO A N 1
ATOM 4669 C CA . PRO A 1 587 ? 4.788 8.285 12.520 1.00 94.81 587 PRO A CA 1
ATOM 4670 C C . PRO A 1 587 ? 6.249 8.350 12.061 1.00 94.81 587 PRO A C 1
ATOM 4672 O O . PRO A 1 587 ? 6.591 9.116 11.160 1.00 94.81 587 PRO A O 1
ATOM 4675 N N . ALA A 1 588 ? 7.110 7.496 12.625 1.00 95.12 588 ALA A N 1
ATOM 4676 C CA . ALA A 1 588 ? 8.541 7.488 12.327 1.00 95.12 588 ALA A CA 1
ATOM 4677 C C . ALA A 1 588 ? 8.878 7.008 10.903 1.00 95.12 588 ALA A C 1
ATOM 4679 O O . ALA A 1 588 ? 9.998 7.205 10.427 1.00 95.12 588 ALA A O 1
ATOM 4680 N N . VAL A 1 589 ? 7.952 6.315 10.245 1.00 94.50 589 VAL A N 1
ATOM 4681 C CA . VAL A 1 589 ? 8.078 5.816 8.871 1.00 94.50 589 VAL A CA 1
ATOM 4682 C C . VAL A 1 589 ? 7.459 6.801 7.880 1.00 94.50 589 VAL A C 1
ATOM 4684 O O . VAL A 1 589 ? 8.027 7.050 6.825 1.00 94.50 589 VAL A O 1
ATOM 4687 N N . LEU A 1 590 ? 6.339 7.436 8.217 1.00 94.69 590 LEU A N 1
ATOM 4688 C CA . LEU A 1 590 ? 5.665 8.376 7.322 1.00 94.69 590 LEU A CA 1
ATOM 4689 C C . LEU A 1 590 ? 6.291 9.772 7.318 1.00 94.69 590 LEU A C 1
ATOM 4691 O O . LEU A 1 590 ? 6.225 10.436 6.284 1.00 94.69 590 LEU A O 1
ATOM 4695 N N . ASN A 1 591 ? 6.921 10.213 8.415 1.00 94.88 591 ASN A N 1
ATOM 4696 C CA . ASN A 1 591 ? 7.487 11.563 8.496 1.00 94.88 591 ASN A CA 1
ATOM 4697 C C . ASN A 1 591 ? 8.494 11.876 7.366 1.00 94.88 591 ASN A C 1
ATOM 4699 O O . ASN A 1 591 ? 8.301 12.875 6.678 1.00 94.88 591 ASN A O 1
ATOM 4703 N N . PRO A 1 592 ? 9.486 11.014 7.055 1.00 94.44 592 PRO A N 1
ATOM 4704 C CA . PRO A 1 592 ? 10.395 11.271 5.935 1.00 94.44 592 PRO A CA 1
ATOM 4705 C C . PRO A 1 592 ? 9.699 11.370 4.566 1.00 94.44 592 PRO A C 1
ATOM 4707 O O . PRO A 1 592 ? 10.128 12.145 3.714 1.00 94.44 592 PRO A O 1
ATOM 4710 N N . LEU A 1 593 ? 8.616 10.613 4.334 1.00 93.56 593 LEU A N 1
ATOM 4711 C CA . LEU A 1 593 ? 7.848 10.695 3.079 1.00 93.56 593 LEU A CA 1
ATOM 4712 C C . LEU A 1 593 ? 7.058 11.990 3.005 1.00 93.56 593 LEU A C 1
ATOM 4714 O O . LEU A 1 593 ? 6.942 12.578 1.931 1.00 93.56 593 LEU A O 1
ATOM 4718 N N . LEU A 1 594 ? 6.485 12.402 4.133 1.00 92.88 594 LEU A N 1
ATOM 4719 C CA . LEU A 1 594 ? 5.763 13.656 4.245 1.00 92.88 594 LEU A CA 1
ATOM 4720 C C . LEU A 1 594 ? 6.703 14.834 3.975 1.00 92.88 594 LEU A C 1
ATOM 4722 O O . LEU A 1 594 ? 6.377 15.677 3.140 1.00 92.88 594 LEU A O 1
ATOM 4726 N N . ASP A 1 595 ? 7.885 14.837 4.591 1.00 92.94 595 ASP A N 1
ATOM 4727 C CA . ASP A 1 595 ? 8.925 15.842 4.362 1.00 92.94 595 ASP A CA 1
ATOM 4728 C C . ASP A 1 595 ? 9.361 15.872 2.893 1.00 92.94 595 ASP A C 1
ATOM 4730 O O . ASP A 1 595 ? 9.438 16.944 2.286 1.00 92.94 595 ASP A O 1
ATOM 4734 N N . LEU A 1 596 ? 9.596 14.699 2.292 1.00 93.12 596 LEU A N 1
ATOM 4735 C CA . LEU A 1 596 ? 9.930 14.593 0.874 1.00 93.12 596 LEU A CA 1
ATOM 4736 C C . LEU A 1 596 ? 8.822 15.191 0.001 1.00 93.12 596 LEU A C 1
ATOM 4738 O O . LEU A 1 596 ? 9.119 16.025 -0.853 1.00 93.12 596 LEU A O 1
ATOM 4742 N N . ARG A 1 597 ? 7.556 14.839 0.261 1.00 92.94 597 ARG A N 1
ATOM 4743 C CA . ARG A 1 597 ? 6.409 15.374 -0.480 1.00 92.94 597 ARG A CA 1
ATOM 4744 C C . ARG A 1 597 ? 6.301 16.890 -0.346 1.00 92.94 597 ARG A C 1
ATOM 4746 O O . ARG A 1 597 ? 6.067 17.568 -1.340 1.00 92.94 597 ARG A O 1
ATOM 4753 N N . ILE A 1 598 ? 6.450 17.434 0.863 1.00 89.69 598 ILE A N 1
ATOM 4754 C CA . ILE A 1 598 ? 6.374 18.885 1.095 1.00 89.69 598 ILE A CA 1
ATOM 4755 C C . ILE A 1 598 ? 7.413 19.604 0.233 1.00 89.69 598 ILE A C 1
ATOM 4757 O O . ILE A 1 598 ? 7.081 20.576 -0.447 1.00 89.69 598 ILE A O 1
ATOM 4761 N N . ARG A 1 599 ? 8.647 19.096 0.204 1.00 90.31 599 ARG A N 1
ATOM 4762 C CA . ARG A 1 599 ? 9.718 19.689 -0.598 1.00 90.31 599 ARG A CA 1
ATOM 4763 C C . ARG A 1 599 ? 9.476 19.530 -2.106 1.00 90.31 599 ARG A C 1
ATOM 4765 O O . ARG A 1 599 ? 9.580 20.512 -2.832 1.00 90.31 599 ARG A O 1
ATOM 4772 N N . THR A 1 600 ? 9.091 18.347 -2.595 1.00 91.31 600 THR A N 1
ATOM 4773 C CA . THR A 1 600 ? 8.815 18.136 -4.034 1.00 91.31 600 THR A CA 1
ATOM 4774 C C . THR A 1 600 ? 7.622 18.961 -4.512 1.00 91.31 600 THR A C 1
ATOM 4776 O O . THR A 1 600 ? 7.635 19.482 -5.622 1.00 91.31 600 THR A O 1
ATOM 4779 N N . LYS A 1 601 ? 6.614 19.161 -3.654 1.00 90.00 601 LYS A N 1
ATOM 4780 C CA . LYS A 1 601 ? 5.466 20.034 -3.931 1.00 90.00 601 LYS A CA 1
ATOM 4781 C C . LYS A 1 601 ? 5.861 21.509 -4.051 1.00 90.00 601 LYS A C 1
ATOM 4783 O O . LYS A 1 601 ? 5.202 22.258 -4.770 1.00 90.00 601 LYS A O 1
ATOM 4788 N N . GLN A 1 602 ? 6.905 21.944 -3.346 1.00 88.94 602 GLN A N 1
ATOM 4789 C CA . GLN A 1 602 ? 7.468 23.285 -3.513 1.00 88.94 602 GLN A CA 1
ATOM 4790 C C . GLN A 1 602 ? 8.267 23.382 -4.816 1.00 88.94 602 GLN A C 1
ATOM 4792 O O . GLN A 1 602 ? 8.035 24.305 -5.590 1.00 88.94 602 GLN A O 1
ATOM 4797 N N . LEU A 1 603 ? 9.136 22.404 -5.088 1.00 90.19 603 LEU A N 1
ATOM 4798 C CA . LEU A 1 603 ? 9.991 22.388 -6.279 1.00 90.19 603 LEU A CA 1
ATOM 4799 C C . LEU A 1 603 ? 9.214 22.300 -7.589 1.00 90.19 603 LEU A C 1
ATOM 4801 O O . LEU A 1 603 ? 9.570 22.980 -8.547 1.00 90.19 603 LEU A O 1
ATOM 4805 N N . LYS A 1 604 ? 8.113 21.544 -7.633 1.00 91.12 604 LYS A N 1
ATOM 4806 C CA . LYS A 1 604 ? 7.318 21.417 -8.862 1.00 91.12 604 LYS A CA 1
ATOM 4807 C C . LYS A 1 604 ? 6.719 22.738 -9.358 1.00 91.12 604 LYS A C 1
ATOM 4809 O O . LYS A 1 604 ? 6.371 22.865 -10.522 1.00 91.12 604 LYS A O 1
ATOM 4814 N N . LYS A 1 605 ? 6.606 23.746 -8.478 1.00 89.19 605 LYS A N 1
ATOM 4815 C CA . LYS A 1 605 ? 6.153 25.094 -8.861 1.00 89.19 605 LYS A CA 1
ATOM 4816 C C . LYS A 1 605 ? 7.165 25.808 -9.759 1.00 89.19 605 LYS A C 1
ATOM 4818 O O . LYS A 1 605 ? 6.781 26.712 -10.491 1.00 89.19 605 LYS A O 1
ATOM 4823 N N . THR A 1 606 ? 8.438 25.431 -9.669 1.00 91.69 606 THR A N 1
ATOM 4824 C CA . THR A 1 606 ? 9.541 26.017 -10.440 1.00 91.69 606 THR A CA 1
ATOM 4825 C C . THR A 1 606 ? 10.091 25.071 -11.501 1.00 91.69 606 THR A C 1
ATOM 4827 O O . THR A 1 606 ? 10.589 25.544 -12.515 1.00 91.69 606 THR A O 1
ATOM 4830 N N . ASP A 1 607 ? 9.994 23.758 -11.285 1.00 89.19 607 ASP A N 1
ATOM 4831 C CA . ASP A 1 607 ? 10.513 22.733 -12.187 1.00 89.19 607 ASP A CA 1
ATOM 4832 C C . ASP A 1 607 ? 9.486 21.596 -12.390 1.00 89.19 607 ASP A C 1
ATOM 4834 O O . ASP A 1 607 ? 9.301 20.761 -11.496 1.00 89.19 607 ASP A O 1
ATOM 4838 N N . PRO A 1 608 ? 8.829 21.528 -13.566 1.00 88.38 608 PRO A N 1
ATOM 4839 C CA . PRO A 1 608 ? 7.850 20.490 -13.891 1.00 88.38 608 PRO A CA 1
ATOM 4840 C C . PRO A 1 608 ? 8.383 19.051 -13.820 1.00 88.38 608 PRO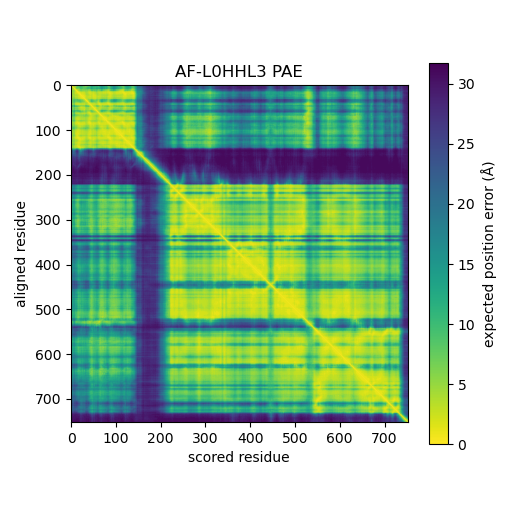 A C 1
ATOM 4842 O O . PRO A 1 608 ? 7.584 18.118 -13.738 1.00 88.38 608 PRO A O 1
ATOM 4845 N N . ALA A 1 609 ? 9.704 18.826 -13.811 1.00 86.69 609 ALA A N 1
ATOM 4846 C CA . ALA A 1 609 ? 10.275 17.485 -13.661 1.00 86.69 609 ALA A CA 1
ATOM 4847 C C . ALA A 1 609 ? 9.827 16.791 -12.357 1.00 86.69 609 ALA A C 1
ATOM 4849 O O . ALA A 1 609 ? 9.724 15.564 -12.298 1.00 86.69 609 ALA A O 1
ATOM 4850 N N . PHE A 1 610 ? 9.482 17.567 -11.322 1.00 89.94 610 PHE A N 1
ATOM 4851 C CA . PHE A 1 610 ? 9.005 17.042 -10.041 1.00 89.94 610 PHE A CA 1
ATOM 4852 C C . PHE A 1 610 ? 7.505 16.726 -10.001 1.00 89.94 610 PHE A C 1
ATOM 4854 O O . PHE A 1 610 ? 7.045 16.166 -9.001 1.00 89.94 610 PHE A O 1
ATOM 4861 N N . ASP A 1 611 ? 6.733 17.031 -11.052 1.00 90.62 611 ASP A N 1
ATOM 4862 C CA . ASP A 1 611 ? 5.283 16.787 -11.070 1.00 90.62 611 ASP A CA 1
ATOM 4863 C C . ASP A 1 611 ? 4.957 15.307 -10.864 1.00 90.62 611 ASP A C 1
ATOM 4865 O O . ASP A 1 611 ? 4.113 14.955 -10.035 1.00 90.62 611 ASP A O 1
ATOM 4869 N N . GLY A 1 612 ? 5.675 14.431 -11.570 1.00 91.12 612 GLY A N 1
ATOM 4870 C CA . GLY A 1 612 ? 5.474 12.991 -11.473 1.00 91.12 612 GLY A CA 1
ATOM 4871 C C . GLY A 1 612 ? 5.826 12.427 -10.091 1.00 91.12 612 GLY A C 1
ATOM 4872 O O . GLY A 1 612 ? 5.099 11.594 -9.540 1.00 91.12 612 GLY A O 1
ATOM 4873 N N . ILE A 1 613 ? 6.906 12.936 -9.491 1.00 92.19 613 ILE A N 1
ATOM 4874 C CA . ILE A 1 613 ? 7.362 12.556 -8.149 1.00 92.19 613 ILE A CA 1
ATOM 4875 C C . ILE A 1 613 ? 6.359 13.019 -7.080 1.00 92.19 613 ILE A C 1
ATOM 4877 O O . ILE A 1 613 ? 5.934 12.215 -6.249 1.00 92.19 613 ILE A O 1
ATOM 4881 N N . ASP A 1 614 ? 5.930 14.286 -7.093 1.00 93.88 614 ASP A N 1
ATOM 4882 C CA . ASP A 1 614 ? 4.930 14.780 -6.133 1.00 93.88 614 ASP A CA 1
ATOM 4883 C C . ASP A 1 614 ? 3.594 14.045 -6.282 1.00 93.88 614 ASP A C 1
ATOM 4885 O O . ASP A 1 614 ? 2.972 13.682 -5.279 1.00 93.88 614 ASP A O 1
ATOM 4889 N N . SER A 1 615 ? 3.171 13.784 -7.522 1.00 93.62 615 SER A N 1
ATOM 4890 C CA . SER A 1 615 ? 1.944 13.045 -7.816 1.00 93.62 615 SER A CA 1
ATOM 4891 C C . SER A 1 615 ? 1.960 11.663 -7.162 1.00 93.62 615 SER A C 1
ATOM 4893 O O . SER A 1 615 ? 1.031 11.308 -6.427 1.00 93.62 615 SER A O 1
ATOM 4895 N N . ILE A 1 616 ? 3.042 10.895 -7.328 1.00 94.06 616 ILE A N 1
ATOM 4896 C CA . ILE A 1 616 ? 3.101 9.554 -6.746 1.00 94.06 616 ILE A CA 1
ATOM 4897 C C . ILE A 1 616 ? 3.249 9.571 -5.222 1.00 94.06 616 ILE A C 1
ATOM 4899 O O . ILE A 1 616 ? 2.610 8.766 -4.542 1.00 94.06 616 ILE A O 1
ATOM 4903 N N . LEU A 1 617 ? 4.003 10.524 -4.662 1.00 94.31 617 LEU A N 1
ATOM 4904 C CA . LEU A 1 617 ? 4.114 10.707 -3.213 1.00 94.31 617 LEU A CA 1
ATOM 4905 C C . LEU A 1 617 ? 2.762 11.071 -2.597 1.00 94.31 617 LEU A C 1
ATOM 4907 O O . LEU A 1 617 ? 2.380 10.509 -1.569 1.00 94.31 617 LEU A O 1
ATOM 4911 N N . LYS A 1 618 ? 1.997 11.955 -3.251 1.00 92.75 618 LYS A N 1
ATOM 4912 C CA . LYS A 1 618 ? 0.609 12.261 -2.883 1.00 92.75 618 LYS A CA 1
ATOM 4913 C C . LYS A 1 618 ? -0.235 10.994 -2.878 1.00 92.75 618 LYS A C 1
ATOM 4915 O O . LYS A 1 618 ? -0.956 10.768 -1.910 1.00 92.75 618 LYS A O 1
ATOM 4920 N N . TRP A 1 619 ? -0.154 10.175 -3.925 1.00 92.38 619 TRP A N 1
ATOM 4921 C CA . TRP A 1 619 ? -0.934 8.942 -4.024 1.00 92.38 619 TRP A CA 1
ATOM 4922 C C . TRP A 1 619 ? -0.544 7.897 -2.972 1.00 92.38 619 TRP A C 1
ATOM 4924 O O . TRP A 1 619 ? -1.423 7.281 -2.374 1.00 92.38 619 TRP A O 1
ATOM 4934 N N . MET A 1 620 ? 0.744 7.713 -2.686 1.00 91.88 620 MET A N 1
ATOM 4935 C CA . MET A 1 620 ? 1.191 6.826 -1.606 1.00 91.88 620 MET A CA 1
ATOM 4936 C C . MET A 1 620 ? 0.677 7.318 -0.245 1.00 91.88 620 MET A C 1
ATOM 4938 O O . MET A 1 620 ? 0.079 6.548 0.509 1.00 91.88 620 MET A O 1
ATOM 4942 N N . LEU A 1 621 ? 0.823 8.615 0.039 1.00 90.88 621 LEU A N 1
ATOM 4943 C CA . LEU A 1 621 ? 0.427 9.214 1.312 1.00 90.88 621 LEU A CA 1
ATOM 4944 C C . LEU A 1 621 ? -1.094 9.312 1.495 1.00 90.88 621 LEU A C 1
ATOM 4946 O O . LEU A 1 621 ? -1.583 9.049 2.584 1.00 90.88 621 LEU A O 1
ATOM 4950 N N . VAL A 1 622 ? -1.884 9.610 0.461 1.00 83.75 622 VAL A N 1
ATOM 4951 C CA . VAL A 1 622 ? -3.355 9.629 0.601 1.00 83.75 622 VAL A CA 1
ATOM 4952 C C . VAL A 1 622 ? -3.904 8.230 0.895 1.00 83.75 622 VAL A C 1
ATOM 4954 O O . VAL A 1 622 ? -4.910 8.083 1.590 1.00 83.75 622 VAL A O 1
ATOM 4957 N N . THR A 1 623 ? -3.225 7.180 0.419 1.00 81.31 623 THR A N 1
ATOM 4958 C CA . THR A 1 623 ? -3.642 5.804 0.701 1.00 81.31 623 THR A CA 1
ATOM 4959 C C . THR A 1 623 ? -3.301 5.324 2.108 1.00 81.31 623 THR A C 1
ATOM 4961 O O . THR A 1 623 ? -3.958 4.385 2.555 1.00 81.31 623 THR A O 1
ATOM 4964 N N . CYS A 1 624 ? -2.371 5.960 2.839 1.00 75.88 624 CYS A N 1
ATOM 4965 C CA . CYS A 1 624 ? -1.993 5.507 4.186 1.00 75.88 624 CYS A CA 1
ATOM 4966 C C . CYS A 1 624 ? -3.181 5.550 5.166 1.00 75.88 624 CYS A C 1
ATOM 4968 O O . CYS A 1 624 ? -3.382 4.607 5.928 1.00 75.88 624 CYS A O 1
ATOM 4970 N N . PHE A 1 625 ? -4.050 6.564 5.062 1.00 69.50 625 PHE A N 1
ATOM 4971 C CA . PHE A 1 625 ? -5.276 6.674 5.863 1.00 69.50 625 PHE A CA 1
ATOM 4972 C C . PHE A 1 625 ? -6.244 5.509 5.630 1.00 69.50 625 PHE A C 1
ATOM 4974 O O . PHE A 1 625 ? -6.729 4.888 6.576 1.00 69.50 625 PHE A O 1
ATOM 4981 N N . GLY A 1 626 ? -6.532 5.193 4.364 1.00 63.81 626 GLY A N 1
ATOM 4982 C CA . GLY A 1 626 ? -7.402 4.065 4.028 1.00 63.81 626 GLY A CA 1
ATOM 4983 C C . GLY A 1 626 ? -6.782 2.730 4.439 1.00 63.81 626 GLY A C 1
ATOM 4984 O O . GLY A 1 626 ? -7.495 1.803 4.823 1.00 63.81 626 GLY A O 1
ATOM 4985 N N . TYR A 1 627 ? -5.451 2.641 4.404 1.00 69.19 627 TYR A N 1
ATOM 4986 C CA . TYR A 1 627 ? -4.730 1.425 4.742 1.00 69.19 627 TYR A CA 1
ATOM 4987 C C . TYR A 1 627 ? -4.695 1.135 6.245 1.00 69.19 627 TYR A C 1
ATOM 4989 O O . TYR A 1 627 ? -4.784 -0.033 6.613 1.00 69.19 627 TYR A O 1
ATOM 4997 N N . THR A 1 628 ? -4.680 2.136 7.133 1.00 66.50 628 THR A N 1
ATOM 4998 C CA . THR A 1 628 ? -4.798 1.863 8.581 1.00 66.50 628 THR A CA 1
ATOM 4999 C C . THR A 1 628 ? -6.114 1.153 8.923 1.00 66.50 628 THR A C 1
ATOM 5001 O O . THR A 1 628 ? -6.118 0.244 9.751 1.00 66.50 628 THR A O 1
ATOM 5004 N N . GLY A 1 629 ? -7.203 1.465 8.212 1.00 56.28 629 GLY A N 1
ATOM 5005 C CA . GLY A 1 629 ? -8.491 0.765 8.314 1.00 56.28 629 GLY A CA 1
ATOM 5006 C C . GLY A 1 629 ? -8.611 -0.502 7.454 1.00 56.28 629 GLY A C 1
ATOM 5007 O O . GLY A 1 629 ? -9.598 -1.229 7.558 1.00 56.28 629 GLY A O 1
ATOM 5008 N N . TYR A 1 630 ? -7.632 -0.800 6.594 1.00 66.31 630 TYR A N 1
ATOM 5009 C CA . TYR A 1 630 ? -7.714 -1.918 5.659 1.00 66.31 630 TYR A CA 1
ATOM 5010 C C . TYR A 1 630 ? -7.388 -3.259 6.325 1.00 66.31 630 TYR A C 1
ATOM 5012 O O . TYR A 1 630 ? -6.373 -3.441 7.009 1.00 66.31 630 TYR A O 1
ATOM 5020 N N . LYS A 1 631 ? -8.229 -4.261 6.042 1.00 63.44 631 LYS A N 1
ATOM 5021 C CA . LYS A 1 631 ? -8.141 -5.594 6.649 1.00 63.44 631 LYS A CA 1
ATOM 5022 C C . LYS A 1 631 ? -6.803 -6.307 6.432 1.00 63.44 631 LYS A C 1
ATOM 5024 O O . LYS A 1 631 ? -6.400 -7.075 7.291 1.00 63.44 631 LYS A O 1
ATOM 5029 N N . ASN A 1 632 ? -6.088 -6.047 5.335 1.00 67.38 632 ASN A N 1
ATOM 5030 C CA . ASN A 1 632 ? -4.813 -6.725 5.049 1.00 67.38 632 ASN A CA 1
ATOM 5031 C C . ASN A 1 632 ? -3.568 -5.854 5.295 1.00 67.38 632 ASN A C 1
ATOM 5033 O O . ASN A 1 632 ? -2.460 -6.292 4.990 1.00 67.38 632 ASN A O 1
ATOM 5037 N N . ALA A 1 633 ? -3.720 -4.639 5.829 1.00 79.06 633 ALA A N 1
ATOM 5038 C CA . ALA A 1 633 ? -2.582 -3.807 6.206 1.00 79.06 633 ALA A CA 1
ATOM 5039 C C . ALA A 1 633 ? -1.829 -4.420 7.389 1.00 79.06 633 ALA A C 1
ATOM 5041 O O . ALA A 1 633 ? -2.440 -4.655 8.435 1.00 79.06 633 ALA A O 1
ATOM 5042 N N . LYS A 1 634 ? -0.522 -4.663 7.220 1.00 85.19 634 LYS A N 1
ATOM 5043 C CA . LYS A 1 634 ? 0.340 -5.338 8.207 1.00 85.19 634 LYS A CA 1
ATOM 5044 C C . LYS A 1 634 ? 0.522 -4.524 9.490 1.00 85.19 634 LYS A C 1
ATOM 5046 O O . LYS A 1 634 ? 0.561 -5.111 10.561 1.00 85.19 634 LYS A O 1
ATOM 5051 N N . PHE A 1 635 ? 0.578 -3.200 9.360 1.00 87.88 635 PHE A N 1
ATOM 5052 C CA . PHE A 1 635 ? 0.729 -2.248 10.466 1.00 87.88 635 PHE A CA 1
ATOM 5053 C C . PHE A 1 635 ? -0.505 -1.349 10.635 1.00 87.88 635 PHE A C 1
ATOM 5055 O O . PHE A 1 635 ? -0.441 -0.306 11.271 1.00 87.88 635 PHE A O 1
ATOM 5062 N N . GLY A 1 636 ? -1.642 -1.723 10.039 1.00 83.38 636 GLY A N 1
ATOM 5063 C CA . GLY A 1 636 ? -2.884 -0.964 10.172 1.00 83.38 636 GLY A CA 1
ATOM 5064 C C . GLY A 1 636 ? -3.727 -1.452 11.345 1.00 83.38 636 GLY A C 1
ATOM 5065 O O . GLY A 1 636 ? -3.855 -2.658 11.542 1.00 83.38 636 GLY A O 1
ATOM 5066 N N . ARG A 1 637 ? -4.392 -0.540 12.053 1.00 80.69 637 ARG A N 1
ATOM 5067 C CA . ARG A 1 637 ? -5.465 -0.852 13.004 1.00 80.69 637 ARG A CA 1
ATOM 5068 C C . ARG A 1 637 ? -6.635 0.108 12.840 1.00 80.69 637 ARG A C 1
ATOM 5070 O O . ARG A 1 637 ? -6.451 1.293 12.566 1.00 80.69 637 ARG A O 1
ATOM 5077 N N . ILE A 1 638 ? -7.846 -0.400 13.049 1.00 77.62 638 ILE A N 1
ATOM 5078 C CA . ILE A 1 638 ? -9.070 0.391 12.900 1.00 77.62 638 ILE A CA 1
ATOM 5079 C C . ILE A 1 638 ? -9.142 1.521 13.936 1.00 77.62 638 ILE A C 1
ATOM 5081 O O . ILE A 1 638 ? -9.647 2.598 13.636 1.00 77.62 638 ILE A O 1
ATOM 5085 N N . GLU A 1 639 ? -8.586 1.333 15.132 1.00 80.88 639 GLU A N 1
ATOM 5086 C CA . GLU A 1 639 ? -8.525 2.386 16.144 1.00 80.88 639 GLU A CA 1
ATOM 5087 C C . GLU A 1 639 ? -7.603 3.533 15.720 1.00 80.88 639 GLU A C 1
ATOM 5089 O O . GLU A 1 639 ? -7.937 4.689 15.965 1.00 80.88 639 GLU A O 1
ATOM 5094 N N . VAL A 1 640 ? -6.505 3.236 15.011 1.00 85.25 640 VAL A N 1
ATOM 5095 C CA . VAL A 1 640 ? -5.644 4.263 14.399 1.00 85.25 640 VAL A CA 1
ATOM 5096 C C . VAL A 1 640 ? -6.444 5.045 13.361 1.00 85.25 640 VAL A C 1
ATOM 5098 O O . VAL A 1 640 ? -6.455 6.271 13.394 1.00 85.25 640 VAL A O 1
ATOM 5101 N N . HIS A 1 641 ? -7.183 4.351 12.489 1.00 83.12 641 HIS A N 1
ATOM 5102 C CA . HIS A 1 641 ? -8.055 4.989 11.499 1.00 83.12 641 HIS A CA 1
ATOM 5103 C C . HIS A 1 641 ? -9.081 5.932 12.150 1.00 83.12 641 HIS A C 1
ATOM 5105 O O . HIS A 1 641 ? -9.208 7.087 11.745 1.00 83.12 641 HIS A O 1
ATOM 5111 N N . LYS A 1 642 ? -9.754 5.476 13.214 1.00 79.94 642 LYS A N 1
ATOM 5112 C CA . LYS A 1 642 ? -10.702 6.293 13.990 1.00 79.94 642 LYS A CA 1
ATOM 5113 C C . LYS A 1 642 ? -10.025 7.479 14.678 1.00 79.94 642 LYS A C 1
ATOM 5115 O O . LYS A 1 642 ? -10.590 8.570 14.687 1.00 79.94 642 LYS A O 1
ATOM 5120 N N . GLY A 1 643 ? -8.819 7.291 15.217 1.00 84.25 643 GLY A N 1
ATOM 5121 C CA . GLY A 1 643 ? -8.006 8.365 15.790 1.00 84.25 643 GLY A CA 1
ATOM 5122 C C . GLY A 1 643 ? -7.702 9.463 14.770 1.00 84.25 643 GLY A C 1
ATOM 5123 O O . GLY A 1 643 ? -7.898 10.641 15.063 1.00 84.25 643 GLY A O 1
ATOM 5124 N N . ILE A 1 644 ? -7.336 9.074 13.543 1.00 86.12 644 ILE A N 1
ATOM 5125 C CA . ILE A 1 644 ? -7.096 10.012 12.439 1.00 86.12 644 ILE A CA 1
ATOM 5126 C C . ILE A 1 644 ? -8.377 10.778 12.089 1.00 86.12 644 ILE A C 1
ATOM 5128 O O . ILE A 1 644 ? -8.353 12.003 11.980 1.00 86.12 644 ILE A O 1
ATOM 5132 N N . THR A 1 645 ? -9.511 10.081 11.940 1.00 81.31 645 THR A N 1
ATOM 5133 C CA . THR A 1 645 ? -10.804 10.718 11.635 1.00 81.31 645 THR A CA 1
ATOM 5134 C C . THR A 1 645 ? -11.230 11.692 12.730 1.00 81.31 645 THR A C 1
ATOM 5136 O O . THR A 1 645 ? -11.690 12.789 12.421 1.00 81.31 645 THR A O 1
ATOM 5139 N N . LYS A 1 646 ? -11.033 11.336 14.005 1.00 82.81 646 LYS A N 1
ATOM 5140 C CA . LYS A 1 646 ? -11.344 12.213 15.137 1.00 82.81 646 LYS A CA 1
ATOM 5141 C C . LYS A 1 646 ? -10.494 13.489 15.121 1.00 82.81 646 LYS A C 1
ATOM 5143 O O . LYS A 1 646 ? -11.046 14.571 15.268 1.00 82.81 646 LYS A O 1
ATOM 5148 N N . GLN A 1 647 ? -9.183 13.391 14.912 1.00 87.12 647 GLN A N 1
ATOM 5149 C CA . GLN A 1 647 ? -8.327 14.585 14.860 1.00 87.12 647 GLN A CA 1
ATOM 5150 C C . GLN A 1 647 ? -8.627 15.449 13.626 1.00 87.12 647 GLN A C 1
ATOM 5152 O O . GLN A 1 647 ? -8.709 16.669 13.728 1.00 87.12 647 GLN A O 1
ATOM 5157 N N . SER A 1 648 ? -8.893 14.823 12.476 1.00 86.12 648 SER A N 1
ATOM 5158 C CA . SER A 1 648 ? -9.384 15.506 11.269 1.00 86.12 648 SER A CA 1
ATOM 5159 C C . SER A 1 648 ? -10.661 16.303 11.543 1.00 86.12 648 SER A C 1
ATOM 5161 O O . SER A 1 648 ? -10.797 17.435 11.082 1.00 86.12 648 SER A O 1
ATOM 5163 N N . TRP A 1 649 ? -11.577 15.733 12.329 1.00 82.12 649 TRP A N 1
ATOM 5164 C CA . TRP A 1 649 ? -12.811 16.390 12.744 1.00 82.12 649 TRP A CA 1
ATOM 5165 C C . TRP A 1 649 ? -12.559 17.646 13.580 1.00 82.12 649 TRP A C 1
ATOM 5167 O O . TRP A 1 649 ? -13.110 18.709 13.298 1.00 82.12 649 TRP A O 1
ATOM 5177 N N . GLU A 1 650 ? -11.705 17.523 14.595 1.00 86.31 650 GLU A N 1
ATOM 5178 C CA . GLU A 1 650 ? -11.342 18.619 15.496 1.00 86.31 650 GLU A CA 1
ATOM 5179 C C . GLU A 1 650 ? -10.652 19.762 14.734 1.00 86.31 650 GLU A C 1
ATOM 5181 O O . GLU A 1 650 ? -10.964 20.932 14.967 1.00 86.31 650 GLU A O 1
ATOM 5186 N N . ILE A 1 651 ? -9.789 19.430 13.767 1.00 90.12 651 ILE A N 1
ATOM 5187 C CA . ILE A 1 651 ? -9.128 20.402 12.886 1.00 90.12 651 ILE A CA 1
ATOM 5188 C C . ILE A 1 651 ? -10.149 21.166 12.036 1.00 90.12 651 ILE A C 1
ATOM 5190 O O . ILE A 1 651 ? -10.108 22.399 12.009 1.00 90.12 651 ILE A O 1
ATOM 5194 N N . LEU A 1 652 ? -11.086 20.476 11.375 1.00 88.38 652 LEU A N 1
ATOM 5195 C CA . LEU A 1 652 ? -12.113 21.133 10.557 1.00 88.38 652 LEU A CA 1
ATOM 5196 C C . LEU A 1 652 ? -13.008 22.062 11.387 1.00 88.38 652 LEU A C 1
ATOM 5198 O O . LEU A 1 652 ? -13.279 23.186 10.964 1.00 88.38 652 LEU A O 1
ATOM 5202 N N . ILE A 1 653 ? -13.445 21.624 12.574 1.00 88.00 653 ILE A N 1
ATOM 5203 C CA . ILE A 1 653 ? -14.267 22.449 13.474 1.00 88.00 653 ILE A CA 1
ATOM 5204 C C . ILE A 1 653 ? -13.500 23.687 13.917 1.00 88.00 653 ILE A C 1
ATOM 5206 O O . ILE A 1 653 ? -14.007 24.798 13.789 1.00 88.00 653 ILE A O 1
ATOM 5210 N N . LYS A 1 654 ? -12.262 23.518 14.386 1.00 91.62 654 LYS A N 1
ATOM 5211 C CA . LYS A 1 654 ? -11.445 24.647 14.832 1.00 91.62 654 LYS A CA 1
ATOM 5212 C C . LYS A 1 654 ? -11.181 25.626 13.685 1.00 91.62 654 LYS A C 1
ATOM 5214 O O . LYS A 1 654 ? -11.245 26.834 13.888 1.00 91.62 654 LYS A O 1
ATOM 5219 N N . THR A 1 655 ? -10.958 25.121 12.473 1.00 93.50 655 THR A N 1
ATOM 5220 C CA . THR A 1 655 ? -10.772 25.947 11.268 1.00 93.50 655 THR A CA 1
ATOM 5221 C C . THR A 1 655 ? -12.033 26.735 10.917 1.00 93.50 655 THR A C 1
ATOM 5223 O O . THR A 1 655 ? -11.948 27.932 10.631 1.00 93.50 655 THR A O 1
ATOM 5226 N N . LYS A 1 656 ? -13.210 26.101 10.998 1.00 92.38 656 LYS A N 1
ATOM 5227 C CA . LYS A 1 656 ? -14.506 26.776 10.847 1.00 92.38 656 LYS A CA 1
ATOM 5228 C C . LYS A 1 656 ? -14.666 27.890 11.884 1.00 92.38 656 LYS A C 1
ATOM 5230 O O . LYS A 1 656 ? -14.970 29.019 11.511 1.00 92.38 656 LYS A O 1
ATOM 5235 N N . ASP A 1 657 ? -14.410 27.596 13.156 1.00 93.62 657 ASP A N 1
ATOM 5236 C CA . ASP A 1 657 ? -14.564 28.560 14.248 1.00 93.62 657 ASP A CA 1
ATOM 5237 C C . ASP A 1 657 ? -13.619 29.763 14.096 1.00 93.62 657 ASP A C 1
ATOM 5239 O O . ASP A 1 657 ? -14.016 30.896 14.365 1.00 93.62 657 ASP A O 1
ATOM 5243 N N . ILE A 1 658 ? -12.372 29.542 13.659 1.00 95.38 658 ILE A N 1
ATOM 5244 C CA . ILE A 1 658 ? -11.425 30.625 13.343 1.00 95.38 658 ILE A CA 1
ATOM 5245 C C . ILE A 1 658 ? -11.965 31.471 12.185 1.00 95.38 658 ILE A C 1
ATOM 5247 O O . ILE A 1 658 ? -11.985 32.697 12.286 1.00 95.38 658 ILE A O 1
ATOM 5251 N N . SER A 1 659 ? -12.442 30.825 11.117 1.00 95.00 659 SER A N 1
ATOM 5252 C CA . SER A 1 659 ? -12.986 31.503 9.934 1.00 95.00 659 SER A CA 1
ATOM 5253 C C . SER A 1 659 ? -14.162 32.413 10.300 1.00 95.00 659 SER A C 1
ATOM 5255 O O . SER A 1 659 ? -14.152 33.600 9.975 1.00 95.00 659 SER A O 1
ATOM 5257 N N . GLU A 1 660 ? -15.134 31.896 11.055 1.00 94.31 660 GLU A N 1
ATOM 5258 C CA . GLU A 1 660 ? -16.311 32.659 11.489 1.00 94.31 660 GLU A CA 1
ATOM 5259 C C . GLU A 1 660 ? -15.946 33.806 12.442 1.00 94.31 660 GLU A C 1
ATOM 5261 O O . GLU A 1 660 ? -16.459 34.916 12.293 1.00 94.31 660 GLU A O 1
ATOM 5266 N N . LYS A 1 661 ? -15.008 33.596 13.378 1.00 96.25 661 LYS A N 1
ATOM 5267 C CA . LYS A 1 661 ? -14.504 34.664 14.266 1.00 96.25 661 LYS A CA 1
ATOM 5268 C C . LYS A 1 661 ? -13.798 35.786 13.506 1.00 96.25 661 LYS A C 1
ATOM 5270 O O . LYS A 1 661 ? -13.794 36.922 13.973 1.00 96.25 661 LYS A O 1
ATOM 5275 N N . MET A 1 662 ? -13.206 35.476 12.355 1.00 96.31 662 MET A N 1
ATOM 5276 C CA . MET A 1 662 ? -12.578 36.451 11.462 1.00 96.31 662 MET A CA 1
ATOM 5277 C C . MET A 1 662 ? -13.569 37.089 10.474 1.00 96.31 662 MET A C 1
ATOM 5279 O O . MET A 1 662 ? -13.155 37.877 9.628 1.00 96.31 662 MET A O 1
ATOM 5283 N N . GLY A 1 663 ? -14.868 36.787 10.585 1.00 95.00 663 GLY A N 1
ATOM 5284 C CA . GLY A 1 663 ? -15.924 37.388 9.770 1.00 95.00 663 GLY A CA 1
ATOM 5285 C C . GLY A 1 663 ? -16.178 36.696 8.429 1.00 95.00 663 GLY A C 1
ATOM 5286 O O . GLY A 1 663 ? -16.928 37.230 7.614 1.00 95.00 663 GLY A O 1
ATOM 5287 N N . PHE A 1 664 ? -15.592 35.521 8.183 1.00 96.00 664 PHE A N 1
ATOM 5288 C CA . PHE A 1 664 ? -15.907 34.723 6.998 1.00 96.00 664 PHE A CA 1
ATOM 5289 C C . PHE A 1 664 ? -17.218 33.959 7.181 1.00 96.00 664 PHE A C 1
ATOM 5291 O O . PHE A 1 664 ? -17.524 33.451 8.260 1.00 96.00 664 PHE A O 1
ATOM 5298 N N . THR A 1 665 ? -17.960 33.802 6.089 1.00 93.56 665 THR A N 1
ATOM 5299 C CA . THR A 1 665 ? -19.083 32.865 6.015 1.00 93.56 665 THR A CA 1
ATOM 5300 C C . THR A 1 665 ? -18.579 31.522 5.506 1.00 93.56 665 THR A C 1
ATOM 5302 O O . THR A 1 665 ? -18.054 31.440 4.397 1.00 93.56 665 THR A O 1
ATOM 5305 N N . VAL A 1 666 ? -18.750 30.458 6.291 1.00 92.12 666 VAL A N 1
ATOM 5306 C CA . VAL A 1 666 ? -18.411 29.091 5.871 1.00 92.12 666 VAL A CA 1
ATOM 5307 C C . VAL A 1 666 ? -19.594 28.494 5.111 1.00 92.12 666 VAL A C 1
ATOM 5309 O O . VAL A 1 666 ? -20.681 28.328 5.662 1.00 92.12 666 VAL A O 1
ATOM 5312 N N . LEU A 1 667 ? -19.388 28.199 3.829 1.00 89.75 667 LEU A N 1
ATOM 5313 C CA . LEU A 1 667 ? -20.429 27.718 2.916 1.00 89.75 667 LEU A CA 1
ATOM 5314 C C . LEU A 1 667 ? -20.551 26.196 2.930 1.00 89.75 667 LEU A C 1
ATOM 5316 O O . LEU A 1 667 ? -21.653 25.651 2.832 1.00 89.75 667 LEU A O 1
ATOM 5320 N N . HIS A 1 668 ? -19.405 25.523 3.026 1.00 88.00 668 HIS A N 1
ATOM 5321 C CA . HIS A 1 668 ? -19.288 24.073 2.988 1.00 88.00 668 HIS A CA 1
ATOM 5322 C C . HIS A 1 668 ? -17.955 23.624 3.596 1.00 88.00 668 HIS A C 1
ATOM 5324 O O . HIS A 1 668 ? -17.024 24.416 3.730 1.00 88.00 668 HIS A O 1
ATOM 5330 N N . GLY A 1 669 ? -17.832 22.340 3.909 1.00 83.62 669 GLY A N 1
ATOM 5331 C CA . GLY A 1 669 ? -16.546 21.692 4.121 1.00 83.62 669 GLY A CA 1
ATOM 5332 C C . GLY A 1 669 ? -16.678 20.179 4.070 1.00 83.62 669 GLY A C 1
ATOM 5333 O O . GLY A 1 669 ? -17.682 19.602 4.497 1.00 83.62 669 GLY A O 1
ATOM 5334 N N . ILE A 1 670 ? -15.666 19.545 3.494 1.00 77.75 670 ILE A N 1
ATOM 5335 C CA . ILE A 1 670 ? -15.626 18.113 3.222 1.00 77.75 670 ILE A CA 1
ATOM 5336 C C . ILE A 1 670 ? -14.228 17.638 3.584 1.00 77.75 670 ILE A C 1
ATOM 5338 O O . ILE A 1 670 ? -13.270 18.085 2.967 1.00 77.75 670 ILE A O 1
ATOM 5342 N N . VAL A 1 671 ? -14.118 16.673 4.501 1.00 74.00 671 VAL A N 1
ATOM 5343 C CA . VAL A 1 671 ? -12.870 15.922 4.743 1.00 74.00 671 VAL A CA 1
ATOM 5344 C C . VAL A 1 671 ? -11.697 16.808 5.197 1.00 74.00 671 VAL A C 1
ATOM 5346 O O . VAL A 1 671 ? -11.480 16.929 6.397 1.00 74.00 671 VAL A O 1
ATOM 5349 N N . ASP A 1 672 ? -10.922 17.369 4.275 1.00 82.19 672 ASP A N 1
ATOM 5350 C CA . ASP A 1 672 ? -9.704 18.153 4.490 1.00 82.19 672 ASP A CA 1
ATOM 5351 C C . ASP A 1 672 ? -9.812 19.606 3.999 1.00 82.19 672 ASP A C 1
ATOM 5353 O O . ASP A 1 672 ? -8.853 20.364 4.138 1.00 82.19 672 ASP A O 1
ATOM 5357 N N . CYS A 1 673 ? -10.983 20.029 3.510 1.00 88.00 673 CYS A N 1
ATOM 5358 C CA . CYS A 1 673 ? -11.179 21.369 2.959 1.00 88.00 673 CYS A CA 1
ATOM 5359 C C . CYS A 1 673 ? -12.452 22.081 3.453 1.00 88.00 673 CYS A C 1
ATOM 5361 O O . CYS A 1 673 ? -13.442 21.450 3.846 1.00 88.00 673 CYS A O 1
ATOM 5363 N N . LEU A 1 674 ? -12.421 23.420 3.429 1.00 91.75 674 LEU A N 1
ATOM 5364 C CA . LEU A 1 674 ? -13.561 24.312 3.677 1.00 91.75 674 LEU A CA 1
ATOM 5365 C C . LEU A 1 674 ? -13.707 25.323 2.534 1.00 91.75 674 LEU A C 1
ATOM 5367 O O . LEU A 1 674 ? -12.719 25.858 2.043 1.00 91.75 674 LEU A O 1
ATOM 5371 N N . TRP A 1 675 ? -14.949 25.657 2.187 1.00 93.44 675 TRP A N 1
ATOM 5372 C CA . TRP A 1 675 ? -15.275 26.774 1.301 1.00 93.44 675 TRP A CA 1
ATOM 5373 C C . TRP A 1 675 ? -15.763 27.953 2.126 1.00 93.44 675 TRP A C 1
ATOM 5375 O O . TRP A 1 675 ? -16.728 27.829 2.889 1.00 93.44 675 TRP A O 1
ATOM 5385 N N . VAL A 1 676 ? -15.109 29.097 1.960 1.00 95.06 676 VAL A N 1
ATOM 5386 C CA . VAL A 1 676 ? -15.360 30.305 2.741 1.00 95.06 676 VAL A CA 1
ATOM 5387 C C . VAL A 1 676 ? -15.556 31.517 1.838 1.00 95.06 676 VAL A C 1
ATOM 5389 O O . VAL A 1 676 ? -14.966 31.623 0.767 1.00 95.06 676 VAL A O 1
ATOM 5392 N N . GLN A 1 677 ? -16.389 32.449 2.287 1.00 94.94 677 GLN A N 1
ATOM 5393 C CA . GLN A 1 677 ? -16.651 33.714 1.609 1.00 94.94 677 GLN A CA 1
ATOM 5394 C C . GLN A 1 677 ? -16.367 34.867 2.576 1.00 94.94 677 GLN A C 1
ATOM 5396 O O . GLN A 1 677 ? -16.903 34.899 3.686 1.00 94.94 677 GLN A O 1
ATOM 5401 N N . GLY A 1 678 ? -15.502 35.799 2.179 1.00 92.31 678 GLY A N 1
ATOM 5402 C CA . GLY A 1 678 ? -15.062 36.914 3.020 1.00 92.31 678 GLY A CA 1
ATOM 5403 C C . GLY A 1 678 ? -13.814 37.600 2.465 1.00 92.31 678 GLY A C 1
ATOM 5404 O O . GLY A 1 678 ? -13.326 37.244 1.395 1.00 92.31 678 GLY A O 1
ATOM 5405 N N . SER A 1 679 ? -13.293 38.593 3.186 1.00 91.31 679 SER A N 1
ATOM 5406 C CA . SER A 1 679 ? -12.095 39.346 2.797 1.00 91.31 679 SER A CA 1
ATOM 5407 C C . SER A 1 679 ? -10.902 39.025 3.703 1.00 91.31 679 SER A C 1
ATOM 5409 O O . SER A 1 679 ? -11.053 38.725 4.883 1.00 91.31 679 SER A O 1
ATOM 5411 N N . GLY A 1 680 ? -9.685 39.091 3.152 1.00 92.56 680 GLY A N 1
ATOM 5412 C CA . GLY A 1 680 ? -8.457 38.856 3.921 1.00 92.56 680 GLY A CA 1
ATOM 5413 C C . GLY A 1 680 ? -8.045 37.384 4.043 1.00 92.56 680 GLY A C 1
ATOM 5414 O O . GLY A 1 680 ? -7.528 36.977 5.082 1.00 92.56 680 GLY A O 1
ATOM 5415 N N . ILE A 1 681 ? -8.228 36.584 2.985 1.00 94.44 681 ILE A N 1
ATOM 5416 C CA . ILE A 1 681 ? -7.921 35.141 2.980 1.00 94.44 681 ILE A CA 1
ATOM 5417 C C . ILE A 1 681 ? -6.472 34.818 3.382 1.00 94.44 681 ILE A C 1
ATOM 5419 O O . ILE A 1 681 ? -6.225 33.833 4.073 1.00 94.44 681 ILE A O 1
ATOM 5423 N N . GLY A 1 682 ? -5.512 35.687 3.044 1.00 93.81 682 GLY A N 1
ATOM 5424 C CA . GLY A 1 682 ? -4.116 35.535 3.465 1.00 93.81 682 GLY A CA 1
ATOM 5425 C C . GLY A 1 682 ? -3.924 35.597 4.986 1.00 93.81 682 GLY A C 1
ATOM 5426 O O . GLY A 1 682 ? -3.128 34.834 5.532 1.00 93.81 682 GLY A O 1
ATOM 5427 N N . LEU A 1 683 ? -4.687 36.449 5.684 1.00 95.62 683 LEU A N 1
ATOM 5428 C CA . LEU A 1 683 ? -4.662 36.535 7.149 1.00 95.62 683 LEU A CA 1
ATOM 5429 C C . LEU A 1 683 ? -5.328 35.314 7.783 1.00 95.62 683 LEU A C 1
ATOM 5431 O O . LEU A 1 683 ? -4.805 34.785 8.763 1.00 95.62 683 LEU A O 1
ATOM 5435 N N . LEU A 1 684 ? -6.447 34.848 7.213 1.00 95.56 684 LEU A N 1
ATOM 5436 C CA . LEU A 1 684 ? -7.111 33.624 7.664 1.00 95.56 684 LEU A CA 1
ATOM 5437 C C . LEU A 1 684 ? -6.169 32.424 7.541 1.00 95.56 684 LEU A C 1
ATOM 5439 O O . LEU A 1 684 ? -5.960 31.711 8.520 1.00 95.56 684 LEU A O 1
ATOM 5443 N N . LYS A 1 685 ? -5.538 32.252 6.374 1.00 95.75 685 LYS A N 1
ATOM 5444 C CA . LYS A 1 685 ? -4.532 31.213 6.137 1.00 95.75 685 LYS A CA 1
ATOM 5445 C C . LYS A 1 685 ? -3.423 31.264 7.187 1.00 95.75 685 LYS A C 1
ATOM 5447 O O . LYS A 1 685 ? -3.204 30.268 7.867 1.00 95.75 685 LYS A O 1
ATOM 5452 N N . ALA A 1 686 ? -2.779 32.417 7.375 1.00 95.75 686 ALA A N 1
ATOM 5453 C CA . ALA A 1 686 ? -1.695 32.556 8.347 1.00 95.75 686 ALA A CA 1
ATOM 5454 C C . ALA A 1 686 ? -2.150 32.224 9.779 1.00 95.75 686 ALA A C 1
ATOM 5456 O O . ALA A 1 686 ? -1.428 31.559 10.525 1.00 95.75 686 ALA A O 1
ATOM 5457 N N . ARG A 1 687 ? -3.364 32.646 10.161 1.00 95.75 687 ARG A N 1
ATOM 5458 C CA . ARG A 1 687 ? -3.915 32.371 11.490 1.00 95.75 687 ARG A CA 1
ATOM 5459 C C . ARG A 1 687 ? -4.218 30.889 11.700 1.00 95.75 687 ARG A C 1
ATOM 5461 O O . ARG A 1 687 ? -3.875 30.352 12.752 1.00 95.75 687 ARG A O 1
ATOM 5468 N N . VAL A 1 688 ? -4.839 30.230 10.723 1.00 95.19 688 VAL A N 1
ATOM 5469 C CA . VAL A 1 688 ? -5.150 28.797 10.805 1.00 95.19 688 VAL A CA 1
ATOM 5470 C C . VAL A 1 688 ? -3.864 27.974 10.820 1.00 95.19 688 VAL A C 1
ATOM 5472 O O . VAL A 1 688 ? -3.726 27.102 11.671 1.00 95.19 688 VAL A O 1
ATOM 5475 N N . GLU A 1 689 ? -2.881 28.283 9.972 1.00 94.75 689 GLU A N 1
ATOM 5476 C CA . GLU A 1 689 ? -1.584 27.591 9.982 1.00 94.75 689 GLU A CA 1
ATOM 5477 C C . GLU A 1 689 ? -0.861 27.742 11.326 1.00 94.75 689 GLU A C 1
ATOM 5479 O O . GLU A 1 689 ? -0.302 26.770 11.829 1.00 94.75 689 GLU A O 1
ATOM 5484 N N . GLN A 1 690 ? -0.929 28.923 11.951 1.00 94.88 690 GLN A N 1
ATOM 5485 C CA . GLN A 1 690 ? -0.364 29.159 13.281 1.00 94.88 690 GLN A CA 1
ATOM 5486 C C . GLN A 1 690 ? -1.070 28.341 14.376 1.00 94.88 690 GLN A C 1
ATOM 5488 O O . GLN A 1 690 ? -0.416 27.840 15.288 1.00 94.88 690 GLN A O 1
ATOM 5493 N N . GLU A 1 691 ? -2.400 28.232 14.327 1.00 93.88 691 GLU A N 1
ATOM 5494 C CA . GLU A 1 691 ? -3.190 27.564 15.369 1.00 93.88 691 GLU A CA 1
ATOM 5495 C C . GLU A 1 691 ? -3.314 26.044 15.206 1.00 93.88 691 GLU A C 1
ATOM 5497 O O . GLU A 1 691 ? -3.574 25.348 16.194 1.00 93.88 691 GLU A O 1
ATOM 5502 N N . ILE A 1 692 ? -3.220 25.547 13.973 1.00 91.44 692 ILE A N 1
ATOM 5503 C CA . ILE A 1 692 ? -3.367 24.129 13.625 1.00 91.44 692 ILE A CA 1
ATOM 5504 C C . ILE A 1 692 ? -2.002 23.469 13.411 1.00 91.44 692 ILE A C 1
ATOM 5506 O O . ILE A 1 692 ? -1.852 22.288 13.698 1.00 91.44 692 ILE A O 1
ATOM 5510 N N . GLY A 1 693 ? -1.000 24.212 12.932 1.00 89.56 693 GLY A N 1
ATOM 5511 C CA . GLY A 1 693 ? 0.327 23.667 12.640 1.00 89.56 693 GLY A CA 1
ATOM 5512 C C . GLY A 1 693 ? 0.387 22.831 11.357 1.00 89.56 693 GLY A C 1
ATOM 5513 O O . GLY A 1 693 ? 1.283 21.999 11.215 1.00 89.56 693 GLY A O 1
ATOM 5514 N N . LEU A 1 694 ? -0.560 23.022 10.432 1.00 88.69 694 LEU A N 1
ATOM 5515 C CA . LEU A 1 694 ? -0.627 22.315 9.149 1.00 88.69 694 LEU A CA 1
ATOM 5516 C C . LEU A 1 694 ? -0.661 23.296 7.975 1.00 88.69 694 LEU A C 1
ATOM 5518 O O . LEU A 1 694 ? -1.414 24.264 8.056 1.00 88.69 694 LEU A O 1
ATOM 5522 N N . PRO A 1 695 ? 0.075 23.038 6.873 1.00 87.75 695 PRO A N 1
ATOM 5523 C CA . PRO A 1 695 ? 0.047 23.905 5.703 1.00 87.75 695 PRO A CA 1
ATOM 5524 C C . PRO A 1 695 ? -1.307 23.894 4.984 1.00 87.75 695 PRO A C 1
ATOM 5526 O O . PRO A 1 695 ? -1.858 22.828 4.693 1.00 87.75 695 PRO A O 1
ATOM 5529 N N . LEU A 1 696 ? -1.781 25.081 4.614 1.00 90.12 696 LEU A N 1
ATOM 5530 C CA . LEU A 1 696 ? -2.998 25.299 3.831 1.00 90.12 696 LEU A CA 1
ATOM 5531 C C . LEU A 1 696 ? -2.685 25.766 2.410 1.00 90.12 696 LEU A C 1
ATOM 5533 O O . LEU A 1 696 ? -1.821 26.621 2.199 1.00 90.12 696 LEU A O 1
ATOM 5537 N N . GLU A 1 697 ? -3.445 25.275 1.441 1.00 90.44 697 GLU A N 1
ATOM 5538 C CA . GLU A 1 697 ? -3.556 25.877 0.114 1.00 90.44 697 GLU A CA 1
ATOM 5539 C C . GLU A 1 697 ? -4.879 26.619 -0.024 1.00 90.44 697 GLU A C 1
ATOM 5541 O O . GLU A 1 697 ? -5.851 26.298 0.653 1.00 90.44 697 GLU A O 1
ATOM 5546 N N . VAL A 1 698 ? -4.869 27.652 -0.865 1.00 92.94 698 VAL A N 1
ATOM 5547 C CA . VAL A 1 698 ? -6.029 28.496 -1.147 1.00 92.94 698 VAL A CA 1
ATOM 5548 C C . VAL A 1 698 ? -6.274 28.451 -2.645 1.00 92.94 698 VAL A C 1
ATOM 5550 O O . VAL A 1 698 ? -5.350 28.693 -3.425 1.00 92.94 698 VAL A O 1
ATOM 5553 N N . GLU A 1 699 ? -7.505 28.151 -3.031 1.00 93.00 699 GLU A N 1
ATOM 5554 C CA . GLU A 1 699 ? -7.956 28.127 -4.416 1.00 93.00 699 GLU A CA 1
ATOM 5555 C C . GLU A 1 699 ? -9.175 29.048 -4.570 1.00 93.00 699 GLU A C 1
ATOM 5557 O O . GLU A 1 699 ? -10.182 28.876 -3.884 1.00 93.00 699 GLU A O 1
ATOM 5562 N N . HIS A 1 700 ? -9.073 30.028 -5.473 1.00 95.12 700 HIS A N 1
ATOM 5563 C CA . HIS A 1 700 ? -10.121 31.024 -5.697 1.00 95.12 700 HIS A CA 1
ATOM 5564 C C . HIS A 1 700 ? -11.112 30.574 -6.776 1.00 95.12 700 HIS A C 1
ATOM 5566 O O . HIS A 1 700 ? -10.714 30.089 -7.844 1.00 95.12 700 HIS A O 1
ATOM 5572 N N . PHE A 1 701 ? -12.397 30.814 -6.522 1.00 95.12 701 PHE A N 1
ATOM 5573 C CA . PHE A 1 701 ? -13.497 30.637 -7.463 1.00 95.12 701 PHE A CA 1
ATOM 5574 C C . PHE A 1 701 ? -14.199 31.967 -7.722 1.00 95.12 701 PHE A C 1
ATOM 5576 O O . PHE A 1 701 ? -14.745 32.570 -6.794 1.00 95.12 701 PHE A O 1
ATOM 5583 N N . ASP A 1 702 ? -14.300 32.344 -9.001 1.00 95.06 702 ASP A N 1
ATOM 5584 C CA . ASP A 1 702 ? -15.177 33.437 -9.439 1.00 95.06 702 ASP A CA 1
ATOM 5585 C C . ASP A 1 702 ? -16.611 33.151 -8.980 1.00 95.06 702 ASP A C 1
ATOM 5587 O O . ASP A 1 702 ? -17.310 34.021 -8.463 1.00 95.06 702 ASP A O 1
ATOM 5591 N N . TRP A 1 703 ? -17.036 31.897 -9.166 1.00 95.00 703 TRP A N 1
ATOM 5592 C CA . TRP A 1 703 ? -18.295 31.369 -8.670 1.00 95.00 703 TRP A CA 1
ATOM 5593 C C . TRP A 1 703 ? -18.231 29.856 -8.463 1.00 95.00 703 TRP A C 1
ATOM 5595 O O . TRP A 1 703 ? -17.500 29.138 -9.153 1.00 95.00 703 TRP A O 1
ATOM 5605 N N . ILE A 1 704 ? -19.051 29.360 -7.541 1.00 94.06 704 ILE A N 1
ATOM 5606 C CA . ILE A 1 704 ? -19.247 27.940 -7.254 1.00 94.06 704 ILE A CA 1
ATOM 5607 C C . ILE A 1 704 ? -20.727 27.648 -7.002 1.00 94.06 704 ILE A C 1
ATOM 5609 O O . ILE A 1 704 ? -21.461 28.464 -6.444 1.00 94.06 704 ILE A O 1
ATOM 5613 N N . VAL A 1 705 ? -21.166 26.467 -7.426 1.00 92.62 705 VAL A N 1
ATOM 5614 C CA . VAL A 1 705 ? -22.529 25.966 -7.265 1.00 92.62 705 VAL A CA 1
ATOM 5615 C C . VAL A 1 705 ? -22.504 24.692 -6.435 1.00 92.62 705 VAL A C 1
ATOM 5617 O O . VAL A 1 705 ? -21.814 23.734 -6.791 1.00 92.62 705 VAL A O 1
ATOM 5620 N N . PHE A 1 706 ? -23.296 24.667 -5.363 1.00 89.44 706 PHE A N 1
ATOM 5621 C CA . PHE A 1 706 ? -23.591 23.457 -4.593 1.00 89.44 706 PHE A CA 1
ATOM 5622 C C . PHE A 1 706 ? -24.974 22.928 -4.988 1.00 89.44 706 PHE A C 1
ATOM 5624 O O . PHE A 1 706 ? -25.981 23.618 -4.807 1.00 89.44 706 PHE A O 1
ATOM 5631 N N . ASP A 1 707 ? -25.025 21.708 -5.532 1.00 83.50 707 ASP A N 1
ATOM 5632 C CA . ASP A 1 707 ? -26.271 21.108 -6.023 1.00 83.50 707 ASP A CA 1
ATOM 5633 C C . ASP A 1 707 ? -27.232 20.791 -4.864 1.00 83.50 707 ASP A C 1
ATOM 5635 O O . ASP A 1 707 ? -26.789 20.272 -3.837 1.00 83.50 707 ASP A O 1
ATOM 5639 N N . PRO A 1 708 ? -28.551 20.984 -5.022 1.00 80.25 708 PRO A N 1
ATOM 5640 C CA . PRO A 1 708 ? -29.527 20.457 -4.079 1.00 80.25 708 PRO A CA 1
ATOM 5641 C C . PRO A 1 708 ? -29.733 18.940 -4.254 1.00 80.25 708 PRO A C 1
ATOM 5643 O O . PRO A 1 708 ? -29.623 18.371 -5.345 1.00 80.25 708 PRO A O 1
ATOM 5646 N N . LEU A 1 709 ? -30.078 18.282 -3.156 1.00 73.88 709 LEU A N 1
ATOM 5647 C CA . LEU A 1 709 ? -30.665 16.953 -3.076 1.00 73.88 709 LEU A CA 1
ATOM 5648 C C . LEU A 1 709 ? -32.194 17.057 -3.189 1.00 73.88 709 LEU A C 1
ATOM 5650 O O . LEU A 1 709 ? -32.780 18.134 -3.086 1.00 73.88 709 LEU A O 1
ATOM 5654 N N . ALA A 1 710 ? -32.853 15.917 -3.404 1.00 70.38 710 ALA A N 1
ATOM 5655 C CA . ALA A 1 710 ? -34.310 15.850 -3.557 1.00 70.38 710 ALA A CA 1
ATOM 5656 C C . ALA A 1 710 ? -35.087 16.305 -2.304 1.00 70.38 710 ALA A C 1
ATOM 5658 O O . ALA A 1 710 ? -36.258 16.656 -2.403 1.00 70.38 710 ALA A O 1
ATOM 5659 N N . ASP A 1 711 ? -34.438 16.303 -1.142 1.00 69.94 711 ASP A N 1
ATOM 5660 C CA . ASP A 1 711 ? -34.966 16.769 0.141 1.00 69.94 711 ASP A CA 1
ATOM 5661 C C . ASP A 1 711 ? -34.705 18.268 0.401 1.00 69.94 711 ASP A C 1
ATOM 5663 O O . ASP A 1 711 ? -35.072 18.781 1.456 1.00 69.94 711 ASP A O 1
ATOM 5667 N N . GLY A 1 712 ? -34.095 18.984 -0.553 1.00 67.25 712 GLY A N 1
ATOM 5668 C CA . GLY A 1 712 ? -33.794 20.416 -0.461 1.00 67.25 712 GLY A CA 1
ATOM 5669 C C . GLY A 1 712 ? -32.480 20.754 0.253 1.00 67.25 712 GLY A C 1
ATOM 5670 O O . GLY A 1 712 ? -32.072 21.916 0.241 1.00 67.25 712 GLY A O 1
ATOM 5671 N N . PHE A 1 713 ? -31.785 19.772 0.832 1.00 71.62 713 PHE A N 1
ATOM 5672 C CA . PHE A 1 713 ? -30.448 19.962 1.396 1.00 71.62 713 PHE A CA 1
ATOM 5673 C C . PHE A 1 713 ? -29.377 19.968 0.306 1.00 71.62 713 PHE A C 1
ATOM 5675 O O . PHE A 1 713 ? -29.590 19.474 -0.792 1.00 71.62 713 PHE A O 1
ATOM 5682 N N . GLY A 1 714 ? -28.203 20.534 0.573 1.00 71.00 714 GLY A N 1
ATOM 5683 C CA . GLY A 1 714 ? -27.099 20.505 -0.385 1.00 71.00 714 GLY A CA 1
ATOM 5684 C C . GLY A 1 714 ? -26.461 19.113 -0.486 1.00 71.00 714 GLY A C 1
ATOM 5685 O O . GLY A 1 714 ? -26.278 18.403 0.503 1.00 71.00 714 GLY A O 1
ATOM 5686 N N . ALA A 1 715 ? -26.073 18.708 -1.685 1.00 71.38 715 ALA A N 1
ATOM 5687 C CA . ALA A 1 715 ? -25.358 17.467 -1.910 1.00 71.38 715 ALA A CA 1
ATOM 5688 C C . ALA A 1 715 ? -23.884 17.621 -1.513 1.00 71.38 715 ALA A C 1
ATOM 5690 O O . ALA A 1 715 ? -23.125 18.325 -2.172 1.00 71.38 715 ALA A O 1
ATOM 5691 N N . HIS A 1 716 ? -23.457 16.891 -0.481 1.00 72.25 716 HIS A N 1
ATOM 5692 C CA . HIS A 1 716 ? -22.105 16.992 0.081 1.00 72.25 716 HIS A CA 1
ATOM 5693 C C . HIS A 1 716 ? -20.978 16.895 -0.959 1.00 72.25 716 HIS A C 1
ATOM 5695 O O . HIS A 1 716 ? -20.042 17.679 -0.900 1.00 72.25 716 HIS A O 1
ATOM 5701 N N . ASN A 1 717 ? -21.078 15.989 -1.938 1.00 78.12 717 ASN A N 1
ATOM 5702 C CA . ASN A 1 717 ? -20.008 15.731 -2.913 1.00 78.12 717 ASN A CA 1
ATOM 5703 C C . ASN A 1 717 ? -20.330 16.213 -4.339 1.00 78.12 717 ASN A C 1
ATOM 5705 O O . ASN A 1 717 ? -19.654 15.785 -5.278 1.00 78.12 717 ASN A O 1
ATOM 5709 N N . ARG A 1 718 ? -21.372 17.039 -4.532 1.00 82.94 718 ARG A N 1
ATOM 5710 C CA . ARG A 1 718 ? -21.789 17.523 -5.860 1.00 82.94 718 ARG A CA 1
ATOM 5711 C C . ARG A 1 718 ? -21.680 19.038 -5.950 1.00 82.94 718 ARG A C 1
ATOM 5713 O O . ARG A 1 718 ? -22.522 19.757 -5.419 1.00 82.94 718 ARG A O 1
ATOM 5720 N N . TYR A 1 719 ? -20.644 19.494 -6.640 1.00 88.12 719 TYR A N 1
ATOM 5721 C CA . TYR A 1 719 ? -20.408 20.912 -6.863 1.00 88.12 719 TYR A CA 1
ATOM 5722 C C . TYR A 1 719 ? -19.613 21.158 -8.140 1.00 88.12 719 TYR A C 1
ATOM 5724 O O . TYR A 1 719 ? -18.896 20.278 -8.636 1.00 88.12 719 TYR A O 1
ATOM 5732 N N . PHE A 1 720 ? -19.741 22.368 -8.669 1.00 91.56 720 PHE A N 1
ATOM 5733 C CA . PHE A 1 720 ? -18.933 22.844 -9.781 1.00 91.56 720 PHE A CA 1
ATOM 5734 C C . PHE A 1 720 ? -18.698 24.345 -9.680 1.00 91.56 720 PHE A C 1
ATOM 5736 O O . PHE A 1 720 ? -19.568 25.075 -9.218 1.00 91.56 720 PHE A O 1
ATOM 5743 N N . GLY A 1 721 ? -17.528 24.806 -10.103 1.00 92.25 721 GLY A N 1
ATOM 5744 C CA . GLY A 1 721 ? -17.160 26.215 -10.019 1.00 92.25 721 GLY A CA 1
ATOM 5745 C C . GLY A 1 721 ? -16.112 26.594 -11.050 1.00 92.25 721 GLY A C 1
ATOM 5746 O O . GLY A 1 721 ? -15.441 25.716 -11.598 1.00 92.25 721 GLY A O 1
ATOM 5747 N N . ARG A 1 722 ? -16.001 27.893 -11.325 1.00 94.56 722 ARG A N 1
ATOM 5748 C CA . ARG A 1 722 ? -15.068 28.457 -12.305 1.00 94.56 722 ARG A CA 1
ATOM 5749 C C . ARG A 1 722 ? -13.952 29.231 -11.613 1.00 94.56 722 ARG A C 1
ATOM 5751 O O . ARG A 1 722 ? -14.221 30.026 -10.716 1.00 94.56 722 ARG A O 1
ATOM 5758 N N . HIS A 1 723 ? -12.729 29.028 -12.078 1.00 93.31 723 HIS A N 1
ATOM 5759 C CA . HIS A 1 723 ? -11.552 29.787 -11.668 1.00 93.31 723 HIS A CA 1
ATOM 5760 C C . HIS A 1 723 ? -11.369 31.055 -12.519 1.00 93.31 723 HIS A C 1
ATOM 5762 O O . HIS A 1 723 ? -11.912 31.128 -13.626 1.00 93.31 723 HIS A O 1
ATOM 5768 N N . PRO A 1 724 ? -10.545 32.020 -12.068 1.00 90.56 724 PRO A N 1
ATOM 5769 C CA . PRO A 1 724 ? -10.258 33.241 -12.827 1.00 90.56 724 PRO A CA 1
ATOM 5770 C C . PRO A 1 724 ? -9.679 33.005 -14.228 1.00 90.56 724 PRO A C 1
ATOM 5772 O O . PRO A 1 724 ? -9.855 33.827 -15.124 1.00 90.56 724 PRO A O 1
ATOM 5775 N N . ASP A 1 725 ? -8.994 31.877 -14.439 1.00 90.88 725 ASP A N 1
ATOM 5776 C CA . ASP A 1 725 ? -8.429 31.484 -15.736 1.00 90.88 725 ASP A CA 1
ATOM 5777 C C . ASP A 1 725 ? -9.474 30.898 -16.711 1.00 90.88 725 ASP A C 1
ATOM 5779 O O . ASP A 1 725 ? -9.148 30.528 -17.839 1.00 90.88 725 ASP A O 1
ATOM 5783 N N . GLY A 1 726 ? -10.740 30.815 -16.289 1.00 89.75 726 GLY A N 1
ATOM 5784 C CA . GLY A 1 726 ? -11.851 30.260 -17.056 1.00 89.75 726 GLY A CA 1
ATOM 5785 C C . GLY A 1 726 ? -11.997 28.740 -16.956 1.00 89.75 726 GLY A C 1
ATOM 5786 O O . GLY A 1 726 ? -12.974 28.197 -17.481 1.00 89.75 726 GLY A O 1
ATOM 5787 N N . SER A 1 727 ? -11.079 28.041 -16.281 1.00 91.25 727 SER A N 1
ATOM 5788 C CA . SER A 1 727 ? -11.184 26.600 -16.054 1.00 91.25 727 SER A CA 1
ATOM 5789 C C . SER A 1 727 ? -12.311 26.270 -15.066 1.00 91.25 727 SER A C 1
ATOM 5791 O O . SER A 1 727 ? -12.672 27.073 -14.205 1.00 91.25 727 SER A O 1
ATOM 5793 N N . VAL A 1 728 ? -12.919 25.086 -15.212 1.00 90.31 728 VAL A N 1
ATOM 5794 C CA . VAL A 1 728 ? -14.067 24.655 -14.397 1.00 90.31 728 VAL A CA 1
ATOM 5795 C C . VAL A 1 728 ? -13.729 23.379 -13.633 1.00 90.31 728 VAL A C 1
ATOM 5797 O O . VAL A 1 728 ? -13.425 22.341 -14.229 1.00 90.31 728 VAL A O 1
ATOM 5800 N N . LYS A 1 729 ? -13.858 23.426 -12.306 1.00 89.56 729 LYS A N 1
ATOM 5801 C CA . LYS A 1 729 ? -13.752 22.262 -11.418 1.00 89.56 729 LYS A CA 1
ATOM 5802 C C . LYS A 1 729 ? -15.132 21.633 -11.265 1.00 89.56 729 LYS A C 1
ATOM 5804 O O . LYS A 1 729 ? -16.093 22.322 -10.951 1.00 89.56 729 LYS A O 1
ATOM 5809 N N . VAL A 1 730 ? -15.240 20.317 -11.471 1.00 85.94 730 VAL A N 1
ATOM 5810 C CA . VAL A 1 730 ? -16.502 19.559 -11.345 1.00 85.94 730 VAL A CA 1
ATOM 5811 C C . VAL A 1 730 ? -16.302 18.324 -10.463 1.00 85.94 730 VAL A C 1
ATOM 5813 O O . VAL A 1 730 ? -15.416 17.494 -10.720 1.00 85.94 730 VAL A O 1
ATOM 5816 N N . ARG A 1 731 ? -17.156 18.157 -9.446 1.00 80.69 731 ARG A N 1
ATOM 5817 C CA . ARG A 1 731 ? -17.180 17.006 -8.525 1.00 80.69 731 ARG A CA 1
ATOM 5818 C C . ARG A 1 731 ? -18.587 16.423 -8.396 1.00 80.69 731 ARG A C 1
ATOM 5820 O O . ARG A 1 731 ? -19.561 17.157 -8.337 1.00 80.69 731 ARG A O 1
ATOM 5827 N N . GLY A 1 732 ? -18.689 15.089 -8.402 1.00 62.75 732 GLY A N 1
ATOM 5828 C CA . GLY A 1 732 ? -19.934 14.336 -8.158 1.00 62.75 732 GLY A CA 1
ATOM 5829 C C . GLY A 1 732 ? -21.049 14.459 -9.204 1.00 62.75 732 GLY A C 1
ATOM 5830 O O . GLY A 1 732 ? -22.067 13.785 -9.071 1.00 62.75 732 GLY A O 1
ATOM 5831 N N . ILE A 1 733 ? -20.872 15.272 -10.247 1.00 63.28 733 ILE A N 1
ATOM 5832 C CA . ILE A 1 733 ? -21.868 15.503 -11.301 1.00 63.28 733 ILE A CA 1
ATOM 5833 C C . ILE A 1 733 ? -21.595 14.581 -12.500 1.00 63.28 733 ILE A C 1
ATOM 5835 O O . ILE A 1 733 ? -20.447 14.261 -12.820 1.00 63.28 733 ILE A O 1
ATOM 5839 N N . ALA A 1 734 ? -22.665 14.138 -13.169 1.00 47.38 734 ALA A N 1
ATOM 5840 C CA . ALA A 1 734 ? -22.676 13.086 -14.195 1.00 47.38 734 ALA A CA 1
ATOM 5841 C C . ALA A 1 734 ? -21.776 13.323 -15.432 1.00 47.38 734 ALA A C 1
ATOM 5843 O O . ALA A 1 734 ? -21.613 12.409 -16.238 1.00 47.38 734 ALA A O 1
ATOM 5844 N N . ALA A 1 735 ? -21.127 14.485 -15.567 1.00 36.94 735 ALA A N 1
ATOM 5845 C CA . ALA A 1 735 ? -20.139 14.767 -16.614 1.00 36.94 735 ALA A CA 1
ATOM 5846 C C . ALA A 1 735 ? -18.892 13.849 -16.567 1.00 36.94 735 ALA A C 1
ATOM 5848 O O . ALA A 1 735 ? -18.170 13.746 -17.553 1.00 36.94 735 ALA A O 1
ATOM 5849 N N . ARG A 1 736 ? -18.644 13.154 -15.443 1.00 34.56 736 ARG A N 1
ATOM 5850 C CA . ARG A 1 736 ? -17.546 12.175 -15.268 1.00 34.56 736 ARG A CA 1
ATOM 5851 C C . ARG A 1 736 ? -17.990 10.707 -15.204 1.00 34.56 736 ARG A C 1
ATOM 5853 O O . ARG A 1 736 ? -17.152 9.826 -15.009 1.00 34.56 736 ARG A O 1
ATOM 5860 N N . ALA A 1 737 ? -19.280 10.407 -15.357 1.00 31.52 737 ALA A N 1
ATOM 5861 C CA . ALA A 1 737 ? -19.724 9.021 -15.444 1.00 31.52 737 ALA A CA 1
ATOM 5862 C C . ALA A 1 737 ? -19.382 8.470 -16.838 1.00 31.52 737 ALA A C 1
ATOM 5864 O O . ALA A 1 737 ? -19.980 8.867 -17.827 1.00 31.52 737 ALA A O 1
ATOM 5865 N N . VAL A 1 738 ? -18.454 7.512 -16.922 1.00 32.69 738 VAL A N 1
ATOM 5866 C CA . VAL A 1 738 ? -18.063 6.807 -18.170 1.00 32.69 738 VAL A CA 1
ATOM 5867 C C . VAL A 1 738 ? -19.252 6.092 -18.859 1.00 32.69 738 VAL A C 1
ATOM 5869 O O . VAL A 1 738 ? -19.126 5.556 -19.954 1.00 32.69 738 VAL A O 1
ATOM 5872 N N . THR A 1 739 ? -20.441 6.104 -18.255 1.00 24.70 739 THR A N 1
ATOM 5873 C CA . THR A 1 739 ? -21.675 5.512 -18.779 1.00 24.70 739 THR A CA 1
ATOM 5874 C C . THR A 1 739 ? -22.601 6.467 -19.541 1.00 24.70 739 THR A C 1
ATOM 5876 O O . THR A 1 739 ? -23.592 5.992 -20.099 1.00 24.70 739 THR A O 1
ATOM 5879 N N . THR A 1 740 ? -22.327 7.771 -19.649 1.00 27.92 740 THR A N 1
ATOM 5880 C CA . THR A 1 740 ? -23.147 8.650 -20.504 1.00 27.92 740 THR A CA 1
ATOM 5881 C C . THR A 1 740 ? -22.713 8.545 -21.968 1.00 27.92 740 THR A C 1
ATOM 5883 O O . THR A 1 740 ? -21.668 9.042 -22.384 1.00 27.92 740 THR A O 1
ATOM 5886 N N . ARG A 1 741 ? -23.543 7.866 -22.779 1.00 25.58 741 ARG A N 1
ATOM 5887 C CA . ARG A 1 741 ? -23.458 7.878 -24.248 1.00 25.58 741 ARG A CA 1
ATOM 5888 C C . ARG A 1 741 ? -23.335 9.328 -24.726 1.00 25.58 741 ARG A C 1
ATOM 5890 O O . ARG A 1 741 ? -24.207 10.139 -24.428 1.00 25.58 741 ARG A O 1
ATOM 5897 N N . ARG A 1 742 ? -22.292 9.624 -25.511 1.00 25.06 742 ARG A N 1
ATOM 5898 C CA . ARG A 1 742 ? -22.212 10.822 -26.358 1.00 25.06 742 ARG A CA 1
ATOM 5899 C C . ARG A 1 742 ? -23.428 10.841 -27.292 1.00 25.06 742 ARG A C 1
ATOM 5901 O O . ARG A 1 742 ? -23.402 10.215 -28.347 1.00 25.06 742 ARG A O 1
ATOM 5908 N N . SER A 1 743 ? -24.494 11.527 -26.904 1.00 23.89 743 SER A N 1
ATOM 5909 C CA . SER A 1 743 ? -25.489 12.044 -27.840 1.00 23.89 743 SER A CA 1
ATOM 5910 C C . SER A 1 743 ? -25.103 13.481 -28.171 1.00 23.89 743 SER A C 1
ATOM 5912 O O . SER A 1 743 ? -24.921 14.296 -27.270 1.00 23.89 743 SER A O 1
ATOM 5914 N N . SER A 1 744 ? -24.918 13.741 -29.463 1.00 22.53 744 SER A N 1
ATOM 5915 C CA . SER A 1 744 ? -24.573 15.029 -30.068 1.00 22.53 744 SER A CA 1
ATOM 5916 C C . SER A 1 744 ? -25.404 16.204 -29.527 1.00 22.53 744 SER A C 1
ATOM 5918 O O . SER A 1 744 ? -26.567 16.007 -29.168 1.00 22.53 744 SER A O 1
ATOM 5920 N N . PRO A 1 745 ? -24.852 17.432 -29.501 1.00 24.00 745 PRO A N 1
ATOM 5921 C CA . PRO A 1 745 ? -25.568 18.596 -29.001 1.00 24.00 745 PRO A CA 1
ATOM 5922 C C . PRO A 1 745 ? -26.643 19.021 -30.011 1.00 24.00 745 PRO A C 1
ATOM 5924 O O . PRO A 1 745 ? -26.338 19.292 -31.171 1.00 24.00 745 PRO A O 1
ATOM 5927 N N . ALA A 1 746 ? -27.899 19.085 -29.568 1.00 22.19 746 ALA A N 1
ATOM 5928 C CA . ALA A 1 746 ? -28.947 19.837 -30.252 1.00 22.19 746 ALA A CA 1
ATOM 5929 C C . ALA A 1 746 ? -29.009 21.257 -29.649 1.00 22.19 746 ALA A C 1
ATOM 5931 O O . ALA A 1 746 ? -28.898 21.391 -28.427 1.00 22.19 746 ALA A O 1
ATOM 5932 N N . PRO A 1 747 ? -29.155 22.316 -30.463 1.00 28.47 747 PRO A N 1
ATOM 5933 C CA . PRO A 1 747 ? -29.111 23.696 -29.997 1.00 28.47 747 PRO A CA 1
ATOM 5934 C C . PRO A 1 747 ? -30.506 24.177 -29.573 1.00 28.47 747 PRO A C 1
ATOM 5936 O O . PRO A 1 747 ? -31.445 24.074 -30.352 1.00 28.47 747 PRO A O 1
ATOM 5939 N N . CYS A 1 748 ? -30.624 24.772 -28.386 1.00 21.52 748 CYS A N 1
ATOM 5940 C CA . CYS A 1 748 ? -31.698 25.706 -28.014 1.00 21.52 748 CYS A CA 1
ATOM 5941 C C . CYS A 1 748 ? -31.117 26.633 -26.931 1.00 21.52 748 CYS A C 1
ATOM 5943 O O . CYS A 1 748 ? -30.746 26.154 -25.869 1.00 21.52 748 CYS A O 1
ATOM 5945 N N . SER A 1 749 ? -30.765 27.898 -27.182 1.00 22.62 749 SER A N 1
ATOM 5946 C CA . SER A 1 749 ? -31.612 29.072 -27.459 1.00 22.62 749 SER A CA 1
ATOM 5947 C C . SER A 1 749 ? -32.695 29.319 -26.400 1.00 22.62 749 SER A C 1
ATOM 5949 O O . SER A 1 749 ? -33.691 28.602 -26.381 1.00 22.62 749 SER A O 1
ATOM 5951 N N . GLY A 1 750 ? -32.557 30.400 -25.621 1.00 21.88 750 GLY A N 1
ATOM 5952 C CA . GLY A 1 750 ? -33.702 31.055 -24.976 1.00 21.88 750 GLY A CA 1
ATOM 5953 C C . GLY A 1 750 ? -33.468 31.600 -23.566 1.00 21.88 750 GLY A C 1
ATOM 5954 O O . GLY A 1 750 ? -33.651 30.874 -22.603 1.00 21.88 750 GLY A O 1
ATOM 5955 N N . ARG A 1 751 ? -33.102 32.889 -23.498 1.00 21.33 751 ARG A N 1
ATOM 5956 C CA . ARG A 1 751 ? -33.521 33.930 -22.528 1.00 21.33 751 ARG A CA 1
ATOM 5957 C C . ARG A 1 751 ? -34.211 33.449 -21.233 1.00 21.33 751 ARG A C 1
ATOM 5959 O O . ARG A 1 751 ? -35.349 32.995 -21.298 1.00 21.33 751 ARG A O 1
ATOM 5966 N N . CYS A 1 752 ? -33.616 33.706 -20.071 1.00 26.30 752 CYS A N 1
ATOM 5967 C CA . CYS A 1 752 ? -33.798 34.903 -19.235 1.00 26.30 752 CYS A CA 1
ATOM 5968 C C . CYS A 1 752 ? -32.835 34.843 -18.049 1.00 26.30 752 CYS A C 1
ATOM 5970 O O . CYS A 1 752 ? -32.596 33.716 -17.564 1.00 26.30 752 CYS A O 1
#

Mean predicted aligned error: 13.48 Å

Foldseek 3Di:
DWQDLDVPDTFDQQFQEEEAAALVSNLCSCAVTPVNLVWQEEEEEEPDDSNLVSHDLPSFNYKYFYDHALQQLLLCLVPDPTQEYEYEDDPNRCVVPLVSLVLNLVSSNVSSRRHGYYDYYNDDDPSSVSSRPSGPYYHYDDDPPDDDVVVVVVVVVCVPDPDDDDDDDDDDDDDDDDDDDDDDDDDDDDDDPDDDPPPVVVVVVVVVVLVVVLVVVVPDWFQFQAWADDDQWIWTWGQDPNDTDTDTDRDQDWKKKAAPDCVVCVVVVVCQCVPFVWDWDWAFALAGTGTTITGRDALVVVVVCCVVSSNNMWMFPRPQHRLLLVCLQSVHFHQDGDPADLLDPDRDDPFQEKEKEFPDDLVPDPAGGWIWIDHVDIDIAHDDRLRSLVVVQVVCQVSVGQEYEYAVQFSVVVVSVVSCVVNVHQRPQAVVSDWDKDCKDWDDDPNDIDIAHIGTHHHRHAYANCHQQPLCVQQNLNSLSSLRSQLRHNSNVSSRDFLLVSLLSNLVSLCSNVSHTFTPADNDIDDIDDSNVVVVLPPFADKDFFQFDKDFWKKKKFFDLLLLVLCQVQQQWPNCVVPVVDRGSSNVSSVSLSVSLVVLVVVCVPPVNSSSVNRSSSRNSVCVLVLLCDSPRRGHDVVSNSSSSVLLVVLVVVLCVLCVVVPWDWRIDTRGMTMIDDPDVVVSQVVSCVVVVTHIDMFIFRMKGFDADPVRITDRFFMKTAGPVRDMDTTPDCVPPPPDPPDDDDDDDDDD

pLDDT: mean 79.48, std 21.17, range [21.33, 98.31]

Organism: Methanoregula formicica (strain DSM 22288 / NBRC 105244 / SMSP) (NCBI:txid593750)

Solvent-accessible surface area (backbone atoms only — not comparable to full-atom values): 41775 Å² total; per-residue (Å²): 120,75,49,58,62,47,97,96,42,70,46,47,68,46,29,18,32,25,37,33,33,49,55,70,57,52,31,48,27,56,74,70,27,71,70,63,62,73,40,48,30,36,40,36,28,32,91,72,65,76,47,68,82,62,56,65,62,82,46,82,42,38,34,36,31,51,30,61,32,53,47,12,53,43,48,52,43,73,71,58,84,43,55,30,37,37,35,48,68,47,70,79,34,37,70,97,37,67,80,41,42,61,58,39,23,45,38,47,37,57,41,4,60,76,12,23,25,38,42,33,30,69,62,89,46,78,61,54,63,55,33,47,71,58,33,80,43,80,45,78,50,74,64,96,85,70,84,64,75,73,59,62,62,57,61,59,58,64,76,77,49,103,64,87,82,81,78,92,72,92,74,84,90,84,88,84,84,91,78,91,77,83,89,78,86,81,80,92,79,90,77,85,93,82,86,72,76,78,71,58,64,54,56,60,61,47,48,70,50,47,54,54,58,50,59,57,47,78,75,55,70,46,26,28,55,30,62,39,69,52,98,64,16,31,39,38,20,27,45,55,96,84,43,78,45,80,49,78,42,85,47,82,72,51,25,39,40,32,54,85,53,58,76,87,39,43,71,60,50,54,48,37,33,75,74,38,61,33,41,81,43,79,46,34,42,82,77,54,74,40,70,28,31,42,32,60,51,59,57,69,56,55,55,46,50,37,61,73,52,70,61,58,56,51,46,21,45,57,78,58,56,66,43,29,48,52,24,20,70,71,72,48,48,28,63,34,52,77,87,57,58,78,76,51,86,79,70,90,73,85,69,45,61,34,37,44,44,59,72,64,52,75,89,73,46,91,62,73,57,45,33,40,39,39,59,99,56,80,46,78,38,71,70,59,59,63,56,33,50,50,52,51,35,51,48,52,55,74,66,61,50,43,30,40,41,18,62,48,34,41,62,39,43,60,48,52,52,54,52,26,60,76,65,75,46,80,70,54,71,17,79,76,69,46,67,49,78,43,78,58,49,74,49,82,53,99,93,40,80,44,78,42,73,42,33,60,44,40,35,68,29,28,59,40,30,53,70,74,15,62,33,31,68,59,4,39,69,62,14,16,39,51,47,5,21,59,22,29,35,34,38,52,53,32,24,71,39,50,43,57,52,44,42,52,38,25,52,50,30,53,31,44,49,73,60,30,55,46,61,58,65,66,43,84,51,57,69,83,36,41,45,50,60,49,70,69,57,69,64,67,78,52,60,47,78,26,65,49,47,79,44,65,58,33,37,38,41,36,45,63,60,48,64,57,48,44,27,38,78,63,32,44,19,68,48,15,75,87,38,64,89,48,89,19,65,50,17,71,59,45,45,65,56,50,53,44,32,57,51,32,57,57,46,30,77,81,39,68,83,31,45,20,43,28,42,38,44,50,45,26,46,63,29,50,57,59,34,21,54,31,63,82,36,81,79,33,31,56,67,41,31,46,50,47,45,52,52,43,42,53,51,52,52,52,49,48,54,52,39,46,76,70,66,28,46,76,51,35,30,51,67,59,34,37,34,34,35,68,80,59,64,69,58,54,50,55,50,46,30,70,77,69,72,51,60,71,45,80,48,66,23,57,30,38,35,34,40,63,41,98,87,68,45,25,36,80,64,27,36,40,32,32,31,88,90,70,50,73,52,77,37,78,53,74,92,73,48,94,79,67,78,89,70,80,89,78,91,78,88,81,90,131